Protein AF-A0A7X0KXI7-F1 (afdb_monomer_lite)

Sequence (1191 aa):
MKRGAGKGGGAFAGIFVALAFAATLVGACGVLLESALRAHAPVERFGAAAAVVTGPRSVTDRLGRFADEPEEQSRPLTEPAPVPVAAAARLRAVPGVRDVVADVSFPAVLSSGRPVAGHGWESAALRPYRLSAGRAPRAPDEVVLSRSSGAAPGAVVRVQVDGPARPYRVSGLVAEGPDAAFFTGATAAALDGRPGFADALAVLGDPDEDALRGAVPGLAVSSGAARGDAEDPAVAAARPDIVELSASLGGVAVLTALVVVGGLIVLSVRERAREFALLRAVGATPGQVRGRLLRETLRVGAPAALTGGALSLGAGAAMHAAMVREGVLPDGFGLALGPLPVLAAVAVTLVAATATAFLASLRQSRIRPVQALGEAAAENPRLPRWRVVTGAAFLVAGLNALGFSAGATGAAANASIGGLVISLVVATAFLGPLVARAGNRVLGRAARAASPVAGRMAQHAAGAAALRAGSLITPVALAVAFAGVQLFAQSTVAHAARTQAQDGNRADQIVVAAGPGLPSGVAEAARRVPGVTAATPVKRTTVVMAVKELGEKNLRSLNGSGVGADAAAALDPGVSSGRLGDLRGDAVALSRDVAGGLRVGATASLWLADGTRIRARVVAVYDRGLGFGDVLLPRDLVAAHSASPLDDRVLVRGRADLSAVTAAYAGATVLSPDAFQAGLSQEIRLQGFVSLLVVAAITGFILIGLVTTLALATAARRREFALLRLVGATRRQVLRMLRFEAAIVLGTGITAGALIAAVTLTAFAARVTGLPLPSVPPVTCAVILLGVAGSGAAAILLPARAVLRRRTPSLPHLKGASREQLHPLDPDLHPHRRERPVEPGPRGRLDPDRRQRRHRPRRRGRPDRPAAPRPPRALTPTGPPGPTAEPHGSPPGRPPPPLRSPLACSVPERREMDDVEVRHLPGDLPQLFDGGAGDGAPVRTLSVPLPDGDLVWPDPGYPQRQVLLRPAFWLSDEPAGGETWARFRAEHPRSGLWPLLMDESDQPWAAGQIAPEPVAEIGNYHPHAFMYEVWADWAEQAADDDHDDLAPYGRHCPGPAPAGVPLDDPGAMADRHARALAARGLSLGLVAVERGADALAAVGWQGALNHNEWTAPLSAVLRSWEDRFGARVVALGFNTLELSVAAPPVSTRHAVHVAAEHWAFCPDILFQGPGTLAGYAEEIRGKTNWSFWWD

pLDDT: mean 80.52, std 17.74, range [23.52, 97.25]

Organism: NCBI:txid46159

InterPro domains:
  IPR003838 ABC3 transporter permease, C-terminal [PF02687] (249-368)
  IPR003838 ABC3 transporter permease, C-terminal [PF02687] (694-805)
  IPR025349 Domain of unknown function DUF4253 [PF14062] (1084-1191)
  IPR050250 Macrolide Exporter MacB [PTHR30572] (12-373)

Structure (mmCIF, N/CA/C/O backbone):
data_AF-A0A7X0KXI7-F1
#
_entry.id   AF-A0A7X0KXI7-F1
#
loop_
_atom_site.group_PDB
_atom_site.id
_atom_site.type_symbol
_atom_site.label_atom_id
_atom_site.label_alt_id
_atom_site.label_comp_id
_atom_site.label_asym_id
_atom_site.label_entity_id
_atom_site.label_seq_id
_atom_site.pdbx_PDB_ins_code
_atom_site.Cartn_x
_atom_site.Cartn_y
_atom_site.Cartn_z
_atom_site.occupancy
_atom_site.B_iso_or_equiv
_atom_site.auth_seq_id
_atom_site.auth_comp_id
_atom_site.auth_asym_id
_atom_site.auth_atom_id
_atom_site.pdbx_PDB_model_num
ATOM 1 N N . MET A 1 1 ? 1.485 27.483 42.912 1.00 31.03 1 MET A N 1
ATOM 2 C CA . MET A 1 1 ? 0.734 26.299 42.409 1.00 31.03 1 MET A CA 1
ATOM 3 C C . MET A 1 1 ? 1.643 25.144 41.904 1.00 31.03 1 MET A C 1
ATOM 5 O O . MET A 1 1 ? 1.401 24.615 40.828 1.00 31.03 1 MET A O 1
ATOM 9 N N . LYS A 1 2 ? 2.676 24.682 42.641 1.00 25.17 2 LYS A N 1
ATOM 10 C CA . LYS A 1 2 ? 3.690 23.720 42.109 1.00 25.17 2 LYS A CA 1
ATOM 11 C C . LYS A 1 2 ? 3.532 22.226 42.501 1.00 25.17 2 LYS A C 1
ATOM 13 O O . LYS A 1 2 ? 4.418 21.439 42.193 1.00 25.17 2 LYS A O 1
ATOM 18 N N . ARG A 1 3 ? 2.440 21.792 43.157 1.00 25.50 3 ARG A N 1
ATOM 19 C CA . ARG A 1 3 ? 2.285 20.403 43.686 1.00 25.50 3 ARG A CA 1
ATOM 20 C C . ARG A 1 3 ? 1.185 19.523 43.045 1.00 25.50 3 ARG A C 1
ATOM 22 O O . ARG A 1 3 ? 0.927 18.432 43.540 1.00 25.50 3 ARG A O 1
ATOM 29 N N . GLY A 1 4 ? 0.562 19.938 41.935 1.00 30.33 4 GLY A N 1
ATOM 30 C CA . GLY A 1 4 ? -0.540 19.182 41.300 1.00 30.33 4 GLY A CA 1
ATOM 31 C C . GLY A 1 4 ? -0.141 18.043 40.338 1.00 30.33 4 GLY A C 1
ATOM 32 O O . GLY A 1 4 ? -0.895 17.090 40.168 1.00 30.33 4 GLY A O 1
ATOM 33 N N . ALA A 1 5 ? 1.043 18.102 39.718 1.00 30.77 5 ALA A N 1
ATOM 34 C CA . ALA A 1 5 ? 1.362 17.330 38.502 1.00 30.77 5 ALA A CA 1
ATOM 35 C C . ALA A 1 5 ? 1.426 15.787 38.647 1.00 30.77 5 ALA A C 1
ATOM 37 O O . ALA A 1 5 ? 1.426 15.068 37.651 1.00 30.77 5 ALA A O 1
ATOM 38 N N . GLY A 1 6 ? 1.469 15.241 39.868 1.00 34.88 6 GLY A N 1
ATOM 39 C CA . GLY A 1 6 ? 1.793 13.826 40.121 1.00 34.88 6 GLY A CA 1
ATOM 40 C C . GLY A 1 6 ? 0.715 12.774 39.799 1.00 34.88 6 GLY A C 1
ATOM 41 O O . GLY A 1 6 ? 0.959 11.586 40.053 1.00 34.88 6 GLY A O 1
ATOM 42 N N . LYS A 1 7 ? -0.466 13.180 39.298 1.00 48.66 7 LYS A N 1
ATOM 43 C CA . LYS A 1 7 ? -1.634 12.298 39.076 1.00 48.66 7 LYS A CA 1
ATOM 44 C C . LYS A 1 7 ? -1.976 11.991 37.608 1.00 48.66 7 LYS A C 1
ATOM 46 O O . LYS A 1 7 ? -2.453 10.891 37.367 1.00 48.66 7 LYS A O 1
ATOM 51 N N . GLY A 1 8 ? -1.727 12.898 36.655 1.00 51.81 8 GLY A N 1
ATOM 52 C CA . GLY A 1 8 ? -2.195 12.752 35.259 1.00 51.81 8 GLY A CA 1
ATOM 53 C C . GLY A 1 8 ? -1.168 12.253 34.231 1.00 51.81 8 GLY A C 1
ATOM 54 O O . GLY A 1 8 ? -1.532 11.952 33.100 1.00 51.81 8 GLY A O 1
ATOM 55 N N . GLY A 1 9 ? 0.119 12.160 34.589 1.00 59.94 9 GLY A N 1
ATOM 56 C CA . GLY A 1 9 ? 1.213 12.000 33.613 1.00 59.94 9 GLY A CA 1
ATOM 57 C C . GLY A 1 9 ? 1.205 10.731 32.743 1.00 59.94 9 GLY A C 1
ATOM 58 O O . GLY A 1 9 ? 1.935 10.686 31.761 1.00 59.94 9 GLY A O 1
ATOM 59 N N . GLY A 1 10 ? 0.395 9.714 33.064 1.00 65.44 10 GLY A N 1
ATOM 60 C CA . GLY A 1 10 ? 0.291 8.489 32.260 1.00 65.44 10 GLY A CA 1
ATOM 61 C C . GLY A 1 10 ? -0.373 8.719 30.900 1.00 65.44 10 GLY A C 1
ATOM 62 O O . GLY A 1 10 ? 0.193 8.347 29.875 1.00 65.44 10 GLY A O 1
ATOM 63 N N . ALA A 1 11 ? -1.532 9.385 30.880 1.00 69.25 11 ALA A N 1
ATOM 64 C CA . ALA A 1 11 ? -2.251 9.682 29.641 1.00 69.25 11 ALA A CA 1
ATOM 65 C C . ALA A 1 11 ? -1.448 10.628 28.733 1.00 69.25 11 ALA A C 1
ATOM 67 O O . ALA A 1 11 ? -1.318 10.376 27.539 1.00 69.25 11 ALA A O 1
ATOM 68 N N . PHE A 1 12 ? -0.825 11.664 29.307 1.00 77.25 12 PHE A N 1
ATOM 69 C CA . PHE A 1 12 ? -0.009 12.614 28.545 1.00 77.25 12 PHE A CA 1
ATOM 70 C C . PHE A 1 12 ? 1.279 12.010 27.983 1.00 77.25 12 PHE A C 1
ATOM 72 O O . PHE A 1 12 ? 1.677 12.397 26.891 1.00 77.25 12 PHE A O 1
ATOM 79 N N . ALA A 1 13 ? 1.898 11.034 28.657 1.00 80.38 13 ALA A N 1
ATOM 80 C CA . ALA A 1 13 ? 3.012 10.286 28.073 1.00 80.38 13 ALA A CA 1
ATOM 81 C C . ALA A 1 13 ? 2.563 9.455 26.855 1.00 80.38 13 ALA A C 1
ATOM 83 O O . ALA A 1 13 ? 3.261 9.430 25.846 1.00 80.38 13 ALA A O 1
ATOM 84 N N . GLY A 1 14 ? 1.378 8.833 26.917 1.00 78.62 14 GLY A N 1
ATOM 85 C CA . GLY A 1 14 ? 0.780 8.130 25.776 1.00 78.62 14 GLY A CA 1
ATOM 86 C C . GLY A 1 14 ? 0.466 9.062 24.602 1.00 78.62 14 GLY A C 1
ATOM 87 O O . GLY A 1 14 ? 0.856 8.779 23.474 1.00 78.62 14 GLY A O 1
ATOM 88 N N . ILE A 1 15 ? -0.166 10.210 24.875 1.00 83.38 15 ILE A N 1
ATOM 89 C CA . ILE A 1 15 ? -0.466 11.245 23.869 1.00 83.38 15 ILE A CA 1
ATOM 90 C C . ILE A 1 15 ? 0.828 11.794 23.249 1.00 83.38 15 ILE A C 1
ATOM 92 O O . ILE A 1 15 ? 0.906 11.915 22.030 1.00 83.38 15 ILE A O 1
ATOM 96 N N . PHE A 1 16 ? 1.859 12.071 24.056 1.00 88.62 16 PHE A N 1
ATOM 97 C CA . PHE A 1 16 ? 3.165 12.524 23.567 1.00 88.62 16 PHE A CA 1
ATOM 98 C C . PHE A 1 16 ? 3.805 11.498 22.625 1.00 88.62 16 PHE A C 1
ATOM 100 O O . PHE A 1 16 ? 4.223 11.862 21.533 1.00 88.62 16 PHE A O 1
ATOM 107 N N . VAL A 1 17 ? 3.855 10.217 23.010 1.00 87.62 17 VAL A N 1
ATOM 108 C CA . VAL A 1 17 ? 4.449 9.159 22.174 1.00 87.62 17 VAL A CA 1
ATOM 109 C C . VAL A 1 17 ? 3.653 8.949 20.883 1.00 87.62 17 VAL A C 1
ATOM 111 O O . VAL A 1 17 ? 4.259 8.828 19.823 1.00 87.62 17 VAL A O 1
ATOM 114 N N . ALA A 1 18 ? 2.318 8.961 20.943 1.00 85.62 18 ALA A N 1
ATOM 115 C CA . ALA A 1 18 ? 1.471 8.818 19.760 1.00 85.62 18 ALA A CA 1
ATOM 116 C C . ALA A 1 18 ? 1.634 9.993 18.777 1.00 85.62 18 ALA A C 1
ATOM 118 O O . ALA A 1 18 ? 1.797 9.763 17.582 1.00 85.62 18 ALA A O 1
ATOM 119 N N . LEU A 1 19 ? 1.653 11.238 19.271 1.00 89.44 19 LEU A N 1
ATOM 120 C CA . LEU A 1 19 ? 1.851 12.430 18.437 1.00 89.44 19 LEU A CA 1
ATOM 121 C C . LEU A 1 19 ? 3.286 12.545 17.907 1.00 89.44 19 LEU A C 1
ATOM 123 O O . LEU A 1 19 ? 3.473 12.928 16.757 1.00 89.44 19 LEU A O 1
ATOM 127 N N . ALA A 1 20 ? 4.298 12.176 18.697 1.00 93.06 20 ALA A N 1
ATOM 128 C CA . ALA A 1 20 ? 5.681 12.156 18.231 1.00 93.06 20 ALA A CA 1
ATOM 129 C C . ALA A 1 20 ? 5.888 11.089 17.147 1.00 93.06 20 ALA A C 1
ATOM 131 O O . ALA A 1 20 ? 6.500 11.381 16.128 1.00 93.06 20 ALA A O 1
ATOM 132 N N . PHE A 1 21 ? 5.332 9.882 17.309 1.00 91.19 21 PHE A N 1
ATOM 133 C CA . PHE A 1 21 ? 5.378 8.847 16.271 1.00 91.19 21 PHE A CA 1
ATOM 134 C C . PHE A 1 21 ? 4.630 9.273 14.998 1.00 91.19 21 PHE A C 1
ATOM 136 O O . PHE A 1 21 ? 5.156 9.095 13.901 1.00 91.19 21 PHE A O 1
ATOM 143 N N . ALA A 1 22 ? 3.454 9.898 15.140 1.00 89.62 22 ALA A N 1
ATOM 144 C CA . ALA A 1 22 ? 2.701 10.443 14.014 1.00 89.62 22 ALA A CA 1
ATOM 145 C C . ALA A 1 22 ? 3.502 11.504 13.245 1.00 89.62 22 ALA A C 1
ATOM 147 O O . ALA A 1 22 ? 3.660 11.371 12.036 1.00 89.62 22 ALA A O 1
ATOM 148 N N . ALA A 1 23 ? 4.079 12.496 13.931 1.00 93.94 23 ALA A N 1
ATOM 149 C CA . ALA A 1 23 ? 4.917 13.513 13.294 1.00 93.94 23 ALA A CA 1
ATOM 150 C C . ALA A 1 23 ? 6.186 12.918 12.653 1.00 93.94 23 ALA A C 1
ATOM 152 O O . ALA A 1 23 ? 6.553 13.334 11.555 1.00 93.94 23 ALA A O 1
ATOM 153 N N . THR A 1 24 ? 6.823 11.916 13.276 1.00 95.12 24 THR A N 1
ATOM 154 C CA . THR A 1 24 ? 7.963 11.199 12.673 1.00 95.12 24 THR A CA 1
ATOM 155 C C . THR A 1 24 ? 7.572 10.533 11.359 1.00 95.12 24 THR A C 1
ATOM 157 O O . THR A 1 24 ? 8.275 10.692 10.366 1.00 95.12 24 THR A O 1
ATOM 160 N N . LEU A 1 25 ? 6.457 9.797 11.329 1.00 92.69 25 LEU A N 1
ATOM 161 C CA . LEU A 1 25 ? 6.045 9.042 10.147 1.00 92.69 25 LEU A CA 1
ATOM 162 C C . LEU A 1 25 ? 5.477 9.946 9.045 1.00 92.69 25 LEU A C 1
ATOM 164 O O . LEU A 1 25 ? 5.866 9.798 7.891 1.00 92.69 25 LEU A O 1
ATOM 168 N N . VAL A 1 26 ? 4.604 10.900 9.387 1.00 93.12 26 VAL A N 1
ATOM 169 C CA . VAL A 1 26 ? 4.054 11.878 8.430 1.00 93.12 26 VAL A CA 1
ATOM 170 C C . VAL A 1 26 ? 5.177 12.717 7.822 1.00 93.12 26 VAL A C 1
ATOM 172 O O . VAL A 1 26 ? 5.183 12.930 6.614 1.00 93.12 26 VAL A O 1
ATOM 175 N N . GLY A 1 27 ? 6.170 13.129 8.617 1.00 94.44 27 GLY A N 1
ATOM 176 C CA . GLY A 1 27 ? 7.336 13.848 8.105 1.00 94.44 27 GLY A CA 1
ATOM 177 C C . GLY A 1 27 ? 8.283 12.972 7.284 1.00 94.44 27 GLY A C 1
ATOM 178 O O . GLY A 1 27 ? 8.826 13.455 6.301 1.00 94.44 27 GLY A O 1
ATOM 179 N N . ALA A 1 28 ? 8.434 11.680 7.602 1.00 94.25 28 ALA A N 1
ATOM 180 C CA . ALA A 1 28 ? 9.235 10.754 6.797 1.00 94.25 28 ALA A CA 1
ATOM 181 C C . ALA A 1 28 ? 8.587 10.489 5.427 1.00 94.25 28 ALA A C 1
ATOM 183 O O . ALA A 1 28 ? 9.269 10.524 4.405 1.00 94.25 28 ALA A O 1
ATOM 184 N N . CYS A 1 29 ? 7.260 10.320 5.391 1.00 93.06 29 CYS A N 1
ATOM 185 C CA . CYS A 1 29 ? 6.492 10.282 4.144 1.00 93.06 29 CYS A CA 1
ATOM 186 C C . CYS A 1 29 ? 6.580 11.626 3.405 1.00 93.06 29 CYS A C 1
ATOM 188 O O . CYS A 1 29 ? 6.740 11.647 2.193 1.00 93.06 29 CYS A O 1
ATOM 190 N N . GLY A 1 30 ? 6.563 12.750 4.129 1.00 93.31 30 GLY A N 1
ATOM 191 C CA . GLY A 1 30 ? 6.795 14.082 3.570 1.00 93.31 30 GLY A CA 1
ATOM 192 C C . GLY A 1 30 ? 8.190 14.256 2.956 1.00 93.31 30 GLY A C 1
ATOM 193 O O . GLY A 1 30 ? 8.305 14.893 1.918 1.00 93.31 30 GLY A O 1
ATOM 194 N N . VAL A 1 31 ? 9.238 13.671 3.548 1.00 94.38 31 VAL A N 1
ATOM 195 C CA . VAL A 1 31 ? 10.607 13.657 2.998 1.00 94.38 31 VAL A CA 1
ATOM 196 C C . VAL A 1 31 ? 10.667 12.823 1.722 1.00 94.38 31 VAL A C 1
ATOM 198 O O . VAL A 1 31 ? 11.270 13.264 0.749 1.00 94.38 31 VAL A O 1
ATOM 201 N N . LEU A 1 32 ? 10.016 11.656 1.681 1.00 92.06 32 LEU A N 1
ATOM 202 C CA . LEU A 1 32 ? 9.917 10.851 0.457 1.00 92.06 32 LEU A CA 1
ATOM 203 C C . LEU A 1 32 ? 9.098 11.560 -0.634 1.00 92.06 32 LEU A C 1
ATOM 205 O O . LEU A 1 32 ? 9.494 11.533 -1.795 1.00 92.06 32 LEU A O 1
ATOM 209 N N . LEU A 1 33 ? 8.024 12.260 -0.262 1.00 92.06 33 LEU A N 1
ATOM 210 C CA . LEU A 1 33 ? 7.201 13.062 -1.168 1.00 92.06 33 LEU A CA 1
ATOM 211 C C . LEU A 1 33 ? 7.962 14.281 -1.717 1.00 92.06 33 LEU A C 1
ATOM 213 O O . LEU A 1 33 ? 7.975 14.494 -2.924 1.00 92.06 33 LEU A O 1
ATOM 217 N N . GLU A 1 34 ? 8.641 15.058 -0.866 1.00 92.75 34 GLU A N 1
ATOM 218 C CA . GLU A 1 34 ? 9.497 16.168 -1.309 1.00 92.75 34 GLU A CA 1
ATOM 219 C C . GLU A 1 34 ? 10.666 15.661 -2.163 1.00 92.75 34 GLU A C 1
ATOM 221 O O . GLU A 1 34 ? 11.019 16.303 -3.151 1.00 92.75 34 GLU A O 1
ATOM 226 N N . SER A 1 35 ? 11.227 14.494 -1.828 1.00 91.38 35 SER A N 1
ATOM 227 C CA . SER A 1 35 ? 12.229 13.830 -2.663 1.00 91.38 35 SER A CA 1
ATOM 228 C C . SER A 1 35 ? 11.639 13.487 -4.025 1.00 91.38 35 SER A C 1
ATOM 230 O O . SER A 1 35 ? 12.184 13.938 -5.015 1.00 91.38 35 SER A O 1
ATOM 232 N N . ALA A 1 36 ? 10.493 12.810 -4.121 1.00 88.00 36 ALA A N 1
ATOM 233 C CA . ALA A 1 36 ? 9.887 12.454 -5.408 1.00 88.00 36 ALA A CA 1
ATOM 234 C C . ALA A 1 36 ? 9.462 13.663 -6.263 1.00 88.00 36 ALA A C 1
ATOM 236 O O . ALA A 1 36 ? 9.580 13.613 -7.484 1.00 88.00 36 ALA A O 1
ATOM 237 N N . LEU A 1 37 ? 9.020 14.761 -5.638 1.00 86.81 37 LEU A N 1
ATOM 238 C CA . LEU A 1 37 ? 8.660 16.006 -6.331 1.00 86.81 37 LEU A CA 1
ATOM 239 C C . LEU A 1 37 ? 9.878 16.821 -6.805 1.00 86.81 37 LEU A C 1
ATOM 241 O O . LEU A 1 37 ? 9.737 17.653 -7.699 1.00 86.81 37 LEU A O 1
ATOM 245 N N . ARG A 1 38 ? 11.065 16.619 -6.214 1.00 86.38 38 ARG A N 1
ATOM 246 C CA . ARG A 1 38 ? 12.316 17.311 -6.592 1.00 86.38 38 ARG A CA 1
ATOM 247 C C . ARG A 1 38 ? 13.315 16.424 -7.339 1.00 86.38 38 ARG A C 1
ATOM 249 O O . ARG A 1 38 ? 14.203 16.959 -8.004 1.00 86.38 38 ARG A O 1
ATOM 256 N N . ALA A 1 39 ? 13.216 15.105 -7.199 1.00 82.19 39 ALA A N 1
ATOM 257 C CA . ALA A 1 39 ? 14.157 14.131 -7.730 1.00 82.19 39 ALA A CA 1
ATOM 258 C C . ALA A 1 39 ? 14.145 14.202 -9.248 1.00 82.19 39 ALA A C 1
ATOM 260 O O . ALA A 1 39 ? 13.131 13.916 -9.868 1.00 82.19 39 ALA A O 1
ATOM 261 N N . HIS A 1 40 ? 15.288 14.533 -9.823 1.00 82.62 40 HIS A N 1
ATOM 262 C CA . HIS A 1 40 ? 15.617 14.361 -11.230 1.00 82.62 40 HIS A CA 1
ATOM 263 C C . HIS A 1 40 ? 16.864 13.487 -11.273 1.00 82.62 40 HIS A C 1
ATOM 265 O O . HIS A 1 40 ? 17.649 13.519 -10.318 1.00 82.62 40 HIS A O 1
ATOM 271 N N . ALA A 1 41 ? 17.048 12.703 -12.332 1.00 81.69 41 ALA A N 1
ATOM 272 C CA . ALA A 1 41 ? 18.305 11.975 -12.473 1.00 81.69 41 ALA A CA 1
ATOM 273 C C . ALA A 1 41 ? 19.474 12.977 -12.626 1.00 81.69 41 ALA A C 1
ATOM 275 O O . ALA A 1 41 ? 19.264 14.104 -13.097 1.00 81.69 41 ALA A O 1
ATOM 276 N N . PRO A 1 42 ? 20.703 12.625 -12.212 1.00 81.56 42 PRO A N 1
ATOM 277 C CA . PRO A 1 42 ? 21.861 13.485 -12.435 1.00 81.56 42 PRO A CA 1
ATOM 278 C C . PRO A 1 42 ? 22.081 13.696 -13.940 1.00 81.56 42 PRO A C 1
ATOM 280 O O . PRO A 1 42 ? 22.104 12.741 -14.706 1.00 81.56 42 PRO A O 1
ATOM 283 N N . VAL A 1 43 ? 22.259 14.951 -14.366 1.00 84.88 43 VAL A N 1
ATOM 284 C CA . VAL A 1 43 ? 22.568 15.282 -15.769 1.00 84.88 43 VAL A CA 1
ATOM 285 C C . VAL A 1 43 ? 24.058 15.028 -16.018 1.00 84.88 43 VAL A C 1
ATOM 287 O O . VAL A 1 43 ? 24.896 15.887 -15.733 1.00 84.88 43 VAL A O 1
ATOM 290 N N . GLU A 1 44 ? 24.403 13.840 -16.512 1.00 81.94 44 GLU A N 1
ATOM 291 C CA . GLU A 1 44 ? 25.780 13.373 -16.709 1.00 81.94 44 GLU A CA 1
ATOM 292 C C . GLU A 1 44 ? 26.204 13.394 -18.187 1.00 81.94 44 GLU A C 1
ATOM 294 O O . GLU A 1 44 ? 27.329 13.798 -18.506 1.00 81.94 44 GLU A O 1
ATOM 299 N N . ARG A 1 45 ? 25.333 12.961 -19.101 1.00 82.19 45 ARG A N 1
ATOM 300 C CA . ARG A 1 45 ? 25.583 12.843 -20.546 1.00 82.19 45 ARG A CA 1
ATOM 301 C C . ARG A 1 45 ? 25.190 14.106 -21.307 1.00 82.19 45 ARG A C 1
ATOM 303 O O . ARG A 1 45 ? 25.909 14.494 -22.223 1.00 82.19 45 ARG A O 1
ATOM 310 N N . PHE A 1 46 ? 24.113 14.783 -20.907 1.00 87.69 46 PHE A N 1
ATOM 311 C CA . PHE A 1 46 ? 23.561 15.962 -21.588 1.00 87.69 46 PHE A CA 1
ATOM 312 C C . PHE A 1 46 ? 23.945 17.302 -20.944 1.00 87.69 46 PHE A C 1
ATOM 314 O O . PHE A 1 46 ? 23.313 18.324 -21.219 1.00 87.69 46 PHE A O 1
ATOM 321 N N . GLY A 1 47 ? 24.981 17.333 -20.097 1.00 86.00 47 GLY A N 1
ATOM 322 C CA . GLY A 1 47 ? 25.347 18.503 -19.288 1.00 86.00 47 GLY A CA 1
ATOM 323 C C . GLY A 1 47 ? 25.472 19.825 -20.063 1.00 86.00 47 GLY A C 1
ATOM 324 O O . GLY A 1 47 ? 25.036 20.858 -19.551 1.00 86.00 47 GLY A O 1
ATOM 325 N N . ALA A 1 48 ? 25.992 19.795 -21.296 1.00 87.94 48 ALA A N 1
ATOM 326 C CA . ALA A 1 48 ? 26.162 20.958 -22.177 1.00 87.94 48 ALA A CA 1
ATOM 327 C C . ALA A 1 48 ? 24.998 21.221 -23.160 1.00 87.94 48 ALA A C 1
ATOM 329 O O . ALA A 1 48 ? 25.033 22.227 -23.870 1.00 87.94 48 ALA A O 1
ATOM 330 N N . ALA A 1 49 ? 23.973 20.363 -23.218 1.00 91.25 49 ALA A N 1
ATOM 331 C CA . ALA A 1 49 ? 22.763 20.599 -24.013 1.00 91.25 49 ALA A CA 1
ATOM 332 C C . ALA A 1 49 ? 21.757 21.450 -23.227 1.00 91.25 49 ALA A C 1
ATOM 334 O O . ALA A 1 49 ? 21.431 21.105 -22.095 1.00 91.25 49 ALA A O 1
ATOM 335 N N . ALA A 1 50 ? 21.241 22.535 -23.805 1.00 91.44 50 ALA A N 1
ATOM 336 C CA . ALA A 1 50 ? 20.251 23.398 -23.149 1.00 91.44 50 ALA A CA 1
ATOM 337 C C . ALA A 1 50 ? 18.905 22.676 -22.959 1.00 91.44 50 ALA A C 1
ATOM 339 O O . ALA A 1 50 ? 18.273 22.775 -21.905 1.00 91.44 50 ALA A O 1
ATOM 340 N N . ALA A 1 51 ? 18.519 21.882 -23.960 1.00 93.06 51 ALA A N 1
ATOM 341 C CA . ALA A 1 51 ? 17.348 21.019 -23.930 1.00 93.06 51 ALA A CA 1
ATOM 342 C C . ALA A 1 51 ? 17.649 19.663 -24.583 1.00 93.06 51 ALA A C 1
ATOM 344 O O . ALA A 1 51 ? 18.551 19.534 -25.412 1.00 93.06 51 ALA A O 1
ATOM 345 N N . VAL A 1 52 ? 16.868 18.652 -24.221 1.00 93.44 52 VAL A N 1
ATOM 346 C CA . VAL A 1 52 ? 16.918 17.301 -24.789 1.00 93.44 52 VAL A CA 1
ATOM 347 C C . VAL A 1 52 ? 15.516 16.928 -25.252 1.00 93.44 52 VAL A C 1
ATOM 349 O O . VAL A 1 52 ? 14.546 17.157 -24.533 1.00 93.44 52 VAL A O 1
ATOM 352 N N . VAL A 1 53 ? 15.407 16.371 -26.455 1.00 93.00 53 VAL A N 1
ATOM 353 C CA . VAL A 1 53 ? 14.142 15.940 -27.055 1.00 93.00 53 VAL A CA 1
ATOM 354 C C . VAL A 1 53 ? 14.116 14.416 -27.128 1.00 93.00 53 VAL A C 1
ATOM 356 O O . VAL A 1 53 ? 14.963 13.816 -27.788 1.00 93.00 53 VAL A O 1
ATOM 359 N N . THR A 1 54 ? 13.136 13.798 -26.470 1.00 90.81 54 THR A N 1
ATOM 360 C CA . THR A 1 54 ? 12.879 12.345 -26.494 1.00 90.81 54 THR A CA 1
ATOM 361 C C . THR A 1 54 ? 11.528 12.049 -27.145 1.00 90.81 54 THR A C 1
ATOM 363 O O . THR A 1 54 ? 10.721 12.957 -27.361 1.00 90.81 54 THR A O 1
ATOM 366 N N . GLY A 1 55 ? 11.217 10.775 -27.394 1.00 86.25 55 GLY A N 1
ATOM 367 C CA . GLY A 1 55 ? 9.832 10.370 -27.627 1.00 86.25 55 GLY A CA 1
ATOM 368 C C . GLY A 1 55 ? 8.950 10.525 -26.369 1.00 86.25 55 GLY A C 1
ATOM 369 O O . GLY A 1 55 ? 9.422 11.008 -25.327 1.00 86.25 55 GLY A O 1
ATOM 370 N N . PRO A 1 56 ? 7.663 10.139 -26.453 1.00 82.62 56 PRO A N 1
ATOM 371 C CA . PRO A 1 56 ? 6.748 10.124 -25.312 1.00 82.62 56 PRO A CA 1
ATOM 372 C C . PRO A 1 56 ? 7.295 9.302 -24.134 1.00 82.62 56 PRO A C 1
ATOM 374 O O . PRO A 1 56 ? 7.921 8.266 -24.337 1.00 82.62 56 PRO A O 1
ATOM 377 N N . ARG A 1 57 ? 7.033 9.745 -22.896 1.00 80.19 57 ARG A N 1
ATOM 378 C CA . ARG A 1 57 ? 7.465 9.051 -21.657 1.00 80.19 57 ARG A CA 1
ATOM 379 C C . ARG A 1 57 ? 6.322 8.413 -20.860 1.00 80.19 57 ARG A C 1
ATOM 381 O O . ARG A 1 57 ? 6.553 7.830 -19.806 1.00 80.19 57 ARG A O 1
ATOM 388 N N . SER A 1 58 ? 5.085 8.532 -21.338 1.00 82.81 58 SER A N 1
ATOM 389 C CA . SER A 1 58 ? 3.911 7.897 -20.734 1.00 82.81 58 SER A CA 1
ATOM 390 C C . SER A 1 58 ? 2.830 7.635 -21.779 1.00 82.81 58 SER A C 1
ATOM 392 O O . SER A 1 58 ? 2.782 8.307 -22.811 1.00 82.81 58 SER A O 1
ATOM 394 N N . VAL A 1 59 ? 1.970 6.659 -21.498 1.00 84.44 59 VAL A N 1
ATOM 395 C CA . VAL A 1 59 ? 0.748 6.364 -22.251 1.00 84.44 59 VAL A CA 1
ATOM 396 C C . VAL A 1 59 ? -0.441 6.866 -21.445 1.00 84.44 59 VAL A C 1
ATOM 398 O O . VAL A 1 59 ? -0.646 6.415 -20.318 1.00 84.44 59 VAL A O 1
ATOM 401 N N . THR A 1 60 ? -1.237 7.753 -22.041 1.00 84.00 60 THR A N 1
ATOM 402 C CA . THR A 1 60 ? -2.568 8.126 -21.551 1.00 84.00 60 THR A CA 1
ATOM 403 C C . THR A 1 60 ? -3.660 7.373 -22.311 1.00 84.00 60 THR A C 1
ATOM 405 O O . THR A 1 60 ? -3.569 7.171 -23.524 1.00 84.00 60 THR A O 1
ATOM 408 N N . ASP A 1 61 ? -4.714 6.963 -21.605 1.00 82.94 61 ASP A N 1
ATOM 409 C CA . ASP A 1 61 ? -5.989 6.541 -22.201 1.00 82.94 61 ASP A CA 1
ATOM 410 C C . ASP A 1 61 ? -7.153 6.986 -21.300 1.00 82.94 61 ASP A C 1
ATOM 412 O O . ASP A 1 61 ? -6.997 7.093 -20.080 1.00 82.94 61 ASP A O 1
ATOM 416 N N . ARG A 1 62 ? -8.328 7.248 -21.884 1.00 81.38 62 ARG A N 1
ATOM 417 C CA . ARG A 1 62 ? -9.532 7.628 -21.123 1.00 81.38 62 ARG A CA 1
ATOM 418 C C . ARG A 1 62 ? -10.405 6.407 -20.890 1.00 81.38 62 ARG A C 1
ATOM 420 O O . ARG A 1 62 ? -10.950 5.834 -21.834 1.00 81.38 62 ARG A O 1
ATOM 427 N N . LEU A 1 63 ? -10.542 6.009 -19.629 1.00 78.75 63 LEU A N 1
ATOM 428 C CA . LEU A 1 63 ? -11.230 4.784 -19.236 1.00 78.75 63 LEU A CA 1
ATOM 429 C C . LEU A 1 63 ? -12.446 5.109 -18.365 1.00 78.75 63 LEU A C 1
ATOM 431 O O . LEU A 1 63 ? -12.353 5.826 -17.374 1.00 78.75 63 LEU A O 1
ATOM 435 N N . GLY A 1 64 ? -13.604 4.574 -18.755 1.00 64.81 64 GLY A N 1
ATOM 436 C CA . GLY A 1 64 ? -14.847 4.728 -18.001 1.00 64.81 64 GLY A CA 1
ATOM 437 C C . GLY A 1 64 ? -14.804 3.974 -16.672 1.00 64.81 64 GLY A C 1
ATOM 438 O O . GLY A 1 64 ? -14.621 2.750 -16.669 1.00 64.81 64 GLY A O 1
ATOM 439 N N . ARG A 1 65 ? -15.028 4.703 -15.573 1.00 62.94 65 ARG A N 1
ATOM 440 C CA . ARG A 1 65 ? -15.426 4.132 -14.280 1.00 62.94 65 ARG A CA 1
ATOM 441 C C . ARG A 1 65 ? -16.858 3.601 -14.332 1.00 62.94 65 ARG A C 1
ATOM 443 O O . ARG A 1 65 ? -17.603 3.823 -15.288 1.00 62.94 65 ARG A O 1
ATOM 450 N N . PHE A 1 66 ? -17.256 2.883 -13.290 1.00 50.81 66 PHE A N 1
ATOM 451 C CA . PHE A 1 66 ? -18.646 2.506 -13.088 1.00 50.81 66 PHE A CA 1
ATOM 452 C C . PHE A 1 66 ? -19.445 3.722 -12.585 1.00 50.81 66 PHE A C 1
ATOM 454 O O . PHE A 1 66 ? -19.221 4.190 -11.477 1.00 50.81 66 PHE A O 1
ATOM 461 N N . ALA A 1 67 ? -20.392 4.198 -13.400 1.00 56.75 67 ALA A N 1
ATOM 462 C CA . ALA A 1 67 ? -21.299 5.333 -13.148 1.00 56.75 67 ALA A CA 1
ATOM 463 C C . ALA A 1 67 ? -20.716 6.771 -13.169 1.00 56.75 67 ALA A C 1
ATOM 465 O O . ALA A 1 67 ? -21.512 7.705 -13.134 1.00 56.75 67 ALA A O 1
ATOM 466 N N . ASP A 1 68 ? -19.401 6.958 -13.331 1.00 64.44 68 ASP A N 1
ATOM 467 C CA . ASP A 1 68 ? -18.750 8.278 -13.490 1.00 64.44 68 ASP A CA 1
ATOM 468 C C . ASP A 1 68 ? -18.282 8.557 -14.939 1.00 64.44 68 ASP A C 1
ATOM 470 O O . ASP A 1 68 ? -18.246 7.662 -15.791 1.00 64.44 68 ASP A O 1
ATOM 474 N N . GLU A 1 69 ? -17.879 9.804 -15.225 1.00 73.81 69 GLU A N 1
ATOM 475 C CA . GLU A 1 69 ? -17.223 10.172 -16.491 1.00 73.81 69 GLU A CA 1
ATOM 476 C C . GLU A 1 69 ? -15.868 9.446 -16.701 1.00 73.81 69 GLU A C 1
ATOM 478 O O . GLU A 1 69 ? -15.225 9.022 -15.735 1.00 73.81 69 GLU A O 1
ATOM 483 N N . PRO A 1 70 ? -15.384 9.295 -17.955 1.00 73.88 70 PRO A N 1
ATOM 484 C CA . PRO A 1 70 ? -14.102 8.647 -18.233 1.00 73.88 70 PRO A CA 1
ATOM 485 C C . PRO A 1 70 ? -12.897 9.424 -17.685 1.00 73.88 70 PRO A C 1
ATOM 487 O O . PRO A 1 70 ? -12.548 10.493 -18.189 1.00 73.88 70 PRO A O 1
ATOM 490 N N . GLU A 1 71 ? -12.209 8.842 -16.705 1.00 79.56 71 GLU A N 1
ATOM 491 C CA . GLU A 1 71 ? -10.983 9.398 -16.134 1.00 79.56 71 GLU A CA 1
ATOM 492 C C . GLU A 1 71 ? -9.796 9.174 -17.086 1.00 79.56 71 GLU A C 1
ATOM 494 O O . GLU A 1 71 ? -9.643 8.104 -17.687 1.00 79.56 71 GLU A O 1
ATOM 499 N N . GLU A 1 72 ? -8.938 10.186 -17.230 1.00 83.00 72 GLU A N 1
ATOM 500 C CA . GLU A 1 72 ? -7.712 10.087 -18.024 1.00 83.00 72 GLU A CA 1
ATOM 501 C C . GLU A 1 72 ? -6.596 9.455 -17.185 1.00 83.00 72 GLU A C 1
ATOM 503 O O . GLU A 1 72 ? -5.996 10.097 -16.324 1.00 83.00 72 GLU A O 1
ATOM 508 N N . GLN A 1 73 ? -6.332 8.170 -17.424 1.00 81.31 73 GLN A N 1
ATOM 509 C CA . GLN A 1 73 ? -5.309 7.416 -16.706 1.00 81.31 73 GLN A CA 1
ATOM 510 C C . GLN A 1 73 ? -3.993 7.457 -17.486 1.00 81.31 73 GLN A C 1
ATOM 512 O O . GLN A 1 73 ? -3.966 7.147 -18.676 1.00 81.31 73 GLN A O 1
ATOM 517 N N . SER A 1 74 ? -2.894 7.796 -16.806 1.00 83.88 74 SER A N 1
ATOM 518 C CA . SER A 1 74 ? -1.537 7.778 -17.369 1.00 83.88 74 SER A CA 1
ATOM 519 C C . SER A 1 74 ? -0.686 6.675 -16.741 1.00 83.88 74 SER A C 1
ATOM 521 O O . SER A 1 74 ? -0.780 6.423 -15.536 1.00 83.88 74 SER A O 1
ATOM 523 N N . ARG A 1 75 ? 0.175 6.031 -17.537 1.00 84.50 75 ARG A N 1
ATOM 524 C CA . ARG A 1 75 ? 1.231 5.127 -17.052 1.00 84.50 75 ARG A CA 1
ATOM 525 C C . ARG A 1 75 ? 2.578 5.464 -17.695 1.00 84.50 75 ARG A C 1
ATOM 527 O O . ARG A 1 75 ? 2.618 5.641 -18.913 1.00 84.50 75 ARG A O 1
ATOM 534 N N . PRO A 1 76 ? 3.673 5.557 -16.917 1.00 81.62 76 PRO A N 1
ATOM 535 C CA . PRO A 1 76 ? 4.998 5.814 -17.467 1.00 81.62 76 PRO A CA 1
ATOM 536 C C . PRO A 1 76 ? 5.486 4.636 -18.316 1.00 81.62 76 PRO A C 1
ATOM 538 O O . PRO A 1 76 ? 5.110 3.484 -18.086 1.00 81.62 76 PRO A O 1
ATOM 541 N N . LEU A 1 77 ? 6.334 4.945 -19.292 1.00 82.56 77 LEU A N 1
ATOM 542 C CA . LEU A 1 77 ? 7.011 3.968 -20.142 1.00 82.56 77 LEU A CA 1
ATOM 543 C C . LEU A 1 77 ? 8.362 3.572 -19.537 1.00 82.56 77 LEU A C 1
ATOM 545 O O . LEU A 1 77 ? 9.002 4.375 -18.859 1.00 82.56 77 LEU A O 1
ATOM 549 N N . THR A 1 78 ? 8.776 2.323 -19.762 1.00 76.00 78 THR A N 1
ATOM 550 C CA . THR A 1 78 ? 10.013 1.762 -19.185 1.00 76.00 78 THR A CA 1
ATOM 551 C C . THR A 1 78 ? 11.165 1.676 -20.183 1.00 76.00 78 THR A C 1
ATOM 553 O O . THR A 1 78 ? 12.301 1.499 -19.762 1.00 76.00 78 THR A O 1
ATOM 556 N N . GLU A 1 79 ? 10.889 1.790 -21.483 1.00 82.00 79 GLU A N 1
ATOM 557 C CA . GLU A 1 79 ? 11.894 1.890 -22.547 1.00 82.00 79 GLU A CA 1
ATOM 558 C C . GLU A 1 79 ? 11.771 3.274 -23.216 1.00 82.00 79 GLU A C 1
ATOM 560 O O . GLU A 1 79 ? 10.655 3.782 -23.369 1.00 82.00 79 GLU A O 1
ATOM 565 N N . PRO A 1 80 ? 12.880 3.920 -23.619 1.00 79.81 80 PRO A N 1
ATOM 566 C CA . PRO A 1 80 ? 12.828 5.203 -24.309 1.00 79.81 80 PRO A CA 1
ATOM 567 C C . PRO A 1 80 ? 12.245 5.049 -25.723 1.00 79.81 80 PRO A C 1
ATOM 569 O O . PRO A 1 80 ? 12.757 4.299 -26.555 1.00 79.81 80 PRO A O 1
ATOM 572 N N . ALA A 1 81 ? 11.185 5.804 -26.012 1.00 83.69 81 ALA A N 1
ATOM 573 C CA . ALA A 1 81 ? 10.560 5.843 -27.330 1.00 83.69 81 ALA A CA 1
ATOM 574 C C . ALA A 1 81 ? 11.505 6.490 -28.376 1.00 83.69 81 ALA A C 1
ATOM 576 O O . ALA A 1 81 ? 11.938 7.632 -28.168 1.00 83.69 81 ALA A O 1
ATOM 577 N N . PRO A 1 82 ? 11.821 5.809 -29.500 1.00 83.44 82 PRO A N 1
ATOM 578 C CA . PRO A 1 82 ? 12.869 6.232 -30.431 1.00 83.44 82 PRO A CA 1
ATOM 579 C C . PRO A 1 82 ? 12.508 7.505 -31.209 1.00 83.44 82 PRO A C 1
ATOM 581 O O . PRO A 1 82 ? 11.396 7.664 -31.718 1.00 83.44 82 PRO A O 1
ATOM 584 N N . VAL A 1 83 ? 13.479 8.407 -31.360 1.00 90.25 83 VAL A N 1
ATOM 585 C CA . VAL A 1 83 ? 13.303 9.718 -31.998 1.00 90.25 83 VAL A CA 1
ATOM 586 C C . VAL A 1 83 ? 13.790 9.699 -33.451 1.00 90.25 83 VAL A C 1
ATOM 588 O O . VAL A 1 83 ? 14.949 9.362 -33.694 1.00 90.25 83 VAL A O 1
ATOM 591 N N . PRO A 1 84 ? 12.978 10.114 -34.444 1.00 91.44 84 PRO A N 1
ATOM 592 C CA . PRO A 1 84 ? 13.438 10.229 -35.827 1.00 91.44 84 PRO A CA 1
ATOM 593 C C . PRO A 1 84 ? 14.526 11.303 -35.981 1.00 91.44 84 PRO A C 1
ATOM 595 O O . PRO A 1 84 ? 14.278 12.484 -35.727 1.00 91.44 84 PRO A O 1
ATOM 598 N N . VAL A 1 85 ? 15.703 10.933 -36.497 1.00 89.81 85 VAL A N 1
ATOM 599 C CA . VAL A 1 85 ? 16.847 11.851 -36.707 1.00 89.81 85 VAL A CA 1
ATOM 600 C C . VAL A 1 85 ? 16.478 13.028 -37.620 1.00 89.81 85 VAL A C 1
ATOM 602 O O . VAL A 1 85 ? 16.973 14.140 -37.445 1.00 89.81 85 VAL A O 1
ATOM 605 N N . ALA A 1 86 ? 15.524 12.833 -38.536 1.00 90.69 86 ALA A N 1
ATOM 606 C CA . ALA A 1 86 ? 14.979 13.890 -39.391 1.00 90.69 86 ALA A CA 1
ATOM 607 C C . ALA A 1 86 ? 14.374 15.082 -38.611 1.00 90.69 86 ALA A C 1
ATOM 609 O O . ALA A 1 86 ? 14.324 16.196 -39.135 1.00 90.69 86 ALA A O 1
ATOM 610 N N . ALA A 1 87 ? 13.947 14.897 -37.354 1.00 92.56 87 ALA A N 1
ATOM 611 C CA . ALA A 1 87 ? 13.464 15.994 -36.512 1.00 92.56 87 ALA A CA 1
ATOM 612 C C . ALA A 1 87 ? 14.579 16.992 -36.132 1.00 92.56 87 ALA A C 1
ATOM 614 O O . ALA A 1 87 ? 14.291 18.174 -35.938 1.00 92.56 87 ALA A O 1
ATOM 615 N N . ALA A 1 88 ? 15.852 16.573 -36.127 1.00 92.44 88 ALA A N 1
ATOM 616 C CA . ALA A 1 88 ? 16.990 17.452 -35.846 1.00 92.44 88 ALA A CA 1
ATOM 617 C C . ALA A 1 88 ? 17.124 18.599 -36.865 1.00 92.44 88 ALA A C 1
ATOM 619 O O . ALA A 1 88 ? 17.609 19.673 -36.519 1.00 92.44 88 ALA A O 1
ATOM 620 N N . ALA A 1 89 ? 16.659 18.410 -38.107 1.00 93.00 89 ALA A N 1
ATOM 621 C CA . ALA A 1 89 ? 16.634 19.470 -39.115 1.00 93.00 89 ALA A CA 1
ATOM 622 C C . ALA A 1 89 ? 15.635 20.590 -38.769 1.00 93.00 89 ALA A C 1
ATOM 624 O O . ALA A 1 89 ? 15.927 21.758 -39.009 1.00 93.00 89 ALA A O 1
ATOM 625 N N . ARG A 1 90 ? 14.487 20.254 -38.156 1.00 93.44 90 ARG A N 1
ATOM 626 C CA . ARG A 1 90 ? 13.514 21.252 -37.674 1.00 93.44 90 ARG A CA 1
ATOM 627 C C . ARG A 1 90 ? 14.021 21.965 -36.425 1.00 93.44 90 ARG A C 1
ATOM 629 O O . ARG A 1 90 ? 13.914 23.180 -36.340 1.00 93.44 90 ARG A O 1
ATOM 636 N N . LEU A 1 91 ? 14.632 21.225 -35.498 1.00 93.88 91 LEU A N 1
ATOM 637 C CA . LEU A 1 91 ? 15.227 21.794 -34.285 1.00 93.88 91 LEU A CA 1
ATOM 638 C C . LEU A 1 91 ? 16.360 22.787 -34.612 1.00 93.88 91 LEU A C 1
ATOM 640 O O . LEU A 1 91 ? 16.389 23.869 -34.042 1.00 93.88 91 LEU A O 1
ATOM 644 N N . ARG A 1 92 ? 17.232 22.496 -35.592 1.00 95.44 92 ARG A N 1
ATOM 645 C CA . ARG A 1 92 ? 18.268 23.444 -36.064 1.00 95.44 92 ARG A CA 1
ATOM 646 C C . ARG A 1 92 ? 17.726 24.721 -36.725 1.00 95.44 92 ARG A C 1
ATOM 648 O O . ARG A 1 92 ? 18.497 25.654 -36.915 1.00 95.44 92 ARG A O 1
ATOM 655 N N . ALA A 1 93 ? 16.443 24.775 -37.087 1.00 94.06 93 ALA A N 1
ATOM 656 C CA . ALA A 1 93 ? 15.809 25.978 -37.629 1.00 94.06 93 ALA A CA 1
ATOM 657 C C . ALA A 1 93 ? 15.217 26.899 -36.539 1.00 94.06 93 ALA A C 1
ATOM 659 O O . ALA A 1 93 ? 14.741 27.988 -36.857 1.00 94.06 93 ALA A O 1
ATOM 660 N N . VAL A 1 94 ? 15.235 26.481 -35.266 1.00 95.00 94 VAL A N 1
ATOM 661 C CA . VAL A 1 94 ? 14.728 27.276 -34.138 1.00 95.00 94 VAL A CA 1
ATOM 662 C C . VAL A 1 94 ? 15.769 28.331 -33.722 1.00 95.00 94 VAL A C 1
ATOM 664 O O . VAL A 1 94 ? 16.932 27.979 -33.502 1.00 95.00 94 VAL A O 1
ATOM 667 N N . PRO A 1 95 ? 15.396 29.619 -33.577 1.00 93.44 95 PRO A N 1
ATOM 668 C CA . PRO A 1 95 ? 16.303 30.655 -33.086 1.00 93.44 95 PRO A CA 1
ATOM 669 C C . PRO A 1 95 ? 16.944 30.298 -31.736 1.00 93.44 95 PRO A C 1
ATOM 671 O O . PRO A 1 95 ? 16.302 29.725 -30.859 1.00 93.44 95 PRO A O 1
ATOM 674 N N . GLY A 1 96 ? 18.225 30.634 -31.572 1.00 90.94 96 GLY A N 1
ATOM 675 C CA . GLY A 1 96 ? 19.013 30.297 -30.378 1.00 90.94 96 GLY A CA 1
ATOM 676 C C . GLY A 1 96 ? 19.636 28.894 -30.393 1.00 90.94 96 GLY A C 1
ATOM 677 O O . GLY A 1 96 ? 20.567 28.640 -29.626 1.00 90.94 96 GLY A O 1
ATOM 678 N N . VAL A 1 97 ? 19.219 27.996 -31.297 1.00 95.31 97 VAL A N 1
ATOM 679 C CA . VAL A 1 97 ? 19.903 26.710 -31.511 1.00 95.31 97 VAL A CA 1
ATOM 680 C C . VAL A 1 97 ? 21.209 26.927 -32.278 1.00 95.31 97 VAL A C 1
ATOM 682 O O . VAL A 1 97 ? 21.228 27.491 -33.369 1.00 95.31 97 VAL A O 1
ATOM 685 N N . ARG A 1 98 ? 22.316 26.445 -31.706 1.00 94.38 98 ARG A N 1
ATOM 686 C CA . ARG A 1 98 ? 23.648 26.412 -32.327 1.00 94.38 98 ARG A CA 1
ATOM 687 C C . ARG A 1 98 ? 23.862 25.123 -33.120 1.00 94.38 98 ARG A C 1
ATOM 689 O O . ARG A 1 98 ? 24.423 25.174 -34.208 1.00 94.38 98 ARG A O 1
ATOM 696 N N . ASP A 1 99 ? 23.467 23.980 -32.557 1.00 93.50 99 ASP A N 1
ATOM 697 C CA . ASP A 1 99 ? 23.505 22.662 -33.210 1.00 93.50 99 ASP A CA 1
ATOM 698 C C . ASP A 1 99 ? 22.597 21.657 -32.469 1.00 93.50 99 ASP A C 1
ATOM 700 O O . ASP A 1 99 ? 22.137 21.923 -31.358 1.00 93.50 99 ASP A O 1
ATOM 704 N N . VAL A 1 100 ? 22.343 20.495 -33.071 1.00 94.00 100 VAL A N 1
ATOM 705 C CA . VAL A 1 100 ? 21.546 19.397 -32.507 1.00 94.00 100 VAL A CA 1
ATOM 706 C C . VAL A 1 100 ? 22.257 18.072 -32.761 1.00 94.00 100 VAL A C 1
ATOM 708 O O . VAL A 1 100 ? 22.362 17.634 -33.906 1.00 94.00 100 VAL A O 1
ATOM 711 N N . VAL A 1 101 ? 22.701 17.401 -31.703 1.00 93.19 101 VAL A N 1
ATOM 712 C CA . VAL A 1 101 ? 23.323 16.074 -31.803 1.00 93.19 101 VAL A CA 1
ATOM 713 C C . VAL A 1 101 ? 22.237 15.003 -31.783 1.00 93.19 101 VAL A C 1
ATOM 715 O O . VAL A 1 101 ? 21.355 15.032 -30.922 1.00 93.19 101 VAL A O 1
ATOM 718 N N . ALA A 1 102 ? 22.311 14.049 -32.711 1.00 92.25 102 ALA A N 1
ATOM 719 C CA . ALA A 1 102 ? 21.518 12.827 -32.656 1.00 92.25 102 ALA A CA 1
ATOM 720 C C . ALA A 1 102 ? 22.268 11.792 -31.810 1.00 92.25 102 ALA A C 1
ATOM 722 O O . ALA A 1 102 ? 23.292 11.263 -32.237 1.00 92.25 102 ALA A O 1
ATOM 723 N N . ASP A 1 103 ? 21.790 11.556 -30.590 1.00 90.81 103 ASP A N 1
ATOM 724 C CA . ASP A 1 103 ? 22.478 10.726 -29.608 1.00 90.81 103 ASP A CA 1
ATOM 725 C C . ASP A 1 103 ? 21.967 9.280 -29.635 1.00 90.81 103 ASP A C 1
ATOM 727 O O . ASP A 1 103 ? 20.763 9.021 -29.575 1.00 90.81 103 ASP A O 1
ATOM 731 N N . VAL A 1 104 ? 22.906 8.341 -29.727 1.00 89.38 104 VAL A N 1
ATOM 732 C CA . VAL A 1 104 ? 22.668 6.899 -29.868 1.00 89.38 104 VAL A CA 1
ATOM 733 C C . VAL A 1 104 ? 23.466 6.186 -28.779 1.00 89.38 104 VAL A C 1
ATOM 735 O O . VAL A 1 104 ? 24.637 6.514 -28.562 1.00 89.38 104 VAL A O 1
ATOM 738 N N . SER A 1 105 ? 22.835 5.252 -28.067 1.00 88.38 105 SER A N 1
ATOM 739 C CA . SER A 1 105 ? 23.348 4.704 -26.808 1.00 88.38 105 SER A CA 1
ATOM 740 C C . SER A 1 105 ? 23.064 3.204 -26.660 1.00 88.38 105 SER A C 1
ATOM 742 O O . SER A 1 105 ? 22.084 2.813 -26.028 1.00 88.38 105 SER A O 1
ATOM 744 N N . PHE A 1 106 ? 23.963 2.353 -27.159 1.00 89.25 106 PHE A N 1
ATOM 745 C CA . PHE A 1 106 ? 23.820 0.890 -27.099 1.00 89.25 106 PHE A CA 1
ATOM 746 C C . PHE A 1 106 ? 24.743 0.237 -26.048 1.00 89.25 106 PHE A C 1
ATOM 748 O O . PHE A 1 106 ? 25.883 0.670 -25.864 1.00 89.25 106 PHE A O 1
ATOM 755 N N . PRO A 1 107 ? 24.312 -0.839 -25.361 1.00 89.81 107 PRO A N 1
ATOM 756 C CA . PRO A 1 107 ? 25.166 -1.563 -24.422 1.00 89.81 107 PRO A CA 1
ATOM 757 C C . PRO A 1 107 ? 26.264 -2.353 -25.147 1.00 89.81 107 PRO A C 1
ATOM 759 O O . PRO A 1 107 ? 25.998 -3.078 -26.106 1.00 89.81 107 PRO A O 1
ATOM 762 N N . ALA A 1 108 ? 27.498 -2.269 -24.648 1.00 89.62 108 ALA A N 1
ATOM 763 C CA . ALA A 1 108 ? 28.637 -3.012 -25.176 1.00 89.62 108 ALA A CA 1
ATOM 764 C C . ALA A 1 108 ? 29.500 -3.630 -24.059 1.00 89.62 108 ALA A C 1
ATOM 766 O O . ALA A 1 108 ? 29.433 -3.237 -22.894 1.00 89.62 108 ALA A O 1
ATOM 767 N N . VAL A 1 109 ? 30.323 -4.621 -24.408 1.00 89.12 109 VAL A N 1
ATOM 768 C CA . VAL A 1 109 ? 31.224 -5.330 -23.481 1.00 89.12 109 VAL A CA 1
ATOM 769 C C . VAL A 1 109 ? 32.610 -5.479 -24.110 1.00 89.12 109 VAL A C 1
ATOM 771 O O . VAL A 1 109 ? 32.750 -5.933 -25.245 1.00 89.12 109 VAL A O 1
ATOM 774 N N . LEU A 1 110 ? 33.658 -5.102 -23.378 1.00 88.25 110 LEU A N 1
ATOM 775 C CA . LEU A 1 110 ? 35.051 -5.315 -23.775 1.00 88.25 110 LEU A CA 1
ATOM 776 C C . LEU A 1 110 ? 35.473 -6.767 -23.513 1.00 88.25 110 LEU A C 1
ATOM 778 O O . LEU A 1 110 ? 34.978 -7.411 -22.590 1.00 88.25 110 LEU A O 1
ATOM 782 N N . SER A 1 111 ? 36.475 -7.275 -24.235 1.00 79.62 111 SER A N 1
ATOM 783 C CA . SER A 1 111 ? 37.026 -8.628 -24.020 1.00 79.62 111 SER A CA 1
ATOM 784 C C . SER A 1 111 ? 37.636 -8.891 -22.633 1.00 79.62 111 SER A C 1
ATOM 786 O O . SER A 1 111 ? 37.989 -10.025 -22.333 1.00 79.62 111 SER A O 1
ATOM 788 N N . SER A 1 112 ? 37.749 -7.872 -21.778 1.00 77.06 112 SER A N 1
ATOM 789 C CA . SER A 1 112 ? 38.045 -7.999 -20.343 1.00 77.06 112 SER A CA 1
ATOM 790 C C . SER A 1 112 ? 36.820 -8.369 -19.485 1.00 77.06 112 SER A C 1
ATOM 792 O O . SER A 1 112 ? 36.934 -8.433 -18.265 1.00 77.06 112 SER A O 1
ATOM 794 N N . GLY A 1 113 ? 35.644 -8.560 -20.094 1.00 78.12 113 GLY A N 1
ATOM 795 C CA . GLY A 1 113 ? 34.358 -8.740 -19.410 1.00 78.12 113 GLY A CA 1
ATOM 796 C C . GLY A 1 113 ? 33.732 -7.434 -18.905 1.00 78.12 113 GLY A C 1
ATOM 797 O O . GLY A 1 113 ? 32.657 -7.463 -18.312 1.00 78.12 113 GLY A O 1
ATOM 798 N N . ARG A 1 114 ? 34.382 -6.284 -19.130 1.00 84.31 114 ARG A N 1
ATOM 799 C CA . ARG A 1 114 ? 33.935 -4.979 -18.630 1.00 84.31 114 ARG A CA 1
ATOM 800 C C . ARG A 1 114 ? 32.834 -4.381 -19.520 1.00 84.31 114 ARG A C 1
ATOM 802 O O . ARG A 1 114 ? 33.082 -4.237 -20.721 1.00 84.31 114 ARG A O 1
ATOM 809 N N . PRO A 1 115 ? 31.667 -3.996 -18.975 1.00 87.69 115 PRO A N 1
ATOM 810 C CA . PRO A 1 115 ? 30.646 -3.280 -19.732 1.00 87.69 115 PRO A CA 1
ATOM 811 C C . PRO A 1 115 ? 31.080 -1.838 -20.034 1.00 87.69 115 PRO A C 1
ATOM 813 O O . PRO A 1 115 ? 31.797 -1.224 -19.245 1.00 87.69 115 PRO A O 1
ATOM 816 N N . VAL A 1 116 ? 30.641 -1.307 -21.175 1.00 89.25 116 VAL A N 1
ATOM 817 C CA . VAL A 1 116 ? 30.830 0.087 -21.609 1.00 89.25 116 VAL A CA 1
ATOM 818 C C . VAL A 1 116 ? 29.593 0.560 -22.384 1.00 89.25 116 VAL A C 1
ATOM 820 O O . VAL A 1 116 ? 28.958 -0.236 -23.077 1.00 89.25 116 VAL A O 1
ATOM 823 N N . ALA A 1 117 ? 29.255 1.846 -22.307 1.00 89.31 117 ALA A N 1
ATOM 824 C CA . ALA A 1 117 ? 28.210 2.447 -23.138 1.00 89.31 117 ALA A CA 1
ATOM 825 C C . ALA A 1 117 ? 28.763 2.806 -24.529 1.00 89.31 117 ALA A C 1
ATOM 827 O O . ALA A 1 117 ? 29.753 3.531 -24.644 1.00 89.31 117 ALA A O 1
ATOM 828 N N . GLY A 1 118 ? 28.161 2.267 -25.588 1.00 91.12 118 GLY A N 1
ATOM 829 C CA . GLY A 1 118 ? 28.533 2.524 -26.976 1.00 91.12 118 GLY A CA 1
ATOM 830 C C . GLY A 1 118 ? 27.814 3.747 -27.543 1.00 91.12 118 GLY A C 1
ATOM 831 O O . GLY A 1 118 ? 26.589 3.817 -27.493 1.00 91.12 118 GLY A O 1
ATOM 832 N N . HIS A 1 119 ? 28.576 4.692 -28.099 1.00 92.12 119 HIS A N 1
ATOM 833 C CA . HIS A 1 119 ? 28.068 5.980 -28.583 1.00 92.12 119 HIS A CA 1
ATOM 834 C C . HIS A 1 119 ? 28.667 6.396 -29.932 1.00 92.12 119 HIS A C 1
ATOM 836 O O . HIS A 1 119 ? 29.741 5.939 -30.336 1.00 92.12 119 HIS A O 1
ATOM 842 N N . GLY A 1 120 ? 28.008 7.337 -30.611 1.00 92.19 120 GLY A N 1
ATOM 843 C CA . GLY A 1 120 ? 28.626 8.111 -31.689 1.00 92.19 120 GLY A CA 1
ATOM 844 C C . GLY A 1 120 ? 29.594 9.164 -31.138 1.00 92.19 120 GLY A C 1
ATOM 845 O O . GLY A 1 120 ? 29.374 9.725 -30.068 1.00 92.19 120 GLY A O 1
ATOM 846 N N . TRP A 1 121 ? 30.668 9.475 -31.867 1.00 91.81 121 TRP A N 1
ATOM 847 C CA . TRP A 1 121 ? 31.629 10.513 -31.462 1.00 91.81 121 TRP A CA 1
ATOM 848 C C . TRP A 1 121 ? 30.997 11.911 -31.319 1.00 91.81 121 TRP A C 1
ATOM 850 O O . TRP A 1 121 ? 31.474 12.722 -30.533 1.00 91.81 121 TRP A O 1
ATOM 860 N N . GLU A 1 122 ? 29.899 12.194 -32.020 1.00 89.12 122 GLU A N 1
ATOM 861 C CA . GLU A 1 122 ? 29.153 13.456 -31.893 1.00 89.12 122 GLU A CA 1
ATOM 862 C C . GLU A 1 122 ? 28.572 13.645 -30.477 1.00 89.12 122 GLU A C 1
ATOM 864 O O . GLU A 1 122 ? 28.595 14.755 -29.940 1.00 89.12 122 GLU A O 1
ATOM 869 N N . SER A 1 123 ? 28.183 12.555 -29.802 1.00 89.25 123 SER A N 1
ATOM 870 C CA . SER A 1 123 ? 27.760 12.555 -28.394 1.00 89.25 123 SER A CA 1
ATOM 871 C C . SER A 1 123 ? 28.858 13.041 -27.438 1.00 89.25 123 SER A C 1
ATOM 873 O O . SER A 1 123 ? 28.557 13.533 -26.350 1.00 89.25 123 SER A O 1
ATOM 875 N N . ALA A 1 124 ? 30.136 12.993 -27.842 1.00 87.06 124 ALA A N 1
ATOM 876 C CA . ALA A 1 124 ? 31.254 13.507 -27.048 1.00 87.06 124 ALA A CA 1
ATOM 877 C C . ALA A 1 124 ? 31.295 15.052 -26.946 1.00 87.06 124 ALA A C 1
ATOM 879 O O . ALA A 1 124 ? 32.170 15.598 -26.272 1.00 87.06 124 ALA A O 1
ATOM 880 N N . ALA A 1 125 ? 30.354 15.761 -27.586 1.00 86.94 125 ALA A N 1
ATOM 881 C CA . ALA A 1 125 ? 30.108 17.189 -27.381 1.00 86.94 125 ALA A CA 1
ATOM 882 C C . ALA A 1 125 ? 29.085 17.493 -26.261 1.00 86.94 125 ALA A C 1
ATOM 884 O O . ALA A 1 125 ? 29.034 18.624 -25.777 1.00 86.94 125 ALA A O 1
ATOM 885 N N . LEU A 1 126 ? 28.268 16.512 -25.852 1.00 85.19 126 LEU A N 1
ATOM 886 C CA . LEU A 1 126 ? 27.123 16.702 -24.941 1.00 85.19 126 LEU A CA 1
ATOM 887 C C . LEU A 1 126 ? 27.528 16.757 -23.462 1.00 85.19 126 LEU A C 1
ATOM 889 O O . LEU A 1 126 ? 26.944 17.495 -22.667 1.00 85.19 126 LEU A O 1
ATOM 893 N N . ARG A 1 127 ? 28.621 16.071 -23.137 1.00 80.88 127 ARG A N 1
ATOM 894 C CA . ARG A 1 127 ? 29.503 16.321 -21.995 1.00 80.88 127 ARG A CA 1
ATOM 895 C C . ARG A 1 127 ? 30.875 16.626 -22.605 1.00 80.88 127 ARG A C 1
ATOM 897 O O . ARG A 1 127 ? 31.256 15.910 -23.525 1.00 80.88 127 ARG A O 1
ATOM 904 N N . PRO A 1 128 ? 31.633 17.649 -22.168 1.00 66.75 128 PRO A N 1
ATOM 905 C CA . PRO A 1 128 ? 32.876 18.055 -22.836 1.00 66.75 128 PRO A CA 1
ATOM 906 C C . PRO A 1 128 ? 34.046 17.091 -22.548 1.00 66.75 128 PRO A C 1
ATOM 908 O O . PRO A 1 128 ? 34.995 17.429 -21.836 1.00 66.75 128 PRO A O 1
ATOM 911 N N . TYR A 1 129 ? 33.980 15.876 -23.100 1.00 72.00 129 TYR A N 1
ATOM 912 C CA . TYR A 1 129 ? 34.970 14.816 -22.922 1.00 72.00 129 TYR A CA 1
ATOM 913 C C . TYR A 1 129 ? 36.328 15.221 -23.510 1.00 72.00 129 TYR A C 1
ATOM 915 O O . TYR A 1 129 ? 36.572 15.139 -24.715 1.00 72.00 129 TYR A O 1
ATOM 923 N N . ARG A 1 130 ? 37.267 15.623 -22.648 1.00 76.50 130 ARG A N 1
ATOM 924 C CA . ARG A 1 130 ? 38.646 15.893 -23.072 1.00 76.50 130 ARG A CA 1
ATOM 925 C C . ARG A 1 130 ? 39.353 14.584 -23.424 1.00 76.50 130 ARG A C 1
ATOM 927 O O . ARG A 1 130 ? 39.444 13.676 -22.595 1.00 76.50 130 ARG A O 1
ATOM 934 N N . LEU A 1 131 ? 39.907 14.512 -24.634 1.00 85.25 131 LEU A N 1
ATOM 935 C CA . LEU A 1 131 ? 40.862 13.470 -25.010 1.00 85.25 131 LEU A CA 1
ATOM 936 C C . LEU A 1 131 ? 42.120 13.611 -24.144 1.00 85.25 131 LEU A C 1
ATOM 938 O O . LEU A 1 131 ? 42.841 14.601 -24.232 1.00 85.25 131 LEU A O 1
ATOM 942 N N . SER A 1 132 ? 42.379 12.606 -23.310 1.00 85.94 132 SER A N 1
ATOM 943 C CA . SER A 1 132 ? 43.613 12.475 -22.528 1.00 85.94 132 SER A CA 1
ATOM 944 C C . SER A 1 132 ? 44.806 12.037 -23.381 1.00 85.94 132 SER A C 1
ATOM 946 O O . SER A 1 132 ? 45.945 12.362 -23.055 1.00 85.94 132 SER A O 1
ATOM 948 N N . ALA A 1 133 ? 44.548 11.303 -24.469 1.00 85.75 133 ALA A N 1
ATOM 949 C CA . ALA A 1 133 ? 45.544 10.857 -25.437 1.00 85.75 133 ALA A CA 1
ATOM 950 C C . ALA A 1 133 ? 44.884 10.496 -26.781 1.00 85.75 133 ALA A C 1
ATOM 952 O O . ALA A 1 133 ? 43.713 10.114 -26.819 1.00 85.75 133 ALA A O 1
ATOM 953 N N . GLY A 1 134 ? 45.653 10.543 -27.873 1.00 91.31 134 GLY A N 1
ATOM 954 C CA . GLY A 1 134 ? 45.199 10.140 -29.209 1.00 91.31 134 GLY A CA 1
ATOM 955 C C . GLY A 1 134 ? 44.236 11.130 -29.878 1.00 91.31 134 GLY A C 1
ATOM 956 O O . GLY A 1 134 ? 44.351 12.340 -29.693 1.00 91.31 134 GLY A O 1
ATOM 957 N N . ARG A 1 135 ? 43.323 10.615 -30.709 1.00 92.62 135 ARG A N 1
ATOM 958 C CA . ARG A 1 135 ? 42.411 11.385 -31.573 1.00 92.62 135 ARG A CA 1
ATOM 959 C C . ARG A 1 135 ? 40.984 10.825 -31.565 1.00 92.62 135 ARG A C 1
ATOM 961 O O . ARG A 1 135 ? 40.775 9.665 -31.229 1.00 92.62 135 ARG A O 1
ATOM 968 N N . ALA A 1 136 ? 40.037 11.634 -32.038 1.00 91.12 136 ALA A N 1
ATOM 969 C CA . ALA A 1 136 ? 38.707 11.186 -32.457 1.00 91.12 136 ALA A CA 1
ATOM 970 C C . ALA A 1 136 ? 38.786 10.054 -33.513 1.00 91.12 136 ALA A C 1
ATOM 972 O O . ALA A 1 136 ? 39.732 10.051 -34.314 1.00 91.12 136 ALA A O 1
ATOM 973 N N . PRO A 1 137 ? 37.816 9.120 -33.556 1.00 93.81 137 PRO A N 1
ATOM 974 C CA . PRO A 1 137 ? 37.771 8.066 -34.565 1.00 93.81 137 PRO A CA 1
ATOM 975 C C . PRO A 1 137 ? 37.398 8.650 -35.936 1.00 93.81 137 PRO A C 1
ATOM 977 O O . PRO A 1 137 ? 36.545 9.531 -36.041 1.00 93.81 137 PRO A O 1
ATOM 980 N N . ARG A 1 138 ? 38.050 8.164 -36.994 1.00 92.81 138 ARG A N 1
ATOM 981 C CA . ARG A 1 138 ? 37.822 8.567 -38.392 1.00 92.81 138 ARG A CA 1
ATOM 982 C C . ARG A 1 138 ? 37.502 7.385 -39.303 1.00 92.81 138 ARG A C 1
ATOM 984 O O . ARG A 1 138 ? 36.756 7.564 -40.259 1.00 92.81 138 ARG A O 1
ATOM 991 N N . ALA A 1 139 ? 38.061 6.208 -39.027 1.00 93.56 139 ALA A N 1
ATOM 992 C CA . ALA A 1 139 ? 37.782 4.984 -39.779 1.00 93.56 139 ALA A CA 1
ATOM 993 C C . ALA A 1 139 ? 36.734 4.099 -39.066 1.00 93.56 139 ALA A C 1
ATOM 995 O O . ALA A 1 139 ? 36.602 4.190 -37.843 1.00 93.56 139 ALA A O 1
ATOM 996 N N . PRO A 1 140 ? 35.988 3.229 -39.780 1.00 92.56 140 PRO A N 1
ATOM 997 C CA . PRO A 1 140 ? 34.930 2.417 -39.170 1.00 92.56 140 PRO A CA 1
ATOM 998 C C . PRO A 1 140 ? 35.407 1.408 -38.114 1.00 92.56 140 PRO A C 1
ATOM 1000 O O . PRO A 1 140 ? 34.599 0.971 -37.294 1.00 92.56 140 PRO A O 1
ATOM 1003 N N . ASP A 1 141 ? 36.694 1.049 -38.142 1.00 93.75 141 ASP A N 1
ATOM 1004 C CA . ASP A 1 141 ? 37.395 0.168 -37.202 1.00 93.75 141 ASP A CA 1
ATOM 1005 C C . ASP A 1 141 ? 38.068 0.918 -36.034 1.00 93.75 141 ASP A C 1
ATOM 1007 O O . ASP A 1 141 ? 38.646 0.279 -35.153 1.00 93.75 141 ASP A O 1
ATOM 1011 N N . GLU A 1 142 ? 37.993 2.252 -35.982 1.00 95.38 142 GLU A N 1
ATOM 1012 C CA . GLU A 1 142 ? 38.517 3.049 -34.868 1.00 95.38 142 GLU A CA 1
ATOM 1013 C C . GLU A 1 142 ? 37.482 3.258 -33.750 1.00 95.38 142 GLU A C 1
ATOM 1015 O O . GLU A 1 142 ? 36.304 3.523 -33.999 1.00 95.38 142 GLU A O 1
ATOM 1020 N N . VAL A 1 143 ? 37.951 3.210 -32.500 1.00 95.75 143 VAL A N 1
ATOM 1021 C CA . VAL A 1 143 ? 37.163 3.489 -31.289 1.00 95.75 143 VAL A CA 1
ATOM 1022 C C . VAL A 1 143 ? 37.949 4.377 -30.318 1.00 95.75 143 VAL A C 1
ATOM 1024 O O . VAL A 1 143 ? 39.159 4.213 -30.159 1.00 95.75 143 VAL A O 1
ATOM 1027 N N . VAL A 1 144 ? 37.277 5.294 -29.625 1.00 94.56 144 VAL A N 1
ATOM 1028 C CA . VAL A 1 144 ? 37.821 5.994 -28.448 1.00 94.56 144 VAL A CA 1
ATOM 1029 C C . VAL A 1 144 ? 37.194 5.400 -27.193 1.00 94.56 144 VAL A C 1
ATOM 1031 O O . VAL A 1 144 ? 35.975 5.298 -27.111 1.00 94.56 144 VAL A O 1
ATOM 1034 N N . LEU A 1 145 ? 38.010 5.026 -26.206 1.00 93.31 145 LEU A N 1
ATOM 1035 C CA . LEU A 1 145 ? 37.535 4.453 -24.938 1.00 93.31 145 LEU A CA 1
ATOM 1036 C C . LEU A 1 145 ? 37.721 5.421 -23.764 1.00 93.31 145 LEU A C 1
ATOM 1038 O O . LEU A 1 145 ? 38.602 6.281 -23.789 1.00 93.31 145 LEU A O 1
ATOM 1042 N N . SER A 1 146 ? 36.971 5.239 -22.680 1.00 90.31 146 SER A N 1
ATOM 1043 C CA . SER A 1 146 ? 37.331 5.845 -21.390 1.00 90.31 146 SER A CA 1
ATOM 1044 C C . SER A 1 146 ? 38.691 5.323 -20.907 1.00 90.31 146 SER A C 1
ATOM 1046 O O . SER A 1 146 ? 38.980 4.126 -21.001 1.00 90.31 146 SER A O 1
ATOM 1048 N N . ARG A 1 147 ? 39.555 6.207 -20.381 1.00 87.06 147 ARG A N 1
ATOM 1049 C CA . ARG A 1 147 ? 40.903 5.862 -19.868 1.00 87.06 147 ARG A CA 1
ATOM 1050 C C . ARG A 1 147 ? 40.874 4.754 -18.807 1.00 87.06 147 ARG A C 1
ATOM 1052 O O . ARG A 1 147 ? 41.807 3.959 -18.706 1.00 87.06 147 ARG A O 1
ATOM 1059 N N . SER A 1 148 ? 39.779 4.683 -18.059 1.00 83.88 148 SER A N 1
ATOM 1060 C CA . SER A 1 148 ? 39.422 3.628 -17.109 1.00 83.88 148 SER A CA 1
ATOM 1061 C C . SER A 1 148 ? 39.496 2.203 -17.680 1.00 83.88 148 SER A C 1
ATOM 1063 O O . SER A 1 148 ? 39.751 1.271 -16.918 1.00 83.88 148 SER A O 1
ATOM 1065 N N . SER A 1 149 ? 39.321 2.024 -18.996 1.00 84.81 149 SER A N 1
ATOM 1066 C CA . SER A 1 149 ? 39.415 0.733 -19.700 1.00 84.81 149 SER A CA 1
ATOM 1067 C C . SER A 1 149 ? 40.798 0.071 -19.633 1.00 84.81 149 SER A C 1
ATOM 1069 O O . SER A 1 149 ? 40.897 -1.137 -19.843 1.00 84.81 149 SER A O 1
ATOM 1071 N N . GLY A 1 150 ? 41.860 0.838 -19.355 1.00 83.94 150 GLY A N 1
ATOM 1072 C CA . GLY A 1 150 ? 43.242 0.348 -19.297 1.00 83.94 150 GLY A CA 1
ATOM 1073 C C . GLY A 1 150 ? 43.899 0.086 -20.660 1.00 83.94 150 GLY A C 1
ATOM 1074 O O . GLY A 1 150 ? 45.062 -0.310 -20.700 1.00 83.94 150 GLY A O 1
ATOM 1075 N N . ALA A 1 151 ? 43.197 0.313 -21.774 1.00 88.19 151 ALA A N 1
ATOM 1076 C CA . ALA A 1 151 ? 43.771 0.203 -23.112 1.00 88.19 151 ALA A CA 1
ATOM 1077 C C . ALA A 1 151 ? 44.666 1.412 -23.449 1.00 88.19 151 ALA A C 1
ATOM 1079 O O . ALA A 1 151 ? 44.447 2.513 -22.950 1.00 88.19 151 ALA A O 1
ATOM 1080 N N . ALA A 1 152 ? 45.649 1.224 -24.333 1.00 90.25 152 ALA A N 1
ATOM 1081 C CA . ALA A 1 152 ? 46.507 2.298 -24.845 1.00 90.25 152 ALA A CA 1
ATOM 1082 C C . ALA A 1 152 ? 46.095 2.715 -26.274 1.00 90.25 152 ALA A C 1
ATOM 1084 O O . ALA A 1 152 ? 45.663 1.854 -27.048 1.00 90.25 152 ALA A O 1
ATOM 1085 N N . PRO A 1 153 ? 46.270 3.990 -26.681 1.00 92.56 153 PRO A N 1
ATOM 1086 C CA . PRO A 1 153 ? 46.095 4.392 -28.075 1.00 92.56 153 PRO A CA 1
ATOM 1087 C C . PRO A 1 153 ? 46.995 3.568 -29.004 1.00 92.56 153 PRO A C 1
ATOM 1089 O O . PRO A 1 153 ? 48.164 3.329 -28.711 1.00 92.56 153 PRO A O 1
ATOM 1092 N N . GLY A 1 154 ? 46.445 3.123 -30.129 1.00 90.69 154 GLY A N 1
ATOM 1093 C CA . GLY A 1 154 ? 47.101 2.232 -31.082 1.00 90.69 154 GLY A CA 1
ATOM 1094 C C . GLY A 1 154 ? 46.943 0.735 -30.789 1.00 90.69 154 GLY A C 1
ATOM 1095 O O . GLY A 1 154 ? 47.206 -0.061 -31.693 1.00 90.69 154 GLY A O 1
ATOM 1096 N N . ALA A 1 155 ? 46.478 0.338 -29.598 1.00 93.75 155 ALA A N 1
ATOM 1097 C CA . ALA A 1 155 ? 46.148 -1.055 -29.295 1.00 93.75 155 ALA A CA 1
ATOM 1098 C C . ALA A 1 155 ? 44.895 -1.525 -30.059 1.00 93.75 155 ALA A C 1
ATOM 1100 O O . ALA A 1 155 ? 44.061 -0.713 -30.466 1.00 93.75 155 ALA A O 1
ATOM 1101 N N . VAL A 1 156 ? 44.745 -2.842 -30.220 1.00 94.00 156 VAL A N 1
ATOM 1102 C CA . VAL A 1 156 ? 43.512 -3.464 -30.725 1.00 94.00 156 VAL A CA 1
ATOM 1103 C C . VAL A 1 156 ? 42.764 -4.088 -29.552 1.00 94.00 156 VAL A C 1
ATOM 1105 O O . VAL A 1 156 ? 43.296 -4.951 -28.857 1.00 94.00 156 VAL A O 1
ATOM 1108 N N . VAL A 1 157 ? 41.528 -3.650 -29.342 1.00 92.81 157 VAL A N 1
ATOM 1109 C CA . VAL A 1 157 ? 40.587 -4.186 -28.348 1.00 92.81 157 VAL A CA 1
ATOM 1110 C C . VAL A 1 157 ? 39.498 -4.972 -29.068 1.00 92.81 157 VAL A C 1
ATOM 1112 O O . VAL A 1 157 ? 39.193 -4.672 -30.220 1.00 92.81 157 VAL A O 1
ATOM 1115 N N . ARG A 1 158 ? 38.879 -5.966 -28.421 1.00 92.06 158 ARG A N 1
ATOM 1116 C CA . ARG A 1 158 ? 37.661 -6.590 -28.961 1.00 92.06 158 ARG A CA 1
ATOM 1117 C C . ARG A 1 158 ? 36.446 -6.078 -28.198 1.00 92.06 158 ARG A C 1
ATOM 1119 O O . ARG A 1 158 ? 36.429 -6.135 -26.970 1.00 92.06 158 ARG A O 1
ATOM 1126 N N . VAL A 1 159 ? 35.459 -5.581 -28.939 1.00 90.94 159 VAL A N 1
ATOM 1127 C CA . VAL A 1 159 ? 34.204 -5.036 -28.413 1.00 90.94 159 VAL A CA 1
ATOM 1128 C C . VAL A 1 159 ? 33.045 -5.899 -28.897 1.00 90.94 159 VAL A C 1
ATOM 1130 O O . VAL A 1 159 ? 32.963 -6.261 -30.072 1.00 90.94 159 VAL A O 1
ATOM 1133 N N . GLN A 1 160 ? 32.165 -6.249 -27.972 1.00 89.81 160 GLN A N 1
ATOM 1134 C CA . GLN A 1 160 ? 30.944 -7.007 -28.186 1.00 89.81 160 GLN A CA 1
ATOM 1135 C C . GLN A 1 160 ? 29.750 -6.058 -28.073 1.00 89.81 160 GLN A C 1
ATOM 1137 O O . GLN A 1 160 ? 29.649 -5.340 -27.083 1.00 89.81 160 GLN A O 1
ATOM 1142 N N . VAL A 1 161 ? 28.874 -6.061 -29.075 1.00 88.75 161 VAL A N 1
ATOM 1143 C CA . VAL A 1 161 ? 27.544 -5.421 -29.037 1.00 88.75 161 VAL A CA 1
ATOM 1144 C C . VAL A 1 161 ? 26.542 -6.564 -29.236 1.00 88.75 161 VAL A C 1
ATOM 1146 O O . VAL A 1 161 ? 26.657 -7.558 -28.517 1.00 88.75 161 VAL A O 1
ATOM 1149 N N . ASP A 1 162 ? 25.671 -6.539 -30.249 1.00 85.44 162 ASP A N 1
ATOM 1150 C CA . ASP A 1 162 ? 24.912 -7.729 -30.637 1.00 85.44 162 ASP A CA 1
ATOM 1151 C C . ASP A 1 162 ? 25.702 -8.610 -31.624 1.00 85.44 162 ASP A C 1
ATOM 1153 O O . ASP A 1 162 ? 25.721 -8.404 -32.838 1.00 85.44 162 ASP A O 1
ATOM 1157 N N . GLY A 1 163 ? 26.439 -9.579 -31.081 1.00 84.94 163 GLY A N 1
ATOM 1158 C CA . GLY A 1 163 ? 27.166 -10.600 -31.835 1.00 84.94 163 GLY A CA 1
ATOM 1159 C C . GLY A 1 163 ? 28.442 -11.067 -31.125 1.00 84.94 163 GLY A C 1
ATOM 1160 O O . GLY A 1 163 ? 28.648 -10.744 -29.958 1.00 84.94 163 GLY A O 1
ATOM 1161 N N . PRO A 1 164 ? 29.321 -11.826 -31.802 1.00 81.62 164 PRO A N 1
ATOM 1162 C CA . PRO A 1 164 ? 30.652 -12.148 -31.288 1.00 81.62 164 PRO A CA 1
ATOM 1163 C C . PRO A 1 164 ? 31.574 -10.916 -31.317 1.00 81.62 164 PRO A C 1
ATOM 1165 O O . PRO A 1 164 ? 31.507 -10.096 -32.237 1.00 81.62 164 PRO A O 1
ATOM 1168 N N . ALA A 1 165 ? 32.477 -10.798 -30.339 1.00 87.69 165 ALA A N 1
ATOM 1169 C CA . ALA A 1 165 ? 33.304 -9.603 -30.149 1.00 87.69 165 ALA A CA 1
ATOM 1170 C C . ALA A 1 165 ? 34.220 -9.283 -31.355 1.00 87.69 165 ALA A C 1
ATOM 1172 O O . ALA A 1 165 ? 35.095 -10.080 -31.720 1.00 87.69 165 ALA A O 1
ATOM 1173 N N . ARG A 1 166 ? 34.075 -8.092 -31.949 1.00 90.69 166 ARG A N 1
ATOM 1174 C CA . ARG A 1 166 ? 34.828 -7.628 -33.132 1.00 90.69 166 ARG A CA 1
ATOM 1175 C C . ARG A 1 166 ? 36.060 -6.800 -32.728 1.00 90.69 166 ARG A C 1
ATOM 1177 O O . ARG A 1 166 ? 35.990 -6.101 -31.719 1.00 90.69 166 ARG A O 1
ATOM 1184 N N . PRO A 1 167 ? 37.188 -6.876 -33.458 1.00 93.75 167 PRO A N 1
ATOM 1185 C CA . PRO A 1 167 ? 38.368 -6.060 -33.178 1.00 93.75 167 PRO A CA 1
ATOM 1186 C C . PRO A 1 167 ? 38.174 -4.601 -33.623 1.00 93.75 167 PRO A C 1
ATOM 1188 O O . PRO A 1 167 ? 37.700 -4.355 -34.727 1.00 93.75 167 PRO A O 1
ATOM 1191 N N . TYR A 1 168 ? 38.609 -3.660 -32.786 1.00 94.88 168 TYR A N 1
ATOM 1192 C CA . TYR A 1 168 ? 38.674 -2.222 -33.062 1.00 94.88 168 TYR A CA 1
ATOM 1193 C C . TYR A 1 168 ? 40.032 -1.663 -32.621 1.00 94.88 168 TYR A C 1
ATOM 1195 O O . TYR A 1 168 ? 40.580 -2.074 -31.594 1.00 94.88 168 TYR A O 1
ATOM 1203 N N . ARG A 1 169 ? 40.579 -0.707 -33.374 1.00 96.19 169 ARG A N 1
ATOM 1204 C CA . ARG A 1 169 ? 41.796 0.032 -33.023 1.00 96.19 169 ARG A CA 1
ATOM 1205 C C . ARG A 1 169 ? 41.441 1.204 -32.109 1.00 96.19 169 ARG A C 1
ATOM 1207 O O . ARG A 1 169 ? 40.648 2.064 -32.479 1.00 96.19 169 ARG A O 1
ATOM 1214 N N . VAL A 1 170 ? 42.078 1.291 -30.944 1.00 96.12 170 VAL A N 1
ATOM 1215 C CA . VAL A 1 170 ? 41.909 2.432 -30.033 1.00 96.12 170 VAL A CA 1
ATOM 1216 C C . VAL A 1 170 ? 42.571 3.666 -30.652 1.00 96.12 170 VAL A C 1
ATOM 1218 O O . VAL A 1 170 ? 43.798 3.736 -30.723 1.00 96.12 170 VAL A O 1
ATOM 1221 N N . SER A 1 171 ? 41.794 4.638 -31.125 1.00 95.56 171 SER A N 1
ATOM 1222 C CA . SER A 1 171 ? 42.318 5.871 -31.732 1.00 95.56 171 SER A CA 1
ATOM 1223 C C . SER A 1 171 ? 42.668 6.942 -30.692 1.00 95.56 171 SER A C 1
ATOM 1225 O O . SER A 1 171 ? 43.544 7.776 -30.939 1.00 95.56 171 SER A O 1
ATOM 1227 N N . GLY A 1 172 ? 42.059 6.880 -29.504 1.00 93.38 172 GLY A N 1
ATOM 1228 C CA . GLY A 1 172 ? 42.310 7.778 -28.378 1.00 93.38 172 GLY A CA 1
ATOM 1229 C C . GLY A 1 172 ? 41.612 7.345 -27.088 1.00 93.38 172 GLY A C 1
ATOM 1230 O O . GLY A 1 172 ? 40.948 6.310 -27.047 1.00 93.38 172 GLY A O 1
ATOM 1231 N N . LEU A 1 173 ? 41.780 8.144 -26.030 1.00 91.75 173 LEU A N 1
ATOM 1232 C CA . LEU A 1 173 ? 41.212 7.902 -24.700 1.00 91.75 173 LEU A CA 1
ATOM 1233 C C . LEU A 1 173 ? 40.582 9.167 -24.107 1.00 91.75 173 LEU A C 1
ATOM 1235 O O . LEU A 1 173 ? 41.277 10.180 -23.995 1.00 91.75 173 LEU A O 1
ATOM 1239 N N . VAL A 1 174 ? 39.335 9.115 -23.628 1.00 89.69 174 VAL A N 1
ATOM 1240 C CA . VAL A 1 174 ? 38.735 10.229 -22.858 1.00 89.69 174 VAL A CA 1
ATOM 1241 C C . VAL A 1 174 ? 39.166 10.194 -21.388 1.00 89.69 174 VAL A C 1
ATOM 1243 O O . VAL A 1 174 ? 39.363 9.123 -20.810 1.00 89.69 174 VAL A O 1
ATOM 1246 N N . ALA A 1 175 ? 39.379 11.375 -20.803 1.00 75.88 175 ALA A N 1
ATOM 1247 C CA . ALA A 1 175 ? 40.016 11.538 -19.494 1.00 75.88 175 ALA A CA 1
ATOM 1248 C C . ALA A 1 175 ? 39.124 11.167 -18.296 1.00 75.88 175 ALA A C 1
ATOM 1250 O O . ALA A 1 175 ? 39.616 10.583 -17.332 1.00 75.88 175 ALA A O 1
ATOM 1251 N N . GLU A 1 176 ? 37.844 11.540 -18.359 1.00 74.25 176 GLU A N 1
ATOM 1252 C CA . GLU A 1 176 ? 36.894 11.580 -17.241 1.00 74.25 176 GLU A CA 1
ATOM 1253 C C . GLU A 1 176 ? 35.480 11.222 -17.728 1.00 74.25 176 GLU A C 1
ATOM 1255 O O . GLU A 1 176 ? 35.165 11.410 -18.904 1.00 74.25 176 GLU A O 1
ATOM 1260 N N . GLY A 1 177 ? 34.622 10.759 -16.813 1.00 72.69 177 GLY A N 1
ATOM 1261 C CA . GLY A 1 177 ? 33.242 10.344 -17.088 1.00 72.69 177 GLY A CA 1
ATOM 1262 C C . GLY A 1 177 ? 33.026 8.825 -16.981 1.00 72.69 177 GLY A C 1
ATOM 1263 O O . GLY A 1 177 ? 33.951 8.106 -16.597 1.00 72.69 177 GLY A O 1
ATOM 1264 N N . PRO A 1 178 ? 31.808 8.338 -17.286 1.00 76.88 178 PRO A N 1
ATOM 1265 C CA . PRO A 1 178 ? 31.471 6.914 -17.242 1.00 76.88 178 PRO A CA 1
ATOM 1266 C C . PRO A 1 178 ? 32.271 6.072 -18.251 1.00 76.88 178 PRO A C 1
ATOM 1268 O O . PRO A 1 178 ? 32.937 6.585 -19.155 1.00 76.88 178 PRO A O 1
ATOM 1271 N N . ASP A 1 179 ? 32.201 4.750 -18.095 1.00 85.56 179 ASP A N 1
ATOM 1272 C CA . ASP A 1 179 ? 32.842 3.781 -18.985 1.00 85.56 179 ASP A CA 1
ATOM 1273 C C . ASP A 1 179 ? 32.143 3.752 -20.355 1.00 85.56 179 ASP A C 1
ATOM 1275 O O . ASP A 1 179 ? 31.056 3.194 -20.497 1.00 85.56 179 ASP A O 1
ATOM 1279 N N . ALA A 1 180 ? 32.773 4.349 -21.369 1.00 88.94 180 ALA A N 1
ATOM 1280 C CA . ALA A 1 180 ? 32.179 4.563 -22.684 1.00 88.94 180 ALA A CA 1
ATOM 1281 C C . ALA A 1 180 ? 33.111 4.145 -23.836 1.00 88.94 180 ALA A C 1
ATOM 1283 O O . ALA A 1 180 ? 34.339 4.090 -23.687 1.00 88.94 180 ALA A O 1
ATOM 1284 N N . ALA A 1 181 ? 32.509 3.874 -24.994 1.00 92.69 181 ALA A N 1
ATOM 1285 C CA . ALA A 1 181 ? 33.159 3.536 -26.252 1.00 92.69 181 ALA A CA 1
ATOM 1286 C C . ALA A 1 181 ? 32.542 4.353 -27.400 1.00 92.69 181 ALA A C 1
ATOM 1288 O O . ALA A 1 181 ? 31.422 4.092 -27.834 1.00 92.69 181 ALA A O 1
ATOM 1289 N N . PHE A 1 182 ? 33.277 5.347 -27.895 1.00 93.06 182 PHE A N 1
ATOM 1290 C CA . PHE A 1 182 ? 32.832 6.233 -28.968 1.00 93.06 182 PHE A CA 1
ATOM 1291 C C . PHE A 1 182 ? 33.355 5.758 -30.325 1.00 93.06 182 PHE A C 1
ATOM 1293 O O . PHE A 1 182 ? 34.566 5.621 -30.522 1.00 93.06 182 PHE A O 1
ATOM 1300 N N . PHE A 1 183 ? 32.447 5.565 -31.275 1.00 95.19 183 PHE A N 1
ATOM 1301 C CA . PHE A 1 183 ? 32.729 5.162 -32.653 1.00 95.19 183 PHE A CA 1
ATOM 1302 C C . PHE A 1 183 ? 32.452 6.317 -33.631 1.00 95.19 183 PHE A C 1
ATOM 1304 O O . PHE A 1 183 ? 31.954 7.373 -33.240 1.00 95.19 183 PHE A O 1
ATOM 1311 N N . THR A 1 184 ? 32.728 6.139 -34.928 1.00 94.38 184 THR A N 1
ATOM 1312 C CA . THR A 1 184 ? 32.181 7.066 -35.942 1.00 94.38 184 THR A CA 1
ATOM 1313 C C . THR A 1 184 ? 30.645 7.033 -35.908 1.00 94.38 184 THR A C 1
ATOM 1315 O O . THR A 1 184 ? 30.074 5.988 -35.595 1.00 94.38 184 THR A O 1
ATOM 1318 N N . GLY A 1 185 ? 29.957 8.132 -36.245 1.00 89.62 185 GLY A N 1
ATOM 1319 C CA . GLY A 1 185 ? 28.483 8.176 -36.222 1.00 89.62 185 GLY A CA 1
ATOM 1320 C C . GLY A 1 185 ? 27.831 7.086 -37.087 1.00 89.62 185 GLY A C 1
ATOM 1321 O O . GLY A 1 185 ? 26.886 6.429 -36.656 1.00 89.62 185 GLY A O 1
ATOM 1322 N N . ALA A 1 186 ? 28.411 6.803 -38.260 1.00 89.12 186 ALA A N 1
ATOM 1323 C CA . ALA A 1 186 ? 27.973 5.714 -39.134 1.00 89.12 186 ALA A CA 1
ATOM 1324 C C . ALA A 1 186 ? 28.198 4.321 -38.514 1.00 89.12 186 ALA A C 1
ATOM 1326 O O . ALA A 1 186 ? 27.316 3.468 -38.592 1.00 89.12 186 ALA A O 1
ATOM 1327 N N . THR A 1 187 ? 29.344 4.088 -37.858 1.00 92.50 187 THR A N 1
ATOM 1328 C CA . THR A 1 187 ? 29.598 2.838 -37.119 1.00 92.50 187 THR A CA 1
ATOM 1329 C C . THR A 1 187 ? 28.628 2.684 -35.947 1.00 92.50 187 THR A C 1
ATOM 1331 O O . THR A 1 187 ? 28.113 1.592 -35.739 1.00 92.50 187 THR A O 1
ATOM 1334 N N . ALA A 1 188 ? 28.352 3.756 -35.199 1.00 90.94 188 ALA A N 1
ATOM 1335 C CA . ALA A 1 188 ? 27.444 3.732 -34.055 1.00 90.94 188 ALA A CA 1
ATOM 1336 C C . ALA A 1 188 ? 26.007 3.385 -34.478 1.00 90.94 188 ALA A C 1
ATOM 1338 O O . ALA A 1 188 ? 25.441 2.429 -33.958 1.00 90.94 188 ALA A O 1
ATOM 1339 N N . ALA A 1 189 ? 25.457 4.066 -35.490 1.00 88.00 189 ALA A N 1
ATOM 1340 C CA . ALA A 1 189 ? 24.126 3.760 -36.022 1.00 88.00 189 ALA A CA 1
ATOM 1341 C C . ALA A 1 189 ? 24.018 2.330 -36.600 1.00 88.00 189 ALA A C 1
ATOM 1343 O O . ALA A 1 189 ? 22.967 1.696 -36.511 1.00 88.00 189 ALA A O 1
ATOM 1344 N N . ALA A 1 190 ? 25.109 1.793 -37.161 1.00 88.50 190 ALA A N 1
ATOM 1345 C CA . ALA A 1 190 ? 25.169 0.418 -37.664 1.00 88.50 190 ALA A CA 1
ATOM 1346 C C . ALA A 1 190 ? 25.357 -0.654 -36.567 1.00 88.50 190 ALA A C 1
ATOM 1348 O O . ALA A 1 190 ? 25.082 -1.826 -36.824 1.00 88.50 190 ALA A O 1
ATOM 1349 N N . LEU A 1 191 ? 25.842 -0.283 -35.376 1.00 89.06 191 LEU A N 1
ATOM 1350 C CA . LEU A 1 191 ? 25.950 -1.164 -34.203 1.00 89.06 191 LEU A CA 1
ATOM 1351 C C . LEU A 1 191 ? 24.680 -1.156 -33.345 1.00 89.06 191 LEU A C 1
ATOM 1353 O O . LEU A 1 191 ? 24.360 -2.173 -32.737 1.00 89.06 191 LEU A O 1
ATOM 1357 N N . ASP A 1 192 ? 23.971 -0.030 -33.327 1.00 84.81 192 ASP A N 1
ATOM 1358 C CA . ASP A 1 192 ? 22.672 0.140 -32.680 1.00 84.81 192 ASP A CA 1
ATOM 1359 C C . ASP A 1 192 ? 21.546 -0.637 -33.385 1.00 84.81 192 ASP A C 1
ATOM 1361 O O . ASP A 1 192 ? 20.722 -1.285 -32.744 1.00 84.81 192 ASP A O 1
ATOM 1365 N N . GLY A 1 193 ? 21.536 -0.605 -34.721 1.00 81.19 193 GLY A N 1
ATOM 1366 C CA . GLY A 1 193 ? 20.589 -1.360 -35.542 1.00 81.19 193 GLY A CA 1
ATOM 1367 C C . GLY A 1 193 ? 19.268 -0.649 -35.862 1.00 81.19 193 GLY A C 1
ATOM 1368 O O . GLY A 1 193 ? 18.481 -1.213 -36.623 1.00 81.19 193 GLY A O 1
ATOM 1369 N N . ARG A 1 194 ? 19.025 0.579 -35.372 1.00 83.19 194 ARG A N 1
ATOM 1370 C CA . ARG A 1 194 ? 17.819 1.386 -35.670 1.00 83.19 194 ARG A CA 1
ATOM 1371 C C . ARG A 1 194 ? 18.126 2.540 -36.656 1.00 83.19 194 ARG A C 1
ATOM 1373 O O . ARG A 1 194 ? 18.161 3.707 -36.260 1.00 83.19 194 ARG A O 1
ATOM 1380 N N . PRO A 1 195 ? 18.370 2.273 -37.958 1.00 81.44 195 PRO A N 1
ATOM 1381 C CA . PRO A 1 195 ? 18.802 3.298 -38.910 1.00 81.44 195 PRO A CA 1
ATOM 1382 C C . PRO A 1 195 ? 17.768 4.424 -39.066 1.00 81.44 195 PRO A C 1
ATOM 1384 O O . PRO A 1 195 ? 16.596 4.179 -39.342 1.00 81.44 195 PRO A O 1
ATOM 1387 N N . GLY A 1 196 ? 18.222 5.673 -38.932 1.00 85.75 196 GLY A N 1
ATOM 1388 C CA . GLY A 1 196 ? 17.373 6.868 -39.025 1.00 85.75 196 GLY A CA 1
ATOM 1389 C C . GLY A 1 196 ? 16.700 7.288 -37.712 1.00 85.75 196 GLY A C 1
ATOM 1390 O O . GLY A 1 196 ? 16.022 8.319 -37.695 1.00 85.75 196 GLY A O 1
ATOM 1391 N N . PHE A 1 197 ? 16.924 6.551 -36.620 1.00 88.44 197 PHE A N 1
ATOM 1392 C CA . PHE A 1 197 ? 16.462 6.883 -35.273 1.00 88.44 197 PHE A CA 1
ATOM 1393 C C . PHE A 1 197 ? 17.637 7.166 -34.322 1.00 88.44 197 PHE A C 1
ATOM 1395 O O . PHE A 1 197 ? 18.790 6.857 -34.618 1.00 88.44 197 PHE A O 1
ATOM 1402 N N . ALA A 1 198 ? 17.321 7.805 -33.201 1.00 89.75 198 ALA A N 1
ATOM 1403 C CA . ALA A 1 198 ? 18.211 8.120 -32.090 1.00 89.75 198 ALA A CA 1
ATOM 1404 C C . ALA A 1 198 ? 17.437 7.973 -30.769 1.00 89.75 198 ALA A C 1
ATOM 1406 O O . ALA A 1 198 ? 16.209 8.075 -30.762 1.00 89.75 198 ALA A O 1
ATOM 1407 N N . ASP A 1 199 ? 18.131 7.763 -29.652 1.00 87.38 199 ASP A N 1
ATOM 1408 C CA . ASP A 1 199 ? 17.491 7.680 -28.330 1.00 87.38 199 ASP A CA 1
ATOM 1409 C C . ASP A 1 199 ? 17.049 9.067 -27.841 1.00 87.38 199 ASP A C 1
ATOM 1411 O O . ASP A 1 199 ? 16.002 9.221 -27.211 1.00 87.38 199 ASP A O 1
ATOM 1415 N N . ALA A 1 200 ? 17.824 10.098 -28.190 1.00 91.50 200 ALA A N 1
ATOM 1416 C CA . ALA A 1 200 ? 17.489 11.492 -27.937 1.00 91.50 200 ALA A CA 1
ATOM 1417 C C . ALA A 1 200 ? 18.094 12.428 -28.995 1.00 91.50 200 ALA A C 1
ATOM 1419 O O . ALA A 1 200 ? 19.121 12.133 -29.608 1.00 91.50 200 ALA A O 1
ATOM 1420 N N . LEU A 1 201 ? 17.489 13.605 -29.166 1.00 93.75 201 LEU A N 1
ATOM 1421 C CA . LEU A 1 201 ? 18.094 14.730 -29.883 1.00 93.75 201 LEU A CA 1
ATOM 1422 C C . LEU A 1 201 ? 18.478 15.810 -28.869 1.00 93.75 201 LEU A C 1
ATOM 1424 O O . LEU A 1 201 ? 17.613 16.445 -28.263 1.00 93.75 201 LEU A O 1
ATOM 1428 N N . ALA A 1 202 ? 19.776 16.007 -28.664 1.00 93.94 202 ALA A N 1
ATOM 1429 C CA . ALA A 1 202 ? 20.305 16.934 -27.671 1.00 93.94 202 ALA A CA 1
ATOM 1430 C C . ALA A 1 202 ? 20.643 18.284 -28.320 1.00 93.94 202 ALA A C 1
ATOM 1432 O O . ALA A 1 202 ? 21.438 18.363 -29.259 1.00 93.94 202 ALA A O 1
ATOM 1433 N N . VAL A 1 203 ? 20.017 19.352 -27.827 1.00 94.94 203 VAL A N 1
ATOM 1434 C CA . VAL A 1 203 ? 20.037 20.692 -28.424 1.00 94.94 203 VAL A CA 1
ATOM 1435 C C . VAL A 1 203 ? 21.096 21.557 -27.741 1.00 94.94 203 VAL A C 1
ATOM 1437 O O . VAL A 1 203 ? 21.034 21.817 -26.540 1.00 94.94 203 VAL A O 1
ATOM 1440 N N . LEU A 1 204 ? 22.070 22.026 -28.516 1.00 93.44 204 LEU A N 1
ATOM 1441 C CA . LEU A 1 204 ? 23.149 22.908 -28.079 1.00 93.44 204 LEU A CA 1
ATOM 1442 C C . LEU A 1 204 ? 22.813 24.353 -28.468 1.00 93.44 204 LEU A C 1
ATOM 1444 O O . LEU A 1 204 ? 22.520 24.612 -29.632 1.00 93.44 204 LEU A O 1
ATOM 1448 N N . GLY A 1 205 ? 22.918 25.306 -27.541 1.00 91.50 205 GLY A N 1
ATOM 1449 C CA . GLY A 1 205 ? 22.612 26.720 -27.788 1.00 91.50 205 GLY A CA 1
ATOM 1450 C C . GLY A 1 205 ? 22.009 27.393 -26.558 1.00 91.50 205 GLY A C 1
ATOM 1451 O O . GLY A 1 205 ? 22.265 26.945 -25.444 1.00 91.50 205 GLY A O 1
ATOM 1452 N N . ASP A 1 206 ? 21.194 28.420 -26.789 1.00 91.56 206 ASP A N 1
ATOM 1453 C CA . ASP A 1 206 ? 20.290 29.028 -25.800 1.00 91.56 206 ASP A CA 1
ATOM 1454 C C . ASP A 1 206 ? 18.925 29.335 -26.469 1.00 91.56 206 ASP A C 1
ATOM 1456 O O . ASP A 1 206 ? 18.626 30.487 -26.790 1.00 91.56 206 ASP A O 1
ATOM 1460 N N . PRO A 1 207 ? 18.151 28.296 -26.852 1.00 90.50 207 PRO A N 1
ATOM 1461 C CA . PRO A 1 207 ? 16.872 28.444 -27.547 1.00 90.50 207 PRO A CA 1
ATOM 1462 C C . PRO A 1 207 ? 15.685 28.603 -26.589 1.00 90.50 207 PRO A C 1
ATOM 1464 O O . PRO A 1 207 ? 15.686 28.069 -25.481 1.00 90.50 207 PRO A O 1
ATOM 1467 N N . ASP A 1 208 ? 14.619 29.239 -27.072 1.00 91.75 208 ASP A N 1
ATOM 1468 C CA . ASP A 1 208 ? 13.329 29.250 -26.377 1.00 91.75 208 ASP A CA 1
ATOM 1469 C C . ASP A 1 208 ? 12.670 27.854 -26.367 1.00 91.75 208 ASP A C 1
ATOM 1471 O O . ASP A 1 208 ? 12.622 27.161 -27.389 1.00 91.75 208 ASP A O 1
ATOM 1475 N N . GLU A 1 209 ? 12.144 27.429 -25.214 1.00 90.56 209 GLU A N 1
ATOM 1476 C CA . GLU A 1 209 ? 11.618 26.068 -25.053 1.00 90.56 209 GLU A CA 1
ATOM 1477 C C . GLU A 1 209 ? 10.257 25.874 -25.741 1.00 90.56 209 GLU A C 1
ATOM 1479 O O . GLU A 1 209 ? 9.991 24.791 -26.266 1.00 90.56 209 GLU A O 1
ATOM 1484 N N . ASP A 1 210 ? 9.412 26.906 -25.811 1.00 91.88 210 ASP A N 1
ATOM 1485 C CA . ASP A 1 210 ? 8.131 26.817 -26.521 1.00 91.88 210 ASP A CA 1
ATOM 1486 C C . ASP A 1 210 ? 8.324 26.810 -28.045 1.00 91.88 210 ASP A C 1
ATOM 1488 O O . ASP A 1 210 ? 7.671 26.033 -28.748 1.00 91.88 210 ASP A O 1
ATOM 1492 N N . ALA A 1 211 ? 9.309 27.548 -28.561 1.00 91.81 211 ALA A N 1
ATOM 1493 C CA . ALA A 1 211 ? 9.750 27.447 -29.948 1.00 91.81 211 ALA A CA 1
ATOM 1494 C C . ALA A 1 211 ? 10.313 26.050 -30.288 1.00 91.81 211 ALA A C 1
ATOM 1496 O O . ALA A 1 211 ? 10.016 25.517 -31.363 1.00 91.81 211 ALA A O 1
ATOM 1497 N N . LEU A 1 212 ? 11.057 25.406 -29.372 1.00 91.94 212 LEU A N 1
ATOM 1498 C CA . LEU A 1 212 ? 11.458 24.001 -29.536 1.00 91.94 212 LEU A CA 1
ATOM 1499 C C . LEU A 1 212 ? 10.237 23.071 -29.581 1.00 91.94 212 LEU A C 1
ATOM 1501 O O . LEU A 1 212 ? 10.125 22.275 -30.513 1.00 91.94 212 LEU A O 1
ATOM 1505 N N . ARG A 1 213 ? 9.303 23.181 -28.624 1.00 92.69 213 ARG A N 1
ATOM 1506 C CA . ARG A 1 213 ? 8.071 22.363 -28.578 1.00 92.69 213 ARG A CA 1
ATOM 1507 C C . ARG A 1 213 ? 7.252 22.508 -29.868 1.00 92.69 213 ARG A C 1
ATOM 1509 O O . ARG A 1 213 ? 6.805 21.504 -30.421 1.00 92.69 213 ARG A O 1
ATOM 1516 N N . GLY A 1 214 ? 7.131 23.728 -30.398 1.00 91.06 214 GLY A N 1
ATOM 1517 C CA . GLY A 1 214 ? 6.456 24.012 -31.669 1.00 91.06 214 GLY A CA 1
ATOM 1518 C C . GLY A 1 214 ? 7.121 23.379 -32.901 1.00 91.06 214 GLY A C 1
ATOM 1519 O O . GLY A 1 214 ? 6.427 22.999 -33.843 1.00 91.06 214 GLY A O 1
ATOM 1520 N N . ALA A 1 215 ? 8.447 23.201 -32.901 1.00 91.25 215 ALA A N 1
ATOM 1521 C CA . ALA A 1 215 ? 9.181 22.573 -34.006 1.00 91.25 215 ALA A CA 1
ATOM 1522 C C . ALA A 1 215 ? 9.081 21.030 -34.031 1.00 91.25 215 ALA A C 1
ATOM 1524 O O . ALA A 1 215 ? 9.354 20.397 -35.063 1.00 91.25 215 ALA A O 1
ATOM 1525 N N . VAL A 1 216 ? 8.695 20.402 -32.914 1.00 91.00 216 VAL A N 1
ATOM 1526 C CA . VAL A 1 216 ? 8.586 18.939 -32.768 1.00 91.00 216 VAL A CA 1
ATOM 1527 C C . VAL A 1 216 ? 7.292 18.486 -32.062 1.00 91.00 216 VAL A C 1
ATOM 1529 O O . VAL A 1 216 ? 7.352 17.809 -31.033 1.00 91.00 216 VAL A O 1
ATOM 1532 N N . PRO A 1 217 ? 6.104 18.779 -32.627 1.00 87.31 217 PRO A N 1
ATOM 1533 C CA . PRO A 1 217 ? 4.840 18.299 -32.071 1.00 87.31 217 PRO A CA 1
ATOM 1534 C C . PRO A 1 217 ? 4.834 16.766 -31.953 1.00 87.31 217 PRO A C 1
ATOM 1536 O O . PRO A 1 217 ? 5.177 16.057 -32.901 1.00 87.31 217 PRO A O 1
ATOM 1539 N N . GLY A 1 218 ? 4.447 16.263 -30.778 1.00 83.25 218 GLY A N 1
ATOM 1540 C CA . GLY A 1 218 ? 4.432 14.831 -30.449 1.00 83.25 218 GLY A CA 1
ATOM 1541 C C . GLY A 1 218 ? 5.729 14.274 -29.841 1.00 83.25 218 GLY A C 1
ATOM 1542 O O . GLY A 1 218 ? 5.734 13.116 -29.430 1.00 83.25 218 GLY A O 1
ATOM 1543 N N . LEU A 1 219 ? 6.801 15.069 -29.735 1.00 88.44 219 LEU A N 1
ATOM 1544 C CA . LEU A 1 219 ? 8.006 14.717 -28.971 1.00 88.44 219 LEU A CA 1
ATOM 1545 C C . LEU A 1 219 ? 8.052 15.468 -27.631 1.00 88.44 219 LEU A C 1
ATOM 1547 O O . LEU A 1 219 ? 7.503 16.561 -27.493 1.00 88.44 219 LEU A O 1
ATOM 1551 N N . ALA A 1 220 ? 8.724 14.885 -26.639 1.00 89.06 220 ALA A N 1
ATOM 1552 C CA . ALA A 1 220 ? 8.877 15.468 -25.312 1.00 89.06 220 ALA A CA 1
ATOM 1553 C C . ALA A 1 220 ? 10.184 16.271 -25.226 1.00 89.06 220 ALA A C 1
ATOM 1555 O O . ALA A 1 220 ? 11.275 15.701 -25.260 1.00 89.06 220 ALA A O 1
ATOM 1556 N N . VAL A 1 221 ? 10.071 17.595 -25.097 1.00 91.38 221 VAL A N 1
ATOM 1557 C CA . VAL A 1 221 ? 11.201 18.498 -24.820 1.00 91.38 221 VAL A CA 1
ATOM 1558 C C . VAL A 1 221 ? 11.471 18.524 -23.312 1.00 91.38 221 VAL A C 1
ATOM 1560 O O . VAL A 1 221 ? 10.546 18.435 -22.504 1.00 91.38 221 VAL A O 1
ATOM 1563 N N . SER A 1 222 ? 12.736 18.604 -22.904 1.00 90.31 222 SER A N 1
ATOM 1564 C CA . SER A 1 222 ? 13.130 18.708 -21.497 1.00 90.31 222 SER A CA 1
ATOM 1565 C C . SER A 1 222 ? 14.350 19.605 -21.316 1.00 90.31 222 SER A C 1
ATOM 1567 O O . SER A 1 222 ? 15.425 19.312 -21.837 1.00 90.31 222 SER A O 1
ATOM 1569 N N . SER A 1 223 ? 14.189 20.681 -20.549 1.00 90.19 223 SER A N 1
ATOM 1570 C CA . SER A 1 223 ? 15.235 21.645 -20.190 1.00 90.19 223 SER A CA 1
ATOM 1571 C C . SER A 1 223 ? 15.737 21.446 -18.748 1.00 90.19 223 SER A C 1
ATOM 1573 O O . SER A 1 223 ? 15.283 20.560 -18.017 1.00 90.19 223 SER A O 1
ATOM 1575 N N . GLY A 1 224 ? 16.711 22.257 -18.318 1.00 88.38 224 GLY A N 1
ATOM 1576 C CA . GLY A 1 224 ? 17.086 22.383 -16.903 1.00 88.38 224 GLY A CA 1
ATOM 1577 C C . GLY A 1 224 ? 17.523 21.065 -16.250 1.00 88.38 224 GLY A C 1
ATOM 1578 O O . GLY A 1 224 ? 18.529 20.477 -16.654 1.00 88.38 224 GLY A O 1
ATOM 1579 N N . ALA A 1 225 ? 16.788 20.616 -15.227 1.00 84.38 225 ALA A N 1
ATOM 1580 C CA . ALA A 1 225 ? 17.014 19.335 -14.546 1.00 84.38 225 ALA A CA 1
ATOM 1581 C C . ALA A 1 225 ? 16.318 18.144 -15.237 1.00 84.38 225 ALA A C 1
ATOM 1583 O O . ALA A 1 225 ? 16.826 17.028 -15.179 1.00 84.38 225 ALA A O 1
ATOM 1584 N N . ALA A 1 226 ? 15.219 18.373 -15.966 1.00 84.69 226 ALA A N 1
ATOM 1585 C CA . ALA A 1 226 ? 14.459 17.333 -16.671 1.00 84.69 226 ALA A CA 1
ATOM 1586 C C . ALA A 1 226 ? 15.224 16.686 -17.845 1.00 84.69 226 ALA A C 1
ATOM 1588 O O . ALA A 1 226 ? 14.775 15.687 -18.406 1.00 84.69 226 ALA A O 1
ATOM 1589 N N . ARG A 1 227 ? 16.402 17.219 -18.200 1.00 89.12 227 ARG A N 1
ATOM 1590 C CA . ARG A 1 227 ? 17.380 16.547 -19.073 1.00 89.12 227 ARG A CA 1
ATOM 1591 C C . ARG A 1 227 ? 17.882 15.229 -18.477 1.00 89.12 227 ARG A C 1
ATOM 1593 O O . ARG A 1 227 ? 18.086 14.288 -19.230 1.00 89.12 227 ARG A O 1
ATOM 1600 N N . GLY A 1 228 ? 18.034 15.134 -17.153 1.00 84.25 228 GLY A N 1
ATOM 1601 C CA . GLY A 1 228 ? 18.450 13.890 -16.496 1.00 84.25 228 GLY A CA 1
ATOM 1602 C C . GLY A 1 228 ? 17.414 12.785 -16.689 1.00 84.25 228 GLY A C 1
ATOM 1603 O O . GLY A 1 228 ? 17.757 11.651 -16.992 1.00 84.25 228 GLY A O 1
ATOM 1604 N N . ASP A 1 229 ? 16.133 13.142 -16.655 1.00 81.75 229 ASP A N 1
ATOM 1605 C CA . ASP A 1 229 ? 15.002 12.242 -16.920 1.00 81.75 229 ASP A CA 1
ATOM 1606 C C . ASP A 1 229 ? 14.925 11.743 -18.380 1.00 81.75 229 ASP A C 1
ATOM 1608 O O . ASP A 1 229 ? 14.017 10.986 -18.728 1.00 81.75 229 ASP A O 1
ATOM 1612 N N . ALA A 1 230 ? 15.808 12.237 -19.256 1.00 81.06 230 ALA A N 1
ATOM 1613 C CA . ALA A 1 230 ? 16.043 11.719 -20.602 1.00 81.06 230 ALA A CA 1
ATOM 1614 C C . ALA A 1 230 ? 17.291 10.814 -20.677 1.00 81.06 230 ALA A C 1
ATOM 1616 O O . ALA A 1 230 ? 17.451 10.085 -21.652 1.00 81.06 230 ALA A O 1
ATOM 1617 N N . GLU A 1 231 ? 18.174 10.865 -19.675 1.00 79.81 231 GLU A N 1
ATOM 1618 C CA . GLU A 1 231 ? 19.311 9.949 -19.503 1.00 79.81 231 GLU A CA 1
ATOM 1619 C C . GLU A 1 231 ? 18.876 8.674 -18.771 1.00 79.81 231 GLU A C 1
ATOM 1621 O O . GLU A 1 231 ? 19.226 7.579 -19.206 1.00 79.81 231 GLU A O 1
ATOM 1626 N N . ASP A 1 232 ? 18.075 8.823 -17.709 1.00 78.31 232 ASP A N 1
ATOM 1627 C CA . ASP A 1 232 ? 17.455 7.730 -16.957 1.00 78.31 232 ASP A CA 1
ATOM 1628 C C . ASP A 1 232 ? 15.925 7.939 -16.847 1.00 78.31 232 ASP A C 1
ATOM 1630 O O . ASP A 1 232 ? 15.452 8.729 -16.015 1.00 78.31 232 ASP A O 1
ATOM 1634 N N . PRO A 1 233 ? 15.117 7.230 -17.662 1.00 75.50 233 PRO A N 1
ATOM 1635 C CA . PRO A 1 233 ? 13.663 7.297 -17.578 1.00 75.50 233 PRO A CA 1
ATOM 1636 C C . PRO A 1 233 ? 13.090 6.571 -16.348 1.00 75.50 233 PRO A C 1
ATOM 1638 O O . PRO A 1 233 ? 11.958 6.865 -15.963 1.00 75.50 233 PRO A O 1
ATOM 1641 N N . ALA A 1 234 ? 13.829 5.668 -15.690 1.00 74.62 234 ALA A N 1
ATOM 1642 C CA . ALA A 1 234 ? 13.343 4.946 -14.514 1.00 74.62 234 ALA A CA 1
ATOM 1643 C C . ALA A 1 234 ? 13.179 5.878 -13.303 1.00 74.62 234 ALA A C 1
ATOM 1645 O O . ALA A 1 234 ? 12.206 5.742 -12.557 1.00 74.62 234 ALA A O 1
ATOM 1646 N N . VAL A 1 235 ? 14.056 6.878 -13.134 1.00 77.88 235 VAL A N 1
ATOM 1647 C CA . VAL A 1 235 ? 13.900 7.914 -12.089 1.00 77.88 235 VAL A CA 1
ATOM 1648 C C . VAL A 1 235 ? 12.591 8.691 -12.268 1.00 77.88 235 VAL A C 1
ATOM 1650 O O . VAL A 1 235 ? 11.897 8.958 -11.285 1.00 77.88 235 VAL A O 1
ATOM 1653 N N . ALA A 1 236 ? 12.214 9.011 -13.511 1.00 76.19 236 ALA A N 1
ATOM 1654 C CA . ALA A 1 236 ? 10.946 9.671 -13.814 1.00 76.19 236 ALA A CA 1
ATOM 1655 C C . ALA A 1 236 ? 9.743 8.726 -13.648 1.00 76.19 236 ALA A C 1
ATOM 1657 O O . ALA A 1 236 ? 8.740 9.117 -13.047 1.00 76.19 236 ALA A O 1
ATOM 1658 N N . ALA A 1 237 ? 9.857 7.479 -14.118 1.00 76.19 237 ALA A N 1
ATOM 1659 C CA . ALA A 1 237 ? 8.819 6.456 -13.998 1.00 76.19 237 ALA A CA 1
ATOM 1660 C C . ALA A 1 237 ? 8.498 6.094 -12.538 1.00 76.19 237 ALA A C 1
ATOM 1662 O O . ALA A 1 237 ? 7.349 5.799 -12.226 1.00 76.19 237 ALA A O 1
ATOM 1663 N N . ALA A 1 238 ? 9.477 6.174 -11.631 1.00 77.44 238 ALA A N 1
ATOM 1664 C CA . ALA A 1 238 ? 9.283 5.909 -10.207 1.00 77.44 238 ALA A CA 1
ATOM 1665 C C . ALA A 1 238 ? 8.529 7.027 -9.454 1.00 77.44 238 ALA A C 1
ATOM 1667 O O . ALA A 1 238 ? 7.988 6.771 -8.377 1.00 77.44 238 ALA A O 1
ATOM 1668 N N . ARG A 1 239 ? 8.473 8.270 -9.967 1.00 82.88 239 ARG A N 1
ATOM 1669 C CA . ARG A 1 239 ? 7.869 9.392 -9.215 1.00 82.88 239 ARG A CA 1
ATOM 1670 C C . ARG A 1 239 ? 6.398 9.183 -8.844 1.00 82.88 239 ARG A C 1
ATOM 1672 O O . ARG A 1 239 ? 6.097 9.398 -7.671 1.00 82.88 239 ARG A O 1
ATOM 1679 N N . PRO A 1 240 ? 5.481 8.806 -9.762 1.00 80.69 240 PRO A N 1
ATOM 1680 C CA . PRO A 1 240 ? 4.055 8.733 -9.446 1.00 80.69 240 PRO A CA 1
ATOM 1681 C C . PRO A 1 240 ? 3.779 7.712 -8.341 1.00 80.69 240 PRO A C 1
ATOM 1683 O O . PRO A 1 240 ? 3.114 8.039 -7.364 1.00 80.69 240 PRO A O 1
ATOM 1686 N N . ASP A 1 241 ? 4.389 6.531 -8.438 1.00 77.81 241 ASP A N 1
ATOM 1687 C CA . ASP A 1 241 ? 4.248 5.445 -7.469 1.00 77.81 241 ASP A CA 1
ATOM 1688 C C . ASP A 1 241 ? 4.765 5.852 -6.077 1.00 77.81 241 ASP A C 1
ATOM 1690 O O . ASP A 1 241 ? 4.126 5.562 -5.065 1.00 77.81 241 ASP A O 1
ATOM 1694 N N . ILE A 1 242 ? 5.889 6.580 -5.996 1.00 83.06 242 ILE A N 1
ATOM 1695 C CA . ILE A 1 242 ? 6.428 7.085 -4.721 1.00 83.06 242 ILE A CA 1
ATOM 1696 C C . ILE A 1 242 ? 5.575 8.233 -4.158 1.00 83.06 242 ILE A C 1
ATOM 1698 O O . ILE A 1 242 ? 5.411 8.319 -2.936 1.00 83.06 242 ILE A O 1
ATOM 1702 N N . VAL A 1 243 ? 5.000 9.089 -5.009 1.00 87.06 243 VAL A N 1
ATOM 1703 C CA . VAL A 1 243 ? 4.043 10.136 -4.608 1.00 87.06 243 VAL A CA 1
ATOM 1704 C C . VAL A 1 243 ? 2.767 9.504 -4.043 1.00 87.06 243 VAL A C 1
ATOM 1706 O O . VAL A 1 243 ? 2.373 9.850 -2.929 1.00 87.06 243 VAL A O 1
ATOM 1709 N N . GLU A 1 244 ? 2.164 8.543 -4.750 1.00 82.06 244 GLU A N 1
ATOM 1710 C CA . GLU A 1 244 ? 0.954 7.826 -4.325 1.00 82.06 244 GLU A CA 1
ATOM 1711 C C . GLU A 1 244 ? 1.197 7.062 -3.014 1.00 82.06 244 GLU A C 1
ATOM 1713 O O . GLU A 1 244 ? 0.454 7.234 -2.045 1.00 82.06 244 GLU A O 1
ATOM 1718 N N . LEU A 1 245 ? 2.294 6.299 -2.933 1.00 83.62 245 LEU A N 1
ATOM 1719 C CA . LEU A 1 245 ? 2.726 5.589 -1.727 1.00 83.62 245 LEU A CA 1
ATOM 1720 C C . LEU A 1 245 ? 2.896 6.537 -0.533 1.00 83.62 245 LEU A C 1
ATOM 1722 O O . LEU A 1 245 ? 2.399 6.252 0.557 1.00 83.62 245 LEU A O 1
ATOM 1726 N N . SER A 1 246 ? 3.588 7.663 -0.725 1.00 87.44 246 SER A N 1
ATOM 1727 C CA . SER A 1 246 ? 3.878 8.622 0.349 1.00 87.44 246 SER A CA 1
ATOM 1728 C C . SER A 1 246 ? 2.626 9.376 0.802 1.00 87.44 246 SER A C 1
ATOM 1730 O O . SER A 1 246 ? 2.446 9.597 2.001 1.00 87.44 246 SER A O 1
ATOM 1732 N N . ALA A 1 247 ? 1.732 9.729 -0.127 1.00 86.62 247 ALA A N 1
ATOM 1733 C CA . ALA A 1 247 ? 0.452 10.364 0.173 1.00 86.62 247 ALA A CA 1
ATOM 1734 C C . ALA A 1 247 ? -0.494 9.401 0.906 1.00 86.62 247 ALA A C 1
ATOM 1736 O O . ALA A 1 247 ? -1.059 9.758 1.941 1.00 86.62 247 ALA A O 1
ATOM 1737 N N . SER A 1 248 ? -0.600 8.159 0.428 1.00 84.06 248 SER A N 1
ATOM 1738 C CA . SER A 1 248 ? -1.387 7.088 1.047 1.00 84.06 248 SER A CA 1
ATOM 1739 C C . SER A 1 248 ? -0.895 6.767 2.466 1.00 84.06 248 SER A C 1
ATOM 1741 O O . SER A 1 248 ? -1.677 6.792 3.422 1.00 84.06 248 SER A O 1
ATOM 1743 N N . LEU A 1 249 ? 0.418 6.583 2.655 1.00 84.31 249 LEU A N 1
ATOM 1744 C CA . LEU A 1 249 ? 1.024 6.382 3.976 1.00 84.31 249 LEU A CA 1
ATOM 1745 C C . LEU A 1 249 ? 0.844 7.579 4.912 1.00 84.31 249 LEU A C 1
ATOM 1747 O O . LEU A 1 249 ? 0.498 7.387 6.079 1.00 84.31 249 LEU A O 1
ATOM 1751 N N . GLY A 1 250 ? 1.035 8.804 4.415 1.00 85.38 250 GLY A N 1
ATOM 1752 C CA . GLY A 1 250 ? 0.785 10.027 5.174 1.00 85.38 250 GLY A CA 1
ATOM 1753 C C . GLY A 1 250 ? -0.673 10.131 5.627 1.00 85.38 250 GLY A C 1
ATOM 1754 O O . GLY A 1 250 ? -0.934 10.357 6.809 1.00 85.38 250 GLY A O 1
ATOM 1755 N N . GLY A 1 251 ? -1.627 9.887 4.725 1.00 84.56 251 GLY A N 1
ATOM 1756 C CA . GLY A 1 251 ? -3.062 9.906 5.014 1.00 84.56 251 GLY A CA 1
ATOM 1757 C C . GLY A 1 251 ? -3.473 8.863 6.054 1.00 84.56 251 GLY A C 1
ATOM 1758 O O . GLY A 1 251 ? -4.114 9.202 7.052 1.00 84.56 251 GLY A O 1
ATOM 1759 N N . VAL A 1 252 ? -3.034 7.610 5.892 1.00 81.25 252 VAL A N 1
ATOM 1760 C CA . VAL A 1 252 ? -3.273 6.534 6.871 1.00 81.25 252 VAL A CA 1
ATOM 1761 C C . VAL A 1 252 ? -2.623 6.855 8.220 1.00 81.25 252 VAL A C 1
ATOM 1763 O O . VAL A 1 252 ? -3.226 6.596 9.267 1.00 81.25 252 VAL A O 1
ATOM 1766 N N . ALA A 1 253 ? -1.434 7.465 8.233 1.00 82.25 253 ALA A N 1
ATOM 1767 C CA . ALA A 1 253 ? -0.772 7.881 9.463 1.00 82.25 253 ALA A CA 1
ATOM 1768 C C . ALA A 1 253 ? -1.542 8.988 10.201 1.00 82.25 253 ALA A C 1
ATOM 1770 O O . ALA A 1 253 ? -1.736 8.886 11.414 1.00 82.25 253 ALA A O 1
ATOM 1771 N N . VAL A 1 254 ? -2.038 10.003 9.486 1.00 84.44 254 VAL A N 1
ATOM 1772 C CA . VAL A 1 254 ? -2.874 11.072 10.058 1.00 84.44 254 VAL A CA 1
ATOM 1773 C C . VAL A 1 254 ? -4.195 10.512 10.584 1.00 84.44 254 VAL A C 1
ATOM 1775 O O . VAL A 1 254 ? -4.542 10.765 11.738 1.00 84.44 254 VAL A O 1
ATOM 1778 N N . LEU A 1 255 ? -4.900 9.694 9.796 1.00 83.50 255 LEU A N 1
ATOM 1779 C CA . LEU A 1 255 ? -6.163 9.068 10.200 1.00 83.50 255 LEU A CA 1
ATOM 1780 C C . LEU A 1 255 ? -5.993 8.197 11.454 1.00 83.50 255 LEU A C 1
ATOM 1782 O O . LEU A 1 255 ? -6.773 8.294 12.404 1.00 83.50 255 LEU A O 1
ATOM 1786 N N . THR A 1 256 ? -4.937 7.384 11.498 1.00 77.12 256 THR A N 1
ATOM 1787 C CA . THR A 1 256 ? -4.671 6.516 12.651 1.00 77.12 256 THR A CA 1
ATOM 1788 C C . THR A 1 256 ? -4.253 7.328 13.880 1.00 77.12 256 THR A C 1
ATOM 1790 O O . THR A 1 256 ? -4.678 7.016 14.996 1.00 77.12 256 THR A O 1
ATOM 1793 N N . ALA A 1 257 ? -3.492 8.413 13.698 1.00 77.88 257 ALA A N 1
ATOM 1794 C CA . ALA A 1 257 ? -3.159 9.344 14.771 1.00 77.88 257 ALA A CA 1
ATOM 1795 C C . ALA A 1 257 ? -4.410 10.025 15.353 1.00 77.88 257 ALA A C 1
ATOM 1797 O O . ALA A 1 257 ? -4.561 10.034 16.574 1.00 77.88 257 ALA A O 1
ATOM 1798 N N . LEU A 1 258 ? -5.332 10.519 14.513 1.00 79.00 258 LEU A N 1
ATOM 1799 C CA . LEU A 1 258 ? -6.619 11.094 14.935 1.00 79.00 258 LEU A CA 1
ATOM 1800 C C . LEU A 1 258 ? -7.411 10.111 15.815 1.00 79.00 258 LEU A C 1
ATOM 1802 O O . LEU A 1 258 ? -7.818 10.456 16.926 1.00 79.00 258 LEU A O 1
ATOM 1806 N N . VAL A 1 259 ? -7.577 8.862 15.362 1.00 76.06 259 VAL A N 1
ATOM 1807 C CA . VAL A 1 259 ? -8.335 7.828 16.092 1.00 76.06 259 VAL A CA 1
ATOM 1808 C C . VAL A 1 259 ? -7.669 7.464 17.425 1.00 76.06 259 VAL A C 1
ATOM 1810 O O . VAL A 1 259 ? -8.336 7.450 18.465 1.00 76.06 259 VAL A O 1
ATOM 1813 N N . VAL A 1 260 ? -6.355 7.204 17.430 1.00 75.75 260 VAL A N 1
ATOM 1814 C CA . VAL A 1 260 ? -5.621 6.838 18.654 1.00 75.75 260 VAL A CA 1
ATOM 1815 C C . VAL A 1 260 ? -5.628 7.997 19.653 1.00 75.75 260 VAL A C 1
ATOM 1817 O O . VAL A 1 260 ? -6.014 7.810 20.808 1.00 75.75 260 VAL A O 1
ATOM 1820 N N . VAL A 1 261 ? -5.265 9.208 19.225 1.00 76.69 261 VAL A N 1
ATOM 1821 C CA . VAL A 1 261 ? -5.234 10.399 20.090 1.00 76.69 261 VAL A CA 1
ATOM 1822 C C . VAL A 1 261 ? -6.640 10.757 20.582 1.00 76.69 261 VAL A C 1
ATOM 1824 O O . VAL A 1 261 ? -6.784 11.154 21.737 1.00 76.69 261 VAL A O 1
ATOM 1827 N N . GLY A 1 262 ? -7.685 10.526 19.783 1.00 74.75 262 GLY A N 1
ATOM 1828 C CA . GLY A 1 262 ? -9.083 10.709 20.183 1.00 74.75 262 GLY A CA 1
ATOM 1829 C C . GLY A 1 262 ? -9.483 9.801 21.336 1.00 74.75 262 GLY A C 1
ATOM 1830 O O . GLY A 1 262 ? -9.972 10.284 22.360 1.00 74.75 262 GLY A O 1
ATOM 1831 N N . GLY A 1 263 ? -9.179 8.504 21.230 1.00 73.69 263 GLY A N 1
ATOM 1832 C CA . GLY A 1 263 ? -9.372 7.557 22.329 1.00 73.69 263 GLY A CA 1
ATOM 1833 C C . GLY A 1 263 ? -8.621 7.967 23.602 1.00 73.69 263 GLY A C 1
ATOM 1834 O O . GLY A 1 263 ? -9.177 7.897 24.701 1.00 73.69 263 GLY A O 1
ATOM 1835 N N . LEU A 1 264 ? -7.383 8.458 23.468 1.00 74.81 264 LEU A N 1
ATOM 1836 C CA . LEU A 1 264 ? -6.572 8.907 24.605 1.00 74.81 264 LEU A CA 1
ATOM 1837 C C . LEU A 1 264 ? -7.079 10.206 25.245 1.00 74.81 264 LEU A C 1
ATOM 1839 O O . LEU A 1 264 ? -7.066 10.310 26.472 1.00 74.81 264 LEU A O 1
ATOM 1843 N N . ILE A 1 265 ? -7.554 11.177 24.460 1.00 74.94 265 ILE A N 1
ATOM 1844 C CA . ILE A 1 265 ? -8.110 12.427 24.991 1.00 74.94 265 ILE A CA 1
ATOM 1845 C C . ILE A 1 265 ? -9.453 12.164 25.673 1.00 74.94 265 ILE A C 1
ATOM 1847 O O . ILE A 1 265 ? -9.627 12.592 26.812 1.00 74.94 265 ILE A O 1
ATOM 1851 N N . VAL A 1 266 ? -10.366 11.398 25.061 1.00 74.06 266 VAL A N 1
ATOM 1852 C CA . VAL A 1 266 ? -11.637 11.005 25.703 1.00 74.06 266 VAL A CA 1
ATOM 1853 C C . VAL A 1 266 ? -11.375 10.301 27.040 1.00 74.06 266 VAL A C 1
ATOM 1855 O O . VAL A 1 266 ? -12.013 10.619 28.045 1.00 74.06 266 VAL A O 1
ATOM 1858 N N . LEU A 1 267 ? -10.393 9.396 27.095 1.00 69.19 267 LEU A N 1
ATOM 1859 C CA . LEU A 1 267 ? -10.028 8.692 28.325 1.00 69.19 267 LEU A CA 1
ATOM 1860 C C . LEU A 1 267 ? -9.351 9.609 29.364 1.00 69.19 267 LEU A C 1
ATOM 1862 O O . LEU A 1 267 ? -9.676 9.528 30.548 1.00 69.19 267 LEU A O 1
ATOM 1866 N N . SER A 1 268 ? -8.479 10.531 28.943 1.00 73.19 268 SER A N 1
ATOM 1867 C CA . SER A 1 268 ? -7.857 11.528 29.829 1.00 73.19 268 SER A CA 1
ATOM 1868 C C . SER A 1 268 ? -8.879 12.511 30.416 1.00 73.19 268 SER A C 1
ATOM 1870 O O . SER A 1 268 ? -8.794 12.872 31.592 1.00 73.19 268 SER A O 1
ATOM 1872 N N . VAL A 1 269 ? -9.885 12.905 29.628 1.00 71.50 269 VAL A N 1
ATOM 1873 C CA . VAL A 1 269 ? -10.999 13.735 30.098 1.00 71.50 269 VAL A CA 1
ATOM 1874 C C . VAL A 1 269 ? -11.881 12.952 31.074 1.00 71.50 269 VAL A C 1
ATOM 1876 O O . VAL A 1 269 ? -12.237 13.506 32.111 1.00 71.50 269 VAL A O 1
ATOM 1879 N N . ARG A 1 270 ? -12.159 11.660 30.831 1.00 69.50 270 ARG A N 1
ATOM 1880 C CA . ARG A 1 270 ? -12.863 10.787 31.796 1.00 69.50 270 ARG A CA 1
ATOM 1881 C C . ARG A 1 270 ? -12.123 10.674 33.134 1.00 69.50 270 ARG A C 1
ATOM 1883 O O . ARG A 1 270 ? -12.745 10.869 34.173 1.00 69.50 270 ARG A O 1
ATOM 1890 N N . GLU A 1 271 ? -10.800 10.469 33.142 1.00 71.12 271 GLU A N 1
ATOM 1891 C CA . GLU A 1 271 ? -10.003 10.459 34.390 1.00 71.12 271 GLU A CA 1
ATOM 1892 C C . GLU A 1 271 ? -10.107 11.770 35.200 1.00 71.12 271 GLU A C 1
ATOM 1894 O O . GLU A 1 271 ? -9.842 11.778 36.406 1.00 71.12 271 GLU A O 1
ATOM 1899 N N . ARG A 1 272 ? -10.493 12.868 34.540 1.00 74.44 272 ARG A N 1
ATOM 1900 C CA . ARG A 1 272 ? -10.600 14.228 35.080 1.00 74.44 272 ARG A CA 1
ATOM 1901 C C . ARG A 1 272 ? -12.030 14.766 35.121 1.00 74.44 272 ARG A C 1
ATOM 1903 O O . ARG A 1 272 ? -12.210 15.939 35.438 1.00 74.44 272 ARG A O 1
ATOM 1910 N N . ALA A 1 273 ? -13.047 13.939 34.867 1.00 72.62 273 ALA A N 1
ATOM 1911 C CA . ALA A 1 273 ? -14.440 14.385 34.802 1.00 72.62 273 ALA A CA 1
ATOM 1912 C C . ALA A 1 273 ? -14.859 15.136 36.079 1.00 72.62 273 ALA A C 1
ATOM 1914 O O . ALA A 1 273 ? -15.461 16.201 35.995 1.00 72.62 273 ALA A O 1
ATOM 1915 N N . ARG A 1 274 ? -14.417 14.666 37.257 1.00 71.50 274 ARG A N 1
ATOM 1916 C CA . ARG A 1 274 ? -14.614 15.359 38.543 1.00 71.50 274 ARG A CA 1
ATOM 1917 C C . ARG A 1 274 ? -13.883 16.700 38.661 1.00 71.50 274 ARG A C 1
ATOM 1919 O O . ARG A 1 274 ? -14.417 17.605 39.287 1.00 71.50 274 ARG A O 1
ATOM 1926 N N . GLU A 1 275 ? -12.697 16.866 38.072 1.00 79.44 275 GLU A N 1
ATOM 1927 C CA . GLU A 1 275 ? -11.991 18.161 38.075 1.00 79.44 275 GLU A CA 1
ATOM 1928 C C . GLU A 1 275 ? -12.738 19.187 37.207 1.00 79.44 275 GLU A C 1
ATOM 1930 O O . GLU A 1 275 ? -12.888 20.340 37.606 1.00 79.44 275 GLU A O 1
ATOM 1935 N N . PHE A 1 276 ? -13.273 18.765 36.056 1.00 76.56 276 PHE A N 1
ATOM 1936 C CA . PHE A 1 276 ? -14.088 19.626 35.193 1.00 76.56 276 PHE A CA 1
ATOM 1937 C C . PHE A 1 276 ? -15.490 19.892 35.762 1.00 76.56 276 PHE A C 1
ATOM 1939 O O . PHE A 1 276 ? -15.964 21.022 35.679 1.00 76.56 276 PHE A O 1
ATOM 1946 N N . ALA A 1 277 ? -16.128 18.903 36.394 1.00 73.25 277 ALA A N 1
ATOM 1947 C CA . ALA A 1 277 ? -17.415 19.069 37.068 1.00 73.25 277 ALA A CA 1
ATOM 1948 C C . ALA A 1 277 ? -17.318 20.030 38.262 1.00 73.25 277 ALA A C 1
ATOM 1950 O O . ALA A 1 277 ? -18.155 20.918 38.382 1.00 73.25 277 ALA A O 1
ATOM 1951 N N . LEU A 1 278 ? -16.263 19.931 39.083 1.00 81.69 278 LEU A N 1
ATOM 1952 C CA . LEU A 1 278 ? -16.002 20.888 40.164 1.00 81.69 278 LEU A CA 1
ATOM 1953 C C . LEU A 1 278 ? -15.744 22.305 39.631 1.00 81.69 278 LEU A C 1
ATOM 1955 O O . LEU A 1 278 ? -16.245 23.263 40.205 1.00 81.69 278 LEU A O 1
ATOM 1959 N N . LEU A 1 279 ? -15.019 22.458 38.515 1.00 81.31 279 LEU A N 1
ATOM 1960 C CA . LEU A 1 279 ? -14.855 23.770 37.875 1.00 81.31 279 LEU A CA 1
ATOM 1961 C C . LEU A 1 279 ? -16.201 24.339 37.391 1.00 81.31 279 LEU A C 1
ATOM 1963 O O . LEU A 1 279 ? -16.474 25.512 37.631 1.00 81.31 279 LEU A O 1
ATOM 1967 N N . ARG A 1 280 ? -17.060 23.524 36.760 1.00 81.00 280 ARG A N 1
ATOM 1968 C CA . ARG A 1 280 ? -18.410 23.944 36.334 1.00 81.00 280 ARG A CA 1
ATOM 1969 C C . ARG A 1 280 ? -19.330 24.276 37.513 1.00 81.00 280 ARG A C 1
ATOM 1971 O O . ARG A 1 280 ? -20.096 25.224 37.412 1.00 81.00 280 ARG A O 1
ATOM 1978 N N . ALA A 1 281 ? -19.235 23.542 38.622 1.00 81.06 281 ALA A N 1
ATOM 1979 C CA . ALA A 1 281 ? -20.003 23.807 39.842 1.00 81.06 281 ALA A CA 1
ATOM 1980 C C . ALA A 1 281 ? -19.634 25.148 40.509 1.00 81.06 281 ALA A C 1
ATOM 1982 O O . ALA A 1 281 ? -20.449 25.716 41.225 1.00 81.06 281 ALA A O 1
ATOM 1983 N N . VAL A 1 282 ? -18.436 25.681 40.234 1.00 85.38 282 VAL A N 1
ATOM 1984 C CA . VAL A 1 282 ? -17.993 27.033 40.633 1.00 85.38 282 VAL A CA 1
ATOM 1985 C C . VAL A 1 282 ? -18.073 28.008 39.435 1.00 85.38 282 VAL A C 1
ATOM 1987 O O . VAL A 1 282 ? -17.292 28.946 39.312 1.00 85.38 282 VAL A O 1
ATOM 1990 N N . GLY A 1 283 ? -19.008 27.775 38.506 1.00 83.88 283 GLY A N 1
ATOM 1991 C CA . GLY A 1 283 ? -19.372 28.714 37.436 1.00 83.88 283 GLY A CA 1
ATOM 1992 C C . GLY A 1 283 ? -18.501 28.708 36.171 1.00 83.88 283 GLY A C 1
ATOM 1993 O O . GLY A 1 283 ? -18.711 29.550 35.300 1.00 83.88 283 GLY A O 1
ATOM 1994 N N . ALA A 1 284 ? -17.538 27.790 36.010 1.00 84.44 284 ALA A N 1
ATOM 1995 C CA . ALA A 1 284 ? -16.714 27.765 34.796 1.00 84.44 284 ALA A CA 1
ATOM 1996 C C . ALA A 1 284 ? -17.533 27.390 33.545 1.00 84.44 284 ALA A C 1
ATOM 1998 O O . ALA A 1 284 ? -18.164 26.329 33.491 1.00 84.44 284 ALA A O 1
ATOM 1999 N N . THR A 1 285 ? -17.479 28.226 32.505 1.00 85.19 285 THR A N 1
ATOM 2000 C CA . THR A 1 285 ? -18.301 28.042 31.297 1.00 85.19 285 THR A CA 1
ATOM 2001 C C . THR A 1 285 ? -17.796 26.889 30.413 1.00 85.19 285 THR A C 1
ATOM 2003 O O . THR A 1 285 ? -16.601 26.561 30.437 1.00 85.19 285 THR A O 1
ATOM 2006 N N . PRO A 1 286 ? -18.649 26.284 29.558 1.00 77.75 286 PRO A N 1
ATOM 2007 C CA . PRO A 1 286 ? -18.214 25.258 28.608 1.00 77.75 286 PRO A CA 1
ATOM 2008 C C . PRO A 1 286 ? -17.041 25.718 27.730 1.00 77.75 286 PRO A C 1
ATOM 2010 O O . PRO A 1 286 ? -16.079 24.972 27.557 1.00 77.75 286 PRO A O 1
ATOM 2013 N N . GLY A 1 287 ? -17.058 26.969 27.254 1.00 81.31 287 GLY A N 1
ATOM 2014 C CA . GLY A 1 287 ? -15.957 27.562 26.486 1.00 81.31 287 GLY A CA 1
ATOM 2015 C C . GLY A 1 287 ? -14.638 27.631 27.267 1.00 81.31 287 GLY A C 1
ATOM 2016 O O . GLY A 1 287 ? -13.587 27.275 26.733 1.00 81.31 287 GLY A O 1
ATOM 2017 N N . GLN A 1 288 ? -14.679 27.991 28.555 1.00 85.69 288 GLN A N 1
ATOM 2018 C CA . GLN A 1 288 ? -13.493 27.996 29.421 1.00 85.69 288 GLN A CA 1
ATOM 2019 C C . GLN A 1 288 ? -12.927 26.583 29.640 1.00 85.69 288 GLN A C 1
ATOM 2021 O O . GLN A 1 288 ? -11.705 26.412 29.650 1.00 85.69 288 GLN A O 1
ATOM 2026 N N . VAL A 1 289 ? -13.784 25.562 29.765 1.00 81.50 289 VAL A N 1
ATOM 2027 C CA . VAL A 1 289 ? -13.364 24.153 29.878 1.00 81.50 289 VAL A CA 1
ATOM 2028 C C . VAL A 1 289 ? -12.739 23.659 28.567 1.00 81.50 289 VAL A C 1
ATOM 2030 O O . VAL A 1 289 ? -11.607 23.166 28.589 1.00 81.50 289 VAL A O 1
ATOM 2033 N N . ARG A 1 290 ? -13.406 23.865 27.419 1.00 82.38 290 ARG A N 1
ATOM 2034 C CA . ARG A 1 290 ? -12.890 23.520 26.077 1.00 82.38 290 ARG A CA 1
ATOM 2035 C C . ARG A 1 290 ? -11.536 24.201 25.816 1.00 82.38 290 ARG A C 1
ATOM 2037 O O . ARG A 1 290 ? -10.544 23.534 25.525 1.00 82.38 290 ARG A O 1
ATOM 2044 N N . GLY A 1 291 ? -11.447 25.514 26.040 1.00 84.69 291 GLY A N 1
ATOM 2045 C CA . GLY A 1 291 ? -10.221 26.307 25.882 1.00 84.69 291 GLY A CA 1
ATOM 2046 C C . GLY A 1 291 ? -9.116 26.000 26.904 1.00 84.69 291 GLY A C 1
ATOM 2047 O O . GLY A 1 291 ? -7.952 26.338 26.679 1.00 84.69 291 GLY A O 1
ATOM 2048 N N . ARG A 1 292 ? -9.428 25.359 28.038 1.00 86.00 292 ARG A N 1
ATOM 2049 C CA . ARG A 1 292 ? -8.423 24.830 28.976 1.00 86.00 292 ARG A CA 1
ATOM 2050 C C . ARG A 1 292 ? -7.865 23.493 28.493 1.00 86.00 292 ARG A C 1
ATOM 2052 O O . ARG A 1 292 ? -6.647 23.330 28.519 1.00 86.00 292 ARG A O 1
ATOM 2059 N N . LEU A 1 293 ? -8.723 22.592 28.008 1.00 82.94 293 LEU A N 1
ATOM 2060 C CA . LEU A 1 293 ? -8.305 21.312 27.432 1.00 82.94 293 LEU A CA 1
ATOM 2061 C C . LEU A 1 293 ? -7.432 21.520 26.186 1.00 82.94 293 LEU A C 1
ATOM 2063 O O . LEU A 1 293 ? -6.337 20.972 26.127 1.00 82.94 293 LEU A O 1
ATOM 2067 N N . LEU A 1 294 ? -7.851 22.384 25.251 1.00 86.19 294 LEU A N 1
ATOM 2068 C CA . LEU A 1 294 ? -7.077 22.713 24.045 1.00 86.19 294 LEU A CA 1
ATOM 2069 C C . LEU A 1 294 ? -5.664 23.215 24.376 1.00 86.19 294 LEU A C 1
ATOM 2071 O O . LEU A 1 294 ? -4.688 22.720 23.817 1.00 86.19 294 LEU A O 1
ATOM 2075 N N . ARG A 1 295 ? -5.528 24.143 25.335 1.00 88.25 295 ARG A N 1
ATOM 2076 C CA . ARG A 1 295 ? -4.215 24.655 25.777 1.00 88.25 295 ARG A CA 1
ATOM 2077 C C . ARG A 1 295 ? -3.356 23.601 26.481 1.00 88.25 295 ARG A C 1
ATOM 2079 O O . ARG A 1 295 ? -2.134 23.722 26.463 1.00 88.25 295 ARG A O 1
ATOM 2086 N N . GLU A 1 296 ? -3.949 22.586 27.106 1.00 86.31 296 GLU A N 1
ATOM 2087 C CA . GLU A 1 296 ? -3.193 21.487 27.714 1.00 86.31 296 GLU A CA 1
ATOM 2088 C C . GLU A 1 296 ? -2.760 20.445 26.676 1.00 86.31 296 GLU A C 1
ATOM 2090 O O . GLU A 1 296 ? -1.595 20.049 26.684 1.00 86.31 296 GLU A O 1
ATOM 2095 N N . THR A 1 297 ? -3.630 20.096 25.720 1.00 86.19 297 THR A N 1
ATOM 2096 C CA . THR A 1 297 ? -3.252 19.296 24.547 1.00 86.19 297 THR A CA 1
ATOM 2097 C C . THR A 1 297 ? -2.125 19.974 23.775 1.00 86.19 297 THR A C 1
ATOM 2099 O O . THR A 1 297 ? -1.127 19.323 23.490 1.00 86.19 297 THR A O 1
ATOM 2102 N N . LEU A 1 298 ? -2.207 21.284 23.516 1.00 89.25 298 LEU A N 1
ATOM 2103 C CA . LEU A 1 298 ? -1.168 22.025 22.791 1.00 89.25 298 LEU A CA 1
ATOM 2104 C C . LEU A 1 298 ? 0.191 22.005 23.518 1.00 89.25 298 LEU A C 1
ATOM 2106 O O . LEU A 1 298 ? 1.226 21.841 22.881 1.00 89.25 298 LEU A O 1
ATOM 2110 N N . ARG A 1 299 ? 0.203 22.091 24.857 1.00 89.94 299 ARG A N 1
ATOM 2111 C CA . ARG A 1 299 ? 1.434 22.027 25.678 1.00 89.94 299 ARG A CA 1
ATOM 2112 C C . ARG A 1 299 ? 2.162 20.683 25.622 1.00 89.94 299 ARG A C 1
ATOM 2114 O O . ARG A 1 299 ? 3.348 20.644 25.931 1.00 89.94 299 ARG A O 1
ATOM 2121 N N . VAL A 1 300 ? 1.471 19.600 25.268 1.00 88.62 300 VAL A N 1
ATOM 2122 C CA . VAL A 1 300 ? 2.061 18.257 25.121 1.00 88.62 300 VAL A CA 1
ATOM 2123 C C . VAL A 1 300 ? 2.264 17.907 23.646 1.00 88.62 300 VAL A C 1
ATOM 2125 O O . VAL A 1 300 ? 3.284 17.325 23.290 1.00 88.62 300 VAL A O 1
ATOM 2128 N N . GLY A 1 301 ? 1.341 18.329 22.783 1.00 90.25 301 GLY A N 1
ATOM 2129 C CA . GLY A 1 301 ? 1.393 18.146 21.340 1.00 90.25 301 GLY A CA 1
ATOM 2130 C C . GLY A 1 301 ? 2.496 18.952 20.664 1.00 90.25 301 GLY A C 1
ATOM 2131 O O . GLY A 1 301 ? 3.164 18.403 19.803 1.00 90.25 301 GLY A O 1
ATOM 2132 N N . ALA A 1 302 ? 2.758 20.201 21.067 1.00 93.88 302 ALA A N 1
ATOM 2133 C CA . ALA A 1 302 ? 3.825 21.008 20.468 1.00 93.88 302 ALA A CA 1
ATOM 2134 C C . ALA A 1 302 ? 5.226 20.382 20.636 1.00 93.88 302 ALA A C 1
ATOM 2136 O O . ALA A 1 302 ? 5.886 20.163 19.620 1.00 93.88 302 ALA A O 1
ATOM 2137 N N . PRO A 1 303 ? 5.698 20.012 21.848 1.00 95.06 303 PRO A N 1
ATOM 2138 C CA . PRO A 1 303 ? 6.990 19.341 21.974 1.00 95.06 303 PRO A CA 1
ATOM 2139 C C . PRO A 1 303 ? 6.985 17.930 21.361 1.00 95.06 303 PRO A C 1
ATOM 2141 O O . PRO A 1 303 ? 8.021 17.506 20.855 1.00 95.06 303 PRO A O 1
ATOM 2144 N N . ALA A 1 304 ? 5.849 17.216 21.346 1.00 93.31 304 ALA A N 1
ATOM 2145 C CA . ALA A 1 304 ? 5.741 15.922 20.664 1.00 93.31 304 ALA A CA 1
ATOM 2146 C C . ALA A 1 304 ? 5.924 16.063 19.145 1.00 93.31 304 ALA A C 1
ATOM 2148 O O . ALA A 1 304 ? 6.750 15.368 18.560 1.00 93.31 304 ALA A O 1
ATOM 2149 N N . ALA A 1 305 ? 5.207 17.004 18.529 1.00 94.75 305 ALA A N 1
ATOM 2150 C CA . ALA A 1 305 ? 5.260 17.296 17.104 1.00 94.75 305 ALA A CA 1
ATOM 2151 C C . ALA A 1 305 ? 6.645 17.806 16.683 1.00 94.75 305 ALA A C 1
ATOM 2153 O O . ALA A 1 305 ? 7.185 17.318 15.699 1.00 94.75 305 ALA A O 1
ATOM 2154 N N . LEU A 1 306 ? 7.264 18.711 17.454 1.00 95.94 306 LEU A N 1
ATOM 2155 C CA . LEU A 1 306 ? 8.636 19.173 17.202 1.00 95.94 306 LEU A CA 1
ATOM 2156 C C . LEU A 1 306 ? 9.664 18.035 17.318 1.00 95.94 306 LEU A C 1
ATOM 2158 O O . LEU A 1 306 ? 10.532 17.910 16.457 1.00 95.94 306 LEU A O 1
ATOM 2162 N N . THR A 1 307 ? 9.552 17.174 18.338 1.00 96.38 307 THR A N 1
ATOM 2163 C CA . THR A 1 307 ? 10.450 16.012 18.491 1.00 96.38 307 THR A CA 1
ATOM 2164 C C . THR A 1 307 ? 10.272 15.025 17.337 1.00 96.38 307 THR A C 1
ATOM 2166 O O . THR A 1 307 ? 11.258 14.570 16.766 1.00 96.38 307 THR A O 1
ATOM 2169 N N . GLY A 1 308 ? 9.027 14.715 16.963 1.00 95.00 308 GLY A N 1
ATOM 2170 C CA . GLY A 1 308 ? 8.738 13.811 15.851 1.00 95.00 308 GLY A CA 1
ATOM 2171 C C . GLY A 1 308 ? 9.162 14.382 14.499 1.00 95.00 308 GLY A C 1
ATOM 2172 O O . GLY A 1 308 ? 9.818 13.696 13.729 1.00 95.00 308 GLY A O 1
ATOM 2173 N N . GLY A 1 309 ? 8.904 15.665 14.240 1.00 94.94 309 GLY A N 1
ATOM 2174 C CA . GLY A 1 309 ? 9.370 16.360 13.040 1.00 94.94 309 GLY A CA 1
ATOM 2175 C C . GLY A 1 309 ? 10.898 16.358 12.912 1.00 94.94 309 GLY A C 1
ATOM 2176 O O . GLY A 1 309 ? 11.414 16.068 11.836 1.00 94.94 309 GLY A O 1
ATOM 2177 N N . ALA A 1 310 ? 11.636 16.577 14.005 1.00 94.75 310 ALA A N 1
ATOM 2178 C CA . ALA A 1 310 ? 13.097 16.465 14.003 1.00 94.75 310 ALA A CA 1
ATOM 2179 C C . ALA A 1 310 ? 13.578 15.025 13.722 1.00 94.75 310 ALA A C 1
ATOM 2181 O O . ALA A 1 310 ? 14.514 14.823 12.950 1.00 94.75 310 ALA A O 1
ATOM 2182 N N . LEU A 1 311 ? 12.911 14.016 14.295 1.00 96.31 311 LEU A N 1
ATOM 2183 C CA . LEU A 1 311 ? 13.180 12.601 14.004 1.00 96.31 311 LEU A CA 1
ATOM 2184 C C . LEU A 1 311 ? 12.782 12.200 12.571 1.00 96.31 311 LEU A C 1
ATOM 2186 O O . LEU A 1 311 ? 13.359 11.261 12.022 1.00 96.31 311 LEU A O 1
ATOM 2190 N N . SER A 1 312 ? 11.831 12.907 11.956 1.00 95.25 312 SER A N 1
ATOM 2191 C CA . SER A 1 312 ? 11.288 12.582 10.634 1.00 95.25 312 SER A CA 1
ATOM 2192 C C . SER A 1 312 ? 12.311 12.706 9.503 1.00 95.25 312 SER A C 1
ATOM 2194 O O . SER A 1 312 ? 12.277 11.903 8.577 1.00 95.25 312 SER A O 1
ATOM 2196 N N . LEU A 1 313 ? 13.280 13.625 9.619 1.00 94.56 313 LEU A N 1
ATOM 2197 C CA . LEU A 1 313 ? 14.396 13.744 8.673 1.00 94.56 313 LEU A CA 1
ATOM 2198 C C . LEU A 1 313 ? 15.272 12.485 8.690 1.00 94.56 313 LEU A C 1
ATOM 2200 O O . LEU A 1 313 ? 15.575 11.922 7.641 1.00 94.56 313 LEU A O 1
ATOM 2204 N N . GLY A 1 314 ? 15.633 12.006 9.885 1.00 94.75 314 GLY A N 1
ATOM 2205 C CA . GLY A 1 314 ? 16.414 10.778 10.048 1.00 94.75 314 GLY A CA 1
ATOM 2206 C C . GLY A 1 314 ? 15.642 9.527 9.622 1.00 94.75 314 GLY A C 1
ATOM 2207 O O . GLY A 1 314 ? 16.214 8.637 8.998 1.00 94.75 314 GLY A O 1
ATOM 2208 N N . ALA A 1 315 ? 14.337 9.472 9.906 1.00 92.38 315 ALA A N 1
ATOM 2209 C CA . ALA A 1 315 ? 13.469 8.380 9.473 1.00 92.38 315 ALA A CA 1
ATOM 2210 C C . ALA A 1 315 ? 13.272 8.361 7.945 1.00 92.38 315 ALA A C 1
ATOM 2212 O O . ALA A 1 315 ? 13.419 7.306 7.336 1.00 92.38 315 ALA A O 1
ATOM 2213 N N . GLY A 1 316 ? 13.016 9.514 7.317 1.00 92.00 316 GLY A N 1
ATOM 2214 C CA . GLY A 1 316 ? 12.880 9.650 5.865 1.00 92.00 316 GLY A CA 1
ATOM 2215 C C . GLY A 1 316 ? 14.173 9.314 5.123 1.00 92.00 316 GLY A C 1
ATOM 2216 O O . GLY A 1 316 ? 14.146 8.524 4.182 1.00 92.00 316 GLY A O 1
ATOM 2217 N N . ALA A 1 317 ? 15.320 9.807 5.605 1.00 92.50 317 ALA A N 1
ATOM 2218 C CA . ALA A 1 317 ? 16.633 9.434 5.077 1.00 92.50 317 ALA A CA 1
ATOM 2219 C C . ALA A 1 317 ? 16.914 7.927 5.217 1.00 92.50 317 ALA A C 1
ATOM 2221 O O . ALA A 1 317 ? 17.419 7.306 4.286 1.00 92.50 317 ALA A O 1
ATOM 2222 N N . ALA A 1 318 ? 16.555 7.312 6.351 1.00 91.12 318 ALA A N 1
ATOM 2223 C CA . ALA A 1 318 ? 16.716 5.872 6.558 1.00 91.12 318 ALA A CA 1
ATOM 2224 C C . ALA A 1 318 ? 15.769 5.027 5.684 1.00 91.12 318 ALA A C 1
ATOM 2226 O O . ALA A 1 318 ? 16.164 3.949 5.240 1.00 91.12 318 ALA A O 1
ATOM 2227 N N . MET A 1 319 ? 14.547 5.505 5.417 1.00 88.94 319 MET A N 1
ATOM 2228 C CA . MET A 1 319 ? 13.613 4.869 4.482 1.00 88.94 319 MET A CA 1
ATOM 2229 C C . MET A 1 319 ? 14.133 4.964 3.045 1.00 88.94 319 MET A C 1
ATOM 2231 O O . MET A 1 319 ? 14.266 3.928 2.402 1.00 88.94 319 MET A O 1
ATOM 2235 N N . HIS A 1 320 ? 14.520 6.155 2.574 1.00 89.44 320 HIS A N 1
ATOM 2236 C CA . HIS A 1 320 ? 15.119 6.361 1.246 1.00 89.44 320 HIS A CA 1
ATOM 2237 C C . HIS A 1 320 ? 16.376 5.501 1.046 1.00 89.44 320 HIS A C 1
ATOM 2239 O O . HIS A 1 320 ? 16.419 4.681 0.133 1.00 89.44 320 HIS A O 1
ATOM 2245 N N . ALA A 1 321 ? 17.345 5.579 1.963 1.00 88.00 321 ALA A N 1
ATOM 2246 C CA . ALA A 1 321 ? 18.587 4.810 1.883 1.00 88.00 321 ALA A CA 1
ATOM 2247 C C . ALA A 1 321 ? 18.385 3.290 2.038 1.00 88.00 321 ALA A C 1
ATOM 2249 O O . ALA A 1 321 ? 19.293 2.513 1.737 1.00 88.00 321 ALA A O 1
ATOM 2250 N N . ALA A 1 322 ? 17.226 2.840 2.530 1.00 84.25 322 ALA A N 1
ATOM 2251 C CA . ALA A 1 322 ? 16.828 1.441 2.454 1.00 84.25 322 ALA A CA 1
ATOM 2252 C C . ALA A 1 322 ? 16.157 1.116 1.114 1.00 84.25 322 ALA A C 1
ATOM 2254 O O . ALA A 1 322 ? 16.534 0.133 0.497 1.00 84.25 322 ALA A O 1
ATOM 2255 N N . MET A 1 323 ? 15.256 1.958 0.607 1.00 84.62 323 MET A N 1
ATOM 2256 C CA . MET A 1 323 ? 14.616 1.758 -0.698 1.00 84.62 323 MET A CA 1
ATOM 2257 C C . MET A 1 323 ? 15.633 1.734 -1.854 1.00 84.62 323 MET A C 1
ATOM 2259 O O . MET A 1 323 ? 15.505 0.887 -2.728 1.00 84.62 323 MET A O 1
ATOM 2263 N N . VAL A 1 324 ? 16.688 2.557 -1.823 1.00 83.56 324 VAL A N 1
ATOM 2264 C CA . VAL A 1 324 ? 17.813 2.457 -2.778 1.00 83.56 324 VAL A CA 1
ATOM 2265 C C . VAL A 1 324 ? 18.553 1.118 -2.629 1.00 83.56 324 VAL A C 1
ATOM 2267 O O . VAL A 1 324 ? 18.750 0.402 -3.603 1.00 83.56 324 VAL A O 1
ATOM 2270 N N . ARG A 1 325 ? 18.913 0.712 -1.400 1.00 80.94 325 ARG A N 1
ATOM 2271 C CA . ARG A 1 325 ? 19.660 -0.542 -1.150 1.00 80.94 325 ARG A CA 1
ATOM 2272 C C . ARG A 1 325 ? 18.892 -1.807 -1.548 1.00 80.94 325 ARG A C 1
ATOM 2274 O O . ARG A 1 325 ? 19.503 -2.787 -1.957 1.00 80.94 325 ARG A O 1
ATOM 2281 N N . GLU A 1 326 ? 17.571 -1.792 -1.395 1.00 74.19 326 GLU A N 1
ATOM 2282 C CA . GLU A 1 326 ? 16.680 -2.887 -1.792 1.00 74.19 326 GLU A CA 1
ATOM 2283 C C . GLU A 1 326 ? 16.207 -2.744 -3.265 1.00 74.19 326 GLU A C 1
ATOM 2285 O O . GLU A 1 326 ? 15.273 -3.428 -3.673 1.00 74.19 326 GLU A O 1
ATOM 2290 N N . GLY A 1 327 ? 16.815 -1.860 -4.073 1.00 69.06 327 GLY A N 1
ATOM 2291 C CA . GLY A 1 327 ? 16.529 -1.719 -5.511 1.00 69.06 327 GLY A CA 1
ATOM 2292 C C . GLY A 1 327 ? 15.127 -1.200 -5.858 1.00 69.06 327 GLY A C 1
ATOM 2293 O O . GLY A 1 327 ? 14.647 -1.413 -6.967 1.00 69.06 327 GLY A O 1
ATOM 2294 N N . VAL A 1 328 ? 14.447 -0.553 -4.908 1.00 73.19 328 VAL A N 1
ATOM 2295 C CA . VAL A 1 328 ? 13.095 0.015 -5.062 1.00 73.19 328 VAL A CA 1
ATOM 2296 C C . VAL A 1 328 ? 13.138 1.416 -5.678 1.00 73.19 328 VAL A C 1
ATOM 2298 O O . VAL A 1 328 ? 12.223 1.800 -6.401 1.00 73.19 328 VAL A O 1
ATOM 2301 N N . LEU A 1 329 ? 14.181 2.189 -5.371 1.00 76.75 329 LEU A N 1
ATOM 2302 C CA . LEU A 1 329 ? 14.467 3.472 -6.012 1.00 76.75 329 LEU A CA 1
ATOM 2303 C C . LEU A 1 329 ? 15.667 3.290 -6.952 1.00 76.75 329 LEU A C 1
ATOM 2305 O O . LEU A 1 329 ? 16.652 2.697 -6.505 1.00 76.75 329 LEU A O 1
ATOM 2309 N N . PRO A 1 330 ? 15.622 3.804 -8.197 1.00 73.06 330 PRO A N 1
ATOM 2310 C CA . PRO A 1 330 ? 16.776 3.787 -9.092 1.00 73.06 330 PRO A CA 1
ATOM 2311 C C . PRO A 1 330 ? 17.981 4.532 -8.508 1.00 73.06 330 PRO A C 1
ATOM 2313 O O . PRO A 1 330 ? 17.831 5.476 -7.718 1.00 73.06 330 PRO A O 1
ATOM 2316 N N . ASP A 1 331 ? 19.179 4.140 -8.938 1.00 66.25 331 ASP A N 1
ATOM 2317 C CA . ASP A 1 331 ? 20.397 4.887 -8.638 1.00 66.25 331 ASP A CA 1
ATOM 2318 C C . ASP A 1 331 ? 20.273 6.331 -9.155 1.00 66.25 331 ASP A C 1
ATOM 2320 O O . ASP A 1 331 ? 19.728 6.598 -10.220 1.00 66.25 331 ASP A O 1
ATOM 2324 N N . GLY A 1 332 ? 20.733 7.301 -8.362 1.00 67.62 332 GLY A N 1
ATOM 2325 C CA . GLY A 1 332 ? 20.573 8.724 -8.682 1.00 67.62 332 GLY A CA 1
ATOM 2326 C C . GLY A 1 332 ? 19.233 9.358 -8.276 1.00 67.62 332 GLY A C 1
ATOM 2327 O O . GLY A 1 332 ? 19.117 10.580 -8.365 1.00 67.62 332 GLY A O 1
ATOM 2328 N N . PHE A 1 333 ? 18.251 8.610 -7.748 1.00 80.00 333 PHE A N 1
ATOM 2329 C CA . PHE A 1 333 ? 17.020 9.198 -7.190 1.00 80.00 333 PHE A CA 1
ATOM 2330 C C . PHE A 1 333 ? 17.331 10.058 -5.946 1.00 80.00 333 PHE A C 1
ATOM 2332 O O . PHE A 1 333 ? 17.495 9.551 -4.832 1.00 80.00 333 PHE A O 1
ATOM 2339 N N . GLY A 1 334 ? 17.437 11.377 -6.130 1.00 81.12 334 GLY A N 1
ATOM 2340 C CA . GLY A 1 334 ? 17.920 12.309 -5.106 1.00 81.12 334 GLY A CA 1
ATOM 2341 C C . GLY A 1 334 ? 17.062 12.386 -3.833 1.00 81.12 334 GLY A C 1
ATOM 2342 O O . GLY A 1 334 ? 15.841 12.517 -3.892 1.00 81.12 334 GLY A O 1
ATOM 2343 N N . LEU A 1 335 ? 17.720 12.369 -2.669 1.00 87.50 335 LEU A N 1
ATOM 2344 C CA . LEU A 1 335 ? 17.103 12.613 -1.360 1.00 87.50 335 LEU A CA 1
ATOM 2345 C C . LEU A 1 335 ? 17.021 14.120 -1.071 1.00 87.50 335 LEU A C 1
ATOM 2347 O O . LEU A 1 335 ? 18.048 14.790 -0.955 1.00 87.50 335 LEU A O 1
ATOM 2351 N N . ALA A 1 336 ? 15.811 14.642 -0.873 1.00 88.56 336 ALA A N 1
ATOM 2352 C CA . ALA A 1 336 ? 15.580 16.019 -0.449 1.00 88.56 336 ALA A CA 1
ATOM 2353 C C . ALA A 1 336 ? 15.288 16.095 1.059 1.00 88.56 336 ALA A C 1
ATOM 2355 O O . ALA A 1 336 ? 14.253 15.630 1.532 1.00 88.56 336 ALA A O 1
ATOM 2356 N N . LEU A 1 337 ? 16.192 16.720 1.820 1.00 90.50 337 LEU A N 1
ATOM 2357 C CA . LEU A 1 337 ? 16.012 17.008 3.250 1.00 90.50 337 LEU A CA 1
ATOM 2358 C C . LEU A 1 337 ? 15.674 18.490 3.463 1.00 90.50 337 LEU A C 1
ATOM 2360 O O . LEU A 1 337 ? 16.484 19.255 3.988 1.00 90.50 337 LEU A O 1
ATOM 2364 N N . GLY A 1 338 ? 14.489 18.914 3.020 1.00 90.88 338 GLY A N 1
ATOM 2365 C CA . GLY A 1 338 ? 14.003 20.271 3.247 1.00 90.88 338 GLY A CA 1
ATOM 2366 C C . GLY A 1 338 ? 13.383 20.476 4.639 1.00 90.88 338 GLY A C 1
ATOM 2367 O O . GLY A 1 338 ? 13.055 19.523 5.351 1.00 90.88 338 GLY A O 1
ATOM 2368 N N . PRO A 1 339 ? 13.157 21.739 5.046 1.00 93.12 339 PRO A N 1
ATOM 2369 C CA . PRO A 1 339 ? 12.375 22.057 6.240 1.00 93.12 339 PRO A CA 1
ATOM 2370 C C . PRO A 1 339 ? 10.863 21.866 6.023 1.00 93.12 339 PRO A C 1
ATOM 2372 O O . PRO A 1 339 ? 10.115 21.790 6.997 1.00 93.12 339 PRO A O 1
ATOM 2375 N N . LEU A 1 340 ? 10.394 21.793 4.769 1.00 93.25 340 LEU A N 1
ATOM 2376 C CA . LEU A 1 340 ? 8.967 21.737 4.434 1.00 93.25 340 LEU A CA 1
ATOM 2377 C C . LEU A 1 340 ? 8.271 20.472 4.979 1.00 93.25 340 LEU A C 1
ATOM 2379 O O . LEU A 1 340 ? 7.253 20.642 5.651 1.00 93.25 340 LEU A O 1
ATOM 2383 N N . PRO A 1 341 ? 8.807 19.240 4.830 1.00 92.94 341 PRO A N 1
ATOM 2384 C CA . PRO A 1 341 ? 8.247 18.041 5.459 1.00 92.94 341 PRO A CA 1
ATOM 2385 C C . PRO A 1 341 ? 8.132 18.140 6.981 1.00 92.94 341 PRO A C 1
ATOM 2387 O O . PRO A 1 341 ? 7.136 17.706 7.557 1.00 92.94 341 PRO A O 1
ATOM 2390 N N . VAL A 1 342 ? 9.125 18.750 7.636 1.00 94.62 342 VAL A N 1
ATOM 2391 C CA . VAL A 1 342 ? 9.153 18.926 9.095 1.00 94.62 342 VAL A CA 1
ATOM 2392 C C . VAL A 1 342 ? 8.063 19.898 9.538 1.00 94.62 342 VAL A C 1
ATOM 2394 O O . VAL A 1 342 ? 7.294 19.592 10.448 1.00 94.62 342 VAL A O 1
ATOM 2397 N N . LEU A 1 343 ? 7.963 21.054 8.877 1.00 95.25 343 LEU A N 1
ATOM 2398 C CA . LEU A 1 343 ? 6.946 22.066 9.160 1.00 95.25 343 LEU A CA 1
ATOM 2399 C C . LEU A 1 343 ? 5.533 21.542 8.868 1.00 95.25 343 LEU A C 1
ATOM 2401 O O . LEU A 1 343 ? 4.638 21.725 9.693 1.00 95.25 343 LEU A O 1
ATOM 2405 N N . ALA A 1 344 ? 5.347 20.830 7.754 1.00 92.06 344 ALA A N 1
ATOM 2406 C CA . ALA A 1 344 ? 4.087 20.187 7.396 1.00 92.06 344 ALA A CA 1
ATOM 2407 C C . ALA A 1 344 ? 3.687 19.118 8.424 1.00 92.06 344 ALA A C 1
ATOM 2409 O O . ALA A 1 344 ? 2.568 19.149 8.929 1.00 92.06 344 ALA A O 1
ATOM 2410 N N . ALA A 1 345 ? 4.600 18.224 8.814 1.00 92.94 345 ALA A N 1
ATOM 2411 C CA . ALA A 1 345 ? 4.328 17.201 9.822 1.00 92.94 345 ALA A CA 1
ATOM 2412 C C . ALA A 1 345 ? 4.004 17.800 11.197 1.00 92.94 345 ALA A C 1
ATOM 2414 O O . ALA A 1 345 ? 3.091 17.318 11.871 1.00 92.94 345 ALA A O 1
ATOM 2415 N N . VAL A 1 346 ? 4.694 18.874 11.600 1.00 94.75 346 VAL A N 1
ATOM 2416 C CA . VAL A 1 346 ? 4.387 19.623 12.828 1.00 94.75 346 VAL A CA 1
ATOM 2417 C C . VAL A 1 346 ? 2.993 20.249 12.749 1.00 94.75 346 VAL A C 1
ATOM 2419 O O . VAL A 1 346 ? 2.194 20.061 13.668 1.00 94.75 346 VAL A O 1
ATOM 2422 N N . ALA A 1 347 ? 2.674 20.947 11.656 1.00 94.19 347 ALA A N 1
ATOM 2423 C CA . ALA A 1 347 ? 1.386 21.606 11.457 1.00 94.19 347 ALA A CA 1
ATOM 2424 C C . ALA A 1 347 ? 0.227 20.599 11.419 1.00 94.19 347 ALA A C 1
ATOM 2426 O O . ALA A 1 347 ? -0.711 20.720 12.205 1.00 94.19 347 ALA A O 1
ATOM 2427 N N . VAL A 1 348 ? 0.321 19.562 10.582 1.00 90.94 348 VAL A N 1
ATOM 2428 C CA . VAL A 1 348 ? -0.692 18.504 10.446 1.00 90.94 348 VAL A CA 1
ATOM 2429 C C . VAL A 1 348 ? -0.894 17.763 11.769 1.00 90.94 348 VAL A C 1
ATOM 2431 O O . VAL A 1 348 ? -2.033 17.566 12.183 1.00 90.94 348 VAL A O 1
ATOM 2434 N N . THR A 1 349 ? 0.178 17.423 12.493 1.00 90.19 349 THR A N 1
ATOM 2435 C CA . THR A 1 349 ? 0.068 16.757 13.805 1.00 90.19 349 THR A CA 1
ATOM 2436 C C . THR A 1 349 ? -0.584 17.661 14.854 1.00 90.19 349 THR A C 1
ATOM 2438 O O . THR A 1 349 ? -1.372 17.183 15.672 1.00 90.19 349 THR A O 1
ATOM 2441 N N . LEU A 1 350 ? -0.303 18.970 14.837 1.00 91.06 350 LEU A N 1
ATOM 2442 C CA . LEU A 1 350 ? -0.931 19.927 15.752 1.00 91.06 350 LEU A CA 1
ATOM 2443 C C . LEU A 1 350 ? -2.406 20.166 15.422 1.00 91.06 350 LEU A C 1
ATOM 2445 O O . LEU A 1 350 ? -3.219 20.134 16.343 1.00 91.06 350 LEU A O 1
ATOM 2449 N N . VAL A 1 351 ? -2.757 20.345 14.146 1.00 90.25 351 VAL A N 1
ATOM 2450 C CA . VAL A 1 351 ? -4.148 20.471 13.677 1.00 90.25 351 VAL A CA 1
ATOM 2451 C C . VAL A 1 351 ? -4.936 19.202 13.999 1.00 90.25 351 VAL A C 1
ATOM 2453 O O . VAL A 1 351 ? -6.021 19.284 14.570 1.00 90.25 351 VAL A O 1
ATOM 2456 N N . ALA A 1 352 ? -4.365 18.022 13.743 1.00 84.69 352 ALA A N 1
ATOM 2457 C CA . ALA A 1 352 ? -4.968 16.748 14.115 1.00 84.69 352 ALA A CA 1
ATOM 2458 C C . ALA A 1 352 ? -5.212 16.660 15.631 1.00 84.69 352 ALA A C 1
ATOM 2460 O O . ALA A 1 352 ? -6.318 16.330 16.064 1.00 84.69 352 ALA A O 1
ATOM 2461 N N . ALA A 1 353 ? -4.221 17.011 16.457 1.00 85.12 353 ALA A N 1
ATOM 2462 C CA . ALA A 1 353 ? -4.346 16.989 17.913 1.00 85.12 353 ALA A CA 1
ATOM 2463 C C . ALA A 1 353 ? -5.390 17.987 18.450 1.00 85.12 353 ALA A C 1
ATOM 2465 O O . ALA A 1 353 ? -6.134 17.649 19.374 1.00 85.12 353 ALA A O 1
ATOM 2466 N N . THR A 1 354 ? -5.469 19.204 17.900 1.00 87.12 354 THR A N 1
ATOM 2467 C CA . THR A 1 354 ? -6.422 20.231 18.354 1.00 87.12 354 THR A CA 1
ATOM 2468 C C . THR A 1 354 ? -7.837 19.969 17.854 1.00 87.12 354 THR A C 1
ATOM 2470 O O . THR A 1 354 ? -8.759 20.065 18.661 1.00 87.12 354 THR A O 1
ATOM 2473 N N . ALA A 1 355 ? -8.027 19.551 16.598 1.00 85.38 355 ALA A N 1
ATOM 2474 C CA . ALA A 1 355 ? -9.328 19.128 16.074 1.00 85.38 355 ALA A CA 1
ATOM 2475 C C . ALA A 1 355 ? -9.879 17.930 16.865 1.00 85.38 355 ALA A C 1
ATOM 2477 O O . ALA A 1 355 ? -11.018 17.950 17.329 1.00 85.38 355 ALA A O 1
ATOM 2478 N N . THR A 1 356 ? -9.033 16.933 17.138 1.00 82.12 356 THR A N 1
ATOM 2479 C CA . THR A 1 356 ? -9.381 15.779 17.981 1.00 82.12 356 THR A CA 1
ATOM 2480 C C . THR A 1 356 ? -9.760 16.199 19.403 1.00 82.12 356 THR A C 1
ATOM 2482 O O . THR A 1 356 ? -10.766 15.736 19.946 1.00 82.12 356 THR A O 1
ATOM 2485 N N . ALA A 1 357 ? -8.991 17.107 20.016 1.00 82.25 357 ALA A N 1
ATOM 2486 C CA . ALA A 1 357 ? -9.306 17.646 21.337 1.00 82.25 357 ALA A CA 1
ATOM 2487 C C . ALA A 1 357 ? -10.621 18.438 21.349 1.00 82.25 357 ALA A C 1
ATOM 2489 O O . ALA A 1 357 ? -11.388 18.329 22.306 1.00 82.25 357 ALA A O 1
ATOM 2490 N N . PHE A 1 358 ? -10.893 19.205 20.292 1.00 83.19 358 PHE A N 1
ATOM 2491 C CA . PHE A 1 358 ? -12.122 19.968 20.121 1.00 83.19 358 PHE A CA 1
ATOM 2492 C C . PHE A 1 358 ? -13.333 19.034 20.009 1.00 83.19 358 PHE A C 1
ATOM 2494 O O . PHE A 1 358 ? -14.222 19.114 20.857 1.00 83.19 358 PHE A O 1
ATOM 2501 N N . LEU A 1 359 ? -13.320 18.082 19.071 1.00 79.69 359 LEU A N 1
ATOM 2502 C CA . LEU A 1 359 ? -14.392 17.098 18.867 1.00 79.69 359 LEU A CA 1
ATOM 2503 C C . LEU A 1 359 ? -14.685 16.279 20.138 1.00 79.69 359 LEU A C 1
ATOM 2505 O O . LEU A 1 359 ? -15.842 16.145 20.541 1.00 79.69 359 LEU A O 1
ATOM 2509 N N . ALA A 1 360 ? -13.645 15.804 20.834 1.00 71.38 360 ALA A N 1
ATOM 2510 C CA . ALA A 1 360 ? -13.797 15.122 22.121 1.00 71.38 360 ALA A CA 1
ATOM 2511 C C . ALA A 1 360 ? -14.394 16.036 23.213 1.00 71.38 360 ALA A C 1
ATOM 2513 O O . ALA A 1 360 ? -15.171 15.580 24.056 1.00 71.38 360 ALA A O 1
ATOM 2514 N N . SER A 1 361 ? -14.065 17.333 23.195 1.00 72.62 361 SER A N 1
ATOM 2515 C CA . SER A 1 361 ? -14.594 18.314 24.149 1.00 72.62 361 SER A CA 1
ATOM 2516 C C . SER A 1 361 ? -16.055 18.693 23.902 1.00 72.62 361 SER A C 1
ATOM 2518 O O . SER A 1 361 ? -16.747 19.010 24.869 1.00 72.62 361 SER A O 1
ATOM 2520 N N . LEU A 1 362 ? -16.549 18.627 22.656 1.00 71.62 362 LEU A N 1
ATOM 2521 C CA . LEU A 1 362 ? -17.949 18.920 22.329 1.00 71.62 362 LEU A CA 1
ATOM 2522 C C . LEU A 1 362 ? -18.880 17.969 23.089 1.00 71.62 362 LEU A C 1
ATOM 2524 O O . LEU A 1 362 ? -19.614 18.422 23.971 1.00 71.62 362 LEU A O 1
ATOM 2528 N N . ARG A 1 363 ? -18.760 16.655 22.841 1.00 63.66 363 ARG A N 1
ATOM 2529 C CA . ARG A 1 363 ? -19.564 15.617 23.512 1.00 63.66 363 ARG A CA 1
ATOM 2530 C C . ARG A 1 363 ? -19.463 15.711 25.036 1.00 63.66 363 ARG A C 1
ATOM 2532 O O . ARG A 1 363 ? -20.483 15.806 25.712 1.00 63.66 363 ARG A O 1
ATOM 2539 N N . GLN A 1 364 ? -18.251 15.774 25.592 1.00 59.66 364 GLN A N 1
ATOM 2540 C CA . GLN A 1 364 ? -18.098 15.766 27.051 1.00 59.66 364 GLN A CA 1
ATOM 2541 C C . GLN A 1 364 ? -18.549 17.075 27.730 1.00 59.66 364 GLN A C 1
ATOM 2543 O O . GLN A 1 364 ? -18.853 17.066 28.921 1.00 59.66 364 GLN A O 1
ATOM 2548 N N . SER A 1 365 ? -18.639 18.194 26.999 1.00 61.66 365 SER A N 1
ATOM 2549 C CA . SER A 1 365 ? -19.161 19.459 27.540 1.00 61.66 365 SER A CA 1
ATOM 2550 C C . SER A 1 365 ? -20.681 19.475 27.762 1.00 61.66 365 SER A C 1
ATOM 2552 O O . SER A 1 365 ? -21.164 20.362 28.470 1.00 61.66 365 SER A O 1
ATOM 2554 N N . ARG A 1 366 ? -21.426 18.485 27.244 1.00 59.94 366 ARG A N 1
ATOM 2555 C CA . ARG A 1 366 ? -22.857 18.294 27.547 1.00 59.94 366 ARG A CA 1
ATOM 2556 C C . ARG A 1 366 ? -23.118 17.578 28.888 1.00 59.94 366 ARG A C 1
ATOM 2558 O O . ARG A 1 366 ? -24.189 17.759 29.446 1.00 59.94 366 ARG A O 1
ATOM 2565 N N . ILE A 1 367 ? -22.147 16.856 29.467 1.00 59.41 367 ILE A N 1
ATOM 2566 C CA . ILE A 1 367 ? -22.346 16.135 30.746 1.00 59.41 367 ILE A CA 1
ATOM 2567 C C . ILE A 1 367 ? -22.629 17.113 31.898 1.00 59.41 367 ILE A C 1
ATOM 2569 O O . ILE A 1 367 ? -21.850 18.049 32.142 1.00 59.41 367 ILE A O 1
ATOM 2573 N N . ARG A 1 368 ? -23.732 16.874 32.623 1.00 56.50 368 ARG A N 1
ATOM 2574 C CA . ARG A 1 368 ? -24.196 17.706 33.744 1.00 56.50 368 ARG A CA 1
ATOM 2575 C C . ARG A 1 368 ? -23.287 17.478 34.971 1.00 56.50 368 ARG A C 1
ATOM 2577 O O . ARG A 1 368 ? -22.937 16.331 35.255 1.00 56.50 368 ARG A O 1
ATOM 2584 N N . PRO A 1 369 ? -22.883 18.517 35.739 1.00 54.50 369 PRO A N 1
ATOM 2585 C CA . PRO A 1 369 ? -21.914 18.360 36.838 1.00 54.50 369 PRO A CA 1
ATOM 2586 C C . PRO A 1 369 ? -22.307 17.333 37.913 1.00 54.50 369 PRO A C 1
ATOM 2588 O O . PRO A 1 369 ? -21.430 16.683 38.481 1.00 54.50 369 PRO A O 1
ATOM 2591 N N . VAL A 1 370 ? -23.612 17.162 38.153 1.00 59.66 370 VAL A N 1
ATOM 2592 C CA . VAL A 1 370 ? -24.183 16.206 39.117 1.00 59.66 370 VAL A CA 1
ATOM 2593 C C . VAL A 1 370 ? -23.849 14.755 38.741 1.00 59.66 370 VAL A C 1
ATOM 2595 O O . VAL A 1 370 ? -23.377 13.997 39.588 1.00 59.66 370 VAL A O 1
ATOM 2598 N N . GLN A 1 371 ? -23.977 14.389 37.458 1.00 55.38 371 GLN A N 1
ATOM 2599 C CA . GLN A 1 371 ? -23.715 13.031 36.954 1.00 55.38 371 GLN A CA 1
ATOM 2600 C C . GLN A 1 371 ? -22.278 12.577 37.284 1.00 55.38 371 GLN A C 1
ATOM 2602 O O . GLN A 1 371 ? -22.061 11.497 37.829 1.00 55.38 371 GLN A O 1
ATOM 2607 N N . ALA A 1 372 ? -21.284 13.445 37.058 1.00 51.31 372 ALA A N 1
ATOM 2608 C CA . ALA A 1 372 ? -19.869 13.148 37.314 1.00 51.31 372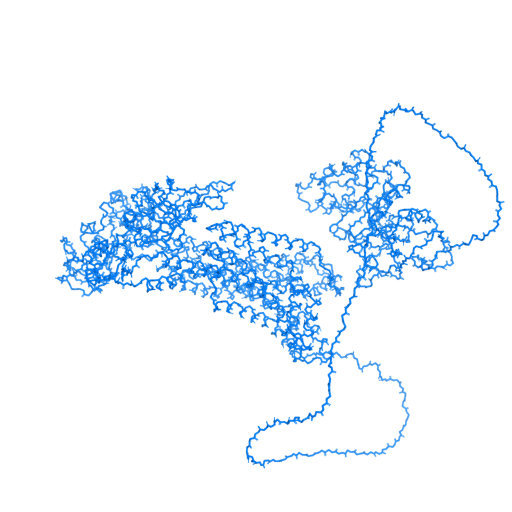 ALA A CA 1
ATOM 2609 C C . ALA A 1 372 ? -19.485 13.075 38.813 1.00 51.31 372 ALA A C 1
ATOM 2611 O O . ALA A 1 372 ? -18.403 12.581 39.163 1.00 51.31 372 ALA A O 1
ATOM 2612 N N . LEU A 1 373 ? -20.344 13.571 39.710 1.00 50.75 373 LEU A N 1
ATOM 2613 C CA . LEU A 1 373 ? -20.198 13.418 41.160 1.00 50.75 373 LEU A CA 1
ATOM 2614 C C . LEU A 1 373 ? -20.834 12.109 41.653 1.00 50.75 373 LEU A C 1
ATOM 2616 O O . LEU A 1 373 ? -20.212 11.428 42.475 1.00 50.75 373 LEU A O 1
ATOM 2620 N N . GLY A 1 374 ? -21.993 11.738 41.100 1.00 50.06 374 GLY A N 1
ATOM 2621 C CA . GLY A 1 374 ? -22.785 10.565 41.489 1.00 50.06 374 GLY A CA 1
ATOM 2622 C C . GLY A 1 374 ? -22.243 9.195 41.062 1.00 50.06 374 GLY A C 1
ATOM 2623 O O . GLY A 1 374 ? -22.738 8.190 41.555 1.00 50.06 374 GLY A O 1
ATOM 2624 N N . GLU A 1 375 ? -21.227 9.109 40.189 1.00 44.84 375 GLU A N 1
ATOM 2625 C CA . GLU A 1 375 ? -20.742 7.822 39.651 1.00 44.84 375 GLU A CA 1
ATOM 2626 C C . GLU A 1 375 ? -20.279 6.795 40.716 1.00 44.84 375 GLU A C 1
ATOM 2628 O O . GLU A 1 375 ? -19.100 6.713 41.085 1.00 44.84 375 GLU A O 1
ATOM 2633 N N . ALA A 1 376 ? -21.212 5.919 41.090 1.00 37.97 376 ALA A N 1
ATOM 2634 C CA . ALA A 1 376 ? -21.000 4.515 41.430 1.00 37.97 376 ALA A CA 1
ATOM 2635 C C . ALA A 1 376 ? -21.616 3.605 40.341 1.00 37.97 376 ALA A C 1
ATOM 2637 O O . ALA A 1 376 ? -22.171 2.555 40.643 1.00 37.97 376 ALA A O 1
ATOM 2638 N N . ALA A 1 377 ? -21.524 4.023 39.070 1.00 41.25 377 ALA A N 1
ATOM 2639 C CA . ALA A 1 377 ? -22.151 3.356 37.931 1.00 41.25 377 ALA A CA 1
ATOM 2640 C C . ALA A 1 377 ? -21.759 1.869 37.836 1.00 41.25 377 ALA A C 1
ATOM 2642 O O . ALA A 1 377 ? -20.624 1.524 37.486 1.00 41.25 377 ALA A O 1
ATOM 2643 N N . ALA A 1 378 ? -22.714 0.988 38.135 1.00 43.59 378 ALA A N 1
ATOM 2644 C CA . ALA A 1 378 ? -22.585 -0.439 37.898 1.00 43.59 378 ALA A CA 1
ATOM 2645 C C . ALA A 1 378 ? -22.649 -0.705 36.385 1.00 43.59 378 ALA A C 1
ATOM 2647 O O . ALA A 1 378 ? -23.611 -0.333 35.717 1.00 43.59 378 ALA A O 1
ATOM 2648 N N . GLU A 1 379 ? -21.621 -1.346 35.822 1.00 47.53 379 GLU A N 1
ATOM 2649 C CA . GLU A 1 379 ? -21.657 -1.768 34.418 1.00 47.53 379 GLU A CA 1
ATOM 2650 C C . GLU A 1 379 ? -22.760 -2.817 34.228 1.00 47.53 379 GLU A C 1
ATOM 2652 O O . GLU A 1 379 ? -22.659 -3.930 34.750 1.00 47.53 379 GLU A O 1
ATOM 2657 N N . ASN A 1 380 ? -23.797 -2.457 33.471 1.00 48.16 380 ASN A N 1
ATOM 2658 C CA . ASN A 1 380 ? -24.978 -3.287 33.254 1.00 48.16 380 ASN A CA 1
ATOM 2659 C C . ASN A 1 380 ? -24.563 -4.673 32.678 1.00 48.16 380 ASN A C 1
ATOM 2661 O O . ASN A 1 380 ? -23.871 -4.721 31.655 1.00 48.16 380 ASN A O 1
ATOM 2665 N N . PRO A 1 381 ? -24.889 -5.817 33.324 1.00 53.06 381 PRO A N 1
ATOM 2666 C CA . PRO A 1 381 ? -24.205 -7.095 33.062 1.00 53.06 381 PRO A CA 1
ATOM 2667 C C . PRO A 1 381 ? -24.648 -7.825 31.779 1.00 53.06 381 PRO A C 1
ATOM 2669 O O . PRO A 1 381 ? -23.994 -8.788 31.345 1.00 53.06 381 PRO A O 1
ATOM 2672 N N . ARG A 1 382 ? -25.763 -7.399 31.173 1.00 61.22 382 ARG A N 1
ATOM 2673 C CA . ARG A 1 382 ? -26.297 -7.943 29.915 1.00 61.22 382 ARG A CA 1
ATOM 2674 C C . ARG A 1 382 ? -25.597 -7.297 28.706 1.00 61.22 382 ARG A C 1
ATOM 2676 O O . ARG A 1 382 ? -25.067 -6.195 28.781 1.00 61.22 382 ARG A O 1
ATOM 2683 N N . LEU A 1 383 ? -25.551 -8.012 27.579 1.00 66.44 383 LEU A N 1
ATOM 2684 C CA . LEU A 1 383 ? -25.075 -7.453 26.307 1.00 66.44 383 LEU A CA 1
ATOM 2685 C C . LEU A 1 383 ? -26.276 -6.840 25.575 1.00 66.44 383 LEU A C 1
ATOM 2687 O O . LEU A 1 383 ? -27.250 -7.570 25.391 1.00 66.44 383 LEU A O 1
ATOM 2691 N N . PRO A 1 384 ? -26.233 -5.566 25.140 1.00 77.62 384 PRO A N 1
ATOM 2692 C CA . PRO A 1 384 ? -27.342 -4.975 24.395 1.00 77.62 384 PRO A CA 1
ATOM 2693 C C . PRO A 1 384 ? -27.514 -5.696 23.053 1.00 77.62 384 PRO A C 1
ATOM 2695 O O . PRO A 1 384 ? -26.518 -5.969 22.370 1.00 77.62 384 PRO A O 1
ATOM 2698 N N . ARG A 1 385 ? -28.768 -6.004 22.679 1.00 84.19 385 ARG A N 1
ATOM 2699 C CA . ARG A 1 385 ? -29.098 -6.821 21.493 1.00 84.19 385 ARG A CA 1
ATOM 2700 C C . ARG A 1 385 ? -28.432 -6.270 20.227 1.00 84.19 385 ARG A C 1
ATOM 2702 O O . ARG A 1 385 ? -27.783 -7.035 19.515 1.00 84.19 385 ARG A O 1
ATOM 2709 N N . TRP A 1 386 ? -28.474 -4.949 20.017 1.00 82.44 386 TRP A N 1
ATOM 2710 C CA . TRP A 1 386 ? -27.897 -4.292 18.836 1.00 82.44 386 TRP A CA 1
ATOM 2711 C C . TRP A 1 386 ? -26.418 -4.634 18.612 1.00 82.44 386 TRP A C 1
ATOM 2713 O O . TRP A 1 386 ? -26.040 -4.971 17.497 1.00 82.44 386 TRP A O 1
ATOM 2723 N N . ARG A 1 387 ? -25.575 -4.684 19.658 1.00 85.06 387 ARG A N 1
ATOM 2724 C CA . ARG A 1 387 ? -24.149 -5.042 19.498 1.00 85.06 387 ARG A CA 1
ATOM 2725 C C . ARG A 1 387 ? -23.949 -6.473 19.011 1.00 85.06 387 ARG A C 1
ATOM 2727 O O . ARG A 1 387 ? -22.954 -6.751 18.345 1.00 85.06 387 ARG A O 1
ATOM 2734 N N . VAL A 1 388 ? -24.856 -7.383 19.360 1.00 87.12 388 VAL A N 1
ATOM 2735 C CA . VAL A 1 388 ? -24.824 -8.765 18.870 1.00 87.12 388 VAL A CA 1
ATOM 2736 C C . VAL A 1 388 ? -25.291 -8.808 17.416 1.00 87.12 388 VAL A C 1
ATOM 2738 O O . VAL A 1 388 ? -24.638 -9.465 16.612 1.00 87.12 388 VAL A O 1
ATOM 2741 N N . VAL A 1 389 ? -26.334 -8.048 17.058 1.00 90.31 389 VAL A N 1
ATOM 2742 C CA . VAL A 1 389 ? -26.827 -7.911 15.675 1.00 90.31 389 VAL A CA 1
ATOM 2743 C C . VAL A 1 389 ? -25.762 -7.298 14.760 1.00 90.31 389 VAL A C 1
ATOM 2745 O O . VAL A 1 389 ? -25.387 -7.929 13.779 1.00 90.31 389 VAL A O 1
ATOM 2748 N N . THR A 1 390 ? -25.183 -6.141 15.101 1.00 89.75 390 THR A N 1
ATOM 2749 C CA . THR A 1 390 ? -24.098 -5.506 14.328 1.00 89.75 390 THR A CA 1
ATOM 2750 C C . THR A 1 390 ? -22.874 -6.418 14.220 1.00 89.75 390 THR A C 1
ATOM 2752 O O . THR A 1 390 ? -22.297 -6.567 13.145 1.00 89.75 390 THR A O 1
ATOM 2755 N N . GLY A 1 391 ? -22.488 -7.086 15.313 1.00 90.12 391 GLY A N 1
ATOM 2756 C CA . GLY A 1 391 ? -21.382 -8.044 15.304 1.00 90.12 391 GLY A CA 1
ATOM 2757 C C . GLY A 1 391 ? -21.638 -9.269 14.421 1.00 90.12 391 GLY A C 1
ATOM 2758 O O . GLY A 1 391 ? -20.720 -9.736 13.749 1.00 90.12 391 GLY A O 1
ATOM 2759 N N . ALA A 1 392 ? -22.878 -9.763 14.380 1.00 91.50 392 ALA A N 1
ATOM 2760 C CA . ALA A 1 392 ? -23.299 -10.834 13.482 1.00 91.50 392 ALA A CA 1
ATOM 2761 C C . ALA A 1 392 ? -23.383 -10.361 12.021 1.00 91.50 392 ALA A C 1
ATOM 2763 O O . ALA A 1 392 ? -22.933 -11.081 11.137 1.00 91.50 392 ALA A O 1
ATOM 2764 N N . ALA A 1 393 ? -23.865 -9.143 11.761 1.00 93.81 393 ALA A N 1
ATOM 2765 C CA . ALA A 1 393 ? -23.912 -8.552 10.425 1.00 93.81 393 ALA A CA 1
ATOM 2766 C C . ALA A 1 393 ? -22.506 -8.401 9.823 1.00 93.81 393 ALA A C 1
ATOM 2768 O O . ALA A 1 393 ? -22.275 -8.848 8.703 1.00 93.81 393 ALA A O 1
ATOM 2769 N N . PHE A 1 394 ? -21.528 -7.891 10.583 1.00 94.12 394 PHE A N 1
ATOM 2770 C CA . PHE A 1 394 ? -20.129 -7.846 10.134 1.00 94.12 394 PHE A CA 1
ATOM 2771 C C . PHE A 1 394 ? -19.487 -9.236 10.002 1.00 94.12 394 PHE A C 1
ATOM 2773 O O . PHE A 1 394 ? -18.632 -9.431 9.139 1.00 94.12 394 PHE A O 1
ATOM 2780 N N . LEU A 1 395 ? -19.907 -10.228 10.797 1.00 92.25 395 LEU A N 1
ATOM 2781 C CA . LEU A 1 395 ? -19.470 -11.615 10.615 1.00 92.25 395 LEU A CA 1
ATOM 2782 C C . LEU A 1 395 ? -20.035 -12.216 9.316 1.00 92.25 395 LEU A C 1
ATOM 2784 O O . LEU A 1 395 ? -19.298 -12.868 8.583 1.00 92.25 395 LEU A O 1
ATOM 2788 N N . VAL A 1 396 ? -21.306 -11.959 8.997 1.00 92.50 396 VAL A N 1
ATOM 2789 C CA . VAL A 1 396 ? -21.949 -12.372 7.739 1.00 92.50 396 VAL A CA 1
ATOM 2790 C C . VAL A 1 396 ? -21.344 -11.634 6.544 1.00 92.50 396 VAL A C 1
ATOM 2792 O O . VAL A 1 396 ? -21.062 -12.273 5.534 1.00 92.50 396 VAL A O 1
ATOM 2795 N N . ALA A 1 397 ? -21.058 -10.335 6.654 1.00 89.19 397 ALA A N 1
ATOM 2796 C CA . ALA A 1 397 ? -20.330 -9.579 5.634 1.00 89.19 397 ALA A CA 1
ATOM 2797 C C . ALA A 1 397 ? -18.923 -10.159 5.407 1.00 89.19 397 ALA A C 1
ATOM 2799 O O . ALA A 1 397 ? -18.528 -10.381 4.266 1.00 89.19 397 ALA A O 1
ATOM 2800 N N . GLY A 1 398 ? -18.209 -10.516 6.483 1.00 87.19 398 GLY A N 1
ATOM 2801 C CA . GLY A 1 398 ? -16.943 -11.245 6.410 1.00 87.19 398 GLY A CA 1
ATOM 2802 C C . GLY A 1 398 ? -17.076 -12.606 5.720 1.00 87.19 398 GLY A C 1
ATOM 2803 O O . GLY A 1 398 ? -16.285 -12.920 4.842 1.00 87.19 398 GLY A O 1
ATOM 2804 N N . LEU A 1 399 ? -18.096 -13.405 6.040 1.00 86.88 399 LEU A N 1
ATOM 2805 C CA . LEU A 1 399 ? -18.329 -14.702 5.386 1.00 86.88 399 LEU A CA 1
ATOM 2806 C C . LEU A 1 399 ? -18.716 -14.563 3.902 1.00 86.88 399 LEU A C 1
ATOM 2808 O O . LEU A 1 399 ? -18.307 -15.390 3.090 1.00 86.88 399 LEU A O 1
ATOM 2812 N N . ASN A 1 400 ? -19.426 -13.498 3.521 1.00 85.38 400 ASN A N 1
ATOM 2813 C CA . ASN A 1 400 ? -19.702 -13.187 2.117 1.00 85.38 400 ASN A CA 1
ATOM 2814 C C . ASN A 1 400 ? -18.445 -12.691 1.384 1.00 85.38 400 ASN A C 1
ATOM 2816 O O . ASN A 1 400 ? -18.176 -13.149 0.278 1.00 85.38 400 ASN A O 1
ATOM 2820 N N . ALA A 1 401 ? -17.618 -11.845 2.008 1.00 83.19 401 ALA A N 1
ATOM 2821 C CA . ALA A 1 401 ? -16.319 -11.441 1.465 1.00 83.19 401 ALA A CA 1
ATOM 2822 C C . ALA A 1 401 ? -15.356 -12.636 1.321 1.00 83.19 401 ALA A C 1
ATOM 2824 O O . ALA A 1 401 ? -14.622 -12.720 0.340 1.00 83.19 401 ALA A O 1
ATOM 2825 N N . LEU A 1 402 ? -15.410 -13.603 2.245 1.00 83.81 402 LEU A N 1
ATOM 2826 C CA . LEU A 1 402 ? -14.693 -14.877 2.160 1.00 83.81 402 LEU A CA 1
ATOM 2827 C C . LEU A 1 402 ? -15.190 -15.724 0.978 1.00 83.81 402 LEU A C 1
ATOM 2829 O O . LEU A 1 402 ? -14.374 -16.301 0.266 1.00 83.81 402 LEU A O 1
ATOM 2833 N N . GLY A 1 403 ? -16.504 -15.764 0.732 1.00 80.50 403 GLY A N 1
ATOM 2834 C CA . GLY A 1 403 ? -17.098 -16.415 -0.441 1.00 80.50 403 GLY A CA 1
ATOM 2835 C C . GLY A 1 403 ? -16.739 -15.726 -1.762 1.00 80.50 403 GLY A C 1
ATOM 2836 O O . GLY A 1 403 ? -16.401 -16.400 -2.732 1.00 80.50 403 GLY A O 1
ATOM 2837 N N . PHE A 1 404 ? -16.725 -14.390 -1.789 1.00 78.00 404 PHE A N 1
ATOM 2838 C CA . PHE A 1 404 ? -16.324 -13.593 -2.951 1.00 78.00 404 PHE A CA 1
ATOM 2839 C C . PHE A 1 404 ? -14.827 -13.742 -3.257 1.00 78.00 404 PHE A C 1
ATOM 2841 O O . PHE A 1 404 ? -14.468 -14.041 -4.393 1.00 78.00 404 PHE A O 1
ATOM 2848 N N . SER A 1 405 ? -13.953 -13.654 -2.247 1.00 73.25 405 SER A N 1
ATOM 2849 C CA . SER A 1 405 ? -12.532 -14.019 -2.367 1.00 73.25 405 SER A CA 1
ATOM 2850 C C . SER A 1 405 ? -12.374 -15.477 -2.816 1.00 73.25 405 SER A C 1
ATOM 2852 O O . SER A 1 405 ? -11.521 -15.776 -3.645 1.00 73.25 405 SER A O 1
ATOM 2854 N N . ALA A 1 406 ? -13.225 -16.366 -2.294 1.00 72.44 406 ALA A N 1
ATOM 2855 C CA . ALA A 1 406 ? -13.432 -17.755 -2.705 1.00 72.44 406 ALA A CA 1
ATOM 2856 C C . ALA A 1 406 ? -13.800 -17.949 -4.195 1.00 72.44 406 ALA A C 1
ATOM 2858 O O . ALA A 1 406 ? -13.642 -19.052 -4.728 1.00 72.44 406 ALA A O 1
ATOM 2859 N N . GLY A 1 407 ? -14.297 -16.900 -4.864 1.00 69.75 407 GLY A N 1
ATOM 2860 C CA . GLY A 1 407 ? -14.740 -16.868 -6.263 1.00 69.75 407 GLY A CA 1
ATOM 2861 C C . GLY A 1 407 ? -13.797 -16.115 -7.217 1.00 69.75 407 GLY A C 1
ATOM 2862 O O . GLY A 1 407 ? -13.595 -16.560 -8.350 1.00 69.75 407 GLY A O 1
ATOM 2863 N N . ALA A 1 408 ? -13.205 -15.012 -6.755 1.00 68.94 408 ALA A N 1
ATOM 2864 C CA . ALA A 1 408 ? -12.433 -14.053 -7.546 1.00 68.94 408 ALA A CA 1
ATOM 2865 C C . ALA A 1 408 ? -10.989 -14.493 -7.878 1.00 68.94 408 ALA A C 1
ATOM 2867 O O . ALA A 1 408 ? -10.455 -15.467 -7.342 1.00 68.94 408 ALA A O 1
ATOM 2868 N N . THR A 1 409 ? -10.352 -13.741 -8.776 1.00 64.88 409 THR A N 1
ATOM 2869 C CA . THR A 1 409 ? -8.944 -13.871 -9.197 1.00 64.88 409 THR A CA 1
ATOM 2870 C C . THR A 1 409 ? -8.294 -12.478 -9.284 1.00 64.88 409 THR A C 1
ATOM 2872 O O . THR A 1 409 ? -8.971 -11.464 -9.076 1.00 64.88 409 THR A O 1
ATOM 2875 N N . GLY A 1 410 ? -6.987 -12.410 -9.551 1.00 64.69 410 GLY A N 1
ATOM 2876 C CA . GLY A 1 410 ? -6.238 -11.166 -9.742 1.00 64.69 410 GLY A CA 1
ATOM 2877 C C . GLY A 1 410 ? -6.392 -10.130 -8.619 1.00 64.69 410 GLY A C 1
ATOM 2878 O O . GLY A 1 410 ? -6.540 -10.452 -7.436 1.00 64.69 410 GLY A O 1
ATOM 2879 N N . ALA A 1 411 ? -6.383 -8.848 -8.993 1.00 63.19 411 ALA A N 1
ATOM 2880 C CA . ALA A 1 411 ? -6.497 -7.741 -8.043 1.00 63.19 411 ALA A CA 1
ATOM 2881 C C . ALA A 1 411 ? -7.838 -7.704 -7.287 1.00 63.19 411 ALA A C 1
ATOM 2883 O O . ALA A 1 411 ? -7.876 -7.245 -6.147 1.00 63.19 411 ALA A O 1
ATOM 2884 N N . ALA A 1 412 ? -8.924 -8.231 -7.867 1.00 64.25 412 ALA A N 1
ATOM 2885 C CA . ALA A 1 412 ? -10.223 -8.309 -7.195 1.00 64.25 412 ALA A CA 1
ATOM 2886 C C . ALA A 1 412 ? -10.179 -9.243 -5.971 1.00 64.25 412 ALA A C 1
ATOM 2888 O O . ALA A 1 412 ? -10.745 -8.920 -4.924 1.00 64.25 412 ALA A O 1
ATOM 2889 N N . ALA A 1 413 ? -9.444 -10.360 -6.065 1.00 66.06 413 ALA A N 1
ATOM 2890 C CA . ALA A 1 413 ? -9.166 -11.208 -4.910 1.00 66.06 413 ALA A CA 1
ATOM 2891 C C . ALA A 1 413 ? -8.347 -10.439 -3.857 1.00 66.06 413 ALA A C 1
ATOM 2893 O O . ALA A 1 413 ? -8.768 -10.375 -2.702 1.00 66.06 413 ALA A O 1
ATOM 2894 N N . ASN A 1 414 ? -7.259 -9.763 -4.255 1.00 66.00 414 ASN A N 1
ATOM 2895 C CA . ASN A 1 414 ? -6.439 -8.949 -3.342 1.00 66.00 414 ASN A CA 1
ATOM 2896 C C . ASN A 1 414 ? -7.249 -7.866 -2.603 1.00 66.00 414 ASN A C 1
ATOM 2898 O O . ASN A 1 414 ? -7.113 -7.724 -1.389 1.00 66.00 414 ASN A O 1
ATOM 2902 N N . ALA A 1 415 ? -8.121 -7.132 -3.299 1.00 66.50 415 ALA A N 1
ATOM 2903 C CA . ALA A 1 415 ? -8.965 -6.099 -2.695 1.00 66.50 415 ALA A CA 1
ATOM 2904 C C . ALA A 1 415 ? -9.946 -6.682 -1.659 1.00 66.50 415 ALA A C 1
ATOM 2906 O O . ALA A 1 415 ? -10.118 -6.127 -0.569 1.00 66.50 415 ALA A O 1
ATOM 2907 N N . SER A 1 416 ? -10.544 -7.843 -1.956 1.00 73.19 416 SER A N 1
ATOM 2908 C CA . SER A 1 416 ? -11.511 -8.495 -1.062 1.00 73.19 416 SER A CA 1
ATOM 2909 C C . SER A 1 416 ? -10.917 -8.928 0.289 1.00 73.19 416 SER A C 1
ATOM 2911 O O . SER A 1 416 ? -11.629 -8.927 1.294 1.00 73.19 416 SER A O 1
ATOM 2913 N N . ILE A 1 417 ? -9.604 -9.195 0.353 1.00 74.62 417 ILE A N 1
ATOM 2914 C CA . ILE A 1 417 ? -8.871 -9.506 1.595 1.00 74.62 417 ILE A CA 1
ATOM 2915 C C . ILE A 1 417 ? -8.965 -8.349 2.595 1.00 74.62 417 ILE A C 1
ATOM 2917 O O . ILE A 1 417 ? -9.194 -8.583 3.782 1.00 74.62 417 ILE A O 1
ATOM 2921 N N . GLY A 1 418 ? -8.819 -7.103 2.133 1.00 74.38 418 GLY A N 1
ATOM 2922 C CA . GLY A 1 418 ? -8.896 -5.921 2.996 1.00 74.38 418 GLY A CA 1
ATOM 2923 C C . GLY A 1 418 ? -10.269 -5.801 3.655 1.00 74.38 418 GLY A C 1
ATOM 2924 O O . GLY A 1 418 ? -10.367 -5.723 4.882 1.00 74.38 418 GLY A O 1
ATOM 2925 N N . GLY A 1 419 ? -11.333 -5.890 2.850 1.00 79.69 419 GLY A N 1
ATOM 2926 C CA . GLY A 1 419 ? -12.712 -5.900 3.342 1.00 79.69 419 GLY A CA 1
ATOM 2927 C C . GLY A 1 419 ? -13.000 -7.070 4.289 1.00 79.69 419 GLY A C 1
ATOM 2928 O O . GLY A 1 419 ? -13.635 -6.873 5.326 1.00 79.69 419 GLY A O 1
ATOM 2929 N N . LEU A 1 420 ? -12.478 -8.264 3.994 1.00 86.50 420 LEU A N 1
ATOM 2930 C CA . LEU A 1 420 ? -12.601 -9.459 4.833 1.00 86.50 420 LEU A CA 1
ATOM 2931 C C . LEU A 1 420 ? -11.942 -9.274 6.212 1.00 86.50 420 LEU A C 1
ATOM 2933 O O . LEU A 1 420 ? -12.592 -9.508 7.234 1.00 86.50 420 LEU A O 1
ATOM 2937 N N . VAL A 1 421 ? -10.688 -8.808 6.269 1.00 86.19 421 VAL A N 1
ATOM 2938 C CA . VAL A 1 421 ? -9.975 -8.566 7.539 1.00 86.19 421 VAL A CA 1
ATOM 2939 C C . VAL A 1 421 ? -10.674 -7.491 8.360 1.00 86.19 421 VAL A C 1
ATOM 2941 O O . VAL A 1 421 ? -10.914 -7.699 9.550 1.00 86.19 421 VAL A O 1
ATOM 2944 N N . ILE A 1 422 ? -11.036 -6.365 7.736 1.00 86.06 422 ILE A N 1
ATOM 2945 C CA . ILE A 1 422 ? -11.755 -5.275 8.405 1.00 86.06 422 ILE A CA 1
ATOM 2946 C C . ILE A 1 422 ? -13.090 -5.789 8.963 1.00 86.06 422 ILE A C 1
ATOM 2948 O O . ILE A 1 422 ? -13.341 -5.621 10.156 1.00 86.06 422 ILE A O 1
ATOM 2952 N N . SER A 1 423 ? -13.900 -6.494 8.165 1.00 89.81 423 SER A N 1
ATOM 2953 C CA . SER A 1 423 ? -15.184 -7.052 8.618 1.00 89.81 423 SER A CA 1
ATOM 2954 C C . SER A 1 423 ? -15.017 -7.993 9.811 1.00 89.81 423 SER A C 1
ATOM 2956 O O . SER A 1 423 ? -15.713 -7.850 10.816 1.00 89.81 423 SER A O 1
ATOM 2958 N N . LEU A 1 424 ? -14.054 -8.920 9.758 1.00 90.69 424 LEU A N 1
ATOM 2959 C CA . LEU A 1 424 ? -13.834 -9.882 10.841 1.00 90.69 424 LEU A CA 1
ATOM 2960 C C . LEU A 1 424 ? -13.257 -9.236 12.114 1.00 90.69 424 LEU A C 1
ATOM 2962 O O . LEU A 1 424 ? -13.596 -9.655 13.227 1.00 90.69 424 LEU A O 1
ATOM 2966 N N . VAL A 1 425 ? -12.425 -8.196 11.991 1.00 88.81 425 VAL A N 1
ATOM 2967 C CA . VAL A 1 425 ? -11.938 -7.422 13.146 1.00 88.81 425 VAL A CA 1
ATOM 2968 C C . VAL A 1 425 ? -13.062 -6.581 13.760 1.00 88.81 425 VAL A C 1
ATOM 2970 O O . VAL A 1 425 ? -13.189 -6.556 14.984 1.00 88.81 425 VAL A O 1
ATOM 2973 N N . VAL A 1 426 ? -13.924 -5.956 12.952 1.00 89.25 426 VAL A N 1
ATOM 2974 C CA . VAL A 1 426 ? -15.093 -5.202 13.439 1.00 89.25 426 VAL A CA 1
ATOM 2975 C C . VAL A 1 426 ? -16.105 -6.138 14.111 1.00 89.25 426 VAL A C 1
ATOM 2977 O O . VAL A 1 426 ? -16.545 -5.860 15.228 1.00 89.25 426 VAL A O 1
ATOM 2980 N N . ALA A 1 427 ? -16.388 -7.306 13.526 1.00 91.06 427 ALA A N 1
ATOM 2981 C CA . ALA A 1 427 ? -17.171 -8.358 14.176 1.00 91.06 427 ALA A CA 1
ATOM 2982 C C . ALA A 1 427 ? -16.556 -8.764 15.531 1.00 91.06 427 ALA A C 1
ATOM 2984 O O . ALA A 1 427 ? -17.261 -8.859 16.535 1.00 91.06 427 ALA A O 1
ATOM 2985 N N . THR A 1 428 ? -15.228 -8.911 15.599 1.00 88.19 428 THR A N 1
ATOM 2986 C CA . THR A 1 428 ? -14.494 -9.202 16.846 1.00 88.19 428 THR A CA 1
ATOM 2987 C C . THR A 1 428 ? -14.571 -8.056 17.865 1.00 88.19 428 THR A C 1
ATOM 2989 O O . THR A 1 428 ? -14.609 -8.323 19.065 1.00 88.19 428 THR A O 1
ATOM 2992 N N . ALA A 1 429 ? -14.668 -6.795 17.432 1.00 86.81 429 ALA A N 1
ATOM 2993 C CA . ALA A 1 429 ? -14.867 -5.641 18.313 1.00 86.81 429 ALA A CA 1
ATOM 2994 C C . ALA A 1 429 ? -16.263 -5.638 18.962 1.00 86.81 429 ALA A C 1
ATOM 2996 O O . ALA A 1 429 ? -16.414 -5.440 20.176 1.00 86.81 429 ALA A O 1
ATOM 2997 N N . PHE A 1 430 ? -17.301 -5.910 18.168 1.00 88.19 430 PHE A N 1
ATOM 2998 C CA . PHE A 1 430 ? -18.679 -5.967 18.649 1.00 88.19 430 PHE A CA 1
ATOM 2999 C C . PHE A 1 430 ? -18.940 -7.209 19.511 1.00 88.19 430 PHE A C 1
ATOM 3001 O O . PHE A 1 430 ? -19.405 -7.067 20.646 1.00 88.19 430 PHE A O 1
ATOM 3008 N N . LEU A 1 431 ? -18.537 -8.394 19.039 1.00 88.94 431 LEU A N 1
ATOM 3009 C CA . LEU A 1 431 ? -18.673 -9.685 19.730 1.00 88.94 431 LEU A CA 1
ATOM 3010 C C . LEU A 1 431 ? -17.584 -9.935 20.796 1.00 88.94 431 LEU A C 1
ATOM 3012 O O . LEU A 1 431 ? -17.615 -10.957 21.486 1.00 88.94 431 LEU A O 1
ATOM 3016 N N . GLY A 1 432 ? -16.640 -9.008 20.981 1.00 86.50 432 GLY A N 1
ATOM 3017 C CA . GLY A 1 432 ? -15.486 -9.121 21.882 1.00 86.50 432 GLY A CA 1
ATOM 3018 C C . GLY A 1 432 ? -15.783 -9.626 23.303 1.00 86.50 432 GLY A C 1
ATOM 3019 O O . GLY A 1 432 ? -14.999 -10.421 23.822 1.00 86.50 432 GLY A O 1
ATOM 3020 N N . PRO A 1 433 ? -16.907 -9.265 23.955 1.00 86.19 433 PRO A N 1
ATOM 3021 C CA . PRO A 1 433 ? -17.274 -9.828 25.258 1.00 86.19 433 PRO A CA 1
ATOM 3022 C C . PRO A 1 433 ? -17.643 -11.324 25.228 1.00 86.19 433 PRO A C 1
ATOM 3024 O O . PRO A 1 433 ? -17.429 -12.028 26.216 1.00 86.19 433 PRO A O 1
ATOM 3027 N N . LEU A 1 434 ? -18.166 -11.843 24.110 1.00 88.00 434 LEU A N 1
ATOM 3028 C CA . LEU A 1 434 ? -18.385 -13.282 23.906 1.00 88.00 434 LEU A CA 1
ATOM 3029 C C . LEU A 1 434 ? -17.048 -13.999 23.691 1.00 88.00 434 LEU A C 1
ATOM 3031 O O . LEU A 1 434 ? -16.796 -15.026 24.323 1.00 88.00 434 LEU A O 1
ATOM 3035 N N . VAL A 1 435 ? -16.156 -13.403 22.892 1.00 89.12 435 VAL A N 1
ATOM 3036 C CA . VAL A 1 435 ? -14.776 -13.876 22.691 1.00 89.12 435 VAL A CA 1
ATOM 3037 C C . VAL A 1 435 ? -14.018 -13.919 24.028 1.00 89.12 435 VAL A C 1
ATOM 3039 O O . VAL A 1 435 ? -13.396 -14.930 24.351 1.00 89.12 435 VAL A O 1
ATOM 3042 N N . ALA A 1 436 ? -14.161 -12.895 24.876 1.00 87.25 436 ALA A N 1
ATOM 3043 C CA . ALA A 1 436 ? -13.606 -12.855 26.231 1.00 87.25 436 ALA A CA 1
ATOM 3044 C C . ALA A 1 436 ? -14.158 -13.972 27.137 1.00 87.25 436 ALA A C 1
ATOM 3046 O O . ALA A 1 436 ? -13.395 -14.656 27.825 1.00 87.25 436 ALA A O 1
ATOM 3047 N N . ARG A 1 437 ? -15.481 -14.201 27.118 1.00 88.69 437 ARG A N 1
ATOM 3048 C CA . ARG A 1 437 ? -16.137 -15.295 27.861 1.00 88.69 437 ARG A CA 1
ATOM 3049 C C . ARG A 1 437 ? -15.636 -16.669 27.395 1.00 88.69 437 ARG A C 1
ATOM 3051 O O . ARG A 1 437 ? -15.376 -17.530 28.237 1.00 88.69 437 ARG A O 1
ATOM 3058 N N . ALA A 1 438 ? -15.454 -16.877 26.090 1.00 89.00 438 ALA A N 1
ATOM 3059 C CA . ALA A 1 438 ? -14.905 -18.111 25.524 1.00 89.00 438 ALA A CA 1
ATOM 3060 C C . ALA A 1 438 ? -13.427 -18.314 25.906 1.00 89.00 438 ALA A C 1
ATOM 3062 O O . ALA A 1 438 ? -13.072 -19.348 26.477 1.00 89.00 438 ALA A O 1
ATOM 3063 N N . GLY A 1 439 ? -12.582 -17.302 25.697 1.00 88.00 439 GLY A N 1
ATOM 3064 C CA . GLY A 1 439 ? -11.165 -17.328 26.063 1.00 88.00 439 GLY A CA 1
ATOM 3065 C C . GLY A 1 439 ? -10.941 -17.611 27.550 1.00 88.00 439 GLY A C 1
ATOM 3066 O O . GLY A 1 439 ? -10.161 -18.493 27.908 1.00 88.00 439 GLY A O 1
ATOM 3067 N N . ASN A 1 440 ? -11.707 -16.974 28.440 1.00 90.25 440 ASN A N 1
ATOM 3068 C CA . ASN A 1 440 ? -11.623 -17.219 29.883 1.00 90.25 440 ASN A CA 1
ATOM 3069 C C . ASN A 1 440 ? -12.148 -18.614 30.311 1.00 90.25 440 ASN A C 1
ATOM 3071 O O . ASN A 1 440 ? -11.673 -19.188 31.297 1.00 90.25 440 ASN A O 1
ATOM 3075 N N . ARG A 1 441 ? -13.072 -19.230 29.555 1.00 89.19 441 ARG A N 1
ATOM 3076 C CA . ARG A 1 441 ? -13.477 -20.639 29.766 1.00 89.19 441 ARG A CA 1
ATOM 3077 C C . ARG A 1 441 ? -12.361 -21.637 29.425 1.00 89.19 441 ARG A C 1
ATOM 3079 O O . ARG A 1 441 ? -12.366 -22.734 29.988 1.00 89.19 441 ARG A O 1
ATOM 3086 N N . VAL A 1 442 ? -11.423 -21.280 28.544 1.00 91.81 442 VAL A N 1
ATOM 3087 C CA . VAL A 1 442 ? -10.289 -22.130 28.132 1.00 91.81 442 VAL A CA 1
ATOM 3088 C C . VAL A 1 442 ? -9.017 -21.744 28.895 1.00 91.81 442 VAL A C 1
ATOM 3090 O O . VAL A 1 442 ? -8.583 -22.467 29.795 1.00 91.81 442 VAL A O 1
ATOM 3093 N N . LEU A 1 443 ? -8.461 -20.563 28.617 1.00 91.12 443 LEU A N 1
ATOM 3094 C CA . LEU A 1 443 ? -7.219 -20.065 29.212 1.00 91.12 443 LEU A CA 1
ATOM 3095 C C . LEU A 1 443 ? -7.351 -19.826 30.721 1.00 91.12 443 LEU A C 1
ATOM 3097 O O . LEU A 1 443 ? -6.403 -20.071 31.463 1.00 91.12 443 LEU A O 1
ATOM 3101 N N . GLY A 1 444 ? -8.531 -19.434 31.213 1.00 87.75 444 GLY A N 1
ATOM 3102 C CA . GLY A 1 444 ? -8.785 -19.296 32.652 1.00 87.75 444 GLY A CA 1
ATOM 3103 C C . GLY A 1 444 ? -8.787 -20.637 33.397 1.00 87.75 444 GLY A C 1
ATOM 3104 O O . GLY A 1 444 ? -8.309 -20.710 34.531 1.00 87.75 444 GLY A O 1
ATOM 3105 N N . ARG A 1 445 ? -9.235 -21.731 32.757 1.00 89.88 445 ARG A N 1
ATOM 3106 C CA . ARG A 1 445 ? -9.100 -23.091 33.315 1.00 89.88 445 ARG A CA 1
ATOM 3107 C C . ARG A 1 445 ? -7.635 -23.536 33.332 1.00 89.88 445 ARG A C 1
ATOM 3109 O O . ARG A 1 445 ? -7.180 -24.039 34.358 1.00 89.88 445 ARG A O 1
ATOM 3116 N N . ALA A 1 446 ? -6.884 -23.281 32.258 1.00 89.81 446 ALA A N 1
ATOM 3117 C CA . ALA A 1 446 ? -5.445 -23.554 32.205 1.00 89.81 446 ALA A CA 1
ATOM 3118 C C . ALA A 1 446 ? -4.664 -22.752 33.268 1.00 89.81 446 ALA A C 1
ATOM 3120 O O . ALA A 1 446 ? -3.844 -23.312 33.996 1.00 89.81 446 ALA A O 1
ATOM 3121 N N . ALA A 1 447 ? -4.983 -21.467 33.451 1.00 89.31 447 ALA A N 1
ATOM 3122 C CA . ALA A 1 447 ? -4.414 -20.628 34.504 1.00 89.31 447 ALA A CA 1
ATOM 3123 C C . ALA A 1 447 ? -4.748 -21.157 35.910 1.00 89.31 447 ALA A C 1
ATOM 3125 O O . ALA A 1 447 ? -3.862 -21.225 36.766 1.00 89.31 447 ALA A O 1
ATOM 3126 N N . ARG A 1 448 ? -5.999 -21.580 36.159 1.00 89.25 448 ARG A N 1
ATOM 3127 C CA . ARG A 1 448 ? -6.411 -22.221 37.422 1.00 89.25 448 ARG A CA 1
ATOM 3128 C C . ARG A 1 448 ? -5.620 -23.510 37.689 1.00 89.25 448 ARG A C 1
ATOM 3130 O O . ARG A 1 448 ? -5.246 -23.735 38.837 1.00 89.25 448 ARG A O 1
ATOM 3137 N N . ALA A 1 449 ? -5.325 -24.318 36.668 1.00 88.81 449 ALA A N 1
ATOM 3138 C CA . ALA A 1 449 ? -4.478 -25.506 36.806 1.00 88.81 449 ALA A CA 1
ATOM 3139 C C . ALA A 1 449 ? -3.011 -25.143 37.118 1.00 88.81 449 ALA A C 1
ATOM 3141 O O . ALA A 1 449 ? -2.431 -25.672 38.064 1.00 88.81 449 ALA A O 1
ATOM 3142 N N . ALA A 1 450 ? -2.433 -24.175 36.397 1.00 89.31 450 ALA A N 1
ATOM 3143 C CA . ALA A 1 450 ? -1.059 -23.703 36.606 1.00 89.31 450 ALA A CA 1
ATOM 3144 C C . ALA A 1 450 ? -0.852 -22.938 37.935 1.00 89.31 450 ALA A C 1
ATOM 3146 O O . ALA A 1 450 ? 0.273 -22.816 38.434 1.00 89.31 450 ALA A O 1
ATOM 3147 N N . SER A 1 451 ? -1.916 -22.387 38.531 1.00 88.81 451 SER A N 1
ATOM 3148 C CA . SER A 1 451 ? -1.891 -21.841 39.889 1.00 88.81 451 SER A CA 1
ATOM 3149 C C . SER A 1 451 ? -3.293 -21.819 40.528 1.00 88.81 451 SER A C 1
ATOM 3151 O O . SER A 1 451 ? -4.057 -20.880 40.282 1.00 88.81 451 SER A O 1
ATOM 3153 N N . PRO A 1 452 ? -3.617 -22.772 41.430 1.00 86.06 452 PRO A N 1
ATOM 3154 C CA . PRO A 1 452 ? -4.961 -22.930 42.013 1.00 86.06 452 PRO A CA 1
ATOM 3155 C C . PRO A 1 452 ? -5.548 -21.714 42.745 1.00 86.06 452 PRO A C 1
ATOM 3157 O O . PRO A 1 452 ? -6.768 -21.647 42.923 1.00 86.06 452 PRO A O 1
ATOM 3160 N N . VAL A 1 453 ? -4.693 -20.770 43.162 1.00 85.00 453 VAL A N 1
ATOM 3161 C CA . VAL A 1 453 ? -5.066 -19.509 43.826 1.00 85.00 453 VAL A CA 1
ATOM 3162 C C . VAL A 1 453 ? -4.957 -18.328 42.855 1.00 85.00 453 VAL A C 1
ATOM 3164 O O . VAL A 1 453 ? -5.962 -17.695 42.547 1.00 85.00 453 VAL A O 1
ATOM 3167 N N . ALA A 1 454 ? -3.765 -18.041 42.315 1.00 85.19 454 ALA A N 1
ATOM 3168 C CA . ALA A 1 454 ? -3.554 -16.856 41.473 1.00 85.19 454 ALA A CA 1
ATOM 3169 C C . ALA A 1 454 ? -4.290 -16.932 40.123 1.00 85.19 454 ALA A C 1
ATOM 3171 O O . ALA A 1 454 ? -4.828 -15.925 39.670 1.00 85.19 454 ALA A O 1
ATOM 3172 N N . GLY A 1 455 ? -4.358 -18.119 39.514 1.00 86.00 455 GLY A N 1
ATOM 3173 C CA . GLY A 1 455 ? -5.123 -18.353 38.292 1.00 86.00 455 GLY A CA 1
ATOM 3174 C C . GLY A 1 455 ? -6.632 -18.379 38.532 1.00 86.00 455 GLY A C 1
ATOM 3175 O O . GLY A 1 455 ? -7.386 -17.912 37.688 1.00 86.00 455 GLY A O 1
ATOM 3176 N N . ARG A 1 456 ? -7.084 -18.832 39.713 1.00 86.75 456 ARG A N 1
ATOM 3177 C CA . ARG A 1 456 ? -8.497 -18.745 40.123 1.00 86.75 456 ARG A CA 1
ATOM 3178 C C . ARG A 1 456 ? -8.948 -17.288 40.265 1.00 86.75 456 ARG A C 1
ATOM 3180 O O . ARG A 1 456 ? -9.996 -16.939 39.736 1.00 86.75 456 ARG A O 1
ATOM 3187 N N . MET A 1 457 ? -8.154 -16.444 40.930 1.00 84.50 457 MET A N 1
ATOM 3188 C CA . MET A 1 457 ? -8.446 -15.007 41.043 1.00 84.50 457 MET A CA 1
ATOM 3189 C C . MET A 1 457 ? -8.449 -14.320 39.669 1.00 84.50 457 MET A C 1
ATOM 3191 O O . MET A 1 457 ? -9.389 -13.594 39.364 1.00 84.50 457 MET A O 1
ATOM 3195 N N . ALA A 1 458 ? -7.462 -14.609 38.811 1.00 84.81 458 ALA A N 1
ATOM 3196 C CA . ALA A 1 458 ? -7.415 -14.073 37.448 1.00 84.81 458 ALA A CA 1
ATOM 3197 C C . ALA A 1 458 ? -8.624 -14.506 36.593 1.00 84.81 458 ALA A C 1
ATOM 3199 O O . ALA A 1 458 ? -9.206 -13.678 35.900 1.00 84.81 458 ALA A O 1
ATOM 3200 N N . GLN A 1 459 ? -9.041 -15.775 36.682 1.00 86.00 459 GLN A N 1
ATOM 3201 C CA . GLN A 1 459 ? -10.214 -16.299 35.976 1.00 86.00 459 GLN A CA 1
ATOM 3202 C C . GLN A 1 459 ? -11.514 -15.604 36.412 1.00 86.00 459 GLN A C 1
ATOM 3204 O O . GLN A 1 459 ? -12.353 -15.293 35.569 1.00 86.00 459 GLN A O 1
ATOM 3209 N N . HIS A 1 460 ? -11.693 -15.345 37.711 1.00 84.06 460 HIS A N 1
ATOM 3210 C CA . HIS A 1 460 ? -12.875 -14.629 38.203 1.00 84.06 460 HIS A CA 1
ATOM 3211 C C . HIS A 1 460 ? -12.848 -13.145 37.820 1.00 84.06 460 HIS A C 1
ATOM 3213 O O . HIS A 1 460 ? -13.856 -12.640 37.337 1.00 84.06 460 HIS A O 1
ATOM 3219 N N . ALA A 1 461 ? -11.695 -12.472 37.914 1.00 80.12 461 ALA A N 1
ATOM 3220 C CA . ALA A 1 461 ? -11.543 -11.077 37.483 1.00 80.12 461 ALA A CA 1
ATOM 3221 C C . ALA A 1 461 ? -11.843 -10.891 35.981 1.00 80.12 461 ALA A C 1
ATOM 3223 O O . ALA A 1 461 ? -12.663 -10.051 35.610 1.00 80.12 461 ALA A O 1
ATOM 3224 N N . ALA A 1 462 ? -11.253 -11.729 35.120 1.00 78.19 462 ALA A N 1
ATOM 3225 C CA . ALA A 1 462 ? -11.502 -11.713 33.676 1.00 78.19 462 ALA A CA 1
ATOM 3226 C C . ALA A 1 462 ? -12.938 -12.137 33.299 1.00 78.19 462 ALA A C 1
ATOM 3228 O O . ALA A 1 462 ? -13.417 -11.802 32.218 1.00 78.19 462 ALA A O 1
ATOM 3229 N N . GLY A 1 463 ? -13.627 -12.881 34.173 1.00 75.38 463 GLY A N 1
ATOM 3230 C CA . GLY A 1 463 ? -15.023 -13.285 33.985 1.00 75.38 463 GLY A CA 1
ATOM 3231 C C . GLY A 1 463 ? -16.011 -12.179 34.346 1.00 75.38 463 GLY A C 1
ATOM 3232 O O . GLY A 1 463 ? -16.899 -11.880 33.552 1.00 75.38 463 GLY A O 1
ATOM 3233 N N . ALA A 1 464 ? -15.826 -11.550 35.509 1.00 69.56 464 ALA A N 1
ATOM 3234 C CA . ALA A 1 464 ? -16.675 -10.463 35.992 1.00 69.56 464 ALA A CA 1
ATOM 3235 C C . ALA A 1 464 ? -16.601 -9.222 35.086 1.00 69.56 464 ALA A C 1
ATOM 3237 O O . ALA A 1 464 ? -17.617 -8.595 34.812 1.00 69.56 464 ALA A O 1
ATOM 3238 N N . ALA A 1 465 ? -15.416 -8.901 34.557 1.00 68.50 465 ALA A N 1
ATOM 3239 C CA . ALA A 1 465 ? -15.195 -7.739 33.696 1.00 68.50 465 ALA A CA 1
ATOM 3240 C C . ALA A 1 465 ? -15.234 -8.070 32.186 1.00 68.50 465 ALA A C 1
ATOM 3242 O O . ALA A 1 465 ? -14.523 -7.441 31.403 1.00 68.50 465 ALA A O 1
ATOM 3243 N N . ALA A 1 466 ? -16.033 -9.054 31.746 1.00 68.12 466 ALA A N 1
ATOM 3244 C CA . ALA A 1 466 ? -16.028 -9.543 30.356 1.00 68.12 466 ALA A CA 1
ATOM 3245 C C . ALA A 1 466 ? -16.267 -8.452 29.284 1.00 68.12 466 ALA A C 1
ATOM 3247 O O . ALA A 1 466 ? -15.692 -8.528 28.198 1.00 68.12 466 ALA A O 1
ATOM 3248 N N . LEU A 1 467 ? -17.067 -7.422 29.595 1.00 70.50 467 LEU A N 1
ATOM 3249 C CA . LEU A 1 467 ? -17.274 -6.247 28.735 1.00 70.50 467 LEU A CA 1
ATOM 3250 C C . LEU A 1 467 ? -15.963 -5.484 28.491 1.00 70.50 467 LEU A C 1
ATOM 3252 O O . LEU A 1 467 ? -15.560 -5.297 27.342 1.00 70.50 467 LEU A O 1
ATOM 3256 N N . ARG A 1 468 ? -15.264 -5.118 29.574 1.00 72.88 468 ARG A N 1
ATOM 3257 C CA . ARG A 1 468 ? -13.940 -4.477 29.534 1.00 72.88 468 ARG A CA 1
ATOM 3258 C C . ARG A 1 468 ? -12.871 -5.395 28.940 1.00 72.88 468 ARG A C 1
ATOM 3260 O O . ARG A 1 468 ? -12.020 -4.925 28.200 1.00 72.88 468 ARG A O 1
ATOM 3267 N N . ALA A 1 469 ? -12.915 -6.702 29.191 1.00 73.75 469 ALA A N 1
ATOM 3268 C CA . ALA A 1 469 ? -11.974 -7.645 28.585 1.00 73.75 469 ALA A CA 1
ATOM 3269 C C . ALA A 1 469 ? -12.085 -7.666 27.046 1.00 73.75 469 ALA A C 1
ATOM 3271 O O . ALA A 1 469 ? -11.059 -7.718 26.369 1.00 73.75 469 ALA A O 1
ATOM 3272 N N . GLY A 1 470 ? -13.296 -7.545 26.487 1.00 73.62 470 GLY A N 1
ATOM 3273 C CA . GLY A 1 470 ? -13.516 -7.467 25.037 1.00 73.62 470 GLY A CA 1
ATOM 3274 C C . GLY A 1 470 ? -12.821 -6.273 24.364 1.00 73.62 470 GLY A C 1
ATOM 3275 O O . GLY A 1 470 ? -12.191 -6.438 23.316 1.00 73.62 470 GLY A O 1
ATOM 3276 N N . SER A 1 471 ? -12.851 -5.086 24.981 1.00 77.50 471 SER A N 1
ATOM 3277 C CA . SER A 1 471 ? -12.163 -3.901 24.439 1.00 77.50 471 SER A CA 1
ATOM 3278 C C . SER A 1 471 ? -10.637 -3.947 24.591 1.00 77.50 471 SER A C 1
ATOM 3280 O O . SER A 1 471 ? -9.941 -3.255 23.856 1.00 77.50 471 SER A O 1
ATOM 3282 N N . LEU A 1 472 ? -10.099 -4.798 25.475 1.00 83.31 472 LEU A N 1
ATOM 3283 C CA . LEU A 1 472 ? -8.656 -5.069 25.576 1.00 83.31 472 LEU A CA 1
ATOM 3284 C C . LEU A 1 472 ? -8.191 -6.186 24.624 1.00 83.31 472 LEU A C 1
ATOM 3286 O O . LEU A 1 472 ? -7.043 -6.181 24.192 1.00 83.31 472 LEU A O 1
ATOM 3290 N N . ILE A 1 473 ? -9.077 -7.125 24.280 1.00 86.88 473 ILE A N 1
ATOM 3291 C CA . ILE A 1 473 ? -8.837 -8.199 23.301 1.00 86.88 473 ILE A CA 1
ATOM 3292 C C . ILE A 1 473 ? -8.791 -7.654 21.867 1.00 86.88 473 ILE A C 1
ATOM 3294 O O . ILE A 1 473 ? -7.971 -8.103 21.068 1.00 86.88 473 ILE A O 1
ATOM 3298 N N . THR A 1 474 ? -9.634 -6.672 21.545 1.00 86.81 474 THR A N 1
ATOM 3299 C CA . THR A 1 474 ? -9.812 -6.184 20.165 1.00 86.81 474 THR A CA 1
ATOM 3300 C C . THR A 1 474 ? -8.526 -5.607 19.541 1.00 86.81 474 THR A C 1
ATOM 3302 O O . THR A 1 474 ? -8.174 -6.052 18.449 1.00 86.81 474 THR A O 1
ATOM 3305 N N . PRO A 1 475 ? -7.748 -4.714 20.195 1.00 87.06 475 PRO A N 1
ATOM 3306 C CA . PRO A 1 475 ? -6.514 -4.187 19.601 1.00 87.06 475 PRO A CA 1
ATOM 3307 C C . PRO A 1 475 ? -5.404 -5.245 19.478 1.00 87.06 475 PRO A C 1
ATOM 3309 O O . PRO A 1 475 ? -4.568 -5.153 18.586 1.00 87.06 475 PRO A O 1
ATOM 3312 N N . VAL A 1 476 ? -5.412 -6.277 20.334 1.00 91.25 476 VAL A N 1
ATOM 3313 C CA . VAL A 1 476 ? -4.500 -7.433 20.227 1.00 91.25 476 VAL A CA 1
ATOM 3314 C C . VAL A 1 476 ? -4.849 -8.266 18.991 1.00 91.25 476 VAL A C 1
ATOM 3316 O O . VAL A 1 476 ? -3.959 -8.634 18.226 1.00 91.25 476 VAL A O 1
ATOM 3319 N N . ALA A 1 477 ? -6.141 -8.543 18.788 1.00 91.94 477 ALA A N 1
ATOM 3320 C CA . ALA A 1 477 ? -6.629 -9.291 17.636 1.00 91.94 477 ALA A CA 1
ATOM 3321 C C . ALA A 1 477 ? -6.359 -8.541 16.326 1.00 91.94 477 ALA A C 1
ATOM 3323 O O . ALA A 1 477 ? -5.830 -9.142 15.397 1.00 91.94 477 ALA A O 1
ATOM 3324 N N . LEU A 1 478 ? -6.620 -7.228 16.283 1.00 90.19 478 LEU A N 1
ATOM 3325 C CA . LEU A 1 478 ? -6.266 -6.355 15.160 1.00 90.19 478 LEU A CA 1
ATOM 3326 C C . LEU A 1 478 ? -4.758 -6.391 14.861 1.00 90.19 478 LEU A C 1
ATOM 3328 O O . LEU A 1 478 ? -4.387 -6.578 13.707 1.00 90.19 478 LEU A O 1
ATOM 3332 N N . ALA A 1 479 ? -3.890 -6.275 15.875 1.00 89.44 479 ALA A N 1
ATOM 3333 C CA . ALA A 1 479 ? -2.436 -6.291 15.678 1.00 89.44 479 ALA A CA 1
ATOM 3334 C C . ALA A 1 479 ? -1.942 -7.587 15.014 1.00 89.44 479 ALA A C 1
ATOM 3336 O O . ALA A 1 479 ? -1.152 -7.537 14.075 1.00 89.44 479 ALA A O 1
ATOM 3337 N N . VAL A 1 480 ? -2.417 -8.746 15.487 1.00 93.31 480 VAL A N 1
ATOM 3338 C CA . VAL A 1 480 ? -2.014 -10.054 14.941 1.00 93.31 480 VAL A CA 1
ATOM 3339 C C . VAL A 1 480 ? -2.680 -10.332 13.592 1.00 93.31 480 VAL A C 1
ATOM 3341 O O . VAL A 1 480 ? -2.011 -10.833 12.692 1.00 93.31 480 VAL A O 1
ATOM 3344 N N . ALA A 1 481 ? -3.962 -9.989 13.426 1.00 92.12 481 ALA A N 1
ATOM 3345 C CA . ALA A 1 481 ? -4.685 -10.189 12.171 1.00 92.12 481 ALA A CA 1
ATOM 3346 C C . ALA A 1 481 ? -4.096 -9.340 11.039 1.00 92.12 481 ALA A C 1
ATOM 3348 O O . ALA A 1 481 ? -3.759 -9.879 9.990 1.00 92.12 481 ALA A O 1
ATOM 3349 N N . PHE A 1 482 ? -3.924 -8.033 11.259 1.00 87.62 482 PHE A N 1
ATOM 3350 C CA . PHE A 1 482 ? -3.447 -7.111 10.230 1.00 87.62 482 PHE A CA 1
ATOM 3351 C C . PHE A 1 482 ? -2.003 -7.415 9.814 1.00 87.62 482 PHE A C 1
ATOM 3353 O O . PHE A 1 482 ? -1.736 -7.646 8.635 1.00 87.62 482 PHE A O 1
ATOM 3360 N N . ALA A 1 483 ? -1.077 -7.489 10.780 1.00 88.12 483 ALA A N 1
ATOM 3361 C CA . ALA A 1 483 ? 0.326 -7.779 10.488 1.00 88.12 483 ALA A CA 1
ATOM 3362 C C . ALA A 1 483 ? 0.507 -9.186 9.895 1.00 88.12 483 ALA A C 1
ATOM 3364 O O . ALA A 1 483 ? 1.300 -9.367 8.974 1.00 88.12 483 ALA A O 1
ATOM 3365 N N . GLY A 1 484 ? -0.247 -10.172 10.397 1.00 89.94 484 GLY A N 1
ATOM 3366 C CA . GLY A 1 484 ? -0.227 -11.542 9.894 1.00 89.94 484 GLY A CA 1
ATOM 3367 C C . GLY A 1 484 ? -0.718 -11.641 8.452 1.00 89.94 484 GLY A C 1
ATOM 3368 O O . GLY A 1 484 ? 0.009 -12.151 7.606 1.00 89.94 484 GLY A O 1
ATOM 3369 N N . VAL A 1 485 ? -1.914 -11.128 8.141 1.00 88.75 485 VAL A N 1
ATOM 3370 C CA . VAL A 1 485 ? -2.454 -11.202 6.774 1.00 88.75 485 VAL A CA 1
ATOM 3371 C C . VAL A 1 485 ? -1.568 -10.448 5.793 1.00 88.75 485 VAL A C 1
ATOM 3373 O O . VAL A 1 485 ? -1.163 -11.029 4.791 1.00 88.75 485 VAL A O 1
ATOM 3376 N N . GLN A 1 486 ? -1.214 -9.193 6.076 1.00 84.50 486 GLN A N 1
ATOM 3377 C CA . GLN A 1 486 ? -0.537 -8.372 5.075 1.00 84.50 486 GLN A CA 1
ATOM 3378 C C . GLN A 1 486 ? 0.904 -8.841 4.793 1.00 84.50 486 GLN A C 1
ATOM 3380 O O . GLN A 1 486 ? 1.333 -8.803 3.642 1.00 84.50 486 GLN A O 1
ATOM 3385 N N . LEU A 1 487 ? 1.638 -9.356 5.792 1.00 84.00 487 LEU A N 1
ATOM 3386 C CA . LEU A 1 487 ? 2.973 -9.933 5.561 1.00 84.00 487 LEU A CA 1
ATOM 3387 C C . LEU A 1 487 ? 2.903 -11.335 4.944 1.00 84.00 487 LEU A C 1
ATOM 3389 O O . LEU A 1 487 ? 3.672 -11.634 4.030 1.00 84.00 487 LEU A O 1
ATOM 3393 N N . PHE A 1 488 ? 1.997 -12.201 5.413 1.00 87.56 488 PHE A N 1
ATOM 3394 C CA . PHE A 1 488 ? 1.944 -13.583 4.926 1.00 87.56 488 PHE A CA 1
ATOM 3395 C C . PHE A 1 488 ? 1.238 -13.728 3.578 1.00 87.56 488 PHE A C 1
ATOM 3397 O O . PHE A 1 488 ? 1.503 -14.697 2.868 1.00 87.56 488 PHE A O 1
ATOM 3404 N N . ALA A 1 489 ? 0.414 -12.760 3.165 1.00 83.31 489 ALA A N 1
ATOM 3405 C CA . ALA A 1 489 ? -0.062 -12.671 1.790 1.00 83.31 489 ALA A CA 1
ATOM 3406 C C . ALA A 1 489 ? 1.126 -12.490 0.831 1.00 83.31 489 ALA A C 1
ATOM 3408 O O . ALA A 1 489 ? 1.294 -13.279 -0.098 1.00 83.31 489 ALA A O 1
ATOM 3409 N N . GLN A 1 490 ? 2.022 -11.540 1.122 1.00 79.44 490 GLN A N 1
ATOM 3410 C CA . GLN A 1 490 ? 3.213 -11.287 0.303 1.00 79.44 490 GLN A CA 1
ATOM 3411 C C . GLN A 1 490 ? 4.168 -12.490 0.272 1.00 79.44 490 GLN A C 1
ATOM 3413 O O . GLN A 1 490 ? 4.603 -12.892 -0.806 1.00 79.44 490 GLN A O 1
ATOM 3418 N N . SER A 1 491 ? 4.441 -13.151 1.408 1.00 83.12 491 SER A N 1
ATOM 3419 C CA . SER A 1 491 ? 5.255 -14.379 1.384 1.00 83.12 491 SER A CA 1
ATOM 3420 C C . SER A 1 491 ? 4.555 -15.572 0.723 1.00 83.12 491 SER A C 1
ATOM 3422 O O . SER A 1 491 ? 5.244 -16.450 0.208 1.00 83.12 491 SER A O 1
ATOM 3424 N N . THR A 1 492 ? 3.218 -15.602 0.675 1.00 86.31 492 THR A N 1
ATOM 3425 C CA . THR A 1 492 ? 2.450 -16.607 -0.084 1.00 86.31 492 THR A CA 1
ATOM 3426 C C . THR A 1 492 ? 2.548 -16.364 -1.588 1.00 86.31 492 THR A C 1
ATOM 3428 O O . THR A 1 492 ? 2.863 -17.306 -2.309 1.00 86.31 492 THR A O 1
ATOM 3431 N N . VAL A 1 493 ? 2.399 -15.122 -2.066 1.00 83.06 493 VAL A N 1
ATOM 3432 C CA . VAL A 1 493 ? 2.615 -14.770 -3.485 1.00 83.06 493 VAL A CA 1
ATOM 3433 C C . VAL A 1 493 ? 4.064 -15.043 -3.899 1.00 83.06 493 VAL A C 1
ATOM 3435 O O . VAL A 1 493 ? 4.298 -15.726 -4.892 1.00 83.06 493 VAL A O 1
ATOM 3438 N N . ALA A 1 494 ? 5.049 -14.615 -3.103 1.00 81.94 494 ALA A N 1
ATOM 3439 C CA . ALA A 1 494 ? 6.466 -14.860 -3.384 1.00 81.94 494 ALA A CA 1
ATOM 3440 C C . ALA A 1 494 ? 6.865 -16.350 -3.311 1.00 81.94 494 ALA A C 1
ATOM 3442 O O . ALA A 1 494 ? 7.872 -16.746 -3.897 1.00 81.94 494 ALA A O 1
ATOM 3443 N N . HIS A 1 495 ? 6.103 -17.186 -2.597 1.00 84.88 495 HIS A N 1
ATOM 3444 C CA . HIS A 1 495 ? 6.261 -18.641 -2.635 1.00 84.88 495 HIS A CA 1
ATOM 3445 C C . HIS A 1 495 ? 5.616 -19.235 -3.892 1.00 84.88 495 HIS A C 1
ATOM 3447 O O . HIS A 1 495 ? 6.281 -19.989 -4.597 1.00 84.88 495 HIS A O 1
ATOM 3453 N N . ALA A 1 496 ? 4.380 -18.835 -4.206 1.00 85.38 496 ALA A N 1
ATOM 3454 C CA . ALA A 1 496 ? 3.646 -19.268 -5.392 1.00 85.38 496 ALA A CA 1
ATOM 3455 C C . ALA A 1 496 ? 4.406 -18.955 -6.686 1.00 85.38 496 ALA A C 1
ATOM 3457 O O . ALA A 1 496 ? 4.557 -19.839 -7.520 1.00 85.38 496 ALA A O 1
ATOM 3458 N N . ALA A 1 497 ? 4.958 -17.745 -6.810 1.00 84.81 497 ALA A N 1
ATOM 3459 C CA . ALA A 1 497 ? 5.809 -17.332 -7.925 1.00 84.81 497 ALA A CA 1
ATOM 3460 C C . ALA A 1 497 ? 6.997 -18.285 -8.136 1.00 84.81 497 ALA A C 1
ATOM 3462 O O . ALA A 1 497 ? 7.233 -18.751 -9.249 1.00 84.81 497 ALA A O 1
ATOM 3463 N N . ARG A 1 498 ? 7.711 -18.639 -7.057 1.00 84.31 498 ARG A N 1
ATOM 3464 C CA . ARG A 1 498 ? 8.855 -19.566 -7.114 1.00 84.31 498 ARG A CA 1
ATOM 3465 C C . ARG A 1 498 ? 8.423 -20.976 -7.501 1.00 84.31 498 ARG A C 1
ATOM 3467 O O . ARG A 1 498 ? 9.027 -21.547 -8.398 1.00 84.31 498 ARG A O 1
ATOM 3474 N N . THR A 1 499 ? 7.366 -21.509 -6.889 1.00 87.38 499 THR A N 1
ATOM 3475 C CA . THR A 1 499 ? 6.837 -22.840 -7.228 1.00 87.38 499 THR A CA 1
ATOM 3476 C C . THR A 1 499 ? 6.352 -22.891 -8.679 1.00 87.38 499 THR A C 1
ATOM 3478 O O . THR A 1 499 ? 6.747 -23.785 -9.414 1.00 87.38 499 THR A O 1
ATOM 3481 N N . GLN A 1 500 ? 5.605 -21.887 -9.148 1.00 88.25 500 GLN A N 1
ATOM 3482 C CA . GLN A 1 500 ? 5.183 -21.783 -10.549 1.00 88.25 500 GLN A CA 1
ATOM 3483 C C . GLN A 1 500 ? 6.373 -21.692 -11.519 1.00 88.25 500 GLN A C 1
ATOM 3485 O O . GLN A 1 500 ? 6.355 -22.345 -12.562 1.00 88.25 500 GLN A O 1
ATOM 3490 N N . ALA A 1 501 ? 7.413 -20.923 -11.177 1.00 86.88 501 ALA A N 1
ATOM 3491 C CA . ALA A 1 501 ? 8.622 -20.795 -11.990 1.00 86.88 501 ALA A CA 1
ATOM 3492 C C . ALA A 1 501 ? 9.496 -22.066 -11.979 1.00 86.88 501 ALA A C 1
ATOM 3494 O O . ALA A 1 501 ? 10.153 -22.358 -12.975 1.00 86.88 501 ALA A O 1
ATOM 3495 N N . GLN A 1 502 ? 9.496 -22.834 -10.884 1.00 87.75 502 GLN A N 1
ATOM 3496 C CA . GLN A 1 502 ? 10.166 -24.134 -10.782 1.00 87.75 502 GLN A CA 1
ATOM 3497 C C . GLN A 1 502 ? 9.405 -25.208 -11.572 1.00 87.75 502 GLN A C 1
ATOM 3499 O O . GLN A 1 502 ? 9.964 -25.781 -12.504 1.00 87.75 502 GLN A O 1
ATOM 3504 N N . ASP A 1 503 ? 8.115 -25.410 -11.285 1.00 89.38 503 ASP A N 1
ATOM 3505 C CA . ASP A 1 503 ? 7.263 -26.418 -11.935 1.00 89.38 503 ASP A CA 1
ATOM 3506 C C . ASP A 1 503 ? 7.058 -26.162 -13.443 1.00 89.38 503 ASP A C 1
ATOM 3508 O O . ASP A 1 503 ? 6.600 -27.044 -14.179 1.00 89.38 503 ASP A O 1
ATOM 3512 N N . GLY A 1 504 ? 7.322 -24.933 -13.899 1.00 90.56 504 GLY A N 1
ATOM 3513 C CA . GLY A 1 504 ? 7.251 -24.524 -15.299 1.00 90.56 504 GLY A CA 1
ATOM 3514 C C . GLY A 1 504 ? 8.591 -24.391 -16.021 1.00 90.56 504 GLY A C 1
ATOM 3515 O O . GLY A 1 504 ? 8.597 -24.165 -17.230 1.00 90.56 504 GLY A O 1
ATOM 3516 N N . ASN A 1 505 ? 9.728 -24.534 -15.340 1.00 91.50 505 ASN A N 1
ATOM 3517 C CA . ASN A 1 505 ? 11.027 -24.520 -16.005 1.00 91.50 505 ASN A CA 1
ATOM 3518 C C . ASN A 1 505 ? 11.343 -25.910 -16.584 1.00 91.50 505 ASN A C 1
ATOM 3520 O O . ASN A 1 505 ? 11.604 -26.853 -15.839 1.00 91.50 505 ASN A O 1
ATOM 3524 N N . ARG A 1 506 ? 11.385 -26.027 -17.918 1.00 93.81 506 ARG A N 1
ATOM 3525 C CA . ARG A 1 506 ? 11.815 -27.247 -18.633 1.00 93.81 506 ARG A CA 1
ATOM 3526 C C . ARG A 1 506 ? 13.270 -27.180 -19.124 1.00 93.81 506 ARG A C 1
ATOM 3528 O O . ARG A 1 506 ? 13.707 -28.083 -19.835 1.00 93.81 506 ARG A O 1
ATOM 3535 N N . ALA A 1 507 ? 14.006 -26.119 -18.789 1.00 93.38 507 ALA A N 1
ATOM 3536 C CA . ALA A 1 507 ? 15.418 -25.965 -19.124 1.00 93.38 507 ALA A CA 1
ATOM 3537 C C . ALA A 1 507 ? 16.322 -26.691 -18.114 1.00 93.38 507 ALA A C 1
ATOM 3539 O O . ALA A 1 507 ? 16.130 -26.577 -16.904 1.00 93.38 507 ALA A O 1
ATOM 3540 N N . ASP A 1 508 ? 17.329 -27.402 -18.613 1.00 94.19 508 ASP A N 1
ATOM 3541 C CA . ASP A 1 508 ? 18.350 -28.090 -17.815 1.00 94.19 508 ASP A CA 1
ATOM 3542 C C . ASP A 1 508 ? 19.485 -27.152 -17.380 1.00 94.19 508 ASP A C 1
ATOM 3544 O O . ASP A 1 508 ? 20.102 -27.350 -16.332 1.00 94.19 508 ASP A O 1
ATOM 3548 N N . GLN A 1 509 ? 19.775 -26.151 -18.211 1.00 94.62 509 GLN A N 1
ATOM 3549 C CA . GLN A 1 509 ? 20.837 -25.164 -18.042 1.00 94.62 509 GLN A CA 1
ATOM 3550 C C . GLN A 1 509 ? 20.288 -23.786 -18.427 1.00 94.62 509 GLN A C 1
ATOM 3552 O O . GLN A 1 509 ? 19.474 -23.662 -19.343 1.00 94.62 509 GLN A O 1
ATOM 3557 N N . ILE A 1 510 ? 20.733 -22.736 -17.742 1.00 94.56 510 ILE A N 1
ATOM 3558 C CA . ILE A 1 510 ? 20.346 -21.355 -18.044 1.00 94.56 510 ILE A CA 1
ATOM 3559 C C . ILE A 1 510 ? 21.619 -20.555 -18.294 1.00 94.56 510 ILE A C 1
ATOM 3561 O O . ILE A 1 510 ? 22.477 -20.468 -17.417 1.00 94.56 510 ILE A O 1
ATOM 3565 N N . VAL A 1 511 ? 21.744 -19.969 -19.484 1.00 94.38 511 VAL A N 1
ATOM 3566 C CA . VAL A 1 511 ? 22.803 -18.997 -19.774 1.00 94.38 511 VAL A CA 1
ATOM 3567 C C . VAL A 1 511 ? 22.326 -17.625 -19.309 1.00 94.38 511 VAL A C 1
ATOM 3569 O O . VAL A 1 511 ? 21.221 -17.211 -19.663 1.00 94.38 511 VAL A O 1
ATOM 3572 N N . VAL A 1 512 ? 23.154 -16.918 -18.543 1.00 92.44 512 VAL A N 1
ATOM 3573 C CA . VAL A 1 512 ? 22.924 -15.534 -18.095 1.00 92.44 512 VAL A CA 1
ATOM 3574 C C . VAL A 1 512 ? 24.164 -14.681 -18.350 1.00 92.44 512 VAL A C 1
ATOM 3576 O O . VAL A 1 512 ? 25.288 -15.193 -18.378 1.00 92.44 512 VAL A O 1
ATOM 3579 N N . ALA A 1 513 ? 23.975 -13.375 -18.521 1.00 87.38 513 ALA A N 1
ATOM 3580 C CA . ALA A 1 513 ? 25.082 -12.431 -18.606 1.00 87.38 513 ALA A CA 1
ATOM 3581 C C . ALA A 1 513 ? 25.563 -11.996 -17.211 1.00 87.38 513 ALA A C 1
ATOM 3583 O O . ALA A 1 513 ? 24.763 -11.754 -16.312 1.00 87.38 513 ALA A O 1
ATOM 3584 N N . ALA A 1 514 ? 26.874 -11.810 -17.065 1.00 78.44 514 ALA A N 1
ATOM 3585 C CA . ALA A 1 514 ? 27.506 -11.053 -15.980 1.00 78.44 514 ALA A CA 1
ATOM 3586 C C . ALA A 1 514 ? 27.622 -9.541 -16.308 1.00 78.44 514 ALA A C 1
ATOM 3588 O O . ALA A 1 514 ? 28.405 -8.822 -15.693 1.00 78.44 514 ALA A O 1
ATOM 3589 N N . GLY A 1 515 ? 26.874 -9.077 -17.313 1.00 76.06 515 GLY A N 1
ATOM 3590 C CA . GLY A 1 515 ? 26.860 -7.714 -17.847 1.00 76.06 515 GLY A CA 1
ATOM 3591 C C . GLY A 1 515 ? 25.465 -7.353 -18.388 1.00 76.06 515 GLY A C 1
ATOM 3592 O O . GLY A 1 515 ? 24.499 -8.013 -18.012 1.00 76.06 515 GLY A O 1
ATOM 3593 N N . PRO A 1 516 ? 25.327 -6.353 -19.281 1.00 77.81 516 PRO A N 1
ATOM 3594 C CA . PRO A 1 516 ? 24.037 -5.745 -19.649 1.00 77.81 516 PRO A CA 1
ATOM 3595 C C . PRO A 1 516 ? 23.077 -6.634 -20.464 1.00 77.81 516 PRO A C 1
ATOM 3597 O O . PRO A 1 516 ? 21.976 -6.199 -20.789 1.00 77.81 516 PRO A O 1
ATOM 3600 N N . GLY A 1 517 ? 23.480 -7.853 -20.825 1.00 87.69 517 GLY A N 1
ATOM 3601 C CA . GLY A 1 517 ? 22.651 -8.825 -21.535 1.00 87.69 517 GLY A CA 1
ATOM 3602 C C . GLY A 1 517 ? 23.481 -9.813 -22.354 1.00 87.69 517 GLY A C 1
ATOM 3603 O O . GLY A 1 517 ? 24.703 -9.686 -22.468 1.00 87.69 517 GLY A O 1
ATOM 3604 N N . LEU A 1 518 ? 22.812 -10.816 -22.914 1.00 90.88 518 LEU A N 1
ATOM 3605 C CA . LEU A 1 518 ? 23.376 -11.781 -23.854 1.00 90.88 518 LEU A CA 1
ATOM 3606 C C . LEU A 1 518 ? 23.079 -11.347 -25.296 1.00 90.88 518 LEU A C 1
ATOM 3608 O O . LEU A 1 518 ? 21.930 -11.022 -25.596 1.00 90.88 518 LEU A O 1
ATOM 3612 N N . PRO A 1 519 ? 24.060 -11.395 -26.212 1.00 90.94 519 PRO A N 1
ATOM 3613 C CA . PRO A 1 519 ? 23.791 -11.225 -27.635 1.00 90.94 519 PRO A CA 1
ATOM 3614 C C . PRO A 1 519 ? 22.785 -12.246 -28.183 1.00 90.94 519 PRO A C 1
ATOM 3616 O O . PRO A 1 519 ? 22.816 -13.420 -27.810 1.00 90.94 519 PRO A O 1
ATOM 3619 N N . SER A 1 520 ? 21.962 -11.827 -29.141 1.00 87.38 520 SER A N 1
ATOM 3620 C CA . SER A 1 520 ? 20.938 -12.632 -29.825 1.00 87.38 520 SER A CA 1
ATOM 3621 C C . SER A 1 520 ? 21.500 -13.941 -30.408 1.00 87.38 520 SER A C 1
ATOM 3623 O O . SER A 1 520 ? 20.870 -15.003 -30.364 1.00 87.38 520 SER A O 1
ATOM 3625 N N . GLY A 1 521 ? 22.751 -13.898 -30.877 1.00 89.44 521 GLY A N 1
ATOM 3626 C CA . GLY A 1 521 ? 23.500 -15.049 -31.382 1.00 89.44 521 GLY A CA 1
ATOM 3627 C C . GLY A 1 521 ? 23.844 -16.127 -30.341 1.00 89.44 521 GLY A C 1
ATOM 3628 O O . GLY A 1 521 ? 24.222 -17.232 -30.738 1.00 89.44 521 GLY A O 1
ATOM 3629 N N . VAL A 1 522 ? 23.713 -15.867 -29.033 1.00 92.94 522 VAL A N 1
ATOM 3630 C CA . VAL A 1 522 ? 24.010 -16.848 -27.966 1.00 92.94 522 VAL A CA 1
ATOM 3631 C C . VAL A 1 522 ? 23.052 -18.036 -28.029 1.00 92.94 522 VAL A C 1
ATOM 3633 O O . VAL A 1 522 ? 23.494 -19.181 -27.930 1.00 92.94 522 VAL A O 1
ATOM 3636 N N . ALA A 1 523 ? 21.757 -17.793 -28.255 1.00 93.06 523 ALA A N 1
ATOM 3637 C CA . ALA A 1 523 ? 20.764 -18.862 -28.369 1.00 93.06 523 ALA A CA 1
ATOM 3638 C C . ALA A 1 523 ? 21.023 -19.762 -29.586 1.00 93.06 523 ALA A C 1
ATOM 3640 O O . ALA A 1 523 ? 20.946 -20.986 -29.497 1.00 93.06 523 ALA A O 1
ATOM 3641 N N . GLU A 1 524 ? 21.398 -19.162 -30.715 1.00 92.62 524 GLU A N 1
ATOM 3642 C CA . GLU A 1 524 ? 21.729 -19.896 -31.935 1.00 92.62 524 GLU A CA 1
ATOM 3643 C C . GLU A 1 524 ? 23.059 -20.657 -31.824 1.00 92.62 524 GLU A C 1
ATOM 3645 O O . GLU A 1 524 ? 23.171 -21.776 -32.320 1.00 92.62 524 GLU A O 1
ATOM 3650 N N . ALA A 1 525 ? 24.052 -20.108 -31.119 1.00 92.50 525 ALA A N 1
ATOM 3651 C CA . ALA A 1 525 ? 25.279 -20.831 -30.802 1.00 92.50 525 ALA A CA 1
ATOM 3652 C C . ALA A 1 525 ? 25.012 -22.028 -29.873 1.00 92.50 525 ALA A C 1
ATOM 3654 O O . ALA A 1 525 ? 25.527 -23.114 -30.128 1.00 92.50 525 ALA A O 1
ATOM 3655 N N . ALA A 1 526 ? 24.163 -21.863 -28.852 1.00 93.75 526 ALA A N 1
ATOM 3656 C CA . ALA A 1 526 ? 23.773 -22.944 -27.948 1.00 93.75 526 ALA A CA 1
ATOM 3657 C C . ALA A 1 526 ? 23.029 -24.078 -28.678 1.00 93.75 526 ALA A C 1
ATOM 3659 O O . ALA A 1 526 ? 23.357 -25.242 -28.462 1.00 93.75 526 ALA A O 1
ATOM 3660 N N . ARG A 1 527 ? 22.104 -23.772 -29.605 1.00 93.88 527 ARG A N 1
ATOM 3661 C CA . ARG A 1 527 ? 21.403 -24.789 -30.425 1.00 93.88 527 ARG A CA 1
ATOM 3662 C C . ARG A 1 527 ? 22.331 -25.674 -31.267 1.00 93.88 527 ARG A C 1
ATOM 3664 O O . ARG A 1 527 ? 21.929 -26.767 -31.649 1.00 93.88 527 ARG A O 1
ATOM 3671 N N . ARG A 1 528 ? 23.551 -25.219 -31.566 1.00 94.38 528 ARG A N 1
ATOM 3672 C CA . ARG A 1 528 ? 24.545 -25.962 -32.363 1.00 94.38 528 ARG A CA 1
ATOM 3673 C C . ARG A 1 528 ? 25.438 -26.879 -31.522 1.00 94.38 528 ARG A C 1
ATOM 3675 O O . ARG A 1 528 ? 26.218 -27.637 -32.093 1.00 94.38 528 ARG A O 1
ATOM 3682 N N . VAL A 1 529 ? 25.351 -26.820 -30.191 1.00 95.38 529 VAL A N 1
ATOM 3683 C CA . VAL A 1 529 ? 26.140 -27.675 -29.296 1.00 95.38 529 VAL A CA 1
ATOM 3684 C C . VAL A 1 529 ? 25.502 -29.072 -29.211 1.00 95.38 529 VAL A C 1
ATOM 3686 O O . VAL A 1 529 ? 24.322 -29.178 -28.866 1.00 95.38 529 VAL A O 1
ATOM 3689 N N . PRO A 1 530 ? 26.248 -30.164 -29.477 1.00 93.00 530 PRO A N 1
ATOM 3690 C CA . PRO A 1 530 ? 25.729 -31.523 -29.337 1.00 93.00 530 PRO A CA 1
ATOM 3691 C C . PRO A 1 530 ? 25.160 -31.789 -27.936 1.00 93.00 530 PRO A C 1
ATOM 3693 O O . PRO A 1 530 ? 25.814 -31.532 -26.928 1.00 93.00 530 PRO A O 1
ATOM 3696 N N . GLY A 1 531 ? 23.935 -32.318 -27.880 1.00 90.12 531 GLY A N 1
ATOM 3697 C CA . GLY A 1 531 ? 23.196 -32.559 -26.634 1.00 90.12 531 GLY A CA 1
ATOM 3698 C C . GLY A 1 531 ? 22.169 -31.476 -26.280 1.00 90.12 531 GLY A C 1
ATOM 3699 O O . GLY A 1 531 ? 21.287 -31.740 -25.463 1.00 90.12 531 GLY A O 1
ATOM 3700 N N . VAL A 1 532 ? 22.211 -30.302 -26.921 1.00 95.00 532 VAL A N 1
ATOM 3701 C CA . VAL A 1 532 ? 21.140 -29.298 -26.826 1.00 95.00 532 VAL A CA 1
ATOM 3702 C C . VAL A 1 532 ? 19.980 -29.676 -27.751 1.00 95.00 532 VAL A C 1
ATOM 3704 O O . VAL A 1 532 ? 20.177 -30.062 -28.899 1.00 95.00 532 VAL A O 1
ATOM 3707 N N . THR A 1 533 ? 18.753 -29.564 -27.240 1.00 92.88 533 THR A N 1
ATOM 3708 C CA . THR A 1 533 ? 17.504 -29.889 -27.963 1.00 92.88 533 THR A CA 1
ATOM 3709 C C . THR A 1 533 ? 16.632 -28.666 -28.250 1.00 92.88 533 THR A C 1
ATOM 3711 O O . THR A 1 533 ? 15.862 -28.670 -29.206 1.00 92.88 533 THR A O 1
ATOM 3714 N N . ALA A 1 534 ? 16.764 -27.616 -27.438 1.00 93.88 534 ALA A N 1
ATOM 3715 C CA . ALA A 1 534 ? 16.170 -26.297 -27.631 1.00 93.88 534 ALA A CA 1
ATOM 3716 C C . ALA A 1 534 ? 17.006 -25.260 -26.867 1.00 93.88 534 ALA A C 1
ATOM 3718 O O . ALA A 1 534 ? 17.626 -25.599 -25.853 1.00 93.88 534 ALA A O 1
ATOM 3719 N N . ALA A 1 535 ? 17.008 -24.010 -27.329 1.00 95.31 535 ALA A N 1
ATOM 3720 C CA . ALA A 1 535 ? 17.629 -22.906 -26.603 1.00 95.31 535 ALA A CA 1
ATOM 3721 C C . ALA A 1 535 ? 16.815 -21.632 -26.845 1.00 95.31 535 ALA A C 1
ATOM 3723 O O . ALA A 1 535 ? 16.985 -20.946 -27.858 1.00 95.31 535 ALA A O 1
ATOM 3724 N N . THR A 1 536 ? 15.917 -21.344 -25.907 1.00 95.81 536 THR A N 1
ATOM 3725 C CA . THR A 1 536 ? 14.950 -20.252 -26.002 1.00 95.81 536 THR A CA 1
ATOM 3726 C C . THR A 1 536 ? 15.561 -18.965 -25.446 1.00 95.81 536 THR A C 1
ATOM 3728 O O . THR A 1 536 ? 15.811 -18.906 -24.238 1.00 95.81 536 THR A O 1
ATOM 3731 N N . PRO A 1 537 ? 15.790 -17.920 -26.264 1.00 95.31 537 PRO A N 1
ATOM 3732 C CA . PRO A 1 537 ? 16.085 -16.590 -25.745 1.00 95.31 537 PRO A CA 1
ATOM 3733 C C . PRO A 1 537 ? 14.854 -16.034 -25.022 1.00 95.31 537 PRO A C 1
ATOM 3735 O O . PRO A 1 537 ? 13.719 -16.219 -25.479 1.00 95.31 537 PRO A O 1
ATOM 3738 N N . VAL A 1 538 ? 15.082 -15.367 -23.891 1.00 94.19 538 VAL A N 1
ATOM 3739 C CA . VAL A 1 538 ? 14.042 -14.683 -23.118 1.00 94.19 538 VAL A CA 1
ATOM 3740 C C . VAL A 1 538 ? 14.508 -13.273 -22.776 1.00 94.19 538 VAL A C 1
ATOM 3742 O O . VAL A 1 538 ? 15.557 -13.097 -22.153 1.00 94.19 538 VAL A O 1
ATOM 3745 N N . LYS A 1 539 ? 13.684 -12.292 -23.144 1.00 92.50 539 LYS A N 1
ATOM 3746 C CA . LYS A 1 539 ? 13.893 -10.861 -22.917 1.00 92.50 539 LYS A CA 1
ATOM 3747 C C . LYS A 1 539 ? 12.755 -10.296 -22.062 1.00 92.50 539 LYS A C 1
ATOM 3749 O O . LYS A 1 539 ? 11.590 -10.413 -22.447 1.00 92.50 539 LYS A O 1
ATOM 3754 N N . ARG A 1 540 ? 13.066 -9.718 -20.897 1.00 91.00 540 ARG A N 1
ATOM 3755 C CA . ARG A 1 540 ? 12.105 -9.017 -20.026 1.00 91.00 540 ARG A CA 1
ATOM 3756 C C . ARG A 1 540 ? 11.544 -7.795 -20.769 1.00 91.00 540 ARG A C 1
ATOM 3758 O O . ARG A 1 540 ? 12.228 -7.190 -21.589 1.00 91.00 540 ARG A O 1
ATOM 3765 N N . THR A 1 541 ? 10.291 -7.436 -20.498 1.00 90.81 541 THR A N 1
ATOM 3766 C CA . THR A 1 541 ? 9.662 -6.212 -21.023 1.00 90.81 541 THR A CA 1
ATOM 3767 C C . THR A 1 541 ? 8.477 -5.793 -20.150 1.00 90.81 541 THR A C 1
ATOM 3769 O O . THR A 1 541 ? 8.035 -6.561 -19.295 1.00 90.81 541 THR A O 1
ATOM 3772 N N . THR A 1 542 ? 7.932 -4.603 -20.388 1.00 89.75 542 THR A N 1
ATOM 3773 C CA . THR A 1 542 ? 6.707 -4.109 -19.746 1.00 89.75 542 THR A CA 1
ATOM 3774 C C . THR A 1 542 ? 5.647 -3.878 -20.814 1.00 89.75 542 THR A C 1
ATOM 3776 O O . THR A 1 542 ? 5.937 -3.351 -21.884 1.00 89.75 542 THR A O 1
ATOM 3779 N N . VAL A 1 543 ? 4.405 -4.254 -20.527 1.00 91.56 543 VAL A N 1
ATOM 3780 C CA . VAL A 1 543 ? 3.261 -4.022 -21.415 1.00 91.56 543 VAL A CA 1
ATOM 3781 C C . VAL A 1 543 ? 2.230 -3.184 -20.680 1.00 91.56 543 VAL A C 1
ATOM 3783 O O . VAL A 1 543 ? 1.778 -3.578 -19.609 1.00 91.56 543 VAL A O 1
ATOM 3786 N N . VAL A 1 544 ? 1.812 -2.057 -21.252 1.00 91.38 544 VAL A N 1
ATOM 3787 C CA . VAL A 1 544 ? 0.661 -1.309 -20.729 1.00 91.38 544 VAL A CA 1
ATOM 3788 C C . VAL A 1 544 ? -0.612 -1.858 -21.378 1.00 91.38 544 VAL A C 1
ATOM 3790 O O . VAL A 1 544 ? -0.676 -2.033 -22.596 1.00 91.38 544 VAL A O 1
ATOM 3793 N N . MET A 1 545 ? -1.636 -2.166 -20.581 1.00 90.75 545 MET A N 1
ATOM 3794 C CA . MET A 1 545 ? -2.917 -2.699 -21.060 1.00 90.75 545 MET A CA 1
ATOM 3795 C C . MET A 1 545 ? -4.076 -2.232 -20.170 1.00 90.75 545 MET A C 1
ATOM 3797 O O . MET A 1 545 ? -3.922 -2.087 -18.958 1.00 90.75 545 MET A O 1
ATOM 3801 N N . ALA A 1 546 ? -5.256 -2.031 -20.761 1.00 89.06 546 ALA A N 1
ATOM 3802 C CA . ALA A 1 546 ? -6.493 -1.808 -20.014 1.00 89.06 546 ALA A CA 1
ATOM 3803 C C . ALA A 1 546 ? -7.084 -3.155 -19.549 1.00 89.06 546 ALA A C 1
ATOM 3805 O O . ALA A 1 546 ? -7.708 -3.870 -20.337 1.00 89.06 546 ALA A O 1
ATOM 3806 N N . VAL A 1 547 ? -6.880 -3.506 -18.278 1.00 85.81 547 VAL A N 1
ATOM 3807 C CA . VAL A 1 547 ? -7.321 -4.774 -17.664 1.00 85.81 547 VAL A CA 1
ATOM 3808 C C . VAL A 1 547 ? -8.684 -4.588 -16.994 1.00 85.81 547 VAL A C 1
ATOM 3810 O O . VAL A 1 547 ? -8.960 -3.524 -16.439 1.00 85.81 547 VAL A O 1
ATOM 3813 N N . LYS A 1 548 ? -9.552 -5.611 -17.040 1.00 80.94 548 LYS A N 1
ATOM 3814 C CA . LYS A 1 548 ? -10.872 -5.555 -16.395 1.00 80.94 548 LYS A CA 1
ATOM 3815 C C . LYS A 1 548 ? -10.798 -5.996 -14.929 1.00 80.94 548 LYS A C 1
ATOM 3817 O O . LYS A 1 548 ? -10.624 -7.179 -14.652 1.00 80.94 548 LYS A O 1
ATOM 3822 N N . GLU A 1 549 ? -10.998 -5.066 -13.999 1.00 70.44 549 GLU A N 1
ATOM 3823 C CA . GLU A 1 549 ? -10.916 -5.294 -12.550 1.00 70.44 549 GLU A CA 1
ATOM 3824 C C . GLU A 1 549 ? -12.238 -4.884 -11.883 1.00 70.44 549 GLU A C 1
ATOM 3826 O O . GLU A 1 549 ? -12.741 -3.796 -12.137 1.00 70.44 549 GLU A O 1
ATOM 3831 N N . LEU A 1 550 ? -12.838 -5.767 -11.070 1.00 67.31 550 LEU A N 1
ATOM 3832 C CA . LEU A 1 550 ? -14.123 -5.578 -10.352 1.00 67.31 550 LEU A CA 1
ATOM 3833 C C . LEU A 1 550 ? -15.369 -5.199 -11.196 1.00 67.31 550 LEU A C 1
ATOM 3835 O O . LEU A 1 550 ? -16.481 -5.238 -10.682 1.00 67.31 550 LEU A O 1
ATOM 3839 N N . GLY A 1 551 ? -15.215 -4.922 -12.491 1.00 70.50 551 GLY A N 1
ATOM 3840 C CA . GLY A 1 551 ? -16.267 -4.453 -13.395 1.00 70.50 551 GLY A CA 1
ATOM 3841 C C . GLY A 1 551 ? -15.763 -3.359 -14.341 1.00 70.50 551 GLY A C 1
ATOM 3842 O O . GLY A 1 551 ? -16.182 -3.318 -15.499 1.00 70.50 551 GLY A O 1
ATOM 3843 N N . GLU A 1 552 ? -14.814 -2.558 -13.862 1.00 76.69 552 GLU A N 1
ATOM 3844 C CA . GLU A 1 552 ? -14.196 -1.407 -14.526 1.00 76.69 552 GLU A CA 1
ATOM 3845 C C . GLU A 1 552 ? -13.016 -1.813 -15.420 1.00 76.69 552 GLU A C 1
ATOM 3847 O O . GLU A 1 552 ? -12.581 -2.968 -15.406 1.00 76.69 552 GLU A O 1
ATOM 3852 N N . LYS A 1 553 ? -12.480 -0.864 -16.196 1.00 82.75 553 LYS A N 1
ATOM 3853 C CA . LYS A 1 553 ? -11.206 -1.015 -16.915 1.00 82.75 553 LYS A CA 1
ATOM 3854 C C . LYS A 1 553 ? -10.164 -0.077 -16.315 1.00 82.75 553 LYS A C 1
ATOM 3856 O O . LYS A 1 553 ? -10.371 1.129 -16.338 1.00 82.75 553 LYS A O 1
ATOM 3861 N N . ASN A 1 554 ? -9.028 -0.620 -15.887 1.00 83.38 554 ASN A N 1
ATOM 3862 C CA . ASN A 1 554 ? -7.897 0.160 -15.383 1.00 83.38 554 ASN A CA 1
ATOM 3863 C C . ASN A 1 554 ? -6.678 -0.003 -16.290 1.00 83.38 554 ASN A C 1
ATOM 3865 O O . ASN A 1 554 ? -6.365 -1.115 -16.723 1.00 83.38 554 ASN A O 1
ATOM 3869 N N . LEU A 1 555 ? -5.962 1.091 -16.546 1.00 86.06 555 LEU A N 1
ATOM 3870 C CA . LEU A 1 555 ? -4.706 1.082 -17.283 1.00 86.06 555 LEU A CA 1
ATOM 3871 C C . LEU A 1 555 ? -3.595 0.586 -16.351 1.00 86.06 555 LEU A C 1
ATOM 3873 O O . LEU A 1 555 ? -3.287 1.219 -15.336 1.00 86.06 555 LEU A O 1
ATOM 3877 N N . ARG A 1 556 ? -3.005 -0.566 -16.672 1.00 84.62 556 ARG A N 1
ATOM 3878 C CA . ARG A 1 556 ? -1.995 -1.246 -15.852 1.00 84.62 556 ARG A CA 1
ATOM 3879 C C . ARG A 1 556 ? -0.726 -1.475 -16.658 1.00 84.62 556 ARG A C 1
ATOM 3881 O O . ARG A 1 556 ? -0.798 -1.968 -17.780 1.00 84.62 556 ARG A O 1
ATOM 3888 N N . SER A 1 557 ? 0.419 -1.171 -16.055 1.00 85.75 557 SER A N 1
ATOM 3889 C CA . SER A 1 557 ? 1.714 -1.697 -16.490 1.00 85.75 557 SER A CA 1
ATOM 3890 C C . SER A 1 557 ? 1.837 -3.139 -15.990 1.00 85.75 557 SER A C 1
ATOM 3892 O O . SER A 1 557 ? 1.625 -3.407 -14.807 1.00 85.75 557 SER A O 1
ATOM 3894 N N . LEU A 1 558 ? 2.123 -4.065 -16.901 1.00 87.50 558 LEU A N 1
ATOM 3895 C CA . LEU A 1 558 ? 2.148 -5.509 -16.686 1.00 87.50 558 LEU A CA 1
ATOM 3896 C C . LEU A 1 558 ? 3.537 -6.064 -16.995 1.00 87.50 558 LEU A C 1
ATOM 3898 O O . LEU A 1 558 ? 4.186 -5.629 -17.949 1.00 87.50 558 LEU A O 1
ATOM 3902 N N . ASN A 1 559 ? 3.973 -7.059 -16.223 1.00 88.06 559 ASN A N 1
ATOM 3903 C CA . ASN A 1 559 ? 5.268 -7.699 -16.440 1.00 88.06 559 ASN A CA 1
ATOM 3904 C C . ASN A 1 559 ? 5.182 -8.646 -17.639 1.00 88.06 559 ASN A C 1
ATOM 3906 O O . ASN A 1 559 ? 4.414 -9.610 -17.617 1.00 88.06 559 ASN A O 1
ATOM 3910 N N . GLY A 1 560 ? 5.970 -8.378 -18.676 1.00 90.44 560 GLY A N 1
ATOM 3911 C CA . GLY A 1 560 ? 6.001 -9.159 -19.905 1.00 90.44 560 GLY A CA 1
ATOM 3912 C C . GLY A 1 560 ? 7.310 -9.920 -20.111 1.00 90.44 560 GLY A C 1
ATOM 3913 O O . GLY A 1 560 ? 8.336 -9.656 -19.478 1.00 90.44 560 GLY A O 1
ATOM 3914 N N . SER A 1 561 ? 7.303 -10.867 -21.046 1.00 93.25 561 SER A N 1
ATOM 3915 C CA . SER A 1 561 ? 8.532 -11.445 -21.595 1.00 93.25 561 SER A CA 1
ATOM 3916 C C . SER A 1 561 ? 8.390 -11.795 -23.074 1.00 93.25 561 SER A C 1
ATOM 3918 O O . SER A 1 561 ? 7.455 -12.482 -23.487 1.00 93.25 561 SER A O 1
ATOM 3920 N N . GLY A 1 562 ? 9.355 -11.333 -23.865 1.00 94.31 562 GLY A N 1
ATOM 3921 C CA . GLY A 1 562 ? 9.593 -11.791 -25.225 1.00 94.31 562 GLY A CA 1
ATOM 3922 C C . GLY A 1 562 ? 10.288 -13.146 -25.189 1.00 94.31 562 GLY A C 1
ATOM 3923 O O . GLY A 1 562 ? 11.365 -13.259 -24.606 1.00 94.31 562 GLY A O 1
ATOM 3924 N N . VAL A 1 563 ? 9.689 -14.173 -25.790 1.00 95.31 563 VAL A N 1
ATOM 3925 C CA . VAL A 1 563 ? 10.220 -15.545 -25.800 1.00 95.31 563 VAL A CA 1
ATOM 3926 C C . VAL A 1 563 ? 10.430 -16.060 -27.224 1.00 95.31 563 VAL A C 1
ATOM 3928 O O . VAL A 1 563 ? 9.679 -15.724 -28.142 1.00 95.31 563 VAL A O 1
ATOM 3931 N N . GLY A 1 564 ? 11.478 -16.860 -27.426 1.00 92.50 564 GLY A N 1
ATOM 3932 C CA . GLY A 1 564 ? 11.761 -17.495 -28.717 1.00 92.50 564 GLY A CA 1
ATOM 3933 C C . GLY A 1 564 ? 10.664 -18.464 -29.179 1.00 92.50 564 GLY A C 1
ATOM 3934 O O . GLY A 1 564 ? 9.908 -19.012 -28.379 1.00 92.50 564 GLY A O 1
ATOM 3935 N N . ALA A 1 565 ? 10.598 -18.730 -30.487 1.00 87.81 565 ALA A N 1
ATOM 3936 C CA . ALA A 1 565 ? 9.569 -19.593 -31.082 1.00 87.81 565 ALA A CA 1
ATOM 3937 C C . ALA A 1 565 ? 9.618 -21.072 -30.623 1.00 87.81 565 ALA A C 1
ATOM 3939 O O . ALA A 1 565 ? 8.666 -21.817 -30.865 1.00 87.81 565 ALA A O 1
ATOM 3940 N N . ASP A 1 566 ? 10.700 -21.497 -29.962 1.00 89.06 566 ASP A N 1
ATOM 3941 C CA . ASP A 1 566 ? 10.865 -22.811 -29.329 1.00 89.06 566 ASP A CA 1
ATOM 3942 C C . ASP A 1 566 ? 10.437 -22.837 -27.844 1.00 89.06 566 ASP A C 1
ATOM 3944 O O . ASP A 1 566 ? 10.575 -23.872 -27.195 1.00 89.06 566 ASP A O 1
ATOM 3948 N N . ALA A 1 567 ? 9.855 -21.754 -27.306 1.00 89.81 567 ALA A N 1
ATOM 3949 C CA . ALA A 1 567 ? 9.535 -21.599 -25.881 1.00 89.81 567 ALA A CA 1
ATOM 3950 C C . ALA A 1 567 ? 8.776 -22.774 -25.249 1.00 89.81 567 ALA A C 1
ATOM 3952 O O . ALA A 1 567 ? 9.059 -23.134 -24.112 1.00 89.81 567 ALA A O 1
ATOM 3953 N N . ALA A 1 568 ? 7.864 -23.433 -25.969 1.00 91.50 568 ALA A N 1
ATOM 3954 C CA . ALA A 1 568 ? 7.146 -24.607 -25.456 1.00 91.50 568 ALA A CA 1
ATOM 3955 C C . ALA A 1 568 ? 8.062 -25.810 -25.120 1.00 91.50 568 ALA A C 1
ATOM 3957 O O . ALA A 1 568 ? 7.648 -26.721 -24.397 1.00 91.50 568 ALA A O 1
ATOM 3958 N N . ALA A 1 569 ? 9.299 -25.835 -25.624 1.00 91.31 569 ALA A N 1
ATOM 3959 C CA . ALA A 1 569 ? 10.306 -26.822 -25.256 1.00 91.31 569 ALA A CA 1
ATOM 3960 C C . ALA A 1 569 ? 10.972 -26.490 -23.910 1.00 91.31 569 ALA A C 1
ATOM 3962 O O . ALA A 1 569 ? 11.096 -27.395 -23.085 1.00 91.31 569 ALA A O 1
ATOM 3963 N N . ALA A 1 570 ? 11.369 -25.233 -23.679 1.00 90.81 570 ALA A N 1
ATOM 3964 C CA . ALA A 1 570 ? 12.109 -24.794 -22.487 1.00 90.81 570 ALA A CA 1
ATOM 3965 C C . ALA A 1 570 ? 11.222 -24.285 -21.327 1.00 90.81 570 ALA A C 1
ATOM 3967 O O . ALA A 1 570 ? 11.675 -24.230 -20.183 1.00 90.81 570 ALA A O 1
ATOM 3968 N N . LEU A 1 571 ? 9.957 -23.959 -21.600 1.00 92.75 571 LEU A N 1
ATOM 3969 C CA . LEU A 1 571 ? 8.994 -23.388 -20.658 1.00 92.75 571 LEU A CA 1
ATOM 3970 C C . LEU A 1 571 ? 7.665 -24.155 -20.652 1.00 92.75 571 LEU A C 1
ATOM 3972 O O . LEU A 1 571 ? 7.228 -24.724 -21.655 1.00 92.75 571 LEU A O 1
ATOM 3976 N N . ASP A 1 572 ? 6.997 -24.113 -19.504 1.00 94.44 572 ASP A N 1
ATOM 3977 C CA . ASP A 1 572 ? 5.625 -24.561 -19.297 1.00 94.44 572 ASP A CA 1
ATOM 3978 C C . ASP A 1 572 ? 4.867 -23.582 -18.392 1.00 94.44 572 ASP A C 1
ATOM 3980 O O . ASP A 1 572 ? 4.807 -23.772 -17.172 1.00 94.44 572 ASP A O 1
ATOM 3984 N N . PRO A 1 573 ? 4.249 -22.537 -18.966 1.00 92.38 573 PRO A N 1
ATOM 3985 C CA . PRO A 1 573 ? 3.439 -21.598 -18.205 1.00 92.38 573 PRO A CA 1
ATOM 3986 C C . PRO A 1 573 ? 2.066 -22.174 -17.799 1.00 92.38 573 PRO A C 1
ATOM 3988 O O . PRO A 1 573 ? 1.226 -21.435 -17.289 1.00 92.38 573 PRO A O 1
ATOM 3991 N N . GLY A 1 574 ? 1.800 -23.473 -18.003 1.00 93.44 574 GLY A N 1
ATOM 3992 C CA . GLY A 1 574 ? 0.502 -24.080 -17.707 1.00 93.44 574 GLY A CA 1
ATOM 3993 C C . GLY A 1 574 ? -0.586 -23.539 -18.633 1.00 93.44 574 GLY A C 1
ATOM 3994 O O . GLY A 1 574 ? -1.525 -22.890 -18.177 1.00 93.44 574 GLY A O 1
ATOM 3995 N N . VAL A 1 575 ? -0.428 -23.746 -19.945 1.00 94.81 575 VAL A N 1
ATOM 3996 C CA . VAL A 1 575 ? -1.395 -23.282 -20.956 1.00 94.81 575 VAL A CA 1
ATOM 3997 C C . VAL A 1 575 ? -2.730 -24.003 -20.765 1.00 94.81 575 VAL A C 1
ATOM 3999 O O . VAL A 1 575 ? -2.823 -25.209 -20.980 1.00 94.81 575 VAL A O 1
ATOM 4002 N N . SER A 1 576 ? -3.766 -23.254 -20.390 1.00 92.56 576 SER A N 1
ATOM 4003 C CA . SER A 1 576 ? -5.108 -23.775 -20.121 1.00 92.56 576 SER A CA 1
ATOM 4004 C C . SER A 1 576 ? -6.049 -23.671 -21.324 1.00 92.56 576 SER A C 1
ATOM 4006 O O . SER A 1 576 ? -7.040 -24.395 -21.400 1.00 92.56 576 SER A O 1
ATOM 4008 N N . SER A 1 577 ? -5.732 -22.815 -22.300 1.00 92.81 577 SER A N 1
ATOM 4009 C CA . SER A 1 577 ? -6.367 -22.823 -23.623 1.00 92.81 577 SER A CA 1
ATOM 4010 C C . SER A 1 577 ? -5.438 -22.254 -24.698 1.00 92.81 577 SER A C 1
ATOM 4012 O O . SER A 1 577 ? -4.610 -21.389 -24.415 1.00 92.81 577 SER A O 1
ATOM 4014 N N . GLY A 1 578 ? -5.587 -22.721 -25.942 1.00 94.12 578 GLY A N 1
ATOM 4015 C CA . GLY A 1 578 ? -4.730 -22.316 -27.063 1.00 94.12 578 GLY A CA 1
ATOM 4016 C C . GLY A 1 578 ? -3.382 -23.038 -27.082 1.00 94.12 578 GLY A C 1
ATOM 4017 O O . GLY A 1 578 ? -3.257 -24.139 -26.543 1.00 94.12 578 GLY A O 1
ATOM 4018 N N . ARG A 1 579 ? -2.377 -22.454 -27.748 1.00 93.75 579 ARG A N 1
ATOM 4019 C CA . ARG A 1 579 ? -1.040 -23.056 -27.904 1.00 93.75 579 ARG A CA 1
ATOM 4020 C C . ARG A 1 579 ? 0.056 -21.994 -27.890 1.00 93.75 579 ARG A C 1
ATOM 4022 O O . ARG A 1 579 ? 0.051 -21.078 -28.704 1.00 93.75 579 ARG A O 1
ATOM 4029 N N . LEU A 1 580 ? 1.064 -22.177 -27.034 1.00 92.06 580 LEU A N 1
ATOM 4030 C CA . LEU A 1 580 ? 2.248 -21.303 -27.007 1.00 92.06 580 LEU A CA 1
ATOM 4031 C C . LEU A 1 580 ? 3.058 -21.376 -28.319 1.00 92.06 580 LEU A C 1
ATOM 4033 O O . LEU A 1 580 ? 3.681 -20.401 -28.717 1.00 92.06 580 LEU A O 1
ATOM 4037 N N . GLY A 1 581 ? 2.990 -22.505 -29.034 1.00 89.38 581 GLY A N 1
ATOM 4038 C CA . GLY A 1 581 ? 3.621 -22.682 -30.347 1.00 89.38 581 GLY A CA 1
ATOM 4039 C C . GLY A 1 581 ? 3.020 -21.845 -31.486 1.00 89.38 581 GLY A C 1
ATOM 4040 O O . GLY A 1 581 ? 3.590 -21.857 -32.576 1.00 89.38 581 GLY A O 1
ATOM 4041 N N . ASP A 1 582 ? 1.922 -21.117 -31.246 1.00 91.44 582 ASP A N 1
ATOM 4042 C CA . ASP A 1 582 ? 1.295 -20.187 -32.199 1.00 91.44 582 ASP A CA 1
ATOM 4043 C C . ASP A 1 582 ? 1.692 -18.714 -31.933 1.00 91.44 582 ASP A C 1
ATOM 4045 O O . ASP A 1 582 ? 1.204 -17.803 -32.603 1.00 91.44 582 ASP A O 1
ATOM 4049 N N . LEU A 1 583 ? 2.592 -18.467 -30.971 1.00 93.19 583 LEU A N 1
ATOM 4050 C CA . LEU A 1 583 ? 3.097 -17.143 -30.594 1.00 93.19 583 LEU A CA 1
ATOM 4051 C C . LEU A 1 583 ? 4.137 -16.634 -31.616 1.00 93.19 583 LEU A C 1
ATOM 4053 O O . LEU A 1 583 ? 5.341 -16.807 -31.436 1.00 93.19 583 LEU A O 1
ATOM 4057 N N . ARG A 1 584 ? 3.668 -16.034 -32.721 1.00 91.31 584 ARG A N 1
ATOM 4058 C CA . ARG A 1 584 ? 4.486 -15.397 -33.778 1.00 91.31 584 ARG A CA 1
ATOM 4059 C C . ARG A 1 584 ? 3.822 -14.122 -34.310 1.00 91.31 584 ARG A C 1
ATOM 4061 O O . ARG A 1 584 ? 2.598 -14.079 -34.401 1.00 91.31 584 ARG A O 1
ATOM 4068 N N . GLY A 1 585 ? 4.620 -13.133 -34.724 1.00 90.19 585 GLY A N 1
ATOM 4069 C CA . GLY A 1 585 ? 4.118 -11.837 -35.211 1.00 90.19 585 GLY A CA 1
ATOM 4070 C C . GLY A 1 585 ? 3.330 -11.088 -34.131 1.00 90.19 585 GLY A C 1
ATOM 4071 O O . GLY A 1 585 ? 3.692 -11.147 -32.960 1.00 90.19 585 GLY A O 1
ATOM 4072 N N . ASP A 1 586 ? 2.212 -10.461 -34.497 1.00 89.31 586 ASP A N 1
ATOM 4073 C CA . ASP A 1 586 ? 1.320 -9.748 -33.564 1.00 89.31 586 ASP A CA 1
ATOM 4074 C C . ASP A 1 586 ? 0.439 -10.708 -32.733 1.00 89.31 586 ASP A C 1
ATOM 4076 O O . ASP A 1 586 ? -0.780 -10.556 -32.618 1.00 89.31 586 ASP A O 1
ATOM 4080 N N . ALA A 1 587 ? 1.043 -11.753 -32.173 1.00 94.69 587 ALA A N 1
ATOM 4081 C CA . ALA A 1 587 ? 0.403 -12.714 -31.287 1.00 94.69 587 ALA A CA 1
ATOM 4082 C C . ALA A 1 587 ? 0.777 -12.433 -29.828 1.00 94.69 587 ALA A C 1
ATOM 4084 O O . ALA A 1 587 ? 1.898 -12.034 -29.525 1.00 94.69 587 ALA A O 1
ATOM 4085 N N . VAL A 1 588 ? -0.150 -12.704 -28.912 1.00 96.31 588 VAL A N 1
ATOM 4086 C CA . VAL A 1 588 ? 0.073 -12.584 -27.468 1.00 96.31 588 VAL A CA 1
ATOM 4087 C C . VAL A 1 588 ? -0.488 -13.797 -26.733 1.00 96.31 588 VAL A C 1
ATOM 4089 O O . VAL A 1 588 ? -1.533 -14.336 -27.105 1.00 96.31 588 VAL A O 1
ATOM 4092 N N . ALA A 1 589 ? 0.187 -14.232 -25.676 1.00 96.38 589 ALA A N 1
ATOM 4093 C CA . ALA A 1 589 ? -0.381 -15.132 -24.682 1.00 96.38 589 ALA A CA 1
ATOM 4094 C C . ALA A 1 589 ? -0.508 -14.396 -23.343 1.00 96.38 589 ALA A C 1
ATOM 4096 O O . ALA A 1 589 ? 0.370 -13.611 -22.989 1.00 96.38 589 ALA A O 1
ATOM 4097 N N . LEU A 1 590 ? -1.601 -14.630 -22.615 1.00 95.31 590 LEU A N 1
ATOM 4098 C CA . LEU A 1 590 ? -1.950 -13.873 -21.404 1.00 95.31 590 LEU A CA 1
ATOM 4099 C C . LEU A 1 590 ? -2.090 -14.784 -20.183 1.00 95.31 590 LEU A C 1
ATOM 4101 O O . LEU A 1 590 ? -2.610 -15.899 -20.297 1.00 95.31 590 LEU A O 1
ATOM 4105 N N . SER A 1 591 ? -1.702 -14.286 -19.008 1.00 92.69 591 SER A N 1
ATOM 4106 C CA . SER A 1 591 ? -2.055 -14.919 -17.738 1.00 92.69 591 SER A CA 1
ATOM 4107 C C . SER A 1 591 ? -3.578 -14.931 -17.554 1.00 92.69 591 SER A C 1
ATOM 4109 O O . SER A 1 591 ? -4.292 -14.037 -18.022 1.00 92.69 591 SER A O 1
ATOM 4111 N N . ARG A 1 592 ? -4.107 -15.944 -16.860 1.00 88.50 592 ARG A N 1
ATOM 4112 C CA . ARG A 1 592 ? -5.540 -16.041 -16.539 1.00 88.50 592 ARG A CA 1
ATOM 4113 C C . ARG A 1 592 ? -6.057 -14.806 -15.794 1.00 88.50 592 ARG A C 1
ATOM 4115 O O . ARG A 1 592 ? -7.193 -14.399 -16.031 1.00 88.50 592 ARG A O 1
ATOM 4122 N N . ASP A 1 593 ? -5.235 -14.224 -14.922 1.00 81.19 593 ASP A N 1
ATOM 4123 C CA . ASP A 1 593 ? -5.577 -13.036 -14.137 1.00 81.19 593 ASP A CA 1
ATOM 4124 C C . ASP A 1 593 ? -5.728 -11.778 -15.008 1.00 81.19 593 ASP A C 1
ATOM 4126 O O . ASP A 1 593 ? -6.672 -11.015 -14.806 1.00 81.19 593 ASP A O 1
ATOM 4130 N N . VAL A 1 594 ? -4.864 -11.589 -16.013 1.00 86.75 594 VAL A N 1
ATOM 4131 C CA . VAL A 1 594 ? -4.920 -10.439 -16.937 1.00 86.75 594 VAL A CA 1
ATOM 4132 C C . VAL A 1 594 ? -5.907 -10.636 -18.085 1.00 86.75 594 VAL A C 1
ATOM 4134 O O . VAL A 1 594 ? -6.491 -9.662 -18.558 1.00 86.75 594 VAL A O 1
ATOM 4137 N N . ALA A 1 595 ? -6.150 -11.877 -18.521 1.00 86.62 595 ALA A N 1
ATOM 4138 C CA . ALA A 1 595 ? -7.024 -12.161 -19.659 1.00 86.62 595 ALA A CA 1
ATOM 4139 C C . ALA A 1 595 ? -8.440 -11.567 -19.510 1.00 86.62 595 ALA A C 1
ATOM 4141 O O . ALA A 1 595 ? -9.074 -11.264 -20.517 1.00 86.62 595 ALA A O 1
ATOM 4142 N N . GLY A 1 596 ? -8.959 -11.380 -18.287 1.00 76.50 596 GLY A N 1
ATOM 4143 C CA . GLY A 1 596 ? -10.145 -10.543 -18.030 1.00 76.50 596 GLY A CA 1
ATOM 4144 C C . GLY A 1 596 ? -11.449 -10.985 -18.720 1.00 76.50 596 GLY A C 1
ATOM 4145 O O . GLY A 1 596 ? -12.382 -10.192 -18.847 1.00 76.50 596 GLY A O 1
ATOM 4146 N N . GLY A 1 597 ? -11.515 -12.235 -19.194 1.00 76.81 597 GLY A N 1
ATOM 4147 C CA . GLY A 1 597 ? -12.615 -12.780 -20.002 1.00 76.81 597 GLY A CA 1
ATOM 4148 C C . GLY A 1 597 ? -12.335 -12.871 -21.511 1.00 76.81 597 GLY A C 1
ATOM 4149 O O . GLY A 1 597 ? -13.124 -13.493 -22.226 1.00 76.81 597 GLY A O 1
ATOM 4150 N N . LEU A 1 598 ? -11.214 -12.325 -21.998 1.00 87.25 598 LEU A N 1
ATOM 4151 C CA . LEU A 1 598 ? -10.705 -12.585 -23.347 1.00 87.25 598 LEU A CA 1
ATOM 4152 C C . LEU A 1 598 ? -10.443 -14.085 -23.530 1.00 87.25 598 LEU A C 1
ATOM 4154 O O . LEU A 1 598 ? -9.973 -14.779 -22.627 1.00 87.25 598 LEU A O 1
ATOM 4158 N N . ARG A 1 599 ? -10.746 -14.584 -24.729 1.00 90.50 599 ARG A N 1
ATOM 4159 C CA . ARG A 1 599 ? -10.537 -15.979 -25.133 1.00 90.50 599 ARG A CA 1
ATOM 4160 C C . ARG A 1 599 ? -9.532 -16.041 -26.275 1.00 90.50 599 ARG A C 1
ATOM 4162 O O . ARG A 1 599 ? -9.326 -15.057 -26.982 1.00 90.50 599 ARG A O 1
ATOM 4169 N N . VAL A 1 600 ? -8.952 -17.217 -26.490 1.00 94.75 600 VAL A N 1
ATOM 4170 C CA . VAL A 1 600 ? -8.114 -17.492 -27.665 1.00 94.75 600 VAL A CA 1
ATOM 4171 C C . VAL A 1 600 ? -8.883 -17.151 -28.947 1.00 94.75 600 VAL A C 1
ATOM 4173 O O . VAL A 1 600 ? -10.047 -17.516 -29.094 1.00 94.75 600 VAL A O 1
ATOM 4176 N N . GLY A 1 601 ? -8.233 -16.416 -29.849 1.00 92.69 601 GLY A N 1
ATOM 4177 C CA . GLY A 1 601 ? -8.825 -15.835 -31.055 1.00 92.69 601 GLY A CA 1
ATOM 4178 C C . GLY A 1 601 ? -9.279 -14.376 -30.911 1.00 92.69 601 GLY A C 1
ATOM 4179 O O . GLY A 1 601 ? -9.405 -13.702 -31.930 1.00 92.69 601 GLY A O 1
ATOM 4180 N N . ALA A 1 602 ? -9.473 -13.859 -29.691 1.00 94.69 602 ALA A N 1
ATOM 4181 C CA . ALA A 1 602 ? -9.800 -12.449 -29.468 1.00 94.69 602 ALA A CA 1
ATOM 4182 C C . ALA A 1 602 ? -8.596 -11.523 -29.731 1.00 94.69 602 ALA A C 1
ATOM 4184 O O . ALA A 1 602 ? -7.442 -11.952 -29.691 1.00 94.69 602 ALA A O 1
ATOM 4185 N N . THR A 1 603 ? -8.861 -10.235 -29.953 1.00 93.50 603 THR A N 1
ATOM 4186 C CA . THR A 1 603 ? -7.828 -9.200 -30.117 1.00 93.50 603 THR A CA 1
ATOM 4187 C C . THR A 1 603 ? -7.707 -8.366 -28.844 1.00 93.50 603 THR A C 1
ATOM 4189 O O . THR A 1 603 ? -8.684 -7.761 -28.405 1.00 93.50 603 THR A O 1
ATOM 4192 N N . ALA A 1 604 ? -6.506 -8.301 -28.272 1.00 92.38 604 ALA A N 1
ATOM 4193 C CA . ALA A 1 604 ? -6.159 -7.390 -27.187 1.00 92.38 604 ALA A CA 1
ATOM 4194 C C . ALA A 1 604 ? -5.509 -6.123 -27.766 1.00 92.38 604 ALA A C 1
ATOM 4196 O O . ALA A 1 604 ? -4.690 -6.205 -28.679 1.00 92.38 604 ALA A O 1
ATOM 4197 N N . SER A 1 605 ? -5.859 -4.949 -27.238 1.00 92.88 605 SER A N 1
ATOM 4198 C CA . SER A 1 605 ? -5.125 -3.707 -27.521 1.00 92.88 605 SER A CA 1
ATOM 4199 C C . SER A 1 605 ? -4.181 -3.425 -26.362 1.00 92.88 605 SER A C 1
ATOM 4201 O O . SER A 1 605 ? -4.626 -3.375 -25.216 1.00 92.88 605 SER A O 1
ATOM 4203 N N . LEU A 1 606 ? -2.897 -3.269 -26.663 1.00 93.94 606 LEU A N 1
ATOM 4204 C CA . LEU A 1 606 ? -1.839 -3.055 -25.679 1.00 93.94 606 LEU A CA 1
ATOM 4205 C C . LEU A 1 606 ? -0.785 -2.101 -26.238 1.00 93.94 606 LEU A C 1
ATOM 4207 O O . LEU A 1 606 ? -0.689 -1.927 -27.452 1.00 93.94 606 LEU A O 1
ATOM 4211 N N . TRP A 1 607 ? 0.003 -1.507 -25.355 1.00 93.88 607 TRP A N 1
ATOM 4212 C CA . TRP A 1 607 ? 1.164 -0.704 -25.709 1.00 93.88 607 TRP A CA 1
ATOM 4213 C C . TRP A 1 607 ? 2.415 -1.437 -25.230 1.00 93.88 607 TRP A C 1
ATOM 4215 O O . TRP A 1 607 ? 2.445 -1.961 -24.112 1.00 93.88 607 TRP A O 1
ATOM 4225 N N . LEU A 1 608 ? 3.419 -1.504 -26.097 1.00 92.94 608 LEU A N 1
ATOM 4226 C CA . LEU A 1 608 ? 4.737 -2.041 -25.777 1.00 92.94 608 LEU A CA 1
ATOM 4227 C C . LEU A 1 608 ? 5.514 -1.052 -24.888 1.00 92.94 608 LEU A C 1
ATOM 4229 O O . LEU A 1 608 ? 5.053 0.061 -24.622 1.00 92.94 608 LEU A O 1
ATOM 4233 N N . ALA A 1 609 ? 6.678 -1.471 -24.392 1.00 87.94 609 ALA A N 1
ATOM 4234 C CA . ALA A 1 609 ? 7.458 -0.722 -23.405 1.00 87.94 609 ALA A CA 1
ATOM 4235 C C . ALA A 1 609 ? 7.951 0.659 -23.890 1.00 87.94 609 ALA A C 1
ATOM 4237 O O . ALA A 1 609 ? 8.236 1.515 -23.053 1.00 87.94 609 ALA A O 1
ATOM 4238 N N . ASP A 1 610 ? 8.010 0.861 -25.211 1.00 86.94 610 ASP A N 1
ATOM 4239 C CA . ASP A 1 610 ? 8.336 2.101 -25.933 1.00 86.94 610 ASP A CA 1
ATOM 4240 C C . ASP A 1 610 ? 7.102 2.981 -26.242 1.00 86.94 610 ASP A C 1
ATOM 4242 O O . ASP A 1 610 ? 7.215 4.026 -26.878 1.00 86.94 610 ASP A O 1
ATOM 4246 N N . GLY A 1 611 ? 5.901 2.546 -25.848 1.00 88.06 611 GLY A N 1
ATOM 4247 C CA . GLY A 1 611 ? 4.636 3.215 -26.154 1.00 88.06 611 GLY A CA 1
ATOM 4248 C C . GLY A 1 611 ? 3.999 2.833 -27.493 1.00 88.06 611 GLY A C 1
ATOM 4249 O O . GLY A 1 611 ? 2.913 3.335 -27.797 1.00 88.06 611 GLY A O 1
ATOM 4250 N N . THR A 1 612 ? 4.586 1.929 -28.284 1.00 90.31 612 THR A N 1
ATOM 4251 C CA . THR A 1 612 ? 3.983 1.482 -29.549 1.00 90.31 612 THR A CA 1
ATOM 4252 C C . THR A 1 612 ? 2.696 0.692 -29.284 1.00 90.31 612 THR A C 1
ATOM 4254 O O . THR A 1 612 ? 2.715 -0.386 -28.686 1.00 90.31 612 THR A O 1
ATOM 4257 N N . ARG A 1 613 ? 1.550 1.218 -29.743 1.00 92.88 613 ARG A N 1
ATOM 4258 C CA . ARG A 1 613 ? 0.227 0.588 -29.582 1.00 92.88 613 ARG A CA 1
ATOM 4259 C C . ARG A 1 613 ? -0.007 -0.486 -30.646 1.00 92.88 613 ARG A C 1
ATOM 4261 O O . ARG A 1 613 ? -0.144 -0.163 -31.824 1.00 92.88 613 ARG A O 1
ATOM 4268 N N . ILE A 1 614 ? -0.156 -1.743 -30.229 1.00 94.56 614 ILE A N 1
ATOM 4269 C CA . ILE A 1 614 ? -0.462 -2.880 -31.110 1.00 94.56 614 ILE A CA 1
ATOM 4270 C C . ILE A 1 614 ? -1.836 -3.498 -30.803 1.00 94.56 614 ILE A C 1
ATOM 4272 O O . ILE A 1 614 ? -2.411 -3.320 -29.725 1.00 94.56 614 ILE A O 1
ATOM 4276 N N . ARG A 1 615 ? -2.371 -4.254 -31.769 1.00 95.12 615 ARG A N 1
ATOM 4277 C CA . ARG A 1 615 ? -3.628 -5.014 -31.650 1.00 95.12 615 ARG A CA 1
ATOM 4278 C C . ARG A 1 615 ? -3.350 -6.512 -31.775 1.00 95.12 615 ARG A C 1
ATOM 4280 O O . ARG A 1 615 ? -3.635 -7.117 -32.805 1.00 95.12 615 ARG A O 1
ATOM 4287 N N . ALA A 1 616 ? -2.762 -7.089 -30.733 1.00 94.75 616 ALA A N 1
ATOM 4288 C CA . ALA A 1 616 ? -2.292 -8.469 -30.746 1.00 94.75 616 ALA A CA 1
ATOM 4289 C C . ALA A 1 616 ? -3.439 -9.495 -30.643 1.00 94.75 616 ALA A C 1
ATOM 4291 O O . ALA A 1 616 ? -4.404 -9.304 -29.897 1.00 94.75 616 ALA A O 1
ATOM 4292 N N . ARG A 1 617 ? -3.330 -10.625 -31.352 1.00 96.44 617 ARG A N 1
ATOM 4293 C CA . ARG A 1 617 ? -4.282 -11.744 -31.235 1.00 96.44 617 ARG A CA 1
ATOM 4294 C C . ARG A 1 617 ? -3.900 -12.655 -30.069 1.00 96.44 617 ARG A C 1
ATOM 4296 O O . ARG A 1 617 ? -2.788 -13.176 -30.030 1.00 96.44 617 ARG A O 1
ATOM 4303 N N . VAL A 1 618 ? -4.843 -12.917 -29.167 1.00 97.25 618 VAL A N 1
ATOM 4304 C CA . VAL A 1 618 ? -4.675 -13.869 -28.061 1.00 97.25 618 VAL A CA 1
ATOM 4305 C C . VAL A 1 618 ? -4.583 -15.289 -28.632 1.00 97.25 618 VAL A C 1
ATOM 4307 O O . VAL A 1 618 ? -5.567 -15.808 -29.159 1.00 97.25 618 VAL A O 1
ATOM 4310 N N . VAL A 1 619 ? -3.412 -15.925 -28.550 1.00 96.50 619 VAL A N 1
ATOM 4311 C CA . VAL A 1 619 ? -3.168 -17.297 -29.053 1.00 96.50 619 VAL A CA 1
ATOM 4312 C C . VAL A 1 619 ? -3.123 -18.357 -27.953 1.00 96.50 619 VAL A C 1
ATOM 4314 O O . VAL A 1 619 ? -3.331 -19.539 -28.230 1.00 96.50 619 VAL A O 1
ATOM 4317 N N . ALA A 1 620 ? -2.909 -17.946 -26.703 1.00 95.88 620 ALA A N 1
ATOM 4318 C CA . ALA A 1 620 ? -2.995 -18.812 -25.535 1.00 95.88 620 ALA A CA 1
ATOM 4319 C C . ALA A 1 620 ? -3.409 -18.033 -24.277 1.00 95.88 620 ALA A C 1
ATOM 4321 O O . ALA A 1 620 ? -3.118 -16.843 -24.148 1.00 95.88 620 ALA A O 1
ATOM 4322 N N . VAL A 1 621 ? -4.051 -18.726 -23.338 1.00 95.56 621 VAL A N 1
ATOM 4323 C CA . VAL A 1 621 ? -4.239 -18.269 -21.952 1.00 95.56 621 VAL A CA 1
ATOM 4324 C C . VAL A 1 621 ? -3.608 -19.306 -21.028 1.00 95.56 621 VAL A C 1
ATOM 4326 O O . VAL A 1 621 ? -3.746 -20.509 -21.275 1.00 95.56 621 VAL A O 1
ATOM 4329 N N . TYR A 1 622 ? -2.875 -18.856 -20.012 1.00 94.00 622 TYR A N 1
ATOM 4330 C CA . TYR A 1 622 ? -2.056 -19.716 -19.158 1.00 94.00 622 TYR A CA 1
ATOM 4331 C C . TYR A 1 622 ? -2.159 -19.364 -17.670 1.00 94.00 622 TYR A C 1
ATOM 4333 O O . TYR A 1 622 ? -2.499 -18.243 -17.294 1.00 94.00 622 TYR A O 1
ATOM 4341 N N . ASP A 1 623 ? -1.866 -20.341 -16.815 1.00 90.00 623 ASP A N 1
ATOM 4342 C CA . ASP A 1 623 ? -2.234 -20.286 -15.397 1.00 90.00 623 ASP A CA 1
ATOM 4343 C C . ASP A 1 623 ? -1.052 -19.941 -14.467 1.00 90.00 623 ASP A C 1
ATOM 4345 O O . ASP A 1 623 ? -1.268 -19.500 -13.341 1.00 90.00 623 ASP A O 1
ATOM 4349 N N . ARG A 1 624 ? 0.203 -20.072 -14.923 1.00 90.56 624 ARG A N 1
ATOM 4350 C CA . ARG A 1 624 ? 1.416 -19.790 -14.123 1.00 90.56 624 ARG A CA 1
ATOM 4351 C C . ARG A 1 624 ? 1.926 -18.344 -14.256 1.00 90.56 624 ARG A C 1
ATOM 4353 O O . ARG A 1 624 ? 3.121 -18.112 -14.445 1.00 90.56 624 ARG A O 1
ATOM 4360 N N . GLY A 1 625 ? 1.017 -17.369 -14.168 1.00 85.69 625 GLY A N 1
ATOM 4361 C CA . GLY A 1 625 ? 1.326 -15.935 -14.315 1.00 85.69 625 GLY A CA 1
ATOM 4362 C C . GLY A 1 625 ? 2.416 -15.427 -13.365 1.00 85.69 625 GLY A C 1
ATOM 4363 O O . GLY A 1 625 ? 3.339 -14.734 -13.784 1.00 85.69 625 GLY A O 1
ATOM 4364 N N . LEU A 1 626 ? 2.386 -15.854 -12.100 1.00 83.44 626 LEU A N 1
ATOM 4365 C CA . LEU A 1 626 ? 3.346 -15.409 -11.082 1.00 83.44 626 LEU A CA 1
ATOM 4366 C C . LEU A 1 626 ? 4.771 -15.935 -11.329 1.00 83.44 626 LEU A C 1
ATOM 4368 O O . LEU A 1 626 ? 5.720 -15.385 -10.776 1.00 83.44 626 LEU A O 1
ATOM 4372 N N . GLY A 1 627 ? 4.928 -17.001 -12.124 1.00 83.81 627 GLY A N 1
ATOM 4373 C CA . GLY A 1 627 ? 6.230 -17.578 -12.470 1.00 83.81 627 GLY A CA 1
ATOM 4374 C C . GLY A 1 627 ? 6.852 -17.044 -13.766 1.00 83.81 627 GLY A C 1
ATOM 4375 O O . GLY A 1 627 ? 8.076 -17.029 -13.880 1.00 83.81 627 GLY A O 1
ATOM 4376 N N . PHE A 1 628 ? 6.032 -16.608 -14.733 1.00 87.69 628 PHE A N 1
ATOM 4377 C CA . PHE A 1 628 ? 6.479 -16.267 -16.098 1.00 87.69 628 PHE A CA 1
ATOM 4378 C C . PHE A 1 628 ? 6.071 -14.870 -16.584 1.00 87.69 628 PHE A C 1
ATOM 4380 O O . PHE A 1 628 ? 6.363 -14.515 -17.724 1.00 87.69 628 PHE A O 1
ATOM 4387 N N . GLY A 1 629 ? 5.431 -14.074 -15.727 1.00 87.81 629 GLY A N 1
ATOM 4388 C CA . GLY A 1 629 ? 4.860 -12.781 -16.085 1.00 87.81 629 GLY A CA 1
ATOM 4389 C C . GLY A 1 629 ? 3.416 -12.893 -16.573 1.00 87.81 629 GLY A C 1
ATOM 4390 O O . GLY A 1 629 ? 2.873 -13.978 -16.800 1.00 87.81 629 GLY A O 1
ATOM 4391 N N . ASP A 1 630 ? 2.792 -11.736 -16.740 1.00 90.88 630 ASP A N 1
ATOM 4392 C CA . ASP A 1 630 ? 1.392 -11.578 -17.128 1.00 90.88 630 ASP A CA 1
ATOM 4393 C C . ASP A 1 630 ? 1.156 -11.689 -18.636 1.00 90.88 630 ASP A C 1
ATOM 4395 O O . ASP A 1 630 ? 0.049 -12.012 -19.076 1.00 90.88 630 ASP A O 1
ATOM 4399 N N . VAL A 1 631 ? 2.192 -11.400 -19.428 1.00 94.81 631 VAL A N 1
ATOM 4400 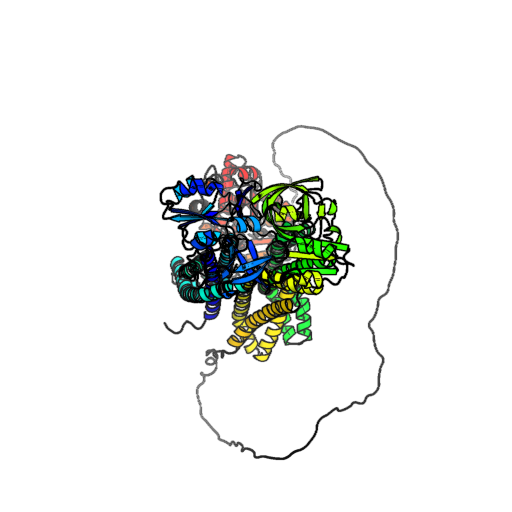C CA . VAL A 1 631 ? 2.119 -11.321 -20.887 1.00 94.81 631 VAL A CA 1
ATOM 4401 C C . VAL A 1 631 ? 3.337 -12.000 -21.515 1.00 94.81 631 VAL A C 1
ATOM 4403 O O . VAL A 1 631 ? 4.475 -11.610 -21.256 1.00 94.81 631 VAL A O 1
ATOM 4406 N N . LEU A 1 632 ? 3.115 -12.969 -22.403 1.00 96.06 632 LEU A N 1
ATOM 4407 C CA . LEU A 1 632 ? 4.161 -13.524 -23.264 1.00 96.06 632 LEU A CA 1
ATOM 4408 C C . LEU A 1 632 ? 3.961 -13.047 -24.706 1.00 96.06 632 LEU A C 1
ATOM 4410 O O . LEU A 1 632 ? 2.864 -13.143 -25.263 1.00 96.06 632 LEU A O 1
ATOM 4414 N N . LEU A 1 633 ? 5.044 -12.556 -25.304 1.00 96.44 633 LEU A N 1
ATOM 4415 C CA . LEU A 1 633 ? 5.132 -12.046 -26.676 1.00 96.44 633 LEU A CA 1
ATOM 4416 C C . LEU A 1 633 ? 6.258 -12.780 -27.429 1.00 96.44 633 LEU A C 1
ATOM 4418 O O . LEU A 1 633 ? 7.129 -13.374 -26.788 1.00 96.44 633 LEU A O 1
ATOM 4422 N N . PRO A 1 634 ? 6.310 -12.742 -28.770 1.00 96.31 634 PRO A N 1
ATOM 4423 C CA . PRO A 1 634 ? 7.489 -13.191 -29.506 1.00 96.31 634 PRO A CA 1
ATOM 4424 C C . PRO A 1 634 ? 8.711 -12.327 -29.172 1.00 96.31 634 PRO A C 1
ATOM 4426 O O . PRO A 1 634 ? 8.615 -11.098 -29.131 1.00 96.31 634 PRO A O 1
ATOM 4429 N N . ARG A 1 635 ? 9.876 -12.958 -28.980 1.00 94.12 635 ARG A N 1
ATOM 4430 C CA . ARG A 1 635 ? 11.149 -12.271 -28.683 1.00 94.12 635 ARG A CA 1
ATOM 4431 C C . ARG A 1 635 ? 11.469 -11.165 -29.683 1.00 94.12 635 ARG A C 1
ATOM 4433 O O . ARG A 1 635 ? 11.903 -10.098 -29.270 1.00 94.12 635 ARG A O 1
ATOM 4440 N N . ASP A 1 636 ? 11.223 -11.393 -30.969 1.00 91.94 636 ASP A N 1
ATOM 4441 C CA . ASP A 1 636 ? 11.608 -10.457 -32.032 1.00 91.94 636 ASP A CA 1
ATOM 4442 C C . ASP A 1 636 ? 10.758 -9.176 -32.028 1.00 91.94 636 ASP A C 1
ATOM 4444 O O . ASP A 1 636 ? 11.286 -8.090 -32.248 1.00 91.94 636 ASP A O 1
ATOM 4448 N N . LEU A 1 637 ? 9.470 -9.283 -31.672 1.00 93.25 637 LEU A N 1
ATOM 4449 C CA . LEU A 1 637 ? 8.588 -8.131 -31.455 1.00 93.25 637 LEU A CA 1
ATOM 4450 C C . LEU A 1 637 ? 9.051 -7.303 -30.246 1.00 93.25 637 LEU A C 1
ATOM 4452 O O . LEU A 1 637 ? 9.072 -6.080 -30.302 1.00 93.25 637 LEU A O 1
ATOM 4456 N N . VAL A 1 638 ? 9.468 -7.962 -29.163 1.00 93.25 638 VAL A N 1
ATOM 4457 C CA . VAL A 1 638 ? 9.982 -7.279 -27.963 1.00 93.25 638 VAL A CA 1
ATOM 4458 C C . VAL A 1 638 ? 11.360 -6.654 -28.204 1.00 93.25 638 VAL A C 1
ATOM 4460 O O . VAL A 1 638 ? 11.633 -5.566 -27.708 1.00 93.25 638 VAL A O 1
ATOM 4463 N N . ALA A 1 639 ? 12.225 -7.302 -28.985 1.00 90.00 639 ALA A N 1
ATOM 4464 C CA . ALA A 1 639 ? 13.543 -6.778 -29.334 1.00 90.00 639 ALA A CA 1
ATOM 4465 C C . ALA A 1 639 ? 13.478 -5.576 -30.294 1.00 90.00 639 ALA A C 1
ATOM 4467 O O . ALA A 1 639 ? 14.342 -4.710 -30.223 1.00 90.00 639 ALA A O 1
ATOM 4468 N N . ALA A 1 640 ? 12.451 -5.488 -31.148 1.00 88.69 640 ALA A N 1
ATOM 4469 C CA . ALA A 1 640 ? 12.210 -4.323 -32.004 1.00 88.69 640 ALA A CA 1
ATOM 4470 C C . ALA A 1 640 ? 11.712 -3.077 -31.236 1.00 88.69 640 ALA A C 1
ATOM 4472 O O . ALA A 1 640 ? 11.812 -1.966 -31.752 1.00 88.69 640 ALA A O 1
ATOM 4473 N N . HIS A 1 641 ? 11.196 -3.260 -30.015 1.00 89.00 641 HIS A N 1
ATOM 4474 C CA . HIS A 1 641 ? 10.568 -2.228 -29.178 1.00 89.00 641 HIS A CA 1
ATOM 4475 C C . HIS A 1 641 ? 11.231 -2.132 -27.786 1.00 89.00 641 HIS A C 1
ATOM 4477 O O . HIS A 1 641 ? 10.564 -2.027 -26.755 1.00 89.00 641 HIS A O 1
ATOM 4483 N N . SER A 1 642 ? 12.566 -2.202 -27.768 1.00 85.94 642 SER A N 1
ATOM 4484 C CA . SER A 1 642 ? 13.443 -2.087 -26.593 1.00 85.94 642 SER A CA 1
ATOM 4485 C C . SER A 1 642 ? 14.726 -1.349 -26.991 1.00 85.94 642 SER A C 1
ATOM 4487 O O . SER A 1 642 ? 15.195 -1.507 -28.117 1.00 85.94 642 SER A O 1
ATOM 4489 N N . ALA A 1 643 ? 15.328 -0.574 -26.086 1.00 79.44 643 ALA A N 1
ATOM 4490 C CA . ALA A 1 643 ? 16.580 0.146 -26.342 1.00 79.44 643 ALA A CA 1
ATOM 4491 C C . ALA A 1 643 ? 17.827 -0.760 -26.375 1.00 79.44 643 ALA A C 1
ATOM 4493 O O . ALA A 1 643 ? 18.932 -0.298 -26.651 1.00 79.44 643 ALA A O 1
ATOM 4494 N N . SER A 1 644 ? 17.673 -2.057 -26.090 1.00 82.69 644 SER A N 1
ATOM 4495 C CA . SER A 1 644 ? 18.757 -3.038 -26.139 1.00 82.69 644 SER A CA 1
ATOM 4496 C C . SER A 1 644 ? 18.354 -4.255 -26.979 1.00 82.69 644 SER A C 1
ATOM 4498 O O . SER A 1 644 ? 17.369 -4.914 -26.638 1.00 82.69 644 SER A O 1
ATOM 4500 N N . PRO A 1 645 ? 19.128 -4.643 -28.012 1.00 82.00 645 PRO A N 1
ATOM 4501 C CA . PRO A 1 645 ? 18.878 -5.867 -28.782 1.00 82.00 645 PRO A CA 1
ATOM 4502 C C . PRO A 1 645 ? 19.218 -7.155 -28.006 1.00 82.00 645 PRO A C 1
ATOM 4504 O O . PRO A 1 645 ? 18.935 -8.253 -28.493 1.00 82.00 645 PRO A O 1
ATOM 4507 N N . LEU A 1 646 ? 19.827 -7.033 -26.819 1.00 89.38 646 LEU A N 1
ATOM 4508 C CA . LEU A 1 646 ? 20.276 -8.150 -25.986 1.00 89.38 646 LEU A CA 1
ATOM 4509 C C . LEU A 1 646 ? 19.107 -8.837 -25.253 1.00 89.38 646 LEU A C 1
ATOM 4511 O O . LEU A 1 646 ? 18.119 -8.195 -24.878 1.00 89.38 646 LEU A O 1
ATOM 4515 N N . ASP A 1 647 ? 19.263 -10.138 -25.006 1.00 92.50 647 ASP A N 1
ATOM 4516 C CA . ASP A 1 647 ? 18.373 -10.976 -24.192 1.00 92.50 647 ASP A CA 1
ATOM 4517 C C . ASP A 1 647 ? 18.864 -11.064 -22.735 1.00 92.50 647 ASP A C 1
ATOM 4519 O O . ASP A 1 647 ? 20.066 -11.147 -22.480 1.00 92.50 647 ASP A O 1
ATOM 4523 N N . ASP A 1 648 ? 17.957 -11.133 -21.758 1.00 90.75 648 ASP A N 1
ATOM 4524 C CA . ASP A 1 648 ? 18.312 -11.323 -20.341 1.00 90.75 648 ASP A CA 1
ATOM 4525 C C . ASP A 1 648 ? 18.980 -12.679 -20.073 1.00 90.75 648 ASP A C 1
ATOM 4527 O O . ASP A 1 648 ? 19.820 -12.816 -19.180 1.00 90.75 648 ASP A O 1
ATOM 4531 N N . ARG A 1 649 ? 18.515 -13.718 -20.777 1.00 93.19 649 ARG A N 1
ATOM 4532 C CA . ARG A 1 649 ? 18.900 -15.118 -20.558 1.00 93.19 649 ARG A CA 1
ATOM 4533 C C . ARG A 1 649 ? 18.573 -15.992 -21.763 1.00 93.19 649 ARG A C 1
ATOM 4535 O O . ARG A 1 649 ? 17.657 -15.697 -22.530 1.00 93.19 649 ARG A O 1
ATOM 4542 N N . VAL A 1 650 ? 19.253 -17.131 -21.859 1.00 95.31 650 VAL A N 1
ATOM 4543 C CA . VAL A 1 650 ? 18.877 -18.227 -22.763 1.00 95.31 650 VAL A CA 1
ATOM 4544 C C . VAL A 1 650 ? 18.583 -19.476 -21.940 1.00 95.31 650 VAL A C 1
ATOM 4546 O O . VAL A 1 650 ? 19.413 -19.929 -21.153 1.00 95.31 650 VAL A O 1
ATOM 4549 N N . LEU A 1 651 ? 17.392 -20.038 -22.129 1.00 95.06 651 LEU A N 1
ATOM 4550 C CA . LEU A 1 651 ? 16.922 -21.252 -21.470 1.00 95.06 651 LEU A CA 1
ATOM 4551 C C . LEU A 1 651 ? 17.264 -22.469 -22.339 1.00 95.06 651 LEU A C 1
ATOM 4553 O O . LEU A 1 651 ? 16.690 -22.634 -23.414 1.00 95.06 651 LEU A O 1
ATOM 4557 N N . VAL A 1 652 ? 18.199 -23.308 -21.892 1.00 96.19 652 VAL A N 1
ATOM 4558 C CA . VAL A 1 652 ? 18.751 -24.433 -22.664 1.00 96.19 652 VAL A CA 1
ATOM 4559 C C . VAL A 1 652 ? 18.182 -25.759 -22.161 1.00 96.19 652 VAL A C 1
ATOM 4561 O O . VAL A 1 652 ? 18.214 -26.052 -20.964 1.00 96.19 652 VAL A O 1
ATOM 4564 N N . ARG A 1 653 ? 17.663 -26.584 -23.076 1.00 94.94 653 ARG A N 1
ATOM 4565 C CA . ARG A 1 653 ? 17.123 -27.918 -22.770 1.00 94.94 653 ARG A CA 1
ATOM 4566 C C . ARG A 1 653 ? 18.033 -29.022 -23.299 1.00 94.94 653 ARG A C 1
ATOM 4568 O O . ARG A 1 653 ? 18.385 -29.019 -24.480 1.00 94.94 653 ARG A O 1
ATOM 4575 N N . GLY A 1 654 ? 18.320 -30.010 -22.454 1.00 91.94 654 GLY A N 1
ATOM 4576 C CA . GLY A 1 654 ? 19.435 -30.935 -22.633 1.00 91.94 654 GLY A CA 1
ATOM 4577 C C . GLY A 1 654 ? 20.688 -30.412 -21.928 1.00 91.94 654 GLY A C 1
ATOM 4578 O O . GLY A 1 654 ? 20.925 -29.206 -21.883 1.00 91.94 654 GLY A O 1
ATOM 4579 N N . ARG A 1 655 ? 21.473 -31.323 -21.341 1.00 90.62 655 ARG A N 1
ATOM 4580 C CA . ARG A 1 655 ? 22.715 -31.002 -20.621 1.00 90.62 655 ARG A CA 1
ATOM 4581 C C . ARG A 1 655 ? 23.901 -31.182 -21.553 1.00 90.62 655 ARG A C 1
ATOM 4583 O O . ARG A 1 655 ? 24.212 -32.311 -21.924 1.00 90.62 655 ARG A O 1
ATOM 4590 N N . ALA A 1 656 ? 24.558 -30.083 -21.896 1.00 91.50 656 ALA A N 1
ATOM 4591 C CA . ALA A 1 656 ? 25.709 -30.059 -22.789 1.00 91.50 656 ALA A CA 1
ATOM 4592 C C . ALA A 1 656 ? 26.868 -29.246 -22.192 1.00 91.50 656 ALA A C 1
ATOM 4594 O O . ALA A 1 656 ? 26.681 -28.464 -21.253 1.00 91.50 656 ALA A O 1
ATOM 4595 N N . ASP A 1 657 ? 28.069 -29.411 -22.752 1.00 92.06 657 ASP A N 1
ATOM 4596 C CA . ASP A 1 657 ? 29.169 -28.492 -22.467 1.00 92.06 657 ASP A CA 1
ATOM 4597 C C . ASP A 1 657 ? 29.028 -27.220 -23.314 1.00 92.06 657 ASP A C 1
ATOM 4599 O O . ASP A 1 657 ? 29.258 -27.214 -24.522 1.00 92.06 657 ASP A O 1
ATOM 4603 N N . LEU A 1 658 ? 28.645 -26.129 -22.655 1.00 91.69 658 LEU A N 1
ATOM 4604 C CA . LEU A 1 658 ? 28.499 -24.807 -23.258 1.00 91.69 658 LEU A CA 1
ATOM 4605 C C . LEU A 1 658 ? 29.782 -23.958 -23.128 1.00 91.69 658 LEU A C 1
ATOM 4607 O O . LEU A 1 658 ? 29.741 -22.766 -23.435 1.00 91.69 658 LEU A O 1
ATOM 4611 N N . SER A 1 659 ? 30.917 -24.540 -22.711 1.00 90.31 659 SER A N 1
ATOM 4612 C CA . SER A 1 659 ? 32.209 -23.847 -22.555 1.00 90.31 659 SER A CA 1
ATOM 4613 C C . SER A 1 659 ? 32.620 -23.056 -23.803 1.00 90.31 659 SER A C 1
ATOM 4615 O O . SER A 1 659 ? 33.051 -21.906 -23.701 1.00 90.31 659 SER A O 1
ATOM 4617 N N . ALA A 1 660 ? 32.399 -23.624 -24.993 1.00 89.12 660 ALA A N 1
ATOM 4618 C CA . ALA A 1 660 ? 32.641 -22.973 -26.278 1.00 89.12 660 ALA A CA 1
ATOM 4619 C C . ALA A 1 660 ? 31.758 -21.728 -26.502 1.00 89.12 660 ALA A C 1
ATOM 4621 O O . ALA A 1 660 ? 32.204 -20.759 -27.113 1.00 89.12 660 ALA A O 1
ATOM 4622 N N . VAL A 1 661 ? 30.527 -21.718 -25.977 1.00 88.69 661 VAL A N 1
ATOM 4623 C CA . VAL A 1 661 ? 29.609 -20.570 -26.059 1.00 88.69 661 VAL A CA 1
ATOM 4624 C C . VAL A 1 661 ? 30.038 -19.480 -25.075 1.00 88.69 661 VAL A C 1
ATOM 4626 O O . VAL A 1 661 ? 30.135 -18.318 -25.463 1.00 88.69 661 VAL A O 1
ATOM 4629 N N . THR A 1 662 ? 30.385 -19.837 -23.834 1.00 88.56 662 THR A N 1
ATOM 4630 C CA . THR A 1 662 ? 30.882 -18.870 -22.835 1.00 88.56 662 THR A CA 1
ATOM 4631 C C . THR A 1 662 ? 32.264 -18.302 -23.177 1.00 88.56 662 THR A C 1
ATOM 4633 O O . THR A 1 662 ? 32.581 -17.184 -22.787 1.00 88.56 662 THR A O 1
ATOM 4636 N N . ALA A 1 663 ? 33.082 -19.034 -23.939 1.00 86.88 663 ALA A N 1
ATOM 4637 C CA . ALA A 1 663 ? 34.347 -18.534 -24.478 1.00 86.88 663 ALA A CA 1
ATOM 4638 C C . ALA A 1 663 ? 34.160 -17.629 -25.714 1.00 86.88 663 ALA A C 1
ATOM 4640 O O . ALA A 1 663 ? 34.966 -16.727 -25.939 1.00 86.88 663 ALA A O 1
ATOM 4641 N N . ALA A 1 664 ? 33.111 -17.853 -26.516 1.00 85.94 664 ALA A N 1
ATOM 4642 C CA . ALA A 1 664 ? 32.808 -17.045 -27.699 1.00 85.94 664 ALA A CA 1
ATOM 4643 C C . ALA A 1 664 ? 32.114 -15.709 -27.372 1.00 85.94 664 ALA A C 1
ATOM 4645 O O . ALA A 1 664 ? 32.303 -14.735 -28.107 1.00 85.94 664 ALA A O 1
ATOM 4646 N N . TYR A 1 665 ? 31.335 -15.660 -26.286 1.00 88.00 665 TYR A N 1
ATOM 4647 C CA . TYR A 1 665 ? 30.577 -14.484 -25.858 1.00 88.00 665 TYR A CA 1
ATOM 4648 C C . TYR A 1 665 ? 31.036 -13.996 -24.480 1.00 88.00 665 TYR A C 1
ATOM 4650 O O . TYR A 1 665 ? 30.759 -14.613 -23.451 1.00 88.00 665 TYR A O 1
ATOM 4658 N N . ALA A 1 666 ? 31.719 -12.851 -24.458 1.00 84.00 666 ALA A N 1
ATOM 4659 C CA . ALA A 1 666 ? 32.239 -12.236 -23.245 1.00 84.00 666 ALA A CA 1
ATOM 4660 C C . ALA A 1 666 ? 31.108 -11.955 -22.243 1.00 84.00 666 ALA A C 1
ATOM 4662 O O . ALA A 1 666 ? 30.081 -11.373 -22.597 1.00 84.00 666 ALA A O 1
ATOM 4663 N N . GLY A 1 667 ? 31.312 -12.373 -20.992 1.00 81.06 667 GLY A N 1
ATOM 4664 C CA . GLY A 1 667 ? 30.346 -12.215 -19.904 1.00 81.06 667 GLY A CA 1
ATOM 4665 C C . GLY A 1 667 ? 29.224 -13.260 -19.860 1.00 81.06 667 GLY A C 1
ATOM 4666 O O . GLY A 1 667 ? 28.451 -13.236 -18.907 1.00 81.06 667 GLY A O 1
ATOM 4667 N N . ALA A 1 668 ? 29.118 -14.185 -20.821 1.00 89.44 668 ALA A N 1
ATOM 4668 C CA . ALA A 1 668 ? 28.142 -15.271 -20.744 1.00 89.44 668 ALA A CA 1
ATOM 4669 C C . ALA A 1 668 ? 28.572 -16.330 -19.710 1.00 89.44 668 ALA A C 1
ATOM 4671 O O . ALA A 1 668 ? 29.713 -16.792 -19.708 1.00 89.44 668 ALA A O 1
ATOM 4672 N N . THR A 1 669 ? 27.648 -16.741 -18.841 1.00 91.44 669 THR A N 1
ATOM 4673 C CA . THR A 1 669 ? 27.869 -17.743 -17.784 1.00 91.44 669 THR A CA 1
ATOM 4674 C C . THR A 1 669 ? 26.708 -18.732 -17.733 1.00 91.44 669 THR A C 1
ATOM 4676 O O . THR A 1 669 ? 25.593 -18.395 -18.124 1.00 91.44 669 THR A O 1
ATOM 4679 N N . VAL A 1 670 ? 26.955 -19.961 -17.268 1.00 93.44 670 VAL A N 1
ATOM 4680 C CA . VAL A 1 670 ? 25.930 -21.016 -17.178 1.00 93.44 670 VAL A CA 1
ATOM 4681 C C . VAL A 1 670 ? 25.597 -21.295 -15.719 1.00 93.44 670 VAL A C 1
ATOM 4683 O O . VAL A 1 670 ? 26.483 -21.593 -14.920 1.00 93.44 670 VAL A O 1
ATOM 4686 N N . LEU A 1 671 ? 24.309 -21.248 -15.390 1.00 93.00 671 LEU A N 1
ATOM 4687 C CA . LEU A 1 671 ? 23.757 -21.604 -14.088 1.00 93.00 671 LEU A CA 1
ATOM 4688 C C . LEU A 1 671 ? 22.842 -22.828 -14.209 1.00 93.00 671 LEU A C 1
ATOM 4690 O O . LEU A 1 671 ? 22.225 -23.071 -15.249 1.00 93.00 671 LEU A O 1
ATOM 4694 N N . SER A 1 672 ? 22.714 -23.583 -13.117 1.00 91.25 672 SER A N 1
ATOM 4695 C CA . SER A 1 672 ? 21.598 -24.518 -12.962 1.00 91.25 672 SER A CA 1
ATOM 4696 C C . SER A 1 672 ? 20.301 -23.751 -12.661 1.00 91.25 672 SER A C 1
ATOM 4698 O O . SER A 1 672 ? 20.363 -22.653 -12.091 1.00 91.25 672 SER A O 1
ATOM 4700 N N . PRO A 1 673 ? 19.121 -24.323 -12.964 1.00 87.56 673 PRO A N 1
ATOM 4701 C CA . PRO A 1 673 ? 17.840 -23.742 -12.572 1.00 87.56 673 PRO A CA 1
ATOM 4702 C C . PRO A 1 673 ? 17.759 -23.411 -11.077 1.00 87.56 673 PRO A C 1
ATOM 4704 O O . PRO A 1 673 ? 17.289 -22.334 -10.729 1.00 87.56 673 PRO A O 1
ATOM 4707 N N . ASP A 1 674 ? 18.287 -24.264 -10.193 1.00 86.06 674 ASP A N 1
ATOM 4708 C CA . ASP A 1 674 ? 18.280 -24.021 -8.743 1.00 86.06 674 ASP A CA 1
ATOM 4709 C C . ASP A 1 674 ? 19.164 -22.838 -8.326 1.00 86.06 674 ASP A C 1
ATOM 4711 O O . ASP A 1 674 ? 18.751 -22.018 -7.505 1.00 86.06 674 ASP A O 1
ATOM 4715 N N . ALA A 1 675 ? 20.363 -22.705 -8.907 1.00 86.75 675 ALA A N 1
ATOM 4716 C CA . ALA A 1 675 ? 21.249 -21.571 -8.637 1.00 86.75 675 ALA A CA 1
ATOM 4717 C C . ALA A 1 675 ? 20.642 -20.256 -9.152 1.00 86.75 675 ALA A C 1
ATOM 4719 O O . ALA A 1 675 ? 20.694 -19.227 -8.476 1.00 86.75 675 ALA A O 1
ATOM 4720 N N . PHE A 1 676 ? 20.001 -20.305 -10.321 1.00 84.50 676 PHE A N 1
ATOM 4721 C CA . PHE A 1 676 ? 19.295 -19.167 -10.893 1.00 84.50 676 PHE A CA 1
ATOM 4722 C C . PHE A 1 676 ? 18.059 -18.766 -10.064 1.00 84.50 676 PHE A C 1
ATOM 4724 O O . PHE A 1 676 ? 17.884 -17.592 -9.732 1.00 84.50 676 PHE A O 1
ATOM 4731 N N . GLN A 1 677 ? 17.246 -19.738 -9.636 1.00 79.00 677 GLN A N 1
ATOM 4732 C CA . GLN A 1 677 ? 16.105 -19.516 -8.742 1.00 79.00 677 GLN A CA 1
ATOM 4733 C C . GLN A 1 677 ? 16.540 -19.022 -7.357 1.00 79.00 677 GLN A C 1
ATOM 4735 O O . GLN A 1 677 ? 15.841 -18.204 -6.761 1.00 79.00 677 GLN A O 1
ATOM 4740 N N . ALA A 1 678 ? 17.704 -19.432 -6.844 1.00 76.50 678 ALA A N 1
ATOM 4741 C CA . ALA A 1 678 ? 18.266 -18.860 -5.621 1.00 76.50 678 ALA A CA 1
ATOM 4742 C C . ALA A 1 678 ? 18.548 -17.353 -5.782 1.00 76.50 678 ALA A C 1
ATOM 4744 O O . ALA A 1 678 ? 18.178 -16.578 -4.894 1.00 76.50 678 ALA A O 1
ATOM 4745 N N . GLY A 1 679 ? 19.095 -16.933 -6.930 1.00 70.69 679 GLY A N 1
ATOM 4746 C CA . GLY A 1 679 ? 19.275 -15.525 -7.305 1.00 70.69 679 GLY A CA 1
ATOM 4747 C C . GLY A 1 679 ? 17.954 -14.751 -7.390 1.00 70.69 679 GLY A C 1
ATOM 4748 O O . GLY A 1 679 ? 17.760 -13.792 -6.642 1.00 70.69 679 GLY A O 1
ATOM 4749 N N . LEU A 1 680 ? 16.995 -15.218 -8.201 1.00 69.44 680 LEU A N 1
ATOM 4750 C CA . LEU A 1 680 ? 15.652 -14.615 -8.287 1.00 69.44 680 LEU A CA 1
ATOM 4751 C C . LEU A 1 680 ? 14.949 -14.563 -6.923 1.00 69.44 680 LEU A C 1
ATOM 4753 O O . LEU A 1 680 ? 14.260 -13.598 -6.597 1.00 69.44 680 LEU A O 1
ATOM 4757 N N . SER A 1 681 ? 15.140 -15.579 -6.074 1.00 62.06 681 SER A N 1
ATOM 4758 C CA . SER A 1 681 ? 14.556 -15.591 -4.732 1.00 62.06 681 SER A CA 1
ATOM 4759 C C . SER A 1 681 ? 15.040 -14.419 -3.880 1.00 62.06 681 SER A C 1
ATOM 4761 O O . SER A 1 681 ? 14.314 -14.027 -2.964 1.00 62.06 681 SER A O 1
ATOM 4763 N N . GLN A 1 682 ? 16.245 -13.899 -4.143 1.00 59.38 682 GLN A N 1
ATOM 4764 C CA . GLN A 1 682 ? 16.806 -12.719 -3.497 1.00 59.38 682 GLN A CA 1
ATOM 4765 C C . GLN A 1 682 ? 16.214 -11.441 -4.084 1.00 59.38 682 GLN A C 1
ATOM 4767 O O . GLN A 1 682 ? 15.658 -10.678 -3.306 1.00 59.38 682 GLN A O 1
ATOM 4772 N N . GLU A 1 683 ? 16.225 -11.273 -5.410 1.00 58.69 683 GLU A N 1
ATOM 4773 C CA . GLU A 1 683 ? 15.583 -10.156 -6.139 1.00 58.69 683 GLU A CA 1
ATOM 4774 C C . GLU A 1 683 ? 14.138 -9.927 -5.624 1.00 58.69 683 GLU A C 1
ATOM 4776 O O . GLU A 1 683 ? 13.800 -8.859 -5.112 1.00 58.69 683 GLU A O 1
ATOM 4781 N N . ILE A 1 684 ? 13.334 -10.997 -5.570 1.00 62.44 684 ILE A N 1
ATOM 4782 C CA . ILE A 1 684 ? 11.939 -10.988 -5.083 1.00 62.44 684 ILE A CA 1
ATOM 4783 C C . ILE A 1 684 ? 11.820 -10.674 -3.572 1.00 62.44 684 ILE A C 1
ATOM 4785 O O . ILE A 1 684 ? 10.777 -10.198 -3.121 1.00 62.44 684 ILE A O 1
ATOM 4789 N N . ARG A 1 685 ? 12.851 -10.931 -2.747 1.00 60.12 685 ARG A N 1
ATOM 4790 C CA . ARG A 1 685 ? 12.838 -10.530 -1.321 1.00 60.12 685 ARG A CA 1
ATOM 4791 C C . ARG A 1 685 ? 13.004 -9.020 -1.158 1.00 60.12 685 ARG A C 1
ATOM 4793 O O . ARG A 1 685 ? 12.356 -8.468 -0.273 1.00 60.12 685 ARG A O 1
ATOM 4800 N N . LEU A 1 686 ? 13.833 -8.388 -1.991 1.00 55.31 686 LEU A N 1
ATOM 4801 C CA . LEU A 1 686 ? 14.101 -6.949 -1.934 1.00 55.31 686 LEU A CA 1
ATOM 4802 C C . LEU A 1 686 ? 12.843 -6.151 -2.330 1.00 55.31 686 LEU A C 1
ATOM 4804 O O . LEU A 1 686 ? 12.389 -5.282 -1.590 1.00 55.31 686 LEU A O 1
ATOM 4808 N N . GLN A 1 687 ? 12.179 -6.542 -3.424 1.00 56.78 687 GLN A N 1
ATOM 4809 C CA . GLN A 1 687 ? 10.971 -5.867 -3.926 1.00 56.78 687 GLN A CA 1
ATOM 4810 C C . GLN A 1 687 ? 9.788 -5.875 -2.929 1.00 56.78 687 GLN A C 1
ATOM 4812 O O . GLN A 1 687 ? 8.954 -4.969 -2.933 1.00 56.78 687 GLN A O 1
ATOM 4817 N N . GLY A 1 688 ? 9.730 -6.846 -2.008 1.00 64.75 688 GLY A N 1
ATOM 4818 C CA . GLY A 1 688 ? 8.730 -6.883 -0.930 1.00 64.75 688 GLY A CA 1
ATOM 4819 C C . GLY A 1 688 ? 8.869 -5.770 0.125 1.00 64.75 688 GLY A C 1
ATOM 4820 O O . GLY A 1 688 ? 7.970 -5.595 0.955 1.00 64.75 688 GLY A O 1
ATOM 4821 N N . PHE A 1 689 ? 9.969 -5.007 0.111 1.00 71.38 689 PHE A N 1
ATOM 4822 C CA . PHE A 1 689 ? 10.306 -4.015 1.134 1.00 71.38 689 PHE A CA 1
ATOM 4823 C C . PHE A 1 689 ? 9.280 -2.876 1.264 1.00 71.38 689 PHE A C 1
ATOM 4825 O O . PHE A 1 689 ? 8.965 -2.467 2.382 1.00 71.38 689 PHE A O 1
ATOM 4832 N N . VAL A 1 690 ? 8.684 -2.412 0.157 1.00 67.88 690 VAL A N 1
ATOM 4833 C CA . VAL A 1 690 ? 7.666 -1.339 0.179 1.00 67.88 690 VAL A CA 1
ATOM 4834 C C . VAL A 1 690 ? 6.456 -1.734 1.023 1.00 67.88 690 VAL A C 1
ATOM 4836 O O . VAL A 1 690 ? 6.064 -1.006 1.935 1.00 67.88 690 VAL A O 1
ATOM 4839 N N . SER A 1 691 ? 5.890 -2.921 0.782 1.00 69.44 691 SER A N 1
ATOM 4840 C CA . SER A 1 691 ? 4.745 -3.405 1.563 1.00 69.44 691 SER A CA 1
ATOM 4841 C C . SER A 1 691 ? 5.127 -3.647 3.030 1.00 69.44 691 SER A C 1
ATOM 4843 O O . SER A 1 691 ? 4.325 -3.406 3.931 1.00 69.44 691 SER A O 1
ATOM 4845 N N . LEU A 1 692 ? 6.378 -4.041 3.299 1.00 76.94 692 LEU A N 1
ATOM 4846 C CA . LEU A 1 692 ? 6.890 -4.192 4.660 1.00 76.94 692 LEU A CA 1
ATOM 4847 C C . LEU A 1 692 ? 6.978 -2.849 5.406 1.00 76.94 692 LEU A C 1
ATOM 4849 O O . LEU A 1 692 ? 6.601 -2.809 6.578 1.00 76.94 692 LEU A O 1
ATOM 4853 N N . LEU A 1 693 ? 7.390 -1.753 4.755 1.00 76.94 693 LEU A N 1
ATOM 4854 C CA . LEU A 1 693 ? 7.333 -0.403 5.339 1.00 76.94 693 LEU A CA 1
ATOM 4855 C C . LEU A 1 693 ? 5.891 -0.011 5.703 1.00 76.94 693 LEU A C 1
ATOM 4857 O O . LEU A 1 693 ? 5.646 0.448 6.822 1.00 76.94 693 LEU A O 1
ATOM 4861 N N . VAL A 1 694 ? 4.931 -0.264 4.803 1.00 74.69 694 VAL A N 1
ATOM 4862 C CA . VAL A 1 694 ? 3.498 -0.003 5.035 1.00 74.69 694 VAL A CA 1
ATOM 4863 C C . VAL A 1 694 ? 2.982 -0.777 6.252 1.00 74.69 694 VAL A C 1
ATOM 4865 O O . VAL A 1 694 ? 2.359 -0.197 7.147 1.00 74.69 694 VAL A O 1
ATOM 4868 N N . VAL A 1 695 ? 3.287 -2.076 6.348 1.00 78.44 695 VAL A N 1
ATOM 4869 C CA . VAL A 1 695 ? 2.873 -2.883 7.504 1.00 78.44 695 VAL A CA 1
ATOM 4870 C C . VAL A 1 695 ? 3.567 -2.437 8.783 1.00 78.44 695 VAL A C 1
ATOM 4872 O O . VAL A 1 695 ? 2.907 -2.362 9.819 1.00 78.44 695 VAL A O 1
ATOM 4875 N N . ALA A 1 696 ? 4.865 -2.131 8.748 1.00 81.56 696 ALA A N 1
ATOM 4876 C CA . ALA A 1 696 ? 5.613 -1.695 9.924 1.00 81.56 696 ALA A CA 1
ATOM 4877 C C . ALA A 1 696 ? 5.043 -0.390 10.505 1.00 81.56 696 ALA A C 1
ATOM 4879 O O . ALA A 1 696 ? 4.851 -0.292 11.719 1.00 81.56 696 ALA A O 1
ATOM 4880 N N . ALA A 1 697 ? 4.694 0.569 9.643 1.00 80.81 697 ALA A N 1
ATOM 4881 C CA . ALA A 1 697 ? 4.052 1.826 10.012 1.00 80.81 697 ALA A CA 1
ATOM 4882 C C . ALA A 1 697 ? 2.692 1.614 10.707 1.00 80.81 697 ALA A C 1
ATOM 4884 O O . ALA A 1 697 ? 2.487 2.060 11.842 1.00 80.81 697 ALA A O 1
ATOM 4885 N N . ILE A 1 698 ? 1.776 0.883 10.061 1.00 80.69 698 ILE A N 1
ATOM 4886 C CA . ILE A 1 698 ? 0.415 0.653 10.575 1.00 80.69 698 ILE A CA 1
ATOM 4887 C C . ILE A 1 698 ? 0.448 -0.222 11.838 1.00 80.69 698 ILE A C 1
ATOM 4889 O O . ILE A 1 698 ? -0.188 0.099 12.844 1.00 80.69 698 ILE A O 1
ATOM 4893 N N . THR A 1 699 ? 1.257 -1.285 11.844 1.00 82.94 699 THR A N 1
ATOM 4894 C CA . THR A 1 699 ? 1.452 -2.148 13.022 1.00 82.94 699 THR A CA 1
ATOM 4895 C C . THR A 1 699 ? 2.063 -1.366 14.184 1.00 82.94 699 THR A C 1
ATOM 4897 O O . THR A 1 699 ? 1.655 -1.568 15.325 1.00 82.94 699 THR A O 1
ATOM 4900 N N . GLY A 1 700 ? 2.976 -0.425 13.916 1.00 85.19 700 GLY A N 1
ATOM 4901 C CA . GLY A 1 700 ? 3.531 0.489 14.916 1.00 85.19 700 GLY A CA 1
ATOM 4902 C C . GLY A 1 700 ? 2.451 1.308 15.628 1.00 85.19 700 GLY A C 1
ATOM 4903 O O . GLY A 1 700 ? 2.402 1.317 16.860 1.00 85.19 700 GLY A O 1
ATOM 4904 N N . PHE A 1 701 ? 1.520 1.910 14.881 1.00 82.44 701 PHE A N 1
ATOM 4905 C CA . PHE A 1 701 ? 0.370 2.599 15.475 1.00 82.44 701 PHE A CA 1
ATOM 4906 C C . PHE A 1 701 ? -0.549 1.668 16.268 1.00 82.44 701 PHE A C 1
ATOM 4908 O O . PHE A 1 701 ? -0.936 2.015 17.386 1.00 82.44 701 PHE A O 1
ATOM 4915 N N . ILE A 1 702 ? -0.893 0.492 15.726 1.00 85.19 702 ILE A N 1
ATOM 4916 C CA . ILE A 1 702 ? -1.757 -0.469 16.427 1.00 85.19 702 ILE A CA 1
ATOM 4917 C C . ILE A 1 702 ? -1.093 -0.899 17.745 1.00 85.19 702 ILE A C 1
ATOM 4919 O O . ILE A 1 702 ? -1.766 -0.960 18.772 1.00 85.19 702 ILE A O 1
ATOM 4923 N N . LEU A 1 703 ? 0.227 -1.120 17.756 1.00 85.94 703 LEU A N 1
ATOM 4924 C CA . LEU A 1 703 ? 0.996 -1.420 18.965 1.00 85.94 703 LEU A CA 1
ATOM 4925 C C . LEU A 1 703 ? 1.008 -0.247 19.960 1.00 85.94 703 LEU A C 1
ATOM 4927 O O . LEU A 1 703 ? 0.827 -0.483 21.153 1.00 85.94 703 LEU A O 1
ATOM 4931 N N . ILE A 1 704 ? 1.164 1.005 19.515 1.00 84.56 704 ILE A N 1
ATOM 4932 C CA . ILE A 1 704 ? 1.095 2.193 20.390 1.00 84.56 704 ILE A CA 1
ATOM 4933 C C . ILE A 1 704 ? -0.304 2.346 21.007 1.00 84.56 704 ILE A C 1
ATOM 4935 O O . ILE A 1 704 ? -0.420 2.561 22.219 1.00 84.56 704 ILE A O 1
ATOM 4939 N N . GLY A 1 705 ? -1.363 2.184 20.209 1.00 80.38 705 GLY A N 1
ATOM 4940 C CA . GLY A 1 705 ? -2.747 2.176 20.682 1.00 80.38 705 GLY A CA 1
ATOM 4941 C C . GLY A 1 705 ? -2.983 1.058 21.700 1.00 80.38 705 GLY A C 1
ATOM 4942 O O . GLY A 1 705 ? -3.382 1.329 22.831 1.00 80.38 705 GLY A O 1
ATOM 4943 N N . LEU A 1 706 ? -2.623 -0.181 21.351 1.00 86.81 706 LEU A N 1
ATOM 4944 C CA . LEU A 1 706 ? -2.698 -1.362 22.215 1.00 86.81 706 LEU A CA 1
ATOM 4945 C C . LEU A 1 706 ? -1.985 -1.150 23.559 1.00 86.81 706 LEU A C 1
ATOM 4947 O O . LEU A 1 706 ? -2.587 -1.338 24.619 1.00 86.81 706 LEU A O 1
ATOM 4951 N N . VAL A 1 707 ? -0.709 -0.754 23.524 1.00 85.81 707 VAL A N 1
ATOM 4952 C CA . VAL A 1 707 ? 0.112 -0.524 24.721 1.00 85.81 707 VAL A CA 1
ATOM 4953 C C . VAL A 1 707 ? -0.515 0.553 25.599 1.00 85.81 707 VAL A C 1
ATOM 4955 O O . VAL A 1 707 ? -0.617 0.368 26.813 1.00 85.81 707 VAL A O 1
ATOM 4958 N N . THR A 1 708 ? -0.985 1.653 25.013 1.00 79.00 708 THR A N 1
ATOM 4959 C CA . THR A 1 708 ? -1.538 2.761 25.797 1.00 79.00 708 THR A CA 1
ATOM 4960 C C . THR A 1 708 ? -2.907 2.407 26.393 1.00 79.00 708 THR A C 1
ATOM 4962 O O . THR A 1 708 ? -3.138 2.666 27.577 1.00 79.00 708 THR A O 1
ATOM 4965 N N . THR A 1 709 ? -3.783 1.723 25.647 1.00 79.19 709 THR A N 1
ATOM 4966 C CA . THR A 1 709 ? -5.080 1.227 26.144 1.00 79.19 709 THR A CA 1
ATOM 4967 C C . THR A 1 709 ? -4.909 0.207 27.275 1.00 79.19 709 THR A C 1
ATOM 4969 O O . THR A 1 709 ? -5.527 0.362 28.330 1.00 79.19 709 THR A O 1
ATOM 4972 N N . LEU A 1 710 ? -4.032 -0.794 27.118 1.00 85.25 710 LEU A N 1
ATOM 4973 C CA . LEU A 1 710 ? -3.734 -1.782 28.168 1.00 85.25 710 LEU A CA 1
ATOM 4974 C C . LEU A 1 710 ? -3.122 -1.137 29.424 1.00 85.25 710 LEU A C 1
ATOM 4976 O O . LEU A 1 710 ? -3.471 -1.510 30.552 1.00 85.25 710 LEU A O 1
ATOM 4980 N N . ALA A 1 711 ? -2.230 -0.158 29.248 1.00 81.69 711 ALA A N 1
ATOM 4981 C CA . ALA A 1 711 ? -1.592 0.544 30.356 1.00 81.69 711 ALA A CA 1
ATOM 4982 C C . ALA A 1 711 ? -2.589 1.391 31.161 1.00 81.69 711 ALA A C 1
ATOM 4984 O O . ALA A 1 711 ? -2.589 1.325 32.395 1.00 81.69 711 ALA A O 1
ATOM 4985 N N . LEU A 1 712 ? -3.470 2.139 30.488 1.00 75.44 712 LEU A N 1
ATOM 4986 C CA . LEU A 1 712 ? -4.491 2.966 31.138 1.00 75.44 712 LEU A CA 1
ATOM 4987 C C . LEU A 1 712 ? -5.585 2.113 31.800 1.00 75.44 712 LEU A C 1
ATOM 4989 O O . LEU A 1 712 ? -5.926 2.358 32.958 1.00 75.44 712 LEU A O 1
ATOM 4993 N N . ALA A 1 713 ? -6.047 1.041 31.147 1.00 77.94 713 ALA A N 1
ATOM 4994 C CA . ALA A 1 713 ? -6.976 0.081 31.752 1.00 77.94 713 ALA A CA 1
ATOM 4995 C C . ALA A 1 713 ? -6.399 -0.573 33.023 1.00 77.94 713 ALA A C 1
ATOM 4997 O O . ALA A 1 713 ? -7.113 -0.791 34.004 1.00 77.94 713 ALA A O 1
ATOM 4998 N N . THR A 1 714 ? -5.086 -0.824 33.054 1.00 81.94 714 THR A N 1
ATOM 4999 C CA . THR A 1 714 ? -4.404 -1.316 34.260 1.00 81.94 714 THR A CA 1
ATOM 5000 C C . THR A 1 714 ? -4.235 -0.220 35.322 1.00 81.94 714 THR A C 1
ATOM 5002 O O . THR A 1 714 ? -4.346 -0.498 36.516 1.00 81.94 714 THR A O 1
ATOM 5005 N N . ALA A 1 715 ? -3.999 1.035 34.928 1.00 76.12 715 ALA A N 1
ATOM 5006 C CA . ALA A 1 715 ? -3.860 2.164 35.852 1.00 76.12 715 ALA A CA 1
ATOM 5007 C C . ALA A 1 715 ? -5.177 2.524 36.570 1.00 76.12 715 ALA A C 1
ATOM 5009 O O . ALA A 1 715 ? -5.156 2.841 37.766 1.00 76.12 715 ALA A O 1
ATOM 5010 N N . ALA A 1 716 ? -6.320 2.411 35.884 1.00 73.25 716 ALA A N 1
ATOM 5011 C CA . ALA A 1 716 ? -7.652 2.644 36.451 1.00 73.25 716 ALA A CA 1
ATOM 5012 C C . ALA A 1 716 ? -7.933 1.750 37.678 1.00 73.25 716 ALA A C 1
ATOM 5014 O O . ALA A 1 716 ? -8.458 2.208 38.697 1.00 73.25 716 ALA A O 1
ATOM 5015 N N . ARG A 1 717 ? -7.466 0.495 37.641 1.00 80.38 717 ARG A N 1
ATOM 5016 C CA . ARG A 1 717 ? -7.665 -0.540 38.677 1.00 80.38 717 ARG A CA 1
ATOM 5017 C C . ARG A 1 717 ? -6.837 -0.336 39.957 1.00 80.38 717 ARG A C 1
ATOM 5019 O O . ARG A 1 717 ? -6.811 -1.188 40.845 1.00 80.38 717 ARG A O 1
ATOM 5026 N N . ARG A 1 718 ? -6.210 0.837 40.124 1.00 77.44 718 ARG A N 1
ATOM 5027 C CA . ARG A 1 718 ? -5.468 1.247 41.335 1.00 77.44 718 ARG A CA 1
ATOM 5028 C C . ARG A 1 718 ? -6.236 1.048 42.651 1.00 77.44 718 ARG A C 1
ATOM 5030 O O . ARG A 1 718 ? -5.601 0.757 43.661 1.00 77.44 718 ARG A O 1
ATOM 5037 N N . ARG A 1 719 ? -7.572 1.190 42.648 1.00 76.50 719 ARG A N 1
ATOM 5038 C CA . ARG A 1 719 ? -8.431 0.950 43.827 1.00 76.50 719 ARG A CA 1
ATOM 5039 C C . ARG A 1 719 ? -8.521 -0.542 44.171 1.00 76.50 719 ARG A C 1
ATOM 5041 O O . ARG A 1 719 ? -8.257 -0.900 45.314 1.00 76.50 719 ARG A O 1
ATOM 5048 N N . GLU A 1 720 ? -8.776 -1.407 43.187 1.00 81.69 720 GLU A N 1
ATOM 5049 C CA . GLU A 1 720 ? -8.803 -2.873 43.353 1.00 81.69 720 GLU A CA 1
ATOM 5050 C C . GLU A 1 720 ? -7.476 -3.392 43.931 1.00 81.69 720 GLU A C 1
ATOM 5052 O O . GLU A 1 720 ? -7.451 -4.120 44.923 1.00 81.69 720 GLU A O 1
ATOM 5057 N N . PHE A 1 721 ? -6.346 -2.957 43.361 1.00 85.12 721 PHE A N 1
ATOM 5058 C CA . PHE A 1 721 ? -5.016 -3.379 43.815 1.00 85.12 721 PHE A CA 1
ATOM 5059 C C . PHE A 1 721 ? -4.643 -2.837 45.204 1.00 85.12 721 PHE A C 1
ATOM 5061 O O . PHE A 1 721 ? -3.788 -3.420 45.873 1.00 85.12 721 PHE A O 1
ATOM 5068 N N . ALA A 1 722 ? -5.250 -1.729 45.644 1.00 81.44 722 ALA A N 1
ATOM 5069 C CA . ALA A 1 722 ? -5.106 -1.228 47.007 1.00 81.44 722 ALA A CA 1
ATOM 5070 C C . ALA A 1 722 ? -5.961 -2.045 47.988 1.00 81.44 722 ALA A C 1
ATOM 5072 O O . ALA A 1 722 ? -5.443 -2.475 49.016 1.00 81.44 722 ALA A O 1
ATOM 5073 N N . LEU A 1 723 ? -7.220 -2.332 47.642 1.00 84.88 723 LEU A N 1
ATOM 5074 C CA . LEU A 1 723 ? -8.140 -3.113 48.472 1.00 84.88 723 LEU A CA 1
ATOM 5075 C C . LEU A 1 723 ? -7.638 -4.548 48.679 1.00 84.88 723 LEU A C 1
ATOM 5077 O O . LEU A 1 723 ? -7.524 -4.990 49.818 1.00 84.88 723 LEU A O 1
ATOM 5081 N N . LEU A 1 724 ? -7.197 -5.234 47.617 1.00 84.12 724 LEU A N 1
ATOM 5082 C CA . LEU A 1 724 ? -6.570 -6.560 47.728 1.00 84.12 724 LEU A CA 1
ATOM 5083 C C . LEU A 1 724 ? -5.362 -6.563 48.682 1.00 84.12 724 LEU A C 1
ATOM 5085 O O . LEU A 1 724 ? -5.132 -7.545 49.384 1.00 84.12 724 LEU A O 1
ATOM 5089 N N . ARG A 1 725 ? -4.591 -5.468 48.735 1.00 86.62 725 ARG A N 1
ATOM 5090 C CA . ARG A 1 725 ? -3.455 -5.321 49.660 1.00 86.62 725 ARG A CA 1
ATOM 5091 C C . ARG A 1 725 ? -3.871 -5.016 51.098 1.00 86.62 725 ARG A C 1
ATOM 5093 O O . ARG A 1 725 ? -3.149 -5.428 51.999 1.00 86.62 725 ARG A O 1
ATOM 5100 N N . LEU A 1 726 ? -4.987 -4.316 51.314 1.00 86.38 726 LEU A N 1
ATOM 5101 C CA . LEU A 1 726 ? -5.570 -4.105 52.646 1.00 86.38 726 LEU A CA 1
ATOM 5102 C C . LEU A 1 726 ? -6.118 -5.424 53.217 1.00 86.38 726 LEU A C 1
ATOM 5104 O O . LEU A 1 726 ? -5.895 -5.715 54.384 1.00 86.38 726 LEU A O 1
ATOM 5108 N N . VAL A 1 727 ? -6.690 -6.278 52.361 1.00 84.94 727 VAL A N 1
ATOM 5109 C CA . VAL A 1 727 ? -7.082 -7.673 52.665 1.00 84.94 727 VAL A CA 1
ATOM 5110 C C . VAL A 1 727 ? -5.858 -8.619 52.785 1.00 84.94 727 VAL A C 1
ATOM 5112 O O . VAL A 1 727 ? -5.992 -9.824 52.972 1.00 84.94 727 VAL A O 1
ATOM 5115 N N . GLY A 1 728 ? -4.628 -8.093 52.710 1.00 85.75 728 GLY A N 1
ATOM 5116 C CA . GLY A 1 728 ? -3.389 -8.825 53.007 1.00 85.75 728 GLY A CA 1
ATOM 5117 C C . GLY A 1 728 ? -2.648 -9.434 51.809 1.00 85.75 728 GLY A C 1
ATOM 5118 O O . GLY A 1 728 ? -1.593 -10.044 51.994 1.00 85.75 728 GLY A O 1
ATOM 5119 N N . ALA A 1 729 ? -3.118 -9.263 50.566 1.00 86.00 729 ALA A N 1
ATOM 5120 C CA . ALA A 1 729 ? -2.426 -9.815 49.399 1.00 86.00 729 ALA A CA 1
ATOM 5121 C C . ALA A 1 729 ? -1.046 -9.162 49.188 1.00 86.00 729 ALA A C 1
ATOM 5123 O O . ALA A 1 729 ? -0.911 -7.949 49.011 1.00 86.00 729 ALA A O 1
ATOM 5124 N N . THR A 1 730 ? 0.012 -9.972 49.131 1.00 87.50 730 THR A N 1
ATOM 5125 C CA . THR A 1 730 ? 1.373 -9.466 48.906 1.00 87.50 730 THR A CA 1
ATOM 5126 C C . THR A 1 730 ? 1.556 -8.927 47.485 1.00 87.50 730 THR A C 1
ATOM 5128 O O . THR A 1 730 ? 0.969 -9.414 46.514 1.00 87.50 730 THR A O 1
ATOM 5131 N N . ARG A 1 731 ? 2.501 -7.991 47.312 1.00 85.44 731 ARG A N 1
ATOM 5132 C CA . ARG A 1 731 ? 2.911 -7.475 45.989 1.00 85.44 731 ARG A CA 1
ATOM 5133 C C . ARG A 1 731 ? 3.319 -8.588 45.006 1.00 85.44 731 ARG A C 1
ATOM 5135 O O . ARG A 1 731 ? 3.148 -8.420 43.801 1.00 85.44 731 ARG A O 1
ATOM 5142 N N . ARG A 1 732 ? 3.836 -9.725 45.499 1.00 85.25 732 ARG A N 1
ATOM 5143 C CA . ARG A 1 732 ? 4.168 -10.904 44.675 1.00 85.25 732 ARG A CA 1
ATOM 5144 C C . ARG A 1 732 ? 2.917 -11.669 44.223 1.00 85.25 732 ARG A C 1
ATOM 5146 O O . ARG A 1 732 ? 2.884 -12.100 43.075 1.00 85.25 732 ARG A O 1
ATOM 5153 N N . GLN A 1 733 ? 1.892 -11.806 45.070 1.00 87.62 733 GLN A N 1
ATOM 5154 C CA . GLN A 1 733 ? 0.615 -12.435 44.699 1.00 87.62 733 GLN A CA 1
ATOM 5155 C C . GLN A 1 733 ? -0.157 -11.592 43.675 1.00 87.62 733 GLN A C 1
ATOM 5157 O O . GLN A 1 733 ? -0.542 -12.133 42.642 1.00 87.62 733 GLN A O 1
ATOM 5162 N N . VAL A 1 734 ? -0.291 -10.275 43.886 1.00 87.81 734 VAL A N 1
ATOM 5163 C CA . VAL A 1 734 ? -0.987 -9.374 42.939 1.00 87.81 734 VAL A CA 1
ATOM 5164 C C . VAL A 1 734 ? -0.309 -9.381 41.560 1.00 87.81 734 VAL A C 1
ATOM 5166 O O . VAL A 1 734 ? -0.973 -9.552 40.541 1.00 87.81 734 VAL A O 1
ATOM 5169 N N . LEU A 1 735 ? 1.029 -9.312 41.503 1.00 88.38 735 LEU A N 1
ATOM 5170 C CA . LEU A 1 735 ? 1.770 -9.422 40.236 1.00 88.38 735 LEU A CA 1
ATOM 5171 C C . LEU A 1 735 ? 1.733 -10.832 39.611 1.00 88.38 735 LEU A C 1
ATOM 5173 O O . LEU A 1 735 ? 1.954 -10.957 38.409 1.00 88.38 735 LEU A O 1
ATOM 5177 N N . ARG A 1 736 ? 1.467 -11.898 40.382 1.00 88.75 736 ARG A N 1
ATOM 5178 C CA . ARG A 1 736 ? 1.258 -13.254 39.838 1.00 88.75 736 ARG A CA 1
ATOM 5179 C C . ARG A 1 736 ? -0.154 -13.420 39.273 1.00 88.75 736 ARG A C 1
ATOM 5181 O O . ARG A 1 736 ? -0.290 -14.041 38.227 1.00 88.75 736 ARG A O 1
ATOM 5188 N N . MET A 1 737 ? -1.166 -12.835 39.914 1.00 90.00 737 MET A N 1
ATOM 5189 C CA . MET A 1 737 ? -2.536 -12.765 39.393 1.00 90.00 737 MET A CA 1
ATOM 5190 C C . MET A 1 737 ? -2.568 -12.015 38.056 1.00 90.00 737 MET A C 1
ATOM 5192 O O . MET A 1 737 ? -2.983 -12.587 37.055 1.00 90.00 737 MET A O 1
ATOM 5196 N N . LEU A 1 738 ? -2.013 -10.797 38.008 1.00 88.94 738 LEU A N 1
ATOM 5197 C CA . LEU A 1 738 ? -1.964 -9.975 36.790 1.00 88.94 738 LEU A CA 1
ATOM 5198 C C . LEU A 1 738 ? -1.213 -10.631 35.623 1.00 88.94 738 LEU A C 1
ATOM 5200 O O . LEU A 1 738 ? -1.546 -10.376 34.474 1.00 88.94 738 LEU A O 1
ATOM 5204 N N . ARG A 1 739 ? -0.229 -11.502 35.887 1.00 91.62 739 ARG A N 1
ATOM 5205 C CA . ARG A 1 739 ? 0.427 -12.305 34.837 1.00 91.62 739 ARG A CA 1
ATOM 5206 C C . ARG A 1 739 ? -0.517 -13.327 34.205 1.00 91.62 739 ARG A C 1
ATOM 5208 O O . ARG A 1 739 ? -0.487 -13.486 32.992 1.00 91.62 739 ARG A O 1
ATOM 5215 N N . PHE A 1 740 ? -1.338 -14.009 35.005 1.00 91.50 740 PHE A N 1
ATOM 5216 C CA . PHE A 1 740 ? -2.348 -14.929 34.476 1.00 91.50 740 PHE A CA 1
ATOM 5217 C C . PHE A 1 740 ? -3.496 -14.179 33.797 1.00 91.50 740 PHE A C 1
ATOM 5219 O O . PHE A 1 740 ? -3.966 -14.618 32.758 1.00 91.50 740 PHE A O 1
ATOM 5226 N N . GLU A 1 741 ? -3.902 -13.029 34.334 1.00 89.75 741 GLU A N 1
ATOM 5227 C CA . GLU A 1 741 ? -4.926 -12.179 33.722 1.00 89.75 741 GLU A CA 1
ATOM 5228 C C . GLU A 1 741 ? -4.465 -11.648 32.352 1.00 89.75 741 GLU A C 1
ATOM 5230 O O . GLU A 1 741 ? -5.169 -11.809 31.357 1.00 89.75 741 GLU A O 1
ATOM 5235 N N . ALA A 1 742 ? -3.229 -11.140 32.267 1.00 90.75 742 ALA A N 1
ATOM 5236 C CA . ALA A 1 742 ? -2.591 -10.761 31.008 1.00 90.75 742 ALA A CA 1
ATOM 5237 C C . ALA A 1 742 ? -2.485 -11.943 30.033 1.00 90.75 742 ALA A C 1
ATOM 5239 O O . ALA A 1 742 ? -2.778 -11.776 28.856 1.00 90.75 742 ALA A O 1
ATOM 5240 N N . ALA A 1 743 ? -2.120 -13.142 30.500 1.00 92.31 743 ALA A N 1
ATOM 5241 C CA . ALA A 1 743 ? -2.063 -14.331 29.647 1.00 92.31 743 ALA A CA 1
ATOM 5242 C C . ALA A 1 743 ? -3.444 -14.742 29.097 1.00 92.31 743 ALA A C 1
ATOM 5244 O O . ALA A 1 743 ? -3.525 -15.197 27.960 1.00 92.31 743 ALA A O 1
ATOM 5245 N N . ILE A 1 744 ? -4.528 -14.546 29.858 1.00 91.19 744 ILE A N 1
ATOM 5246 C CA . ILE A 1 744 ? -5.901 -14.778 29.381 1.00 91.19 744 ILE A CA 1
ATOM 5247 C C . ILE A 1 744 ? -6.281 -13.727 28.330 1.00 91.19 744 ILE A C 1
ATOM 5249 O O . ILE A 1 744 ? -6.717 -14.101 27.245 1.00 91.19 744 ILE A O 1
ATOM 5253 N N . VAL A 1 745 ? -6.091 -12.431 28.607 1.00 90.25 745 VAL A N 1
ATOM 5254 C CA . VAL A 1 745 ? -6.466 -11.337 27.686 1.00 90.25 745 VAL A CA 1
ATOM 5255 C C . VAL A 1 745 ? -5.636 -11.373 26.399 1.00 90.25 745 VAL A C 1
ATOM 5257 O O . VAL A 1 745 ? -6.197 -11.459 25.307 1.00 90.25 745 VAL A O 1
ATOM 5260 N N . LEU A 1 746 ? -4.305 -11.368 26.519 1.00 93.19 746 LEU A N 1
ATOM 5261 C CA . LEU A 1 746 ? -3.388 -11.382 25.377 1.00 93.19 746 LEU A CA 1
ATOM 5262 C C . LEU A 1 746 ? -3.490 -12.698 24.608 1.00 93.19 746 LEU A C 1
ATOM 5264 O O . LEU A 1 746 ? -3.550 -12.669 23.388 1.00 93.19 746 LEU A O 1
ATOM 5268 N N . GLY A 1 747 ? -3.574 -13.841 25.299 1.00 94.38 747 GLY A N 1
ATOM 5269 C CA . GLY A 1 747 ? -3.751 -15.140 24.652 1.00 94.38 747 GLY A CA 1
ATOM 5270 C C . GLY A 1 747 ? -5.050 -15.209 23.850 1.00 94.38 747 GLY A C 1
ATOM 5271 O O . GLY A 1 747 ? -5.023 -15.619 22.698 1.00 94.38 747 GLY A O 1
ATOM 5272 N N . THR A 1 748 ? -6.166 -14.725 24.406 1.00 93.31 748 THR A N 1
ATOM 5273 C CA . THR A 1 748 ? -7.454 -14.695 23.689 1.00 93.31 748 THR A CA 1
ATOM 5274 C C . THR A 1 748 ? -7.391 -13.791 22.456 1.00 93.31 748 THR A C 1
ATOM 5276 O O . THR A 1 748 ? -7.834 -14.197 21.386 1.00 93.31 748 THR A O 1
ATOM 5279 N N . GLY A 1 749 ? -6.811 -12.591 22.578 1.00 93.12 749 GLY A N 1
ATOM 5280 C CA . GLY A 1 749 ? -6.646 -11.673 21.448 1.00 93.12 749 GLY A CA 1
ATOM 5281 C C . GLY A 1 749 ? -5.699 -12.199 20.371 1.00 93.12 749 GLY A C 1
ATOM 5282 O O . GLY A 1 749 ? -6.019 -12.116 19.191 1.00 93.12 749 GLY A O 1
ATOM 5283 N N . ILE A 1 750 ? -4.581 -12.815 20.764 1.00 95.56 750 ILE A N 1
ATOM 5284 C CA . ILE A 1 750 ? -3.635 -13.446 19.838 1.00 95.56 750 ILE A CA 1
ATOM 5285 C C . ILE A 1 750 ? -4.302 -14.618 19.112 1.00 95.56 750 ILE A C 1
ATOM 5287 O O . ILE A 1 750 ? -4.193 -14.699 17.894 1.00 95.56 750 ILE A O 1
ATOM 5291 N N . THR A 1 751 ? -5.032 -15.494 19.811 1.00 95.62 751 THR A N 1
ATOM 5292 C CA . THR A 1 751 ? -5.764 -16.601 19.173 1.00 95.62 751 THR A CA 1
ATOM 5293 C C . THR A 1 751 ? -6.857 -16.093 18.232 1.00 95.62 751 THR A C 1
ATOM 5295 O O . THR A 1 751 ? -6.996 -16.637 17.142 1.00 95.62 751 THR A O 1
ATOM 5298 N N . ALA A 1 752 ? -7.597 -15.041 18.597 1.00 93.75 752 ALA A N 1
ATOM 5299 C CA . ALA A 1 752 ? -8.606 -14.444 17.721 1.00 93.75 752 ALA A CA 1
ATOM 5300 C C . ALA A 1 752 ? -7.977 -13.827 16.458 1.00 93.75 752 ALA A C 1
ATOM 5302 O O . ALA A 1 752 ? -8.402 -14.139 15.349 1.00 93.75 752 ALA A O 1
ATOM 5303 N N . GLY A 1 753 ? -6.923 -13.018 16.607 1.00 94.19 753 GLY A N 1
ATOM 5304 C CA . GLY A 1 753 ? -6.219 -12.412 15.474 1.00 94.19 753 GLY A CA 1
ATOM 5305 C C . GLY A 1 753 ? -5.530 -13.440 14.573 1.00 94.19 753 GLY A C 1
ATOM 5306 O O . GLY A 1 753 ? -5.599 -13.333 13.353 1.00 94.19 753 GLY A O 1
ATOM 5307 N N . ALA A 1 754 ? -4.935 -14.485 15.158 1.00 94.88 754 ALA A N 1
ATOM 5308 C CA . ALA A 1 754 ? -4.345 -15.594 14.411 1.00 94.88 754 ALA A CA 1
ATOM 5309 C C . ALA A 1 754 ? -5.403 -16.445 13.688 1.00 94.88 754 ALA A C 1
ATOM 5311 O O . ALA A 1 754 ? -5.126 -16.931 12.598 1.00 94.88 754 ALA A O 1
ATOM 5312 N N . LEU A 1 755 ? -6.612 -16.599 14.244 1.00 94.25 755 LEU A N 1
ATOM 5313 C CA . LEU A 1 755 ? -7.725 -17.278 13.572 1.00 94.25 755 LEU A CA 1
ATOM 5314 C C . LEU A 1 755 ? -8.248 -16.460 12.382 1.00 94.25 755 LEU A C 1
ATOM 5316 O O . LEU A 1 755 ? -8.435 -17.022 11.307 1.00 94.25 755 LEU A O 1
ATOM 5320 N N . ILE A 1 756 ? -8.422 -15.142 12.547 1.00 92.75 756 ILE A N 1
ATOM 5321 C CA . ILE A 1 756 ? -8.776 -14.227 11.446 1.00 92.75 756 ILE A CA 1
ATOM 5322 C C . ILE A 1 756 ? -7.721 -14.305 10.337 1.00 92.75 756 ILE A C 1
ATOM 5324 O O . ILE A 1 756 ? -8.069 -14.471 9.166 1.00 92.75 756 ILE A O 1
ATOM 5328 N N . ALA A 1 757 ? -6.437 -14.243 10.709 1.00 92.12 757 ALA A N 1
ATOM 5329 C CA . ALA A 1 757 ? -5.340 -14.362 9.759 1.00 92.12 757 ALA A CA 1
ATOM 5330 C C . ALA A 1 757 ? -5.339 -15.721 9.056 1.00 92.12 757 ALA A C 1
ATOM 5332 O O . ALA A 1 757 ? -5.264 -15.758 7.834 1.00 92.12 757 ALA A O 1
ATOM 5333 N N . ALA A 1 758 ? -5.488 -16.825 9.792 1.00 92.12 758 ALA A N 1
ATOM 5334 C CA . ALA A 1 758 ? -5.522 -18.167 9.222 1.00 92.12 758 ALA A CA 1
ATOM 5335 C C . ALA A 1 758 ? -6.674 -18.340 8.222 1.00 92.12 758 ALA A C 1
ATOM 5337 O O . ALA A 1 758 ? -6.421 -18.768 7.101 1.00 92.12 758 ALA A O 1
ATOM 5338 N N . VAL A 1 759 ? -7.911 -17.966 8.575 1.00 89.75 759 VAL A N 1
ATOM 5339 C CA . VAL A 1 759 ? -9.078 -18.077 7.674 1.00 89.75 759 VAL A CA 1
ATOM 5340 C C . VAL A 1 759 ? -8.858 -17.267 6.394 1.00 89.75 759 VAL A C 1
ATOM 5342 O O . VAL A 1 759 ? -8.999 -17.798 5.293 1.00 89.75 759 VAL A O 1
ATOM 5345 N N . THR A 1 760 ? -8.431 -16.012 6.541 1.00 88.06 760 THR A N 1
ATOM 5346 C CA . THR A 1 760 ? -8.174 -15.094 5.423 1.00 88.06 760 THR A CA 1
ATOM 5347 C C . THR A 1 760 ? -7.060 -15.603 4.505 1.00 88.06 760 THR A C 1
ATOM 5349 O O . THR A 1 760 ? -7.241 -15.710 3.295 1.00 88.06 760 THR A O 1
ATOM 5352 N N . LEU A 1 761 ? -5.912 -15.974 5.080 1.00 88.25 761 LEU A N 1
ATOM 5353 C CA . LEU A 1 761 ? -4.751 -16.467 4.338 1.00 88.25 761 LEU A CA 1
ATOM 5354 C C . LEU A 1 761 ? -4.992 -17.838 3.703 1.00 88.25 761 LEU A C 1
ATOM 5356 O O . LEU A 1 761 ? -4.400 -18.127 2.672 1.00 88.25 761 LEU A O 1
ATOM 5360 N N . THR A 1 762 ? -5.859 -18.673 4.281 1.00 88.12 762 THR A N 1
ATOM 5361 C CA . THR A 1 762 ? -6.216 -19.982 3.710 1.00 88.12 762 THR A CA 1
ATOM 5362 C C . THR A 1 762 ? -7.065 -19.816 2.451 1.00 88.12 762 THR A C 1
ATOM 5364 O O . THR A 1 762 ? -6.771 -20.454 1.443 1.00 88.12 762 THR A O 1
ATOM 5367 N N . ALA A 1 763 ? -8.068 -18.928 2.468 1.00 83.88 763 ALA A N 1
ATOM 5368 C CA . ALA A 1 763 ? -8.861 -18.614 1.276 1.00 83.88 763 ALA A CA 1
ATOM 5369 C C . ALA A 1 763 ? -8.018 -17.923 0.191 1.00 83.88 763 ALA A C 1
ATOM 5371 O O . ALA A 1 763 ? -8.129 -18.262 -0.986 1.00 83.88 763 ALA A O 1
ATOM 5372 N N . PHE A 1 764 ? -7.122 -17.016 0.593 1.00 82.94 764 PHE A N 1
ATOM 5373 C CA . PHE A 1 764 ? -6.181 -16.371 -0.319 1.00 82.94 764 PHE A CA 1
ATOM 5374 C C . PHE A 1 764 ? -5.206 -17.369 -0.963 1.00 82.94 764 PHE A C 1
ATOM 5376 O O . PHE A 1 764 ? -5.093 -17.420 -2.187 1.00 82.94 764 PHE A O 1
ATOM 5383 N N . ALA A 1 765 ? -4.547 -18.212 -0.159 1.00 85.06 765 ALA A N 1
ATOM 5384 C CA . ALA A 1 765 ? -3.641 -19.246 -0.654 1.00 85.06 765 ALA A CA 1
ATOM 5385 C C . ALA A 1 765 ? -4.357 -20.206 -1.612 1.00 85.06 765 ALA A C 1
ATOM 5387 O O . ALA A 1 765 ? -3.849 -20.455 -2.700 1.00 85.06 765 ALA A O 1
ATOM 5388 N N . ALA A 1 766 ? -5.580 -20.641 -1.286 1.00 83.44 766 ALA A N 1
ATOM 5389 C CA . ALA A 1 766 ? -6.366 -21.514 -2.155 1.00 83.44 766 ALA A CA 1
ATOM 5390 C C . ALA A 1 766 ? -6.614 -20.933 -3.563 1.00 83.44 766 ALA A C 1
ATOM 5392 O O . ALA A 1 766 ? -6.789 -21.707 -4.503 1.00 83.44 766 ALA A O 1
ATOM 5393 N N . ARG A 1 767 ? -6.586 -19.601 -3.737 1.00 78.50 767 ARG A N 1
ATOM 5394 C CA . ARG A 1 767 ? -6.641 -18.948 -5.058 1.00 78.50 767 ARG A CA 1
ATOM 5395 C C . ARG A 1 767 ? -5.278 -18.634 -5.677 1.00 78.50 767 ARG A C 1
ATOM 5397 O O . ARG A 1 767 ? -5.173 -18.683 -6.895 1.00 78.50 767 ARG A O 1
ATOM 5404 N N . VAL A 1 768 ? -4.246 -18.359 -4.880 1.00 76.50 768 VAL A N 1
ATOM 5405 C CA . VAL A 1 768 ? -2.907 -17.966 -5.370 1.00 76.50 768 VAL A CA 1
ATOM 5406 C C . VAL A 1 768 ? -1.975 -19.154 -5.640 1.00 76.50 768 VAL A C 1
ATOM 5408 O O . VAL A 1 768 ? -1.183 -19.117 -6.578 1.00 76.50 768 VAL A O 1
ATOM 5411 N N . THR A 1 769 ? -2.051 -20.214 -4.835 1.00 74.50 769 THR A N 1
ATOM 5412 C CA . THR A 1 769 ? -1.228 -21.433 -4.973 1.00 74.50 769 THR A CA 1
ATOM 5413 C C . THR A 1 769 ? -2.029 -22.632 -5.490 1.00 74.50 769 THR A C 1
ATOM 5415 O O . THR A 1 769 ? -1.450 -23.678 -5.769 1.00 74.50 769 THR A O 1
ATOM 5418 N N . GLY A 1 770 ? -3.361 -22.515 -5.564 1.00 74.94 770 GLY A N 1
ATOM 5419 C CA . GLY A 1 770 ? -4.274 -23.641 -5.784 1.00 74.94 770 GLY A CA 1
ATOM 5420 C C . GLY A 1 770 ? -4.447 -24.561 -4.565 1.00 74.94 770 GLY A C 1
ATOM 5421 O O . GLY A 1 770 ? -5.196 -25.533 -4.638 1.00 74.94 770 GLY A O 1
ATOM 5422 N N . LEU A 1 771 ? -3.782 -24.272 -3.437 1.00 79.06 771 LEU A N 1
ATOM 5423 C CA . LEU A 1 771 ? -3.811 -25.079 -2.215 1.00 79.06 771 LEU A CA 1
ATOM 5424 C C . LEU A 1 771 ? -4.133 -24.217 -0.981 1.00 79.06 771 LEU A C 1
ATOM 5426 O O . LEU A 1 771 ? -3.601 -23.116 -0.843 1.00 79.06 771 LEU A O 1
ATOM 5430 N N . PRO A 1 772 ? -4.933 -24.711 -0.017 1.00 80.75 772 PRO A N 1
ATOM 5431 C CA . PRO A 1 772 ? -5.279 -23.995 1.217 1.00 80.75 772 PRO A CA 1
ATOM 5432 C C . PRO A 1 772 ? -4.120 -23.980 2.242 1.00 80.75 772 PRO A C 1
ATOM 5434 O O . PRO A 1 772 ? -4.303 -24.291 3.417 1.00 80.75 772 PRO A O 1
ATOM 5437 N N . LEU A 1 773 ? -2.903 -23.657 1.795 1.00 86.12 773 LEU A N 1
ATOM 5438 C CA . LEU A 1 773 ? -1.661 -23.677 2.571 1.00 86.12 773 LEU A CA 1
ATOM 5439 C C . LEU A 1 773 ? -0.868 -22.375 2.328 1.00 86.12 773 LEU A C 1
ATOM 5441 O O . LEU A 1 773 ? -0.120 -22.289 1.352 1.00 86.12 773 LEU A O 1
ATOM 5445 N N . PRO A 1 774 ? -1.024 -21.343 3.180 1.00 87.50 774 PRO A N 1
ATOM 5446 C CA . PRO A 1 774 ? -0.260 -20.104 3.064 1.00 87.50 774 PRO A CA 1
ATOM 5447 C C . PRO A 1 774 ? 1.201 -20.282 3.498 1.00 87.50 774 PRO A C 1
ATOM 5449 O O . PRO A 1 774 ? 1.509 -21.004 4.449 1.00 87.50 774 PRO A O 1
ATOM 5452 N N . SER A 1 775 ? 2.108 -19.554 2.847 1.00 87.38 775 SER A N 1
ATOM 5453 C CA . SER A 1 775 ? 3.529 -19.542 3.201 1.00 87.38 775 SER A CA 1
ATOM 5454 C C . SER A 1 775 ? 3.773 -18.584 4.362 1.00 87.38 775 SER A C 1
ATOM 5456 O O . SER A 1 775 ? 3.783 -17.363 4.185 1.00 87.38 775 SER A O 1
ATOM 5458 N N . VAL A 1 776 ? 3.963 -19.139 5.561 1.00 88.50 776 VAL A N 1
ATOM 5459 C CA . VAL A 1 776 ? 4.151 -18.391 6.813 1.00 88.50 776 VAL A CA 1
ATOM 5460 C C . VAL A 1 776 ? 5.582 -18.596 7.333 1.00 88.50 776 VAL A C 1
ATOM 5462 O O . VAL A 1 776 ? 5.865 -19.632 7.939 1.00 88.50 776 VAL A O 1
ATOM 5465 N N . PRO A 1 777 ? 6.505 -17.631 7.147 1.00 88.19 777 PRO A N 1
ATOM 5466 C CA . PRO A 1 777 ? 7.858 -17.730 7.685 1.00 88.19 777 PRO A CA 1
ATOM 5467 C C . PRO A 1 777 ? 7.831 -17.815 9.224 1.00 88.19 777 PRO A C 1
ATOM 5469 O O . PRO A 1 777 ? 7.343 -16.885 9.879 1.00 88.19 777 PRO A O 1
ATOM 5472 N N . PRO A 1 778 ? 8.365 -18.889 9.841 1.00 90.62 778 PRO A N 1
ATOM 5473 C CA . PRO A 1 778 ? 8.188 -19.135 11.273 1.00 90.62 778 PRO A CA 1
ATOM 5474 C C . PRO A 1 778 ? 8.877 -18.077 12.143 1.00 90.62 778 PRO A C 1
ATOM 5476 O O . PRO A 1 778 ? 8.366 -17.738 13.209 1.00 90.62 778 PRO A O 1
ATOM 5479 N N . VAL A 1 779 ? 9.989 -17.501 11.671 1.00 90.00 779 VAL A N 1
ATOM 5480 C CA . VAL A 1 779 ? 10.690 -16.398 12.350 1.00 90.00 779 VAL A CA 1
ATOM 5481 C C . VAL A 1 779 ? 9.826 -15.135 12.372 1.00 90.00 779 VAL A C 1
ATOM 5483 O O . VAL A 1 779 ? 9.609 -14.572 13.440 1.00 90.00 779 VAL A O 1
ATOM 5486 N N . THR A 1 780 ? 9.264 -14.722 11.232 1.00 87.38 780 THR A N 1
ATOM 5487 C CA . THR A 1 780 ? 8.382 -13.544 11.142 1.00 87.38 780 THR A CA 1
ATOM 5488 C C . THR A 1 780 ? 7.123 -13.725 11.992 1.00 87.38 780 THR A C 1
ATOM 5490 O O . THR A 1 780 ? 6.736 -12.821 12.729 1.00 87.38 780 THR A O 1
ATOM 5493 N N . CYS A 1 781 ? 6.529 -14.922 11.974 1.00 91.56 781 CYS A N 1
ATOM 5494 C CA . CYS A 1 781 ? 5.400 -15.269 12.835 1.00 91.56 781 CYS A CA 1
ATOM 5495 C C . CYS A 1 781 ? 5.763 -15.189 14.327 1.00 91.56 781 CYS A C 1
ATOM 5497 O O . CYS A 1 781 ? 5.059 -14.535 15.098 1.00 91.56 781 CYS A O 1
ATOM 5499 N N . ALA A 1 782 ? 6.906 -15.749 14.735 1.00 92.75 782 ALA A N 1
ATOM 5500 C CA . ALA A 1 782 ? 7.401 -15.618 16.102 1.00 92.75 782 ALA A CA 1
ATOM 5501 C C . ALA A 1 782 ? 7.649 -14.149 16.495 1.00 92.75 782 ALA A C 1
ATOM 5503 O O . ALA A 1 782 ? 7.272 -13.755 17.595 1.00 92.75 782 ALA A O 1
ATOM 5504 N N . VAL A 1 783 ? 8.211 -13.320 15.608 1.00 90.94 783 VAL A N 1
ATOM 5505 C CA . VAL A 1 783 ? 8.444 -11.884 15.857 1.00 90.94 783 VAL A CA 1
ATOM 5506 C C . VAL A 1 783 ? 7.132 -11.123 16.070 1.00 90.94 783 VAL A C 1
ATOM 5508 O O . VAL A 1 783 ? 7.034 -10.375 17.042 1.00 90.94 783 VAL A O 1
ATOM 5511 N N . ILE A 1 784 ? 6.101 -11.345 15.246 1.00 91.12 784 ILE A N 1
ATOM 5512 C CA . ILE A 1 784 ? 4.778 -10.713 15.423 1.00 91.12 784 ILE A CA 1
ATOM 5513 C C . ILE A 1 784 ? 4.152 -11.153 16.754 1.00 91.12 784 ILE A C 1
ATOM 5515 O O . ILE A 1 784 ? 3.773 -10.317 17.577 1.00 91.12 784 ILE A O 1
ATOM 5519 N N . LEU A 1 785 ? 4.077 -12.465 17.000 1.00 94.19 785 LEU A N 1
ATOM 5520 C CA . LEU A 1 785 ? 3.410 -13.022 18.179 1.00 94.19 785 LEU A CA 1
ATOM 5521 C C . LEU A 1 785 ? 4.121 -12.630 19.484 1.00 94.19 785 LEU A C 1
ATOM 5523 O O . LEU A 1 785 ? 3.463 -12.224 20.444 1.00 94.19 785 LEU A O 1
ATOM 5527 N N . LEU A 1 786 ? 5.456 -12.697 19.525 1.00 94.25 786 LEU A N 1
ATOM 5528 C CA . LEU A 1 786 ? 6.255 -12.285 20.684 1.00 94.25 786 LEU A CA 1
ATOM 5529 C C . LEU A 1 786 ? 6.307 -10.759 20.838 1.00 94.25 786 LEU A C 1
ATOM 5531 O O . LEU A 1 786 ? 6.340 -10.276 21.969 1.00 94.25 786 LEU A O 1
ATOM 5535 N N . GLY A 1 787 ? 6.255 -9.997 19.743 1.00 92.38 787 GLY A N 1
ATOM 5536 C CA . GLY A 1 787 ? 6.159 -8.537 19.762 1.00 92.38 787 GLY A CA 1
ATOM 5537 C C . GLY A 1 787 ? 4.849 -8.060 20.389 1.00 92.38 787 GLY A C 1
ATOM 5538 O O . GLY A 1 787 ? 4.867 -7.274 21.340 1.00 92.38 787 GLY A O 1
ATOM 5539 N N . VAL A 1 788 ? 3.709 -8.594 19.939 1.00 93.50 788 VAL A N 1
ATOM 5540 C CA . VAL A 1 788 ? 2.380 -8.283 20.497 1.00 93.50 788 VAL A CA 1
ATOM 5541 C C . VAL A 1 788 ? 2.249 -8.794 21.939 1.00 93.50 788 VAL A C 1
ATOM 5543 O O . VAL A 1 788 ? 1.840 -8.043 22.826 1.00 93.50 788 VAL A O 1
ATOM 5546 N N . ALA A 1 789 ? 2.654 -10.039 22.221 1.00 94.19 789 ALA A N 1
ATOM 5547 C CA . ALA A 1 789 ? 2.601 -10.591 23.576 1.00 94.19 789 ALA A CA 1
ATOM 5548 C C . ALA A 1 789 ? 3.525 -9.841 24.551 1.00 94.19 789 ALA A C 1
ATOM 5550 O O . ALA A 1 789 ? 3.135 -9.559 25.684 1.00 94.19 789 ALA A O 1
ATOM 5551 N N . GLY A 1 790 ? 4.743 -9.502 24.122 1.00 94.44 790 GLY A N 1
ATOM 5552 C CA . GLY A 1 790 ? 5.752 -8.815 24.926 1.00 94.44 790 GLY A CA 1
ATOM 5553 C C . GLY A 1 790 ? 5.383 -7.364 25.223 1.00 94.44 790 GLY A C 1
ATOM 5554 O O . GLY A 1 790 ? 5.413 -6.954 26.385 1.00 94.44 790 GLY A O 1
ATOM 5555 N N . SER A 1 791 ? 4.973 -6.605 24.202 1.00 92.56 791 SER A N 1
ATOM 5556 C CA . SER A 1 791 ? 4.506 -5.220 24.358 1.00 92.56 791 SER A CA 1
ATOM 5557 C C . SER A 1 791 ? 3.237 -5.143 25.213 1.00 92.56 791 SER A C 1
ATOM 5559 O O . SER A 1 791 ? 3.197 -4.372 26.172 1.00 92.56 791 SER A O 1
ATOM 5561 N N . GLY A 1 792 ? 2.247 -6.010 24.971 1.00 91.62 792 GLY A N 1
ATOM 5562 C CA . GLY A 1 792 ? 1.034 -6.091 25.785 1.00 91.62 792 GLY A CA 1
ATOM 5563 C C . GLY A 1 792 ? 1.301 -6.518 27.235 1.00 91.62 792 GLY A C 1
ATOM 5564 O O . GLY A 1 792 ? 0.757 -5.934 28.177 1.00 91.62 792 GLY A O 1
ATOM 5565 N N . ALA A 1 793 ? 2.201 -7.480 27.462 1.00 93.25 793 ALA A N 1
ATOM 5566 C CA . ALA A 1 793 ? 2.597 -7.875 28.814 1.00 93.25 793 ALA A CA 1
ATOM 5567 C C . ALA A 1 793 ? 3.382 -6.766 29.532 1.00 93.25 793 ALA A C 1
ATOM 5569 O O . ALA A 1 793 ? 3.206 -6.577 30.738 1.00 93.25 793 ALA A O 1
ATOM 5570 N N . ALA A 1 794 ? 4.216 -6.001 28.821 1.00 91.94 794 ALA A N 1
ATOM 5571 C CA . ALA A 1 794 ? 4.887 -4.825 29.368 1.00 91.94 794 ALA A CA 1
ATOM 5572 C C . ALA A 1 794 ? 3.876 -3.722 29.729 1.00 91.94 794 ALA A C 1
ATOM 5574 O O . ALA A 1 794 ? 3.930 -3.193 30.843 1.00 91.94 794 ALA A O 1
ATOM 5575 N N . ALA A 1 795 ? 2.912 -3.447 28.846 1.00 89.00 795 ALA A N 1
ATOM 5576 C CA . ALA A 1 795 ? 1.845 -2.469 29.043 1.00 89.00 795 ALA A CA 1
ATOM 5577 C C . ALA A 1 795 ? 1.001 -2.742 30.296 1.00 89.00 795 ALA A C 1
ATOM 5579 O O . ALA A 1 795 ? 0.680 -1.815 31.030 1.00 89.00 795 ALA A O 1
ATOM 5580 N N . ILE A 1 796 ? 0.697 -4.008 30.597 1.00 89.19 796 ILE A N 1
ATOM 5581 C CA . ILE A 1 796 ? -0.020 -4.384 31.826 1.00 89.19 796 ILE A CA 1
ATOM 5582 C C . ILE A 1 796 ? 0.931 -4.371 33.040 1.00 89.19 796 ILE A C 1
ATOM 5584 O O . ILE A 1 796 ? 0.635 -3.803 34.095 1.00 89.19 796 ILE A O 1
ATOM 5588 N N . LEU A 1 797 ? 2.108 -4.997 32.936 1.00 90.19 797 LEU A N 1
ATOM 5589 C CA . LEU A 1 797 ? 2.944 -5.262 34.111 1.00 90.19 797 LEU A CA 1
ATOM 5590 C C . LEU A 1 797 ? 3.772 -4.056 34.582 1.00 90.19 797 LEU A C 1
ATOM 5592 O O . LEU A 1 797 ? 4.089 -3.992 35.774 1.00 90.19 797 LEU A O 1
ATOM 5596 N N . LEU A 1 798 ? 4.137 -3.106 33.714 1.00 88.56 798 LEU A N 1
ATOM 5597 C CA . LEU A 1 798 ? 4.937 -1.936 34.105 1.00 88.56 798 LEU A CA 1
ATOM 5598 C C . LEU A 1 798 ? 4.132 -0.914 34.939 1.00 88.56 798 LEU A C 1
ATOM 5600 O O . LEU A 1 798 ? 4.592 -0.605 36.048 1.00 88.56 798 LEU A O 1
ATOM 5604 N N . PRO A 1 799 ? 2.923 -0.461 34.539 1.00 83.38 799 PRO A N 1
ATOM 5605 C CA . PRO A 1 799 ? 2.088 0.411 35.369 1.00 83.38 799 PRO A CA 1
ATOM 5606 C C . PRO A 1 799 ? 1.716 -0.253 36.695 1.00 83.38 799 PRO A C 1
ATOM 5608 O O . PRO A 1 799 ? 1.881 0.356 37.752 1.00 83.38 799 PRO A O 1
ATOM 5611 N N . ALA A 1 800 ? 1.332 -1.536 36.678 1.00 85.75 800 ALA A N 1
ATOM 5612 C CA . ALA A 1 800 ? 1.049 -2.290 37.899 1.00 85.75 800 ALA A CA 1
ATOM 5613 C C . ALA A 1 800 ? 2.255 -2.321 38.857 1.00 85.75 800 ALA A C 1
ATOM 5615 O O . ALA A 1 800 ? 2.118 -2.054 40.053 1.00 85.75 800 ALA A O 1
ATOM 5616 N N . ARG A 1 801 ? 3.471 -2.582 38.350 1.00 86.31 801 ARG A N 1
ATOM 5617 C CA . ARG A 1 801 ? 4.708 -2.545 39.155 1.00 86.31 801 ARG A CA 1
ATOM 5618 C C . ARG A 1 801 ? 4.979 -1.167 39.762 1.00 86.31 801 ARG A C 1
ATOM 5620 O O . ARG A 1 801 ? 5.520 -1.138 40.873 1.00 86.31 801 ARG A O 1
ATOM 5627 N N . ALA A 1 802 ? 4.635 -0.083 39.062 1.00 81.44 802 ALA A N 1
ATOM 5628 C CA . ALA A 1 802 ? 4.821 1.300 39.501 1.00 81.44 802 ALA A CA 1
ATOM 5629 C C . ALA A 1 802 ? 3.779 1.732 40.549 1.00 81.44 802 ALA A C 1
ATOM 5631 O O . ALA A 1 802 ? 4.159 2.235 41.608 1.00 81.44 802 ALA A O 1
ATOM 5632 N N . VAL A 1 803 ? 2.490 1.453 40.319 1.00 80.62 803 VAL A N 1
ATOM 5633 C CA . VAL A 1 803 ? 1.403 1.669 41.295 1.00 80.62 803 VAL A CA 1
ATOM 5634 C C . VAL A 1 803 ? 1.711 0.920 42.594 1.00 80.62 803 VAL A C 1
ATOM 5636 O O . VAL A 1 803 ? 1.723 1.515 43.668 1.00 80.62 803 VAL A O 1
ATOM 5639 N N . LEU A 1 804 ? 2.105 -0.354 42.497 1.00 81.25 804 LEU A N 1
ATOM 5640 C CA . LEU A 1 804 ? 2.490 -1.187 43.643 1.00 81.25 804 LEU A CA 1
ATOM 5641 C C . LEU A 1 804 ? 3.837 -0.797 44.295 1.00 81.25 804 LEU A C 1
ATOM 5643 O O . LEU A 1 804 ? 4.257 -1.470 45.236 1.00 81.25 804 LEU A O 1
ATOM 5647 N N . ARG A 1 805 ? 4.552 0.221 43.793 1.00 78.12 805 ARG A N 1
ATOM 5648 C CA . ARG A 1 805 ? 5.803 0.745 44.382 1.00 78.12 805 ARG A CA 1
ATOM 5649 C C . ARG A 1 805 ? 5.569 1.950 45.297 1.00 78.12 805 ARG A C 1
ATOM 5651 O O . ARG A 1 805 ? 6.358 2.149 46.216 1.00 78.12 805 ARG A O 1
ATOM 5658 N N . ARG A 1 806 ? 4.514 2.742 45.069 1.00 66.75 806 ARG A N 1
ATOM 5659 C CA . ARG A 1 806 ? 4.184 3.894 45.924 1.00 66.75 806 ARG A CA 1
ATOM 5660 C C . ARG A 1 806 ? 3.694 3.375 47.288 1.00 66.75 806 ARG A C 1
ATOM 5662 O O . ARG A 1 806 ? 2.823 2.505 47.344 1.00 66.75 806 ARG A O 1
ATOM 5669 N N . ARG A 1 807 ? 4.278 3.866 48.391 1.00 46.38 807 ARG A N 1
ATOM 5670 C CA . ARG A 1 807 ? 3.763 3.595 49.747 1.00 46.38 807 ARG A CA 1
ATOM 5671 C C . ARG A 1 807 ? 2.397 4.272 49.881 1.00 46.38 807 ARG A C 1
ATOM 5673 O O . ARG A 1 807 ? 2.258 5.435 49.511 1.00 46.38 807 ARG A O 1
ATOM 5680 N N . THR A 1 808 ? 1.407 3.547 50.390 1.00 46.31 808 THR A N 1
ATOM 5681 C CA . THR A 1 808 ? 0.105 4.122 50.744 1.00 46.31 808 THR A CA 1
ATOM 5682 C C . THR A 1 808 ? 0.312 5.112 51.893 1.00 46.31 808 THR A C 1
ATOM 5684 O O . THR A 1 808 ? 0.950 4.724 52.874 1.00 46.31 808 THR A O 1
ATOM 5687 N N . PRO A 1 809 ? -0.199 6.352 51.824 1.00 39.34 809 PRO A N 1
ATOM 5688 C CA . PRO A 1 809 ? -0.333 7.182 53.014 1.00 39.34 809 PRO A CA 1
ATOM 5689 C C . PRO A 1 809 ? -1.283 6.488 53.994 1.00 39.34 809 PRO A C 1
ATOM 5691 O O . PRO A 1 809 ? -2.355 6.032 53.594 1.00 39.34 809 PRO A O 1
ATOM 5694 N N . SER A 1 810 ? -0.899 6.395 55.264 1.00 34.38 810 SER A N 1
ATOM 5695 C CA . SER A 1 810 ? -1.820 6.025 56.339 1.00 34.38 810 SER A CA 1
ATOM 5696 C C . SER A 1 810 ? -2.876 7.121 56.490 1.00 34.38 810 SER A C 1
ATOM 5698 O O . SER A 1 810 ? -2.513 8.284 56.660 1.00 34.38 810 SER A O 1
ATOM 5700 N N . LEU A 1 811 ? -4.162 6.764 56.433 1.00 35.72 811 LEU A N 1
ATOM 5701 C CA . LEU A 1 811 ? -5.260 7.696 56.706 1.00 35.72 811 LEU A CA 1
ATOM 5702 C C . LEU A 1 811 ? -5.189 8.144 58.181 1.00 35.72 811 LEU A C 1
ATOM 5704 O O . LEU A 1 811 ? -5.248 7.282 59.057 1.00 35.72 811 LEU A O 1
ATOM 5708 N N . PRO A 1 812 ? -5.057 9.449 58.484 1.00 38.88 812 PRO A N 1
ATOM 5709 C CA . PRO A 1 812 ? -4.800 9.931 59.843 1.00 38.88 812 PRO A CA 1
ATOM 5710 C C . PRO A 1 812 ? -6.076 10.152 60.683 1.00 38.88 812 PRO A C 1
ATOM 5712 O O . PRO A 1 812 ? -6.054 10.931 61.627 1.00 38.88 812 PRO A O 1
ATOM 5715 N N . HIS A 1 813 ? -7.182 9.465 60.373 1.00 39.72 813 HIS A N 1
ATOM 5716 C CA . HIS A 1 813 ? -8.458 9.590 61.091 1.00 39.72 813 HIS A CA 1
ATOM 5717 C C . HIS A 1 813 ? -9.049 8.215 61.425 1.00 39.72 813 HIS A C 1
ATOM 5719 O O . HIS A 1 813 ? -9.903 7.715 60.704 1.00 39.72 813 HIS A O 1
ATOM 5725 N N . LEU A 1 814 ? -8.548 7.602 62.505 1.00 34.59 814 LEU A N 1
ATOM 5726 C CA . LEU A 1 814 ? -9.204 6.524 63.274 1.00 34.59 814 LEU A CA 1
ATOM 5727 C C . LEU A 1 814 ? -8.427 6.257 64.586 1.00 34.59 814 LEU A C 1
ATOM 5729 O O . LEU A 1 814 ? -8.050 5.133 64.907 1.00 34.59 814 LEU A O 1
ATOM 5733 N N . LYS A 1 815 ? -8.087 7.333 65.313 1.00 31.97 815 LYS A N 1
ATOM 5734 C CA . LYS A 1 815 ? -7.296 7.255 66.560 1.00 31.97 815 LYS A CA 1
ATOM 5735 C C . LYS A 1 815 ? -7.665 8.268 67.655 1.00 31.97 815 LYS A C 1
ATOM 5737 O O . LYS A 1 815 ? -6.968 8.333 68.659 1.00 31.97 815 LYS A O 1
ATOM 5742 N N . GLY A 1 816 ? -8.743 9.028 67.465 1.00 32.00 816 GLY A N 1
ATOM 5743 C CA . GLY A 1 816 ? -9.245 10.035 68.406 1.00 32.00 816 GLY A CA 1
ATOM 5744 C C . GLY A 1 816 ? -10.761 9.931 68.543 1.00 32.00 816 GLY A C 1
ATOM 5745 O O . GLY A 1 816 ? -11.472 10.808 68.074 1.00 32.00 816 GLY A O 1
ATOM 5746 N N . ALA A 1 817 ? -11.238 8.801 69.076 1.00 33.31 817 ALA A N 1
ATOM 5747 C CA . ALA A 1 817 ? -12.662 8.532 69.315 1.00 33.31 817 ALA A CA 1
ATOM 5748 C C . ALA A 1 817 ? -12.907 7.455 70.402 1.00 33.31 817 ALA A C 1
ATOM 5750 O O . ALA A 1 817 ? -13.954 6.819 70.406 1.00 33.31 817 ALA A O 1
ATOM 5751 N N . SER A 1 818 ? -11.934 7.188 71.289 1.00 34.81 818 SER A N 1
ATOM 5752 C CA . SER A 1 818 ? -12.079 6.172 72.351 1.00 34.81 818 SER A CA 1
ATOM 5753 C C . SER A 1 818 ? -10.964 6.241 73.412 1.00 34.81 818 SER A C 1
ATOM 5755 O O . SER A 1 818 ? -10.162 5.310 73.517 1.00 34.81 818 SER A O 1
ATOM 5757 N N . ARG A 1 819 ? -10.891 7.367 74.146 1.00 35.06 819 ARG A N 1
ATOM 5758 C CA . ARG A 1 819 ? -10.332 7.555 75.513 1.00 35.06 819 ARG A CA 1
ATOM 5759 C C . ARG A 1 819 ? -10.112 9.050 75.785 1.00 35.06 819 ARG A C 1
ATOM 5761 O O . ARG A 1 819 ? -9.125 9.578 75.298 1.00 35.06 819 ARG A O 1
ATOM 5768 N N . GLU A 1 820 ? -11.016 9.671 76.548 1.00 32.50 820 GLU A N 1
ATOM 5769 C CA . GLU A 1 820 ? -10.757 10.750 77.532 1.00 32.50 820 GLU A CA 1
ATOM 5770 C C . GLU A 1 820 ? -12.091 11.289 78.083 1.00 32.50 820 GLU A C 1
ATOM 5772 O O . GLU A 1 820 ? -12.620 12.290 77.616 1.00 32.50 820 GLU A O 1
ATOM 5777 N N . GLN A 1 821 ? -12.657 10.579 79.066 1.00 34.34 821 GLN A N 1
ATOM 5778 C CA . GLN A 1 821 ? -13.654 11.109 80.007 1.00 34.34 821 GLN A CA 1
ATOM 5779 C C . GLN A 1 821 ? -13.820 10.126 81.179 1.00 34.34 821 GLN A C 1
ATOM 5781 O O . GLN A 1 821 ? -14.582 9.169 81.091 1.00 34.34 821 GLN A O 1
ATOM 5786 N N . LEU A 1 822 ? -13.040 10.334 82.243 1.00 30.88 822 LEU A N 1
ATOM 5787 C CA . LEU A 1 822 ? -13.281 9.886 83.624 1.00 30.88 822 LEU A CA 1
ATOM 5788 C C . LEU A 1 822 ? -12.200 10.512 84.525 1.00 30.88 822 LEU A C 1
ATOM 5790 O O . LEU A 1 822 ? -11.059 10.676 84.095 1.00 30.88 822 LEU A O 1
ATOM 5794 N N . HIS A 1 823 ? -12.579 10.920 85.737 1.00 30.34 823 HIS A N 1
ATOM 5795 C CA . HIS A 1 823 ? -11.712 11.657 86.668 1.00 30.34 823 HIS A CA 1
ATOM 5796 C C . HIS A 1 823 ? -10.659 10.753 87.349 1.00 30.34 823 HIS A C 1
ATOM 5798 O O . HIS A 1 823 ? -10.871 9.542 87.445 1.00 30.34 823 HIS A O 1
ATOM 5804 N N . PRO A 1 824 ? -9.540 11.318 87.847 1.00 41.47 824 PRO A N 1
ATOM 5805 C CA . PRO A 1 824 ? -8.530 10.578 88.601 1.00 41.47 824 PRO A CA 1
ATOM 5806 C C . PRO A 1 824 ? -8.892 10.440 90.088 1.00 41.47 824 PRO A C 1
ATOM 5808 O O . PRO A 1 824 ? -9.485 11.351 90.664 1.00 41.47 824 PRO A O 1
ATOM 5811 N N . LEU A 1 825 ? -8.446 9.348 90.717 1.00 29.94 825 LEU A N 1
ATOM 5812 C CA . LEU A 1 825 ? -8.277 9.235 92.170 1.00 29.94 825 LEU A CA 1
ATOM 5813 C C . LEU A 1 825 ? -7.215 8.167 92.504 1.00 29.94 825 LEU A C 1
ATOM 5815 O O . LEU A 1 825 ? -7.425 6.995 92.215 1.00 29.94 825 LEU A O 1
ATOM 5819 N N . ASP A 1 826 ? -6.109 8.642 93.084 1.00 31.62 826 ASP A N 1
ATOM 5820 C CA . ASP A 1 826 ? -5.054 7.993 93.888 1.00 31.62 826 ASP A CA 1
ATOM 5821 C C . ASP A 1 826 ? -4.348 6.663 93.487 1.00 31.62 826 ASP A C 1
ATOM 5823 O O . ASP A 1 826 ? -4.824 5.893 92.651 1.00 31.62 826 ASP A O 1
ATOM 5827 N N . PRO A 1 827 ? -3.124 6.421 94.022 1.00 50.78 827 PRO A N 1
ATOM 5828 C CA . PRO A 1 827 ? -2.230 5.342 93.585 1.00 50.78 827 PRO A CA 1
ATOM 5829 C C . PRO A 1 827 ? -2.120 4.177 94.585 1.00 50.78 827 PRO A C 1
ATOM 5831 O O . PRO A 1 827 ? -2.358 4.370 95.772 1.00 50.78 827 PRO A O 1
ATOM 5834 N N . ASP A 1 828 ? -1.583 3.029 94.139 1.00 30.92 828 ASP A N 1
ATOM 5835 C CA . ASP A 1 828 ? -0.469 2.387 94.865 1.00 30.92 828 ASP A CA 1
ATOM 5836 C C . ASP A 1 828 ? 0.318 1.333 94.036 1.00 30.92 828 ASP A C 1
ATOM 5838 O O . ASP A 1 828 ? -0.120 0.883 92.976 1.00 30.92 828 ASP A O 1
ATOM 5842 N N . LEU A 1 829 ? 1.465 0.921 94.592 1.00 30.94 829 LEU A N 1
ATOM 5843 C CA . LEU A 1 829 ? 2.245 -0.313 94.389 1.00 30.94 829 LEU A CA 1
ATOM 5844 C C . LEU A 1 829 ? 3.055 -0.549 93.083 1.00 30.94 829 LEU A C 1
ATOM 5846 O O . LEU A 1 829 ? 2.576 -0.811 91.981 1.00 30.94 829 LEU A O 1
ATOM 5850 N N . HIS A 1 830 ? 4.374 -0.577 93.298 1.00 29.53 830 HIS A N 1
ATOM 5851 C CA . HIS A 1 830 ? 5.483 -1.054 92.452 1.00 29.53 830 HIS A CA 1
ATOM 5852 C C . HIS A 1 830 ? 5.806 -2.558 92.749 1.00 29.53 830 HIS A C 1
ATOM 5854 O O . HIS A 1 830 ? 5.190 -3.125 93.647 1.00 29.53 830 HIS A O 1
ATOM 5860 N N . PRO A 1 831 ? 6.872 -3.196 92.199 1.00 56.59 831 PRO A N 1
ATOM 5861 C CA . PRO A 1 831 ? 7.354 -3.283 90.801 1.00 56.59 831 PRO A CA 1
ATOM 5862 C C . PRO A 1 831 ? 7.838 -4.724 90.403 1.00 56.59 831 PRO A C 1
ATOM 5864 O O . PRO A 1 831 ? 7.936 -5.594 91.258 1.00 56.59 831 PRO A O 1
ATOM 5867 N N . HIS A 1 832 ? 8.272 -4.977 89.146 1.00 32.06 832 HIS A N 1
ATOM 5868 C CA . HIS A 1 832 ? 9.698 -5.291 88.825 1.00 32.06 832 HIS A CA 1
ATOM 5869 C C . HIS A 1 832 ? 10.052 -5.834 87.411 1.00 32.06 832 HIS A C 1
ATOM 5871 O O . HIS A 1 832 ? 9.413 -6.720 86.862 1.00 32.06 832 HIS A O 1
ATOM 5877 N N . ARG A 1 833 ? 11.223 -5.342 86.956 1.00 29.94 833 ARG A N 1
ATOM 5878 C CA . ARG A 1 833 ? 12.306 -5.917 86.114 1.00 29.94 833 ARG A CA 1
ATOM 5879 C C . ARG A 1 833 ? 12.076 -6.438 84.677 1.00 29.94 833 ARG A C 1
ATOM 5881 O O . ARG A 1 833 ? 11.056 -6.976 84.276 1.00 29.94 833 ARG A O 1
ATOM 5888 N N . ARG A 1 834 ? 13.153 -6.236 83.906 1.00 30.81 834 ARG A N 1
ATOM 5889 C CA . ARG A 1 834 ? 13.460 -6.699 82.541 1.00 30.81 834 ARG A CA 1
ATOM 5890 C C . ARG A 1 834 ? 14.593 -7.734 82.637 1.00 30.81 834 ARG A C 1
ATOM 5892 O O . ARG A 1 834 ? 15.267 -7.739 83.660 1.00 30.81 834 ARG A O 1
ATOM 5899 N N . GLU A 1 835 ? 14.925 -8.420 81.537 1.00 31.23 835 GLU A N 1
ATOM 5900 C CA . GLU A 1 835 ? 16.253 -8.261 80.897 1.00 31.23 835 GLU A CA 1
ATOM 5901 C C . GLU A 1 835 ? 16.322 -8.847 79.468 1.00 31.23 835 GLU A C 1
ATOM 5903 O O . GLU A 1 835 ? 15.289 -9.204 78.897 1.00 31.23 835 GLU A O 1
ATOM 5908 N N . ARG A 1 836 ? 17.491 -8.750 78.809 1.00 26.30 836 ARG A N 1
ATOM 5909 C CA . ARG A 1 836 ? 17.681 -8.868 77.342 1.00 26.30 836 ARG A CA 1
ATOM 5910 C C . ARG A 1 836 ? 19.108 -9.385 76.968 1.00 26.30 836 ARG A C 1
ATOM 5912 O O . ARG A 1 836 ? 19.853 -9.701 77.886 1.00 26.30 836 ARG A O 1
ATOM 5919 N N . PRO A 1 837 ? 19.477 -9.569 75.671 1.00 62.72 837 PRO A N 1
ATOM 5920 C CA . PRO A 1 837 ? 20.397 -10.639 75.235 1.00 62.72 837 PRO A CA 1
ATOM 5921 C C . PRO A 1 837 ? 21.801 -10.183 74.772 1.00 62.72 837 PRO A C 1
ATOM 5923 O O . PRO A 1 837 ? 22.073 -8.988 74.697 1.00 62.72 837 PRO A O 1
ATOM 5926 N N . VAL A 1 838 ? 22.638 -11.151 74.352 1.00 30.06 838 VAL A N 1
ATOM 5927 C CA . VAL A 1 838 ? 23.940 -10.969 73.658 1.00 30.06 838 VAL A CA 1
ATOM 5928 C C . VAL A 1 838 ? 24.071 -11.941 72.448 1.00 30.06 838 VAL A C 1
ATOM 5930 O O . VAL A 1 838 ? 23.239 -12.832 72.274 1.00 30.06 838 VAL A O 1
ATOM 5933 N N . GLU A 1 839 ? 25.061 -11.708 71.574 1.00 32.09 839 GLU A N 1
ATOM 5934 C CA . GLU A 1 839 ? 25.224 -12.180 70.176 1.00 32.09 839 GLU A CA 1
ATOM 5935 C C . GLU A 1 839 ? 26.303 -13.297 69.939 1.00 32.09 839 GLU A C 1
ATOM 5937 O O . GLU A 1 839 ? 26.905 -13.758 70.908 1.00 32.09 839 GLU A O 1
ATOM 5942 N N . PRO A 1 840 ? 26.527 -13.803 68.690 1.00 58.47 840 PRO A N 1
ATOM 5943 C CA . PRO A 1 840 ? 27.250 -15.069 68.410 1.00 58.47 840 PRO A CA 1
ATOM 5944 C C . PRO A 1 840 ? 28.665 -14.964 67.765 1.00 58.47 840 PRO A C 1
ATOM 5946 O O . PRO A 1 840 ? 29.073 -13.903 67.301 1.00 58.47 840 PRO A O 1
ATOM 5949 N N . GLY A 1 841 ? 29.379 -16.103 67.619 1.00 28.09 841 GLY A N 1
ATOM 5950 C CA . GLY A 1 841 ? 30.673 -16.231 66.899 1.00 28.09 841 GLY A CA 1
ATOM 5951 C C . GLY A 1 841 ? 30.956 -17.629 66.264 1.00 28.09 841 GLY A C 1
ATOM 5952 O O . GLY A 1 841 ? 30.219 -18.564 66.580 1.00 28.09 841 GLY A O 1
ATOM 5953 N N . PRO A 1 842 ? 31.923 -17.797 65.309 1.00 54.25 842 PRO A N 1
ATOM 5954 C CA . PRO A 1 842 ? 31.752 -18.797 64.221 1.00 54.25 842 PRO A CA 1
ATOM 5955 C C . PRO A 1 842 ? 32.989 -19.591 63.660 1.00 54.25 842 PRO A C 1
ATOM 5957 O O . PRO A 1 842 ? 34.134 -19.204 63.857 1.00 54.25 842 PRO A O 1
ATOM 5960 N N . ARG A 1 843 ? 32.706 -20.575 62.763 1.00 34.09 843 ARG A N 1
ATOM 5961 C CA . ARG A 1 843 ? 33.587 -21.308 61.776 1.00 34.09 843 ARG A CA 1
ATOM 5962 C C . ARG A 1 843 ? 34.544 -22.406 62.321 1.00 34.09 843 ARG A C 1
ATOM 5964 O O . ARG A 1 843 ? 35.079 -22.251 63.403 1.00 34.09 843 ARG A O 1
ATOM 5971 N N . GLY A 1 844 ? 34.865 -23.506 61.604 1.00 29.33 844 GLY A N 1
ATOM 5972 C CA . GLY A 1 844 ? 34.268 -24.123 60.388 1.00 29.33 844 GLY A CA 1
ATOM 5973 C C . GLY A 1 844 ? 35.247 -24.898 59.453 1.00 29.33 844 GLY A C 1
ATOM 5974 O O . GLY A 1 844 ? 36.370 -24.440 59.279 1.00 29.33 844 GLY A O 1
ATOM 5975 N N . ARG A 1 845 ? 34.805 -26.019 58.827 1.00 28.97 845 ARG A N 1
ATOM 5976 C CA . ARG A 1 845 ? 35.281 -26.740 57.587 1.00 28.97 845 ARG A CA 1
ATOM 5977 C C . ARG A 1 845 ? 34.333 -27.959 57.348 1.00 28.97 845 ARG A C 1
ATOM 5979 O O . ARG A 1 845 ? 33.886 -28.524 58.338 1.00 28.97 845 ARG A O 1
ATOM 5986 N N . LEU A 1 846 ? 33.715 -28.176 56.169 1.00 32.88 846 LEU A N 1
ATOM 5987 C CA . LEU A 1 846 ? 34.164 -28.926 54.958 1.00 32.88 846 LEU A CA 1
ATOM 5988 C C . LEU A 1 846 ? 34.491 -30.416 55.221 1.00 32.88 846 LEU A C 1
ATOM 5990 O O . LEU A 1 846 ? 35.274 -30.666 56.127 1.00 32.88 846 LEU A O 1
ATOM 5994 N N . ASP A 1 847 ? 34.034 -31.435 54.468 1.00 29.45 847 ASP A N 1
ATOM 5995 C CA . ASP A 1 847 ? 33.019 -31.636 53.382 1.00 29.45 847 ASP A CA 1
ATOM 5996 C C . ASP A 1 847 ? 32.849 -33.195 53.199 1.00 29.45 847 ASP A C 1
ATOM 5998 O O . ASP A 1 847 ? 33.471 -33.904 53.997 1.00 29.45 847 ASP A O 1
ATOM 6002 N N . PRO A 1 848 ? 32.138 -33.825 52.219 1.00 48.06 848 PRO A N 1
ATOM 6003 C CA . PRO A 1 848 ? 31.124 -33.369 51.255 1.00 48.06 848 PRO A CA 1
ATOM 6004 C C . PRO A 1 848 ? 29.830 -34.246 51.161 1.00 48.06 848 PRO A C 1
ATOM 6006 O O . PRO A 1 848 ? 29.632 -35.233 51.864 1.00 48.06 848 PRO A O 1
ATOM 6009 N N . ASP A 1 849 ? 28.989 -33.874 50.185 1.00 31.64 849 ASP A N 1
ATOM 6010 C CA . ASP A 1 849 ? 27.941 -34.643 49.474 1.00 31.64 849 ASP A CA 1
ATOM 6011 C C . ASP A 1 849 ? 26.555 -34.905 50.129 1.00 31.64 849 ASP A C 1
ATOM 6013 O O . ASP A 1 849 ? 26.340 -34.783 51.338 1.00 31.64 849 ASP A O 1
ATOM 6017 N N . ARG A 1 850 ? 25.521 -35.074 49.282 1.00 32.03 850 ARG A N 1
ATOM 6018 C CA . ARG A 1 850 ? 24.156 -34.609 49.583 1.00 32.03 850 ARG A CA 1
ATOM 6019 C C . ARG A 1 850 ? 22.977 -35.448 49.060 1.00 32.03 850 ARG A C 1
ATOM 6021 O O . ARG A 1 850 ? 22.654 -35.483 47.880 1.00 32.03 850 ARG A O 1
ATOM 6028 N N . ARG A 1 851 ? 22.117 -35.740 50.045 1.00 31.12 851 ARG A N 1
ATOM 6029 C CA . ARG A 1 851 ? 20.641 -35.586 50.037 1.00 31.12 851 ARG A CA 1
ATOM 6030 C C . ARG A 1 851 ? 19.747 -36.663 49.393 1.00 31.12 851 ARG A C 1
ATOM 6032 O O . ARG A 1 851 ? 19.273 -36.555 48.271 1.00 31.12 851 ARG A O 1
ATOM 6039 N N . GLN A 1 852 ? 19.212 -37.465 50.318 1.00 31.67 852 GLN A N 1
ATOM 6040 C CA . GLN A 1 852 ? 17.767 -37.537 50.606 1.00 31.67 852 GLN A CA 1
ATOM 6041 C C . GLN A 1 852 ? 16.830 -38.060 49.497 1.00 31.67 852 GLN A C 1
ATOM 6043 O O . GLN A 1 852 ? 16.122 -37.305 48.832 1.00 31.67 852 GLN A O 1
ATOM 6048 N N . ARG A 1 853 ? 16.608 -39.379 49.517 1.00 25.97 853 ARG A N 1
ATOM 6049 C CA . ARG A 1 853 ? 15.281 -39.970 49.270 1.00 25.97 853 ARG A CA 1
ATOM 6050 C C . ARG A 1 853 ? 14.913 -40.900 50.430 1.00 25.97 853 ARG A C 1
ATOM 6052 O O . ARG A 1 853 ? 15.471 -41.984 50.541 1.00 25.97 853 ARG A O 1
ATOM 6059 N N . ARG A 1 854 ? 13.977 -40.497 51.303 1.00 31.58 854 ARG A N 1
ATOM 6060 C CA . ARG A 1 854 ? 13.375 -41.424 52.285 1.00 31.58 854 ARG A CA 1
ATOM 6061 C C . ARG A 1 854 ? 12.295 -42.260 51.597 1.00 31.58 854 ARG A C 1
ATOM 6063 O O . ARG A 1 854 ? 11.405 -41.711 50.953 1.00 31.58 854 ARG A O 1
ATOM 6070 N N . HIS A 1 855 ? 12.385 -43.578 51.741 1.00 28.00 855 HIS A N 1
ATOM 6071 C CA . HIS A 1 855 ? 11.459 -44.535 51.137 1.00 28.00 855 HIS A CA 1
ATOM 6072 C C . HIS A 1 855 ? 10.271 -44.873 52.056 1.00 28.00 855 HIS A C 1
ATOM 6074 O O . HIS A 1 855 ? 10.378 -44.829 53.278 1.00 28.00 855 HIS A O 1
ATOM 6080 N N . ARG A 1 856 ? 9.145 -45.261 51.441 1.00 35.25 856 ARG A N 1
ATOM 6081 C CA . ARG A 1 856 ? 8.055 -46.038 52.072 1.00 35.25 856 ARG A CA 1
ATOM 6082 C C . ARG A 1 856 ? 8.476 -47.511 52.204 1.00 35.25 856 ARG A C 1
ATOM 6084 O O . ARG A 1 856 ? 9.211 -47.982 51.333 1.00 35.25 856 ARG A O 1
ATOM 6091 N N . PRO A 1 857 ? 7.925 -48.266 53.171 1.00 42.38 857 PRO A N 1
ATOM 6092 C CA . PRO A 1 857 ? 6.771 -49.150 52.855 1.00 42.38 857 PRO A CA 1
ATOM 6093 C C . PRO A 1 857 ? 5.408 -48.591 53.357 1.00 42.38 857 PRO A C 1
ATOM 6095 O O . PRO A 1 857 ? 5.415 -47.629 54.113 1.00 42.38 857 PRO A O 1
ATOM 6098 N N . ARG A 1 858 ? 4.184 -48.956 52.903 1.00 32.81 858 ARG A N 1
ATOM 6099 C CA . ARG A 1 858 ? 3.573 -50.200 52.339 1.00 32.81 858 ARG A CA 1
ATOM 6100 C C . ARG A 1 858 ? 3.454 -51.317 53.397 1.00 32.81 858 ARG A C 1
ATOM 6102 O O . ARG A 1 858 ? 4.405 -51.517 54.123 1.00 32.81 858 ARG A O 1
ATOM 6109 N N . ARG A 1 859 ? 2.368 -52.093 53.544 1.00 32.06 859 ARG A N 1
ATOM 6110 C CA . ARG A 1 859 ? 1.149 -52.459 52.751 1.00 32.06 859 ARG A CA 1
ATOM 6111 C C . ARG A 1 859 ? 0.036 -52.859 53.787 1.00 32.06 859 ARG A C 1
ATOM 6113 O O . ARG A 1 859 ? 0.334 -52.794 54.967 1.00 32.06 859 ARG A O 1
ATOM 6120 N N . ARG A 1 860 ? -1.216 -53.276 53.504 1.00 31.78 860 ARG A N 1
ATOM 6121 C CA . ARG A 1 860 ? -2.001 -53.615 52.285 1.00 31.78 860 ARG A CA 1
ATOM 6122 C C . ARG A 1 860 ? -3.514 -53.450 52.596 1.00 31.78 860 ARG A C 1
ATOM 6124 O O . ARG A 1 860 ? -3.899 -53.675 53.732 1.00 31.78 860 ARG A O 1
ATOM 6131 N N . GLY A 1 861 ? -4.355 -53.151 51.596 1.00 26.84 861 GLY A N 1
ATOM 6132 C CA . GLY A 1 861 ? -5.831 -53.179 51.709 1.00 26.84 861 GLY A CA 1
ATOM 6133 C C . GLY A 1 861 ? -6.537 -52.480 50.529 1.00 26.84 861 GLY A C 1
ATOM 6134 O O . GLY A 1 861 ? -6.335 -51.288 50.325 1.00 26.84 861 GLY A O 1
ATOM 6135 N N . ARG A 1 862 ? -7.278 -53.240 49.709 1.00 31.66 862 ARG A N 1
ATOM 6136 C CA . ARG A 1 862 ? -8.071 -52.878 48.494 1.00 31.66 862 ARG A CA 1
ATOM 6137 C C . ARG A 1 862 ? -8.886 -54.138 48.089 1.00 31.66 862 ARG A C 1
ATOM 6139 O O . ARG A 1 862 ? -8.502 -55.189 48.612 1.00 31.66 862 ARG A O 1
ATOM 6146 N N . PRO A 1 863 ? -9.901 -54.124 47.183 1.00 47.12 863 PRO A N 1
ATOM 6147 C CA . PRO A 1 863 ? -10.263 -53.133 46.135 1.00 47.12 863 PRO A CA 1
ATOM 6148 C C . PRO A 1 863 ? -11.743 -52.637 46.214 1.00 47.12 863 PRO A C 1
ATOM 6150 O O . PRO A 1 863 ? -12.489 -53.123 47.050 1.00 47.12 863 PRO A O 1
ATOM 6153 N N . ASP A 1 864 ? -12.297 -51.716 45.402 1.00 29.67 864 ASP A N 1
ATOM 6154 C CA . ASP A 1 864 ? -11.729 -50.564 44.665 1.00 29.67 864 ASP A CA 1
ATOM 6155 C C . ASP A 1 864 ? -12.763 -49.411 44.508 1.00 29.67 864 ASP A C 1
ATOM 6157 O O . ASP A 1 864 ? -12.646 -48.390 45.185 1.00 29.67 864 ASP A O 1
ATOM 6161 N N . ARG A 1 865 ? -13.710 -49.557 43.558 1.00 34.47 865 ARG A N 1
ATOM 6162 C CA . ARG A 1 865 ? -14.709 -48.602 42.996 1.00 34.47 865 ARG A CA 1
ATOM 6163 C C . ARG A 1 865 ? -15.352 -49.280 41.749 1.00 34.47 865 ARG A C 1
ATOM 6165 O O . ARG A 1 865 ? -14.724 -50.227 41.273 1.00 34.47 865 ARG A O 1
ATOM 6172 N N . PRO A 1 866 ? -16.517 -48.861 41.187 1.00 42.25 866 PRO A N 1
ATOM 6173 C CA . PRO A 1 866 ? -16.857 -47.472 40.833 1.00 42.25 866 PRO A CA 1
ATOM 6174 C C . PRO A 1 866 ? -18.333 -47.069 41.097 1.00 42.25 866 PRO A C 1
ATOM 6176 O O . PRO A 1 866 ? -18.987 -47.624 41.971 1.00 42.25 866 PRO A O 1
ATOM 6179 N N . ALA A 1 867 ? -18.815 -46.033 40.397 1.00 30.36 867 ALA A N 1
ATOM 6180 C CA . ALA A 1 867 ? -20.164 -45.466 40.508 1.00 30.36 867 ALA A CA 1
ATOM 6181 C C . ALA A 1 867 ? -21.242 -46.271 39.747 1.00 30.36 867 ALA A C 1
ATOM 6183 O O . ALA A 1 867 ? -20.927 -47.099 38.894 1.00 30.36 867 ALA A O 1
ATOM 6184 N N . ALA A 1 868 ? -22.514 -45.989 40.048 1.00 31.83 868 ALA A N 1
ATOM 6185 C CA . ALA A 1 868 ? -23.680 -46.718 39.545 1.00 31.83 868 ALA A CA 1
ATOM 6186 C C . ALA A 1 868 ? -24.110 -46.344 38.102 1.00 31.83 868 ALA A C 1
ATOM 6188 O O . ALA A 1 868 ? -24.032 -45.170 37.726 1.00 31.83 868 ALA A O 1
ATOM 6189 N N . PRO A 1 869 ? -24.644 -47.308 37.323 1.00 38.91 869 PRO A N 1
ATOM 6190 C CA . PRO A 1 869 ? -25.398 -47.077 36.088 1.00 38.91 869 PRO A CA 1
ATOM 6191 C C . PRO A 1 869 ? -26.933 -47.221 36.265 1.00 38.91 869 PRO A C 1
ATOM 6193 O O . PRO A 1 869 ? -27.413 -47.761 37.258 1.00 38.91 869 PRO A O 1
ATOM 6196 N N . ARG A 1 870 ? -27.702 -46.778 35.253 1.00 42.59 870 ARG A N 1
ATOM 6197 C CA . ARG A 1 870 ? -29.127 -47.149 35.005 1.00 42.59 870 ARG A CA 1
ATOM 6198 C C . ARG A 1 870 ? -29.219 -48.635 34.559 1.00 42.59 870 ARG A C 1
ATOM 6200 O O . ARG A 1 870 ? -28.157 -49.161 34.211 1.00 42.59 870 ARG A O 1
ATOM 6207 N N . PRO A 1 871 ? -30.398 -49.314 34.464 1.00 52.53 871 PRO A N 1
ATOM 6208 C CA . PRO A 1 871 ? -31.240 -49.249 33.239 1.00 52.53 871 PRO A CA 1
ATOM 6209 C C . PRO A 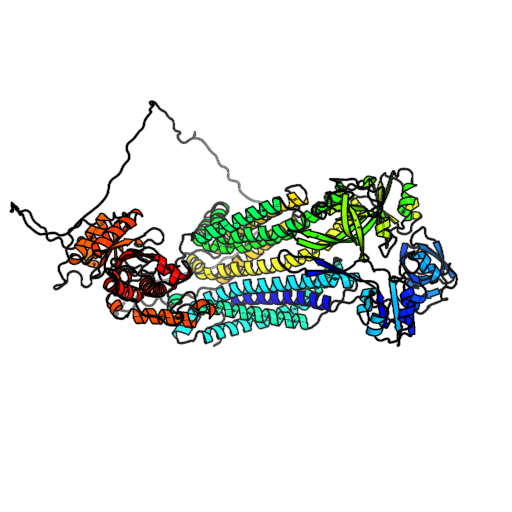1 871 ? -32.795 -49.434 33.490 1.00 52.53 871 PRO A C 1
ATOM 6211 O O . PRO A 1 871 ? -33.272 -48.712 34.358 1.00 52.53 871 PRO A O 1
ATOM 6214 N N . PRO A 1 872 ? -33.645 -50.170 32.706 1.00 59.06 872 PRO A N 1
ATOM 6215 C CA . PRO A 1 872 ? -34.576 -49.522 31.746 1.00 59.06 872 PRO A CA 1
ATOM 6216 C C . PRO A 1 872 ? -36.015 -50.128 31.580 1.00 59.06 872 PRO A C 1
ATOM 6218 O O . PRO A 1 872 ? -36.326 -51.166 32.150 1.00 59.06 872 PRO A O 1
ATOM 6221 N N . ARG A 1 873 ? -36.779 -49.580 30.600 1.00 34.38 873 ARG A N 1
ATOM 6222 C CA . ARG A 1 873 ? -37.936 -50.176 29.852 1.00 34.38 873 ARG A CA 1
ATOM 6223 C C . ARG A 1 873 ? -39.261 -50.370 30.634 1.00 34.38 873 ARG A C 1
ATOM 6225 O O . ARG A 1 873 ? -39.230 -50.616 31.827 1.00 34.38 873 ARG A O 1
ATOM 6232 N N . ALA A 1 874 ? -40.460 -50.281 30.033 1.00 28.66 874 ALA A N 1
ATOM 6233 C CA . ALA A 1 874 ? -40.895 -50.025 28.634 1.00 28.66 874 ALA A CA 1
ATOM 6234 C C . ALA A 1 874 ? -42.141 -49.068 28.619 1.00 28.66 874 ALA A C 1
ATOM 6236 O O . ALA A 1 874 ? -42.157 -48.202 29.484 1.00 28.66 874 ALA A O 1
ATOM 6237 N N . LEU A 1 875 ? -43.177 -49.057 27.748 1.00 29.78 875 LEU A N 1
ATOM 6238 C CA . LEU A 1 875 ? -43.626 -49.825 26.553 1.00 29.78 875 LEU A CA 1
ATOM 6239 C C . LEU A 1 875 ? -44.585 -48.934 25.686 1.00 29.78 875 LEU A C 1
ATOM 6241 O O . LEU A 1 875 ? -44.693 -47.735 25.929 1.00 29.78 875 LEU A O 1
ATOM 6245 N N . THR A 1 876 ? -45.275 -49.515 24.695 1.00 34.78 876 THR A N 1
ATOM 6246 C CA . THR A 1 876 ? -46.357 -48.978 23.811 1.00 34.78 876 THR A CA 1
ATOM 6247 C C . THR A 1 876 ? -47.382 -50.122 23.553 1.00 34.78 876 THR A C 1
ATOM 6249 O O . THR A 1 876 ? -47.138 -51.193 24.117 1.00 34.78 876 THR A O 1
ATOM 6252 N N . PRO A 1 877 ? -48.485 -50.036 22.754 1.00 53.34 877 PRO A N 1
ATOM 6253 C CA . PRO A 1 877 ? -49.081 -48.972 21.908 1.00 53.34 877 PRO A CA 1
ATOM 6254 C C . PRO A 1 877 ? -50.498 -48.548 22.436 1.00 53.34 877 PRO A C 1
ATOM 6256 O O . PRO A 1 877 ? -50.726 -48.745 23.621 1.00 53.34 877 PRO A O 1
ATOM 6259 N N . THR A 1 878 ? -51.453 -47.862 21.769 1.00 30.83 878 THR A N 1
ATOM 6260 C CA . THR A 1 878 ? -52.080 -48.007 20.421 1.00 30.83 878 THR A CA 1
ATOM 6261 C C . THR A 1 878 ? -52.779 -46.736 19.888 1.00 30.83 878 THR A C 1
ATOM 6263 O O . THR A 1 878 ? -53.419 -46.013 20.643 1.00 30.83 878 THR A O 1
ATOM 6266 N N . GLY A 1 879 ? -52.770 -46.567 18.558 1.00 28.39 879 GLY A N 1
ATOM 6267 C CA . GLY A 1 879 ? -53.847 -45.968 17.731 1.00 28.39 879 GLY A CA 1
ATOM 6268 C C . GLY A 1 879 ? -54.145 -46.944 16.568 1.00 28.39 879 GLY A C 1
ATOM 6269 O O . GLY A 1 879 ? -53.750 -48.106 16.724 1.00 28.39 879 GLY A O 1
ATOM 6270 N N . PRO A 1 880 ? -54.691 -46.558 15.386 1.00 58.72 880 PRO A N 1
ATOM 6271 C CA . PRO A 1 880 ? -55.251 -45.274 14.894 1.00 58.72 880 PRO A CA 1
ATOM 6272 C C . PRO A 1 880 ? -56.693 -45.525 14.314 1.00 58.72 880 PRO A C 1
ATOM 6274 O O . PRO A 1 880 ? -57.349 -46.399 14.880 1.00 58.72 880 PRO A O 1
ATOM 6277 N N . PRO A 1 881 ? -57.209 -44.952 13.186 1.00 57.34 881 PRO A N 1
ATOM 6278 C CA . PRO A 1 881 ? -57.023 -43.667 12.471 1.00 57.34 881 PRO A CA 1
ATOM 6279 C C . PRO A 1 881 ? -58.359 -42.861 12.280 1.00 57.34 881 PRO A C 1
ATOM 6281 O O . PRO A 1 881 ? -59.359 -43.169 12.918 1.00 57.34 881 PRO A O 1
ATOM 6284 N N . GLY A 1 882 ? -58.380 -41.822 11.417 1.00 28.17 882 GLY A N 1
ATOM 6285 C CA . GLY A 1 882 ? -59.594 -41.085 10.952 1.00 28.17 882 GLY A CA 1
ATOM 6286 C C . GLY A 1 882 ? -60.269 -41.720 9.708 1.00 28.17 882 GLY A C 1
ATOM 6287 O O . GLY A 1 882 ? -60.141 -42.939 9.581 1.00 28.17 882 GLY A O 1
ATOM 6288 N N . PRO A 1 883 ? -60.892 -40.976 8.745 1.00 52.06 883 PRO A N 1
ATOM 6289 C CA . PRO A 1 883 ? -60.954 -39.506 8.537 1.00 52.06 883 PRO A CA 1
ATOM 6290 C C . PRO A 1 883 ? -62.353 -38.964 8.058 1.00 52.06 883 PRO A C 1
ATOM 6292 O O . PRO A 1 883 ? -63.343 -39.681 8.151 1.00 52.06 883 PRO A O 1
ATOM 6295 N N . THR A 1 884 ? -62.404 -37.762 7.431 1.00 29.70 884 THR A N 1
ATOM 6296 C CA . THR A 1 884 ? -63.460 -37.235 6.489 1.00 29.70 884 THR A CA 1
ATOM 6297 C C . THR A 1 884 ? -64.889 -36.939 7.030 1.00 29.70 884 THR A C 1
ATOM 6299 O O . THR A 1 884 ? -65.324 -37.597 7.961 1.00 29.70 884 THR A O 1
ATOM 6302 N N . ALA A 1 885 ? -65.701 -35.989 6.513 1.00 25.48 885 ALA A N 1
ATOM 6303 C CA . ALA A 1 885 ? -65.514 -34.895 5.529 1.00 25.48 885 ALA A CA 1
ATOM 6304 C C . ALA A 1 885 ? -66.528 -33.717 5.729 1.00 25.48 885 ALA A C 1
ATOM 6306 O O . ALA A 1 885 ? -67.465 -33.812 6.515 1.00 25.48 885 ALA A O 1
ATOM 6307 N N . GLU A 1 886 ? -66.290 -32.640 4.965 1.00 32.59 886 GLU A N 1
ATOM 6308 C CA . GLU A 1 886 ? -67.156 -31.570 4.391 1.00 32.59 886 GLU A CA 1
ATOM 6309 C C . GLU A 1 886 ? -68.641 -31.891 4.014 1.00 32.59 886 GLU A C 1
ATOM 6311 O O . GLU A 1 886 ? -68.996 -33.070 4.028 1.00 32.59 886 GLU A O 1
ATOM 6316 N N . PRO A 1 887 ? -69.484 -30.931 3.506 1.00 56.50 887 PRO A N 1
ATOM 6317 C CA . PRO A 1 887 ? -69.381 -29.444 3.426 1.00 56.50 887 PRO A CA 1
ATOM 6318 C C . PRO A 1 887 ? -70.723 -28.646 3.642 1.00 56.50 887 PRO A C 1
ATOM 6320 O O . PRO A 1 887 ? -71.754 -29.201 4.006 1.00 56.50 887 PRO A O 1
ATOM 6323 N N . HIS A 1 888 ? -70.697 -27.347 3.270 1.00 30.23 888 HIS A N 1
ATOM 6324 C CA . HIS A 1 888 ? -71.782 -26.486 2.718 1.00 30.23 888 HIS A CA 1
ATOM 6325 C C . HIS A 1 888 ? -72.617 -25.548 3.625 1.00 30.23 888 HIS A C 1
ATOM 6327 O O . HIS A 1 888 ? -73.024 -25.879 4.731 1.00 30.23 888 HIS A O 1
ATOM 6333 N N . GLY A 1 889 ? -72.932 -24.366 3.058 1.00 28.05 889 GLY A N 1
ATOM 6334 C CA . GLY A 1 889 ? -73.862 -23.351 3.583 1.00 28.05 889 GLY A CA 1
ATOM 6335 C C . GLY A 1 889 ? -73.340 -21.916 3.399 1.00 28.05 889 GLY A C 1
ATOM 6336 O O . GLY A 1 889 ? -72.370 -21.526 4.040 1.00 28.05 889 GLY A O 1
ATOM 6337 N N . SER A 1 890 ? -73.939 -21.109 2.514 1.00 29.36 890 SER A N 1
ATOM 6338 C CA . SER A 1 890 ? -73.566 -19.686 2.306 1.00 29.36 890 SER A CA 1
ATOM 6339 C C . SER A 1 890 ? -74.842 -18.796 2.179 1.00 29.36 890 SER A C 1
ATOM 6341 O O . SER A 1 890 ? -75.892 -19.278 2.597 1.00 29.36 890 SER A O 1
ATOM 6343 N N . PRO A 1 891 ? -74.813 -17.496 1.795 1.00 61.97 891 PRO A N 1
ATOM 6344 C CA . PRO A 1 891 ? -75.519 -16.403 2.502 1.00 61.97 891 PRO A CA 1
ATOM 6345 C C . PRO A 1 891 ? -76.760 -15.923 1.680 1.00 61.97 891 PRO A C 1
ATOM 6347 O O . PRO A 1 891 ? -77.280 -16.762 0.944 1.00 61.97 891 PRO A O 1
ATOM 6350 N N . PRO A 1 892 ? -77.256 -14.649 1.662 1.00 57.12 892 PRO A N 1
ATOM 6351 C CA . PRO A 1 892 ? -77.004 -13.427 2.466 1.00 57.12 892 PRO A CA 1
ATOM 6352 C C . PRO A 1 892 ? -78.287 -12.653 2.921 1.00 57.12 892 PRO A C 1
ATOM 6354 O O . PRO A 1 892 ? -79.405 -13.084 2.664 1.00 57.12 892 PRO A O 1
ATOM 6357 N N . GLY A 1 893 ? -78.151 -11.458 3.536 1.00 28.27 893 GLY A N 1
ATOM 6358 C CA . GLY A 1 893 ? -79.288 -10.539 3.789 1.00 28.27 893 GLY A CA 1
ATOM 6359 C C . GLY A 1 893 ? -78.947 -9.172 4.434 1.00 28.27 893 GLY A C 1
ATOM 6360 O O . GLY A 1 893 ? -78.037 -9.076 5.250 1.00 28.27 893 GLY A O 1
ATOM 6361 N N . ARG A 1 894 ? -79.679 -8.109 4.055 1.00 27.30 894 ARG A N 1
ATOM 6362 C CA . ARG A 1 894 ? -79.622 -6.676 4.488 1.00 27.30 894 ARG A CA 1
ATOM 6363 C C . ARG A 1 894 ? -81.064 -6.088 4.354 1.00 27.30 894 ARG A C 1
ATOM 6365 O O . ARG A 1 894 ? -81.830 -6.731 3.637 1.00 27.30 894 ARG A O 1
ATOM 6372 N N . PRO A 1 895 ? -81.442 -4.869 4.837 1.00 43.16 895 PRO A N 1
ATOM 6373 C CA . PRO A 1 895 ? -80.751 -3.905 5.710 1.00 43.16 895 PRO A CA 1
ATOM 6374 C C . PRO A 1 895 ? -81.588 -3.428 6.971 1.00 43.16 895 PRO A C 1
ATOM 6376 O O . PRO A 1 895 ? -81.666 -4.257 7.869 1.00 43.16 895 PRO A O 1
ATOM 6379 N N . PRO A 1 896 ? -82.114 -2.178 7.184 1.00 50.81 896 PRO A N 1
ATOM 6380 C CA . PRO A 1 896 ? -82.037 -1.471 8.497 1.00 50.81 896 PRO A CA 1
ATOM 6381 C C . PRO A 1 896 ? -83.415 -0.940 9.041 1.00 50.81 896 PRO A C 1
ATOM 6383 O O . PRO A 1 896 ? -84.444 -1.409 8.564 1.00 50.81 896 PRO A O 1
ATOM 6386 N N . PRO A 1 897 ? -83.506 0.172 9.820 1.00 52.91 897 PRO A N 1
ATOM 6387 C CA . PRO A 1 897 ? -83.161 0.484 11.233 1.00 52.91 897 PRO A CA 1
ATOM 6388 C C . PRO A 1 897 ? -84.491 0.676 12.062 1.00 52.91 897 PRO A C 1
ATOM 6390 O O . PRO A 1 897 ? -85.385 -0.126 11.806 1.00 52.91 897 PRO A O 1
ATOM 6393 N N . PRO A 1 898 ? -84.781 1.682 12.951 1.00 48.12 898 PRO A N 1
ATOM 6394 C CA . PRO A 1 898 ? -83.991 2.600 13.815 1.00 48.12 898 PRO A CA 1
ATOM 6395 C C . PRO A 1 898 ? -84.499 2.817 15.291 1.00 48.12 898 PRO A C 1
ATOM 6397 O O . PRO A 1 898 ? -85.611 2.457 15.644 1.00 48.12 898 PRO A O 1
ATOM 6400 N N . LEU A 1 899 ? -83.724 3.602 16.072 1.00 29.67 899 LEU A N 1
ATOM 6401 C CA . LEU A 1 899 ? -84.125 4.579 17.132 1.00 29.67 899 LEU A CA 1
ATOM 6402 C C . LEU A 1 899 ? -84.765 4.173 18.499 1.00 29.67 899 LEU A C 1
ATOM 6404 O O . LEU A 1 899 ? -85.844 3.606 18.571 1.00 29.67 899 LEU A O 1
ATOM 6408 N N . ARG A 1 900 ? -84.181 4.784 19.557 1.00 25.42 900 ARG A N 1
ATOM 6409 C CA . ARG A 1 900 ? -84.717 5.186 20.893 1.00 25.42 900 ARG A CA 1
ATOM 6410 C C . ARG A 1 900 ? -85.011 4.134 21.985 1.00 25.42 900 ARG A C 1
ATOM 6412 O O . ARG A 1 900 ? -85.784 3.204 21.814 1.00 25.42 900 ARG A O 1
ATOM 6419 N N . SER A 1 901 ? -84.471 4.420 23.176 1.00 34.59 901 SER A N 1
ATOM 6420 C CA . SER A 1 901 ? -84.821 3.847 24.490 1.00 34.59 901 SER A CA 1
ATOM 6421 C C . SER A 1 901 ? -86.222 4.285 24.964 1.00 34.59 901 SER A C 1
ATOM 6423 O O . SER A 1 901 ? -86.722 5.312 24.493 1.00 34.59 901 SER A O 1
ATOM 6425 N N . PRO A 1 902 ? -86.822 3.594 25.958 1.00 37.69 902 PRO A N 1
ATOM 6426 C CA . PRO A 1 902 ? -86.715 4.131 27.325 1.00 37.69 902 PRO A CA 1
ATOM 6427 C C . PRO A 1 902 ? -86.632 3.100 28.481 1.00 37.69 902 PRO A C 1
ATOM 6429 O O . PRO A 1 902 ? -86.898 1.915 28.326 1.00 37.69 902 PRO A O 1
ATOM 6432 N N . LEU A 1 903 ? -86.267 3.640 29.651 1.00 28.50 903 LEU A N 1
ATOM 6433 C CA . LEU A 1 903 ? -86.571 3.244 31.044 1.00 28.50 903 LEU A CA 1
ATOM 6434 C C . LEU A 1 903 ? -87.584 2.095 31.283 1.00 28.50 903 LEU A C 1
ATOM 6436 O O . LEU A 1 903 ? -88.698 2.166 30.775 1.00 28.50 903 LEU A O 1
ATOM 6440 N N . ALA A 1 904 ? -87.297 1.192 32.239 1.00 24.14 904 ALA A N 1
ATOM 6441 C CA . ALA A 1 904 ? -87.939 1.185 33.578 1.00 24.14 904 ALA A CA 1
ATOM 6442 C C . ALA A 1 904 ? -87.698 -0.108 34.402 1.00 24.14 904 ALA A C 1
ATOM 6444 O O . ALA A 1 904 ? -87.483 -1.196 33.881 1.00 24.14 904 ALA A O 1
ATOM 6445 N N . CYS A 1 905 ? -87.763 0.059 35.723 1.00 25.88 905 CYS A N 1
ATOM 6446 C CA . CYS A 1 905 ? -87.510 -0.884 36.813 1.00 25.88 905 CYS A CA 1
ATOM 6447 C C . CYS A 1 905 ? -88.273 -2.228 36.804 1.00 25.88 905 CYS A C 1
ATOM 6449 O O . CYS A 1 905 ? -89.476 -2.267 36.559 1.00 25.88 905 CYS A O 1
ATOM 6451 N N . SER A 1 906 ? -87.637 -3.267 37.362 1.00 23.52 906 SER A N 1
ATOM 6452 C CA . SER A 1 906 ? -88.287 -4.111 38.383 1.00 23.52 906 SER A CA 1
ATOM 6453 C C . SER A 1 906 ? -87.261 -4.571 39.431 1.00 23.52 906 SER A C 1
ATOM 6455 O O . SER A 1 906 ? -86.192 -5.070 39.091 1.00 23.52 906 SER A O 1
ATOM 6457 N N . VAL A 1 907 ? -87.566 -4.340 40.710 1.00 38.34 907 VAL A N 1
ATOM 6458 C CA . VAL A 1 907 ? -86.756 -4.742 41.875 1.00 38.34 907 VAL A CA 1
ATOM 6459 C C . VAL A 1 907 ? -87.438 -5.934 42.552 1.00 38.34 907 VAL A C 1
ATOM 6461 O O . VAL A 1 907 ? -88.658 -5.901 42.705 1.00 38.34 907 VAL A O 1
ATOM 6464 N N . PRO A 1 908 ? -86.681 -6.939 43.021 1.00 31.55 908 PRO A N 1
ATOM 6465 C CA . PRO A 1 908 ? -87.078 -7.786 44.145 1.00 31.55 908 PRO A CA 1
ATOM 6466 C C . PRO A 1 908 ? -86.316 -7.389 45.419 1.00 31.55 908 PRO A C 1
ATOM 6468 O O . PRO A 1 908 ? -85.132 -7.055 45.368 1.00 31.55 908 PRO A O 1
ATOM 6471 N N . GLU A 1 909 ? -86.988 -7.423 46.570 1.00 28.20 909 GLU A N 1
ATOM 6472 C CA . GLU A 1 909 ? -86.414 -6.982 47.845 1.00 28.20 909 GLU A CA 1
ATOM 6473 C C . GLU A 1 909 ? -85.681 -8.072 48.646 1.00 28.20 909 GLU A C 1
ATOM 6475 O O . GLU A 1 909 ? -85.849 -9.276 48.467 1.00 28.20 909 GLU A O 1
ATOM 6480 N N . ARG A 1 910 ? -84.860 -7.565 49.569 1.00 32.47 910 ARG A N 1
ATOM 6481 C CA . ARG A 1 910 ? -83.970 -8.226 50.530 1.00 32.47 910 ARG A CA 1
ATOM 6482 C C . ARG A 1 910 ? -84.567 -9.424 51.287 1.00 32.47 910 ARG A C 1
ATOM 6484 O O . ARG A 1 910 ? -85.605 -9.296 51.930 1.00 32.47 910 ARG A O 1
ATOM 6491 N N . ARG A 1 911 ? -83.746 -10.468 51.426 1.00 26.12 911 ARG A N 1
ATOM 6492 C CA . ARG A 1 911 ? -83.375 -11.133 52.697 1.00 26.12 911 ARG A CA 1
ATOM 6493 C C . ARG A 1 911 ? -82.054 -11.892 52.471 1.00 26.12 911 ARG A C 1
ATOM 6495 O O . ARG A 1 911 ? -81.859 -12.399 51.375 1.00 26.12 911 ARG A O 1
ATOM 6502 N N . GLU A 1 912 ? -81.118 -11.991 53.411 1.00 27.72 912 GLU A N 1
ATOM 6503 C CA . GLU A 1 912 ? -80.995 -11.362 54.740 1.00 27.72 912 GLU A CA 1
ATOM 6504 C C . GLU A 1 912 ? -79.493 -11.076 55.011 1.00 27.72 912 GLU A C 1
ATOM 6506 O O . GLU A 1 912 ? -78.688 -11.162 54.086 1.00 27.72 912 GLU A O 1
ATOM 6511 N N . MET A 1 913 ? -79.124 -10.637 56.217 1.00 32.69 913 MET A N 1
ATOM 6512 C CA . MET A 1 913 ? -77.783 -10.113 56.541 1.00 32.69 913 MET A CA 1
ATOM 6513 C C . MET A 1 913 ? -76.642 -11.141 56.413 1.00 32.69 913 MET A C 1
ATOM 6515 O O . MET A 1 913 ? -76.790 -12.262 56.885 1.00 32.69 913 MET A O 1
ATOM 6519 N N . ASP A 1 914 ? -75.487 -10.693 55.916 1.00 26.91 914 ASP A N 1
ATOM 6520 C CA . ASP A 1 914 ? -74.150 -11.055 56.418 1.00 26.91 914 ASP A CA 1
ATOM 6521 C C . ASP A 1 914 ? -73.183 -9.891 56.101 1.00 26.91 914 ASP A C 1
ATOM 6523 O O . ASP A 1 914 ? -73.480 -9.050 55.244 1.00 26.91 914 ASP A O 1
ATOM 6527 N N . ASP A 1 915 ? -72.080 -9.773 56.844 1.00 31.14 915 ASP A N 1
ATOM 6528 C CA . ASP A 1 915 ? -71.314 -8.522 56.948 1.00 31.14 915 ASP A CA 1
ATOM 6529 C C . ASP A 1 915 ? -70.652 -8.048 55.639 1.00 31.14 915 ASP A C 1
ATOM 6531 O O . ASP A 1 915 ? -69.721 -8.663 55.113 1.00 31.14 915 ASP A O 1
ATOM 6535 N N . VAL A 1 916 ? -71.033 -6.846 55.182 1.00 37.19 916 VAL A N 1
ATOM 6536 C CA . VAL A 1 916 ? -70.216 -6.060 54.241 1.00 37.19 916 VAL A CA 1
ATOM 6537 C C . VAL A 1 916 ? -69.081 -5.406 55.027 1.00 37.19 916 VAL A C 1
ATOM 6539 O O . VAL A 1 916 ? -69.116 -4.224 55.372 1.00 37.19 916 VAL A O 1
ATOM 6542 N N . GLU A 1 917 ? -68.074 -6.223 55.323 1.00 36.34 917 GLU A N 1
ATOM 6543 C CA . GLU A 1 917 ? -66.781 -5.821 55.867 1.00 36.34 917 GLU A CA 1
ATOM 6544 C C . GLU A 1 917 ? -66.242 -4.605 55.090 1.00 36.34 917 GLU A C 1
ATOM 6546 O O . GLU A 1 917 ? -65.984 -4.682 53.885 1.00 36.34 917 GLU A O 1
ATOM 6551 N N . VAL A 1 918 ? -66.084 -3.458 55.765 1.00 41.50 918 VAL A N 1
ATOM 6552 C CA . VAL A 1 918 ? -65.571 -2.226 55.142 1.00 41.50 918 VAL A CA 1
ATOM 6553 C C . VAL A 1 918 ? -64.070 -2.391 54.910 1.00 41.50 918 VAL A C 1
ATOM 6555 O O . VAL A 1 918 ? -63.238 -1.977 55.720 1.00 41.50 918 VAL A O 1
ATOM 6558 N N . ARG A 1 919 ? -63.726 -3.046 53.797 1.00 51.59 919 ARG A N 1
ATOM 6559 C CA . ARG A 1 919 ? -62.349 -3.351 53.400 1.00 51.59 919 ARG A CA 1
ATOM 6560 C C . ARG A 1 919 ? -61.588 -2.079 53.055 1.00 51.59 919 ARG A C 1
ATOM 6562 O O . ARG A 1 919 ? -61.615 -1.585 51.925 1.00 51.59 919 ARG A O 1
ATOM 6569 N N . HIS A 1 920 ? -60.897 -1.582 54.075 1.00 71.94 920 HIS A N 1
ATOM 6570 C CA . HIS A 1 920 ? -59.774 -0.665 53.956 1.00 71.94 920 HIS A CA 1
ATOM 6571 C C . HIS A 1 920 ? -58.735 -1.266 52.992 1.00 71.94 920 HIS A C 1
ATOM 6573 O O . HIS A 1 920 ? -58.699 -2.484 52.797 1.00 71.94 920 HIS A O 1
ATOM 6579 N N . LEU A 1 921 ? -57.896 -0.424 52.382 1.00 78.69 921 LEU A N 1
ATOM 6580 C CA . LEU A 1 921 ? -56.845 -0.880 51.463 1.00 78.69 921 LEU A CA 1
ATOM 6581 C C . LEU A 1 921 ? -56.000 -2.012 52.098 1.00 78.69 921 LEU A C 1
ATOM 6583 O O . LEU A 1 921 ? -55.444 -1.799 53.177 1.00 78.69 921 LEU A O 1
ATOM 6587 N N . PRO A 1 922 ? -55.912 -3.202 51.471 1.00 76.38 922 PRO A N 1
ATOM 6588 C CA . PRO A 1 922 ? -55.293 -4.373 52.085 1.00 76.38 922 PRO A CA 1
ATOM 6589 C C . PRO A 1 922 ? -53.762 -4.291 52.113 1.00 76.38 922 PRO A C 1
ATOM 6591 O O . PRO A 1 922 ? -53.134 -3.719 51.219 1.00 76.38 922 PRO A O 1
ATOM 6594 N N . GLY A 1 923 ? -53.169 -4.936 53.121 1.00 76.31 923 GLY A N 1
ATOM 6595 C CA . GLY A 1 923 ? -51.718 -5.029 53.284 1.00 76.31 923 GLY A CA 1
ATOM 6596 C C . GLY A 1 923 ? -51.055 -3.656 53.397 1.00 76.31 923 GLY A C 1
ATOM 6597 O O . GLY A 1 923 ? -51.565 -2.757 54.063 1.00 76.31 923 GLY A O 1
ATOM 6598 N N . ASP A 1 924 ? -49.920 -3.497 52.722 1.00 80.69 924 ASP A N 1
ATOM 6599 C CA . ASP A 1 924 ? -49.109 -2.280 52.772 1.00 80.69 924 ASP A CA 1
ATOM 6600 C C . ASP A 1 924 ? -49.512 -1.199 51.746 1.00 80.69 924 ASP A C 1
ATOM 6602 O O . ASP A 1 924 ? -48.900 -0.132 51.708 1.00 80.69 924 ASP A O 1
ATOM 6606 N N . LEU A 1 925 ? -50.573 -1.401 50.951 1.00 84.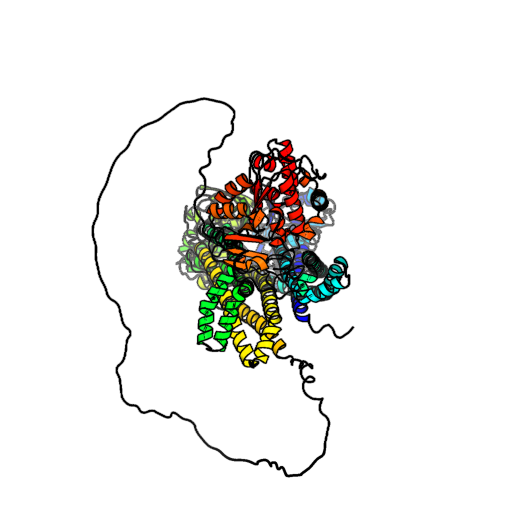81 925 LEU A N 1
ATOM 6607 C CA . LEU A 1 925 ? -51.063 -0.403 49.981 1.00 84.81 925 LEU A CA 1
ATOM 6608 C C . LEU A 1 925 ? -51.306 1.018 50.551 1.00 84.81 925 LEU A C 1
ATOM 6610 O O . LEU A 1 925 ? -51.079 1.978 49.806 1.00 84.81 925 LEU A O 1
ATOM 6614 N N . PRO A 1 926 ? -51.700 1.226 51.830 1.00 85.31 926 PRO A N 1
ATOM 6615 C CA . PRO A 1 926 ? -51.750 2.562 52.428 1.00 85.31 926 PRO A CA 1
ATOM 6616 C C . PRO A 1 926 ? -50.430 3.351 52.367 1.00 85.31 926 PRO A C 1
ATOM 6618 O O . PRO A 1 926 ? -50.478 4.580 52.356 1.00 85.31 926 PRO A O 1
ATOM 6621 N N . GLN A 1 927 ? -49.267 2.686 52.288 1.00 84.75 927 GLN A N 1
ATOM 6622 C CA . GLN A 1 927 ? -47.945 3.332 52.247 1.00 84.75 927 GLN A CA 1
ATOM 6623 C C . GLN A 1 927 ? -47.689 4.150 50.965 1.00 84.75 927 GLN A C 1
ATOM 6625 O O . GLN A 1 927 ? -46.755 4.950 50.926 1.00 84.75 927 GLN A O 1
ATOM 6630 N N . LEU A 1 928 ? -48.502 3.973 49.916 1.00 86.56 928 LEU A N 1
ATOM 6631 C CA . LEU A 1 928 ? -48.397 4.741 48.670 1.00 86.56 928 LEU A CA 1
ATOM 6632 C C . LEU A 1 928 ? -48.893 6.194 48.820 1.00 86.56 928 LEU A C 1
ATOM 6634 O O . LEU A 1 928 ? -48.434 7.088 48.105 1.00 86.56 928 LEU A O 1
ATOM 6638 N N . PHE A 1 929 ? -49.820 6.451 49.747 1.00 85.00 929 PHE A N 1
ATOM 6639 C CA . PHE A 1 929 ? -50.484 7.749 49.905 1.00 85.00 929 PHE A CA 1
ATOM 6640 C C . PHE A 1 929 ? -49.754 8.658 50.907 1.00 85.00 929 PHE A C 1
ATOM 6642 O O . PHE A 1 929 ? -49.191 8.198 51.899 1.00 85.00 929 PHE A O 1
ATOM 6649 N N . ASP A 1 930 ? -49.792 9.973 50.674 1.00 65.81 930 ASP A N 1
ATOM 6650 C CA . ASP A 1 930 ? -49.265 10.953 51.629 1.00 65.81 930 ASP A CA 1
ATOM 6651 C C . ASP A 1 930 ? -50.114 10.977 52.910 1.00 65.81 930 ASP A C 1
ATOM 6653 O O . ASP A 1 930 ? -51.335 11.112 52.849 1.00 65.81 930 ASP A O 1
ATOM 6657 N N . GLY A 1 931 ? -49.465 10.874 54.075 1.00 57.75 931 GLY A N 1
ATOM 6658 C CA . GLY A 1 931 ? -50.145 10.915 55.377 1.00 57.75 931 GLY A CA 1
ATOM 6659 C C . GLY A 1 931 ? -50.865 9.615 55.753 1.00 57.75 931 GLY A C 1
ATOM 6660 O O . GLY A 1 931 ? -52.053 9.636 56.074 1.00 57.75 931 GLY A O 1
ATOM 6661 N N . GLY A 1 932 ? -50.150 8.483 55.728 1.00 51.34 932 GLY A N 1
ATOM 6662 C CA . GLY A 1 932 ? -50.699 7.162 56.051 1.00 51.34 932 GLY A CA 1
ATOM 6663 C C . GLY A 1 932 ? -51.511 7.125 57.356 1.00 51.34 932 GLY A C 1
ATOM 6664 O O . GLY A 1 932 ? -50.974 7.374 58.433 1.00 51.34 932 GLY A O 1
ATOM 6665 N N . ALA A 1 933 ? -52.800 6.788 57.231 1.00 48.28 933 ALA A N 1
ATOM 6666 C CA . ALA A 1 933 ? -53.765 6.580 58.319 1.00 48.28 933 ALA A CA 1
ATOM 6667 C C . ALA A 1 933 ? -53.903 7.730 59.350 1.00 48.28 933 ALA A C 1
ATOM 6669 O O . ALA A 1 933 ? -54.226 7.480 60.510 1.00 48.28 933 ALA A O 1
ATOM 6670 N N . GLY A 1 934 ? -53.685 8.986 58.944 1.00 48.81 934 GLY A N 1
ATOM 6671 C CA . GLY A 1 934 ? -53.937 10.155 59.797 1.00 48.81 934 GLY A CA 1
ATOM 6672 C C . GLY A 1 934 ? -55.420 10.546 59.890 1.00 48.81 934 GLY A C 1
ATOM 6673 O O . GLY A 1 934 ? -56.145 10.487 58.892 1.00 48.81 934 GLY A O 1
ATOM 6674 N N . ASP A 1 935 ? -55.853 11.009 61.070 1.00 44.38 935 ASP A N 1
ATOM 6675 C CA . ASP A 1 935 ? -57.203 11.545 61.307 1.00 44.38 935 ASP A CA 1
ATOM 6676 C C . ASP A 1 935 ? -57.514 12.714 60.353 1.00 44.38 935 ASP A C 1
ATOM 6678 O O . ASP A 1 935 ? -56.986 13.818 60.495 1.00 44.38 935 ASP A O 1
ATOM 6682 N N . GLY A 1 936 ? -58.380 12.460 59.367 1.00 53.16 936 GLY A N 1
ATOM 6683 C CA . GLY A 1 936 ? -58.776 13.421 58.330 1.00 53.16 936 GLY A CA 1
ATOM 6684 C C . GLY A 1 936 ? -58.541 12.955 56.888 1.00 53.16 936 GLY A C 1
ATOM 6685 O O . GLY A 1 936 ? -59.053 13.587 55.964 1.00 53.16 936 GLY A O 1
ATOM 6686 N N . ALA A 1 937 ? -57.819 11.851 56.664 1.00 58.59 937 ALA A N 1
ATOM 6687 C CA . ALA A 1 937 ? -57.694 11.256 55.332 1.00 58.59 937 ALA A CA 1
ATOM 6688 C C . ALA A 1 937 ? -59.036 10.650 54.844 1.00 58.59 937 ALA A C 1
ATOM 6690 O O . ALA A 1 937 ? -59.774 10.070 55.646 1.00 58.59 937 ALA A O 1
ATOM 6691 N N . PRO A 1 938 ? -59.372 10.729 53.539 1.00 64.50 938 PRO A N 1
ATOM 6692 C CA . PRO A 1 938 ? -60.573 10.091 53.002 1.00 64.50 938 PRO A CA 1
ATOM 6693 C C . PRO A 1 938 ? -60.473 8.561 53.097 1.00 64.50 938 PRO A C 1
ATOM 6695 O O . PRO A 1 938 ? -59.433 7.978 52.785 1.00 64.50 938 PRO A O 1
ATOM 6698 N N . VAL A 1 939 ? -61.567 7.900 53.490 1.00 70.88 939 VAL A N 1
ATOM 6699 C CA . VAL A 1 939 ? -61.617 6.439 53.674 1.00 70.88 939 VAL A CA 1
ATOM 6700 C C . VAL A 1 939 ? -61.551 5.726 52.319 1.00 70.88 939 VAL A C 1
ATOM 6702 O O . VAL A 1 939 ? -62.552 5.595 51.614 1.00 70.88 939 VAL A O 1
ATOM 6705 N N . ARG A 1 940 ? -60.352 5.260 51.956 1.00 83.38 940 ARG A N 1
ATOM 6706 C CA . ARG A 1 940 ? -60.086 4.499 50.726 1.00 83.38 940 ARG A CA 1
ATOM 6707 C C . ARG A 1 940 ? -60.418 3.023 50.930 1.00 83.38 940 ARG A C 1
ATOM 6709 O O . ARG A 1 940 ? -59.969 2.408 51.897 1.00 83.38 940 ARG A O 1
ATOM 6716 N N . THR A 1 941 ? -61.179 2.453 50.001 1.00 82.81 941 THR A N 1
ATOM 6717 C CA . THR A 1 941 ? -61.623 1.049 50.045 1.00 82.81 941 THR A CA 1
ATOM 6718 C C . THR A 1 941 ? -61.328 0.332 48.732 1.00 82.81 941 THR A C 1
ATOM 6720 O O . THR A 1 941 ? -61.185 0.969 47.686 1.00 82.81 941 THR A O 1
ATOM 6723 N N . LEU A 1 942 ? -61.204 -0.996 48.786 1.00 85.56 942 LEU A N 1
ATOM 6724 C CA . LEU A 1 942 ? -60.944 -1.838 47.617 1.00 85.56 942 LEU A CA 1
ATOM 6725 C C . LEU A 1 942 ? -61.718 -3.159 47.732 1.00 85.56 942 LEU A C 1
ATOM 6727 O O . LEU A 1 942 ? -61.453 -3.971 48.615 1.00 85.56 942 LEU A O 1
ATOM 6731 N N . SER A 1 943 ? -62.679 -3.370 46.828 1.00 82.25 943 SER A N 1
ATOM 6732 C CA . SER A 1 943 ? -63.515 -4.582 46.776 1.00 82.25 943 SER A CA 1
ATOM 6733 C C . SER A 1 943 ? -62.860 -5.745 46.014 1.00 82.25 943 SER A C 1
ATOM 6735 O O . SER A 1 943 ? -63.175 -6.912 46.251 1.00 82.25 943 SER A O 1
ATOM 6737 N N . VAL A 1 944 ? -61.959 -5.426 45.079 1.00 85.62 944 VAL A N 1
ATOM 6738 C CA . VAL A 1 944 ? -61.331 -6.373 44.151 1.00 85.62 944 VAL A CA 1
ATOM 6739 C C . VAL A 1 944 ? -60.175 -7.101 44.850 1.00 85.62 944 VAL A C 1
ATOM 6741 O O . VAL A 1 944 ? -59.317 -6.431 45.427 1.00 85.62 944 VAL A O 1
ATOM 6744 N N . PRO A 1 945 ? -60.099 -8.446 44.786 1.00 83.62 945 PRO A N 1
ATOM 6745 C CA . PRO A 1 945 ? -58.951 -9.191 45.296 1.00 83.62 945 PRO A CA 1
ATOM 6746 C C . PRO A 1 945 ? -57.645 -8.745 44.630 1.00 83.62 945 PRO A C 1
ATOM 6748 O O . PRO A 1 945 ? -57.559 -8.683 43.402 1.00 83.62 945 PRO A O 1
ATOM 6751 N N . LEU A 1 946 ? -56.633 -8.455 45.446 1.00 86.00 946 LEU A N 1
ATOM 6752 C CA . LEU A 1 946 ? -55.284 -8.157 44.976 1.00 86.00 946 LEU A CA 1
ATOM 6753 C C . LEU A 1 946 ? -54.597 -9.462 44.512 1.00 86.00 946 LEU A C 1
ATOM 6755 O O . LEU A 1 946 ? -54.757 -10.478 45.192 1.00 86.00 946 LEU A O 1
ATOM 6759 N N . PRO A 1 947 ? -53.868 -9.471 43.379 1.00 86.62 947 PRO A N 1
ATOM 6760 C CA . PRO A 1 947 ? -52.947 -10.559 43.037 1.00 86.62 947 PRO A CA 1
ATOM 6761 C C . PRO A 1 947 ? -51.760 -10.633 44.014 1.00 86.62 947 PRO A C 1
ATOM 6763 O O . PRO A 1 947 ? -51.556 -9.718 44.811 1.00 86.62 947 PRO A O 1
ATOM 6766 N N . ASP A 1 948 ? -50.937 -11.675 43.897 1.00 88.06 948 ASP A N 1
ATOM 6767 C CA . ASP A 1 948 ? -49.605 -11.688 44.514 1.00 88.06 948 ASP A CA 1
ATOM 6768 C C . ASP A 1 948 ? -48.694 -10.633 43.844 1.00 88.06 948 ASP A C 1
ATOM 6770 O O . ASP A 1 948 ? -48.781 -10.394 42.630 1.00 88.06 948 ASP A O 1
ATOM 6774 N N . GLY A 1 949 ? -47.861 -9.961 44.643 1.00 89.75 949 GLY A N 1
ATOM 6775 C CA . GLY A 1 949 ? -46.979 -8.878 44.200 1.00 89.75 949 GLY A CA 1
ATOM 6776 C C . GLY A 1 949 ? -46.565 -7.912 45.314 1.00 89.75 949 GLY A C 1
ATOM 6777 O O . GLY A 1 949 ? -47.164 -7.882 46.393 1.00 89.75 949 GLY A O 1
ATOM 6778 N N . ASP A 1 950 ? -45.561 -7.083 45.028 1.00 91.06 950 ASP A N 1
ATOM 6779 C CA . ASP A 1 950 ? -44.806 -6.284 46.004 1.00 91.06 950 ASP A CA 1
ATOM 6780 C C . ASP A 1 950 ? -44.897 -4.760 45.770 1.00 91.06 950 ASP A C 1
ATOM 6782 O O . ASP A 1 950 ? -45.245 -4.265 44.694 1.00 91.06 950 ASP A O 1
ATOM 6786 N N . LEU A 1 951 ? -44.539 -3.982 46.798 1.00 92.50 951 LEU A N 1
ATOM 6787 C CA . LEU A 1 951 ? -44.370 -2.526 46.699 1.00 92.50 951 LEU A CA 1
ATOM 6788 C C . LEU A 1 951 ? -43.004 -2.157 46.107 1.00 92.50 951 LEU A C 1
ATOM 6790 O O . LEU A 1 951 ? -41.958 -2.466 46.681 1.00 92.50 951 LEU A O 1
ATOM 6794 N N . VAL A 1 952 ? -43.007 -1.411 45.002 1.00 91.56 952 VAL A N 1
ATOM 6795 C CA . VAL A 1 952 ? -41.788 -0.966 44.320 1.00 91.56 952 VAL A CA 1
ATOM 6796 C C . VAL A 1 952 ? -41.258 0.321 44.949 1.00 91.56 952 VAL A C 1
ATOM 6798 O O . VAL A 1 952 ? -41.881 1.387 44.895 1.00 91.56 952 VAL A O 1
ATOM 6801 N N . TRP A 1 953 ? -40.059 0.223 45.521 1.00 90.88 953 TRP A N 1
ATOM 6802 C CA . TRP A 1 953 ? -39.309 1.346 46.080 1.00 90.88 953 TRP A CA 1
ATOM 6803 C C . TRP A 1 953 ? -38.297 1.901 45.063 1.00 90.88 953 TRP A C 1
ATOM 6805 O O . TRP A 1 953 ? -37.595 1.111 44.428 1.00 90.88 953 TRP A O 1
ATOM 6815 N N . PRO A 1 954 ? -38.151 3.234 44.935 1.00 86.62 954 PRO A N 1
ATOM 6816 C CA . PRO A 1 954 ? -37.084 3.838 44.136 1.00 86.62 954 PRO A CA 1
ATOM 6817 C C . PRO A 1 954 ? -35.681 3.440 44.633 1.00 86.62 954 PRO A C 1
ATOM 6819 O O . PRO A 1 954 ? -35.329 3.691 45.788 1.00 86.62 954 PRO A O 1
ATOM 6822 N N . ASP A 1 955 ? -34.857 2.857 43.758 1.00 81.94 955 ASP A N 1
ATOM 6823 C CA . ASP A 1 955 ? -33.484 2.415 44.039 1.00 81.94 955 ASP A CA 1
ATOM 6824 C C . ASP A 1 955 ? -32.636 3.603 44.545 1.00 81.94 955 ASP A C 1
ATOM 6826 O O . ASP A 1 955 ? -32.432 4.568 43.798 1.00 81.94 955 ASP A O 1
ATOM 6830 N N . PRO A 1 956 ? -32.089 3.555 45.779 1.00 75.69 956 PRO A N 1
ATOM 6831 C CA . PRO A 1 956 ? -31.235 4.615 46.323 1.00 75.69 956 PRO A CA 1
ATOM 6832 C C . PRO A 1 956 ? -29.931 4.855 45.541 1.00 75.69 956 PRO A C 1
ATOM 6834 O O . PRO A 1 956 ? -29.238 5.843 45.788 1.00 75.69 956 PRO A O 1
ATOM 6837 N N . GLY A 1 957 ? -29.555 3.945 44.637 1.00 70.44 957 GLY A N 1
ATOM 6838 C CA . GLY A 1 957 ? -28.456 4.105 43.686 1.00 70.44 957 GLY A CA 1
ATOM 6839 C C . GLY A 1 957 ? -28.847 4.770 42.359 1.00 70.44 957 GLY A C 1
ATOM 6840 O O . GLY A 1 957 ? -27.950 5.145 41.596 1.00 70.44 957 GLY A O 1
ATOM 6841 N N . TYR A 1 958 ? -30.142 4.928 42.073 1.00 74.94 958 TYR A N 1
ATOM 6842 C CA . TYR A 1 958 ? -30.651 5.518 40.834 1.00 74.94 958 TYR A CA 1
ATOM 6843 C C . TYR A 1 958 ? -30.730 7.060 40.930 1.00 74.94 958 TYR A C 1
ATOM 6845 O O . TYR A 1 958 ? -30.924 7.595 42.025 1.00 74.94 958 TYR A O 1
ATOM 6853 N N . PRO A 1 959 ? -30.552 7.826 39.831 1.00 69.88 959 PRO A N 1
ATOM 6854 C CA . PRO A 1 959 ? -30.524 9.291 39.894 1.00 69.88 959 PRO A CA 1
ATOM 6855 C C . PRO A 1 959 ? -31.907 9.915 40.161 1.00 69.88 959 PRO A C 1
ATOM 6857 O O . PRO A 1 959 ? -32.652 10.220 39.237 1.00 69.88 959 PRO A O 1
ATOM 6860 N N . GLN A 1 960 ? -32.229 10.161 41.431 1.00 68.81 960 GLN A N 1
ATOM 6861 C CA . GLN A 1 960 ? -33.464 10.834 41.852 1.00 68.81 960 GLN A CA 1
ATOM 6862 C C . GLN A 1 960 ? -33.233 12.342 42.083 1.00 68.81 960 GLN A C 1
ATOM 6864 O O . GLN A 1 960 ? -32.193 12.748 42.610 1.00 68.81 960 GLN A O 1
ATOM 6869 N N . ARG A 1 961 ? -34.203 13.192 41.705 1.00 64.44 961 ARG A N 1
ATOM 6870 C CA . ARG A 1 961 ? -34.149 14.660 41.906 1.00 64.44 961 ARG A CA 1
ATOM 6871 C C . ARG A 1 961 ? -34.535 15.073 43.332 1.00 64.44 961 ARG A C 1
ATOM 6873 O O . ARG A 1 961 ? -33.990 16.040 43.860 1.00 64.44 961 ARG A O 1
ATOM 6880 N N . GLN A 1 962 ? -35.446 14.322 43.941 1.00 66.94 962 GLN A N 1
ATOM 6881 C CA . GLN A 1 962 ? -35.844 14.381 45.347 1.00 66.94 962 GLN A CA 1
ATOM 6882 C C . GLN A 1 962 ? -35.854 12.942 45.872 1.00 66.94 962 GLN A C 1
ATOM 6884 O O . GLN A 1 962 ? -36.208 12.034 45.126 1.00 66.94 962 GLN A O 1
ATOM 6889 N N . VAL A 1 963 ? -35.451 12.715 47.124 1.00 67.38 963 VAL A N 1
ATOM 6890 C CA . VAL A 1 963 ? -35.487 11.368 47.720 1.00 67.38 963 VAL A CA 1
ATOM 6891 C C . VAL A 1 963 ? -36.878 11.132 48.293 1.00 67.38 963 VAL A C 1
ATOM 6893 O O . VAL A 1 963 ? -37.244 11.748 49.294 1.00 67.38 963 VAL A O 1
ATOM 6896 N N . LEU A 1 964 ? -37.642 10.238 47.670 1.00 67.31 964 LEU A N 1
ATOM 6897 C CA . LEU A 1 964 ? -38.929 9.799 48.202 1.00 67.31 964 LEU A CA 1
ATOM 6898 C C . LEU A 1 964 ? -38.717 8.772 49.319 1.00 67.31 964 LEU A C 1
ATOM 6900 O O . LEU A 1 964 ? -37.955 7.820 49.177 1.00 67.31 964 LEU A O 1
ATOM 6904 N N . LEU A 1 965 ? -39.412 8.973 50.440 1.00 72.44 965 LEU A N 1
ATOM 6905 C CA . LEU A 1 965 ? -39.383 8.089 51.613 1.00 72.44 965 LEU A CA 1
ATOM 6906 C C . LEU A 1 965 ? -40.585 7.123 51.644 1.00 72.44 965 LEU A C 1
ATOM 6908 O O . LEU A 1 965 ? -40.999 6.684 52.713 1.00 72.44 965 LEU A O 1
ATOM 6912 N N . ARG A 1 966 ? -41.147 6.815 50.468 1.00 81.69 966 ARG A N 1
ATOM 6913 C CA . ARG A 1 966 ? -42.293 5.919 50.250 1.00 81.69 966 ARG A CA 1
ATOM 6914 C C . ARG A 1 966 ? -42.085 5.065 48.988 1.00 81.69 966 ARG A C 1
ATOM 6916 O O . ARG A 1 966 ? -41.306 5.480 48.122 1.00 81.69 966 ARG A O 1
ATOM 6923 N N . PRO A 1 967 ? -42.788 3.927 48.842 1.00 88.50 967 PRO A N 1
ATOM 6924 C CA . PRO A 1 967 ? -42.911 3.245 47.555 1.00 88.50 967 PRO A CA 1
ATOM 6925 C C . PRO A 1 967 ? -43.624 4.135 46.523 1.00 88.50 967 PRO A C 1
ATOM 6927 O O . PRO A 1 967 ? -44.382 5.036 46.884 1.00 88.50 967 PRO A O 1
ATOM 6930 N N . ALA A 1 968 ? -43.382 3.878 45.236 1.00 89.31 968 ALA A N 1
ATOM 6931 C CA . ALA A 1 968 ? -43.971 4.643 44.131 1.00 89.31 968 ALA A CA 1
ATOM 6932 C C . ALA A 1 968 ? -45.274 4.012 43.603 1.00 89.31 968 ALA A C 1
ATOM 6934 O O . ALA A 1 968 ? -46.240 4.709 43.296 1.00 89.31 968 ALA A O 1
ATOM 6935 N N . PHE A 1 969 ? -45.306 2.681 43.514 1.00 93.50 969 PHE A N 1
ATOM 6936 C CA . PHE A 1 969 ? -46.454 1.882 43.080 1.00 93.50 969 PHE A CA 1
ATOM 6937 C C . PHE A 1 969 ? -46.347 0.458 43.640 1.00 93.50 969 PHE A C 1
ATOM 6939 O O . PHE A 1 969 ? -45.287 0.038 44.106 1.00 93.50 969 PHE A O 1
ATOM 6946 N N . TRP A 1 970 ? -47.449 -0.283 43.602 1.00 94.69 970 TRP A N 1
ATOM 6947 C CA . TRP A 1 970 ? -47.467 -1.736 43.803 1.00 94.69 970 TRP A CA 1
ATOM 6948 C C . TRP A 1 970 ? -47.437 -2.449 42.443 1.00 94.69 970 TRP A C 1
ATOM 6950 O O . TRP A 1 970 ? -47.972 -1.899 41.481 1.00 94.69 970 TRP A O 1
ATOM 6960 N N . LEU A 1 971 ? -46.827 -3.633 42.345 1.00 94.50 971 LEU A N 1
ATOM 6961 C CA . LEU A 1 971 ? -46.632 -4.377 41.093 1.00 94.50 971 LEU A CA 1
ATOM 6962 C C . LEU A 1 971 ? -46.926 -5.877 41.271 1.00 94.50 971 LEU A C 1
ATOM 6964 O O . LEU A 1 971 ? -46.396 -6.488 42.194 1.00 94.50 971 LEU A O 1
ATOM 6968 N N . SER A 1 972 ? -47.710 -6.478 40.367 1.00 93.75 972 SER A N 1
ATOM 6969 C CA . SER A 1 972 ? -48.016 -7.919 40.401 1.00 93.75 972 SER A CA 1
ATOM 6970 C C . SER A 1 972 ? -46.873 -8.810 39.897 1.00 93.75 972 SER A C 1
ATOM 6972 O O . SER A 1 972 ? -46.261 -8.524 38.862 1.00 93.75 972 SER A O 1
ATOM 6974 N N . ASP A 1 973 ? -46.659 -9.937 40.583 1.00 88.62 973 ASP A N 1
ATOM 6975 C CA . ASP A 1 973 ? -45.656 -10.952 40.218 1.00 88.62 973 ASP A CA 1
ATOM 6976 C C . ASP A 1 973 ? -45.997 -11.662 38.898 1.00 88.62 973 ASP A C 1
ATOM 6978 O O . ASP A 1 973 ? -45.123 -11.928 38.072 1.00 88.62 973 ASP A O 1
ATOM 6982 N N . GLU A 1 974 ? -47.283 -11.959 38.693 1.00 87.50 974 GLU A N 1
ATOM 6983 C CA . GLU A 1 974 ? -47.810 -12.617 37.493 1.00 87.50 974 GLU A CA 1
ATOM 6984 C C . GLU A 1 974 ? -48.531 -11.612 36.566 1.00 87.50 974 GLU A C 1
ATOM 6986 O O . GLU A 1 974 ? -49.105 -10.623 37.048 1.00 87.50 974 GLU A O 1
ATOM 6991 N N . PRO A 1 975 ? -48.561 -11.849 35.237 1.00 88.94 975 PRO A N 1
ATOM 6992 C CA . PRO A 1 975 ? -49.273 -11.002 34.282 1.00 88.94 975 PRO A CA 1
ATOM 6993 C C . PRO A 1 975 ? -50.784 -10.907 34.519 1.00 88.94 975 PRO A C 1
ATOM 6995 O O . PRO A 1 975 ? -51.463 -11.902 34.783 1.00 88.94 975 PRO A O 1
ATOM 6998 N N . ALA A 1 976 ? -51.349 -9.715 34.324 1.00 85.19 976 ALA A N 1
ATOM 6999 C CA . ALA A 1 976 ? -52.768 -9.460 34.5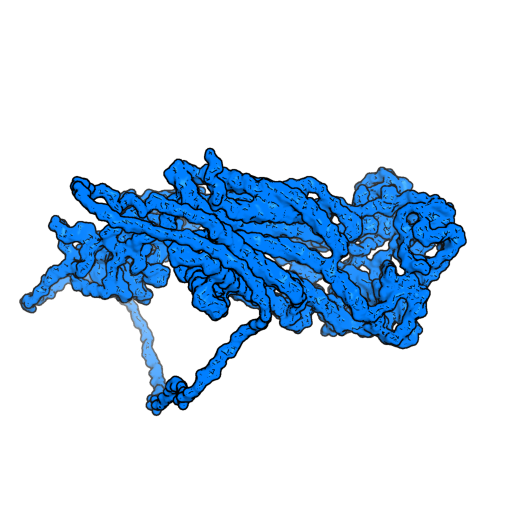53 1.00 85.19 976 ALA A CA 1
ATOM 7000 C C . ALA A 1 976 ? -53.602 -9.465 33.263 1.00 85.19 976 ALA A C 1
ATOM 7002 O O . ALA A 1 976 ? -53.286 -8.803 32.274 1.00 85.19 976 ALA A O 1
ATOM 7003 N N . GLY A 1 977 ? -54.741 -10.162 33.296 1.00 88.38 977 GLY A N 1
ATOM 7004 C CA . GLY A 1 977 ? -55.742 -10.101 32.230 1.00 88.38 977 GLY A CA 1
ATOM 7005 C C . GLY A 1 977 ? -56.467 -8.749 32.179 1.00 88.38 977 GLY A C 1
ATOM 7006 O O . GLY A 1 977 ? -56.692 -8.109 33.205 1.00 88.38 977 GLY A O 1
ATOM 7007 N N . GLY A 1 978 ? -56.911 -8.329 30.990 1.00 88.81 978 GLY A N 1
ATOM 7008 C CA . GLY A 1 978 ? -57.571 -7.027 30.803 1.00 88.81 978 GLY A CA 1
ATOM 7009 C C . GLY A 1 978 ? -58.884 -6.843 31.580 1.00 88.81 978 GLY A C 1
ATOM 7010 O O . GLY A 1 978 ? -59.228 -5.720 31.932 1.00 88.81 978 GLY A O 1
ATOM 7011 N N . GLU A 1 979 ? -59.590 -7.930 31.917 1.00 90.88 979 GLU A N 1
ATOM 7012 C CA . GLU A 1 979 ? -60.739 -7.887 32.840 1.00 90.88 979 GLU A CA 1
ATOM 7013 C C . GLU A 1 979 ? -60.326 -7.528 34.276 1.00 90.88 979 GLU A C 1
ATOM 7015 O O . GLU A 1 979 ? -61.069 -6.851 34.982 1.00 90.88 979 GLU A O 1
ATOM 7020 N N . THR A 1 980 ? -59.135 -7.944 34.716 1.00 91.25 980 THR A N 1
ATOM 7021 C CA . THR A 1 980 ? -58.575 -7.554 36.016 1.00 91.25 980 THR A CA 1
ATOM 7022 C C . THR A 1 980 ? -58.267 -6.058 36.015 1.00 91.25 980 THR A C 1
ATOM 7024 O O . THR A 1 980 ? -58.727 -5.344 36.903 1.00 91.25 980 THR A O 1
ATOM 7027 N N . TRP A 1 981 ? -57.587 -5.562 34.973 1.00 94.31 981 TRP A N 1
ATOM 7028 C CA . TRP A 1 981 ? -57.304 -4.130 34.796 1.00 94.31 981 TRP A CA 1
ATOM 7029 C C . TRP A 1 981 ? -58.591 -3.283 34.814 1.00 94.31 981 TRP A C 1
ATOM 7031 O O . TRP A 1 981 ? -58.689 -2.325 35.580 1.00 94.31 981 TRP A O 1
ATOM 7041 N N . ALA A 1 982 ? -59.618 -3.690 34.057 1.00 94.00 982 ALA A N 1
ATOM 7042 C CA . ALA A 1 982 ? -60.909 -2.997 33.994 1.00 94.00 982 ALA A CA 1
ATOM 7043 C C . ALA A 1 982 ? -61.628 -2.924 35.359 1.00 94.00 982 ALA A C 1
ATOM 7045 O O . ALA A 1 982 ? -62.242 -1.907 35.685 1.00 94.00 982 ALA A O 1
ATOM 7046 N N . ARG A 1 983 ? -61.519 -3.968 36.196 1.00 92.88 983 ARG A N 1
ATOM 7047 C CA . ARG A 1 983 ? -62.076 -3.976 37.564 1.00 92.88 983 ARG A CA 1
ATOM 7048 C C . ARG A 1 983 ? -61.362 -2.986 38.484 1.00 92.88 983 ARG A C 1
ATOM 7050 O O . ARG A 1 983 ? -62.033 -2.222 39.172 1.00 92.88 983 ARG A O 1
ATOM 7057 N N . PHE A 1 984 ? -60.028 -2.939 38.461 1.00 93.62 984 PHE A N 1
ATOM 7058 C CA . PHE A 1 984 ? -59.277 -1.932 39.224 1.00 93.62 984 PHE A CA 1
ATOM 7059 C C . PHE A 1 984 ? -59.579 -0.506 38.735 1.00 93.62 984 PHE A C 1
ATOM 7061 O O . PHE A 1 984 ? -59.788 0.388 39.551 1.00 93.62 984 PHE A O 1
ATOM 7068 N N . ARG A 1 985 ? -59.725 -0.303 37.418 1.00 94.62 985 ARG A N 1
ATOM 7069 C CA . ARG A 1 985 ? -60.110 0.982 36.806 1.00 94.62 985 ARG A CA 1
ATOM 7070 C C . ARG A 1 985 ? -61.532 1.409 37.192 1.00 94.62 985 ARG A C 1
ATOM 7072 O O . ARG A 1 985 ? -61.817 2.602 37.261 1.00 94.62 985 ARG A O 1
ATOM 7079 N N . ALA A 1 986 ? -62.428 0.464 37.482 1.00 92.38 986 ALA A N 1
ATOM 7080 C CA . ALA A 1 986 ? -63.769 0.747 37.996 1.00 92.38 986 ALA A CA 1
ATOM 7081 C C . ALA A 1 986 ? -63.793 1.137 39.488 1.00 92.38 986 ALA A C 1
ATOM 7083 O O . ALA A 1 986 ? -64.608 1.974 39.868 1.00 92.38 986 ALA A O 1
ATOM 7084 N N . GLU A 1 987 ? -62.899 0.588 40.318 1.00 91.50 987 GLU A N 1
ATOM 7085 C CA . GLU A 1 987 ? -62.780 0.958 41.742 1.00 91.50 987 GLU A CA 1
ATOM 7086 C C . GLU A 1 987 ? -61.822 2.140 42.003 1.00 91.50 987 GLU A C 1
ATOM 7088 O O . GLU A 1 987 ? -61.803 2.666 43.116 1.00 91.50 987 GLU A O 1
ATOM 7093 N N . HIS A 1 988 ? -61.062 2.611 41.002 1.00 92.81 988 HIS A N 1
ATOM 7094 C CA . HIS A 1 988 ? -60.162 3.776 41.113 1.00 92.81 988 HIS A CA 1
ATOM 7095 C C . HIS A 1 988 ? -60.788 5.002 41.818 1.00 92.81 988 HIS A C 1
ATOM 7097 O O . HIS A 1 988 ? -60.134 5.529 42.720 1.00 92.81 988 HIS A O 1
ATOM 7103 N N . PRO A 1 989 ? -62.048 5.416 41.552 1.00 89.00 989 PRO A N 1
ATOM 7104 C CA . PRO A 1 989 ? -62.677 6.543 42.255 1.00 89.00 989 PRO A CA 1
ATOM 7105 C C . PRO A 1 989 ? -62.893 6.348 43.769 1.00 89.00 989 PRO A C 1
ATOM 7107 O O . PRO A 1 989 ? -63.217 7.309 44.462 1.00 89.00 989 PRO A O 1
ATOM 7110 N N . ARG A 1 990 ? -62.747 5.122 44.293 1.00 88.62 990 ARG A N 1
ATOM 7111 C CA . ARG A 1 990 ? -62.866 4.774 45.726 1.00 88.62 990 ARG A CA 1
ATOM 7112 C C . ARG A 1 990 ? -61.533 4.377 46.357 1.00 88.62 990 ARG A C 1
ATOM 7114 O O . ARG A 1 990 ? -61.306 4.655 47.534 1.00 88.62 990 ARG A O 1
ATOM 7121 N N . SER A 1 991 ? -60.654 3.732 45.593 1.00 89.31 991 SER A N 1
ATOM 7122 C CA . SER A 1 991 ? -59.336 3.296 46.062 1.00 89.31 991 SER A CA 1
ATOM 7123 C C . SER A 1 991 ? -58.278 4.396 45.933 1.00 89.31 991 SER A C 1
ATOM 7125 O O . SER A 1 991 ? -57.393 4.502 46.777 1.00 89.31 991 SER A O 1
ATOM 7127 N N . GLY A 1 992 ? -58.365 5.244 44.903 1.00 89.94 992 GLY A N 1
ATOM 7128 C CA . GLY A 1 992 ? -57.294 6.150 44.476 1.00 89.94 992 GLY A CA 1
ATOM 7129 C C . GLY A 1 992 ? -56.109 5.453 43.801 1.00 89.94 992 GLY A C 1
ATOM 7130 O O . GLY A 1 992 ? -55.060 6.072 43.659 1.00 89.94 992 GLY A O 1
ATOM 7131 N N . LEU A 1 993 ? -56.248 4.176 43.427 1.00 93.31 993 LEU A N 1
ATOM 7132 C CA . LEU A 1 993 ? -55.207 3.385 42.765 1.00 93.31 993 LEU A CA 1
ATOM 7133 C C . LEU A 1 993 ? -55.519 3.255 41.269 1.00 93.31 993 LEU A C 1
ATOM 7135 O O . LEU A 1 993 ? -56.466 2.563 40.892 1.00 93.31 993 LEU A O 1
ATOM 7139 N N . TRP A 1 994 ? -54.756 3.945 40.420 1.00 95.88 994 TRP A N 1
ATOM 7140 C CA . TRP A 1 994 ? -54.875 3.842 38.965 1.00 95.88 994 TRP A CA 1
ATOM 7141 C C . TRP A 1 994 ? -54.103 2.613 38.462 1.00 95.88 994 TRP A C 1
ATOM 7143 O O . TRP A 1 994 ? -52.920 2.475 38.796 1.00 95.88 994 TRP A O 1
ATOM 7153 N N . PRO A 1 995 ? -54.725 1.720 37.671 1.00 96.31 995 PRO A N 1
ATOM 7154 C CA . PRO A 1 995 ? -54.046 0.550 37.140 1.00 96.31 995 PRO A CA 1
ATOM 7155 C C . PRO A 1 995 ? -53.251 0.868 35.869 1.00 96.31 995 PRO A C 1
ATOM 7157 O O . PRO A 1 995 ? -53.742 1.514 34.943 1.00 96.31 995 PRO A O 1
ATOM 7160 N N . LEU A 1 996 ? -52.042 0.323 35.777 1.00 95.12 996 LEU A N 1
ATOM 7161 C CA . LEU A 1 996 ? -51.198 0.333 34.583 1.00 95.12 996 LEU A CA 1
ATOM 7162 C C . LEU A 1 996 ? -50.822 -1.097 34.199 1.00 95.12 996 LEU A C 1
ATOM 7164 O O . LEU A 1 996 ? -50.592 -1.932 35.068 1.00 95.12 996 LEU A O 1
ATOM 7168 N N . LEU A 1 997 ? -50.708 -1.375 32.904 1.00 94.69 997 LEU A N 1
ATOM 7169 C CA . LEU A 1 997 ? -50.023 -2.570 32.415 1.00 94.69 997 LEU A CA 1
ATOM 7170 C C . LEU A 1 997 ? -48.539 -2.238 32.195 1.00 94.69 997 LEU A C 1
ATOM 7172 O O . LEU A 1 997 ? -48.220 -1.276 31.499 1.00 94.69 997 LEU A O 1
ATOM 7176 N N . MET A 1 998 ? -47.629 -2.999 32.798 1.00 92.56 998 MET A N 1
ATOM 7177 C CA . MET A 1 998 ? -46.196 -2.689 32.833 1.00 92.56 998 MET A CA 1
ATOM 7178 C C . MET A 1 998 ? -45.379 -3.800 32.159 1.00 92.56 998 MET A C 1
ATOM 7180 O O . MET A 1 998 ? -45.554 -4.983 32.457 1.00 92.56 998 MET A O 1
ATOM 7184 N N . ASP A 1 999 ? -44.509 -3.427 31.217 1.00 88.69 999 ASP A N 1
ATOM 7185 C CA . ASP A 1 999 ? -43.663 -4.372 30.472 1.00 88.69 999 ASP A CA 1
ATOM 7186 C C . ASP A 1 999 ? -42.334 -4.619 31.210 1.00 88.69 999 ASP A C 1
ATOM 7188 O O . ASP A 1 999 ? -41.399 -3.824 31.116 1.00 88.69 999 ASP A O 1
ATOM 7192 N N . GLU A 1 1000 ? -42.260 -5.723 31.960 1.00 82.12 1000 GLU A N 1
ATOM 7193 C CA . GLU A 1 1000 ? -41.076 -6.171 32.721 1.00 82.12 1000 GLU A CA 1
ATOM 7194 C C . GLU A 1 1000 ? -39.887 -6.626 31.843 1.00 82.12 1000 GLU A C 1
ATOM 7196 O O . GLU A 1 1000 ? -38.796 -6.901 32.354 1.00 82.12 1000 GLU A O 1
ATOM 7201 N N . SER A 1 1001 ? -40.072 -6.788 30.526 1.00 74.81 1001 SER A N 1
ATOM 7202 C CA . SER A 1 1001 ? -39.179 -7.641 29.727 1.00 74.81 1001 SER A CA 1
ATOM 7203 C C . SER A 1 1001 ? -37.792 -7.045 29.439 1.00 74.81 1001 SER A C 1
ATOM 7205 O O . SER A 1 1001 ? -36.790 -7.776 29.485 1.00 74.81 1001 SER A O 1
ATOM 7207 N N . ASP A 1 1002 ? -37.712 -5.737 29.168 1.00 64.75 1002 ASP A N 1
ATOM 7208 C CA . ASP A 1 1002 ? -36.472 -5.059 28.758 1.00 64.75 1002 ASP A CA 1
ATOM 7209 C C . ASP A 1 1002 ? -35.851 -4.163 29.855 1.00 64.75 1002 ASP A C 1
ATOM 7211 O O . ASP A 1 1002 ? -34.620 -4.140 29.975 1.00 64.75 1002 ASP A O 1
ATOM 7215 N N . GLN A 1 1003 ? -36.657 -3.554 30.736 1.00 68.94 1003 GLN A N 1
ATOM 7216 C CA . GLN A 1 1003 ? -36.216 -3.046 32.046 1.00 68.94 1003 GLN A CA 1
ATOM 7217 C C . GLN A 1 1003 ? -37.243 -3.457 33.120 1.00 68.94 1003 GLN A C 1
ATOM 7219 O O . GLN A 1 1003 ? -38.367 -2.969 33.069 1.00 68.94 1003 GLN A O 1
ATOM 7224 N N . PRO A 1 1004 ? -36.887 -4.327 34.085 1.00 75.00 1004 PRO A N 1
ATOM 7225 C CA . PRO A 1 1004 ? -37.818 -4.755 35.125 1.00 75.00 1004 PRO A CA 1
ATOM 7226 C C . PRO A 1 1004 ? -38.098 -3.610 36.103 1.00 75.00 1004 PRO A C 1
ATOM 7228 O O . PRO A 1 1004 ? -37.180 -3.088 36.744 1.00 75.00 1004 PRO A O 1
ATOM 7231 N N . TRP A 1 1005 ? -39.364 -3.236 36.239 1.00 83.12 1005 TRP A N 1
ATOM 7232 C CA . TRP A 1 1005 ? -39.860 -2.200 37.140 1.00 83.12 1005 TRP A CA 1
ATOM 7233 C C . TRP A 1 1005 ? -39.695 -2.623 38.599 1.00 83.12 1005 TRP A C 1
ATOM 7235 O O . TRP A 1 1005 ? -39.328 -1.799 39.436 1.00 83.12 1005 TRP A O 1
ATOM 7245 N N . ALA A 1 1006 ? -39.808 -3.927 38.872 1.00 85.56 1006 ALA A N 1
ATOM 7246 C CA . ALA A 1 1006 ? -39.461 -4.552 40.151 1.00 85.56 1006 ALA A CA 1
ATOM 7247 C C . ALA A 1 1006 ? -38.020 -4.252 40.634 1.00 85.56 1006 ALA A C 1
ATOM 7249 O O . ALA A 1 1006 ? -37.715 -4.409 41.814 1.00 85.56 1006 ALA A O 1
ATOM 7250 N N . ALA A 1 1007 ? -37.112 -3.799 39.755 1.00 84.25 1007 ALA A N 1
ATOM 7251 C CA . ALA A 1 1007 ? -35.764 -3.371 40.143 1.00 84.25 1007 ALA A CA 1
ATOM 7252 C C . ALA A 1 1007 ? -35.684 -1.929 40.689 1.00 84.25 1007 ALA A C 1
ATOM 7254 O O . ALA A 1 1007 ? -34.585 -1.476 41.011 1.00 84.25 1007 ALA A O 1
ATOM 7255 N N . GLY A 1 1008 ? -36.799 -1.191 40.763 1.00 83.56 1008 GLY A N 1
ATOM 7256 C CA . GLY A 1 1008 ? -36.859 0.141 41.378 1.00 83.56 1008 GLY A CA 1
ATOM 7257 C C . GLY A 1 1008 ? -36.095 1.239 40.629 1.00 83.56 1008 GLY A C 1
ATOM 7258 O O . GLY A 1 1008 ? -35.807 2.286 41.201 1.00 83.56 1008 GLY A O 1
ATOM 7259 N N . GLN A 1 1009 ? -35.735 1.037 39.358 1.00 86.62 1009 GLN A N 1
ATOM 7260 C CA . GLN A 1 1009 ? -34.925 1.983 38.573 1.00 86.62 1009 GLN A CA 1
ATOM 7261 C C . GLN A 1 1009 ? -35.758 3.137 37.997 1.00 86.62 1009 GLN A C 1
ATOM 7263 O O . GLN A 1 1009 ? -35.836 3.334 36.786 1.00 86.62 1009 GLN A O 1
ATOM 7268 N N . ILE A 1 1010 ? -36.387 3.873 38.908 1.00 86.56 1010 ILE A N 1
ATOM 7269 C CA . ILE A 1 1010 ? -37.367 4.933 38.676 1.00 86.56 1010 ILE A CA 1
ATOM 7270 C C . ILE A 1 1010 ? -36.941 6.221 39.387 1.00 86.56 1010 ILE A C 1
ATOM 7272 O O . ILE A 1 1010 ? -36.218 6.189 40.386 1.00 86.56 1010 ILE A O 1
ATOM 7276 N N . ALA A 1 1011 ? -37.406 7.366 38.890 1.00 87.44 1011 ALA A N 1
ATOM 7277 C CA . ALA A 1 1011 ? -37.144 8.675 39.488 1.00 87.44 1011 ALA A CA 1
ATOM 7278 C C . ALA A 1 1011 ? -38.452 9.480 39.598 1.00 87.44 1011 ALA A C 1
ATOM 7280 O O . ALA A 1 1011 ? -38.715 10.310 38.727 1.00 87.44 1011 ALA A O 1
ATOM 7281 N N . PRO A 1 1012 ? -39.304 9.213 40.611 1.00 88.56 1012 PRO A N 1
ATOM 7282 C CA . PRO A 1 1012 ? -40.634 9.808 40.674 1.00 88.56 1012 PRO A CA 1
ATOM 7283 C C . PRO A 1 1012 ? -40.616 11.279 41.084 1.00 88.56 1012 PRO A C 1
ATOM 7285 O O . PRO A 1 1012 ? -39.792 11.721 41.888 1.00 88.56 1012 PRO A O 1
ATOM 7288 N N . GLU A 1 1013 ? -41.549 12.032 40.510 1.00 87.00 1013 GLU A N 1
ATOM 7289 C CA . GLU A 1 1013 ? -41.712 13.473 40.691 1.00 87.00 1013 GLU A CA 1
ATOM 7290 C C . GLU A 1 1013 ? -43.013 13.755 41.465 1.00 87.00 1013 GLU A C 1
ATOM 7292 O O . GLU A 1 1013 ? -44.011 13.055 41.266 1.00 87.00 1013 GLU A O 1
ATOM 7297 N N . PRO A 1 1014 ? -43.058 14.769 42.353 1.00 85.94 1014 PRO A N 1
ATOM 7298 C CA . PRO A 1 1014 ? -44.282 15.090 43.079 1.00 85.94 1014 PRO A CA 1
ATOM 7299 C C . PRO A 1 1014 ? -45.419 15.468 42.120 1.00 85.94 1014 PRO A C 1
ATOM 7301 O O . PRO A 1 1014 ? -45.291 16.404 41.334 1.00 85.94 1014 PRO A O 1
ATOM 7304 N N . VAL A 1 1015 ? -46.576 14.810 42.241 1.00 87.50 1015 VAL A N 1
ATOM 7305 C CA . VAL A 1 1015 ? -47.781 15.056 41.412 1.00 87.50 1015 VAL A CA 1
ATOM 7306 C C . VAL A 1 1015 ? -48.264 16.519 41.472 1.00 87.50 1015 VAL A C 1
ATOM 7308 O O . VAL A 1 1015 ? -48.891 17.024 40.537 1.00 87.50 1015 VAL A O 1
ATOM 7311 N N . ALA A 1 1016 ? -47.915 17.239 42.543 1.00 86.25 1016 ALA A N 1
ATOM 7312 C CA . ALA A 1 1016 ? -48.130 18.678 42.671 1.00 86.25 1016 ALA A CA 1
ATOM 7313 C C . ALA A 1 1016 ? -47.306 19.515 41.666 1.00 86.25 1016 ALA A C 1
ATOM 7315 O O . ALA A 1 1016 ? -47.805 20.527 41.176 1.00 86.25 1016 ALA A O 1
ATOM 7316 N N . GLU A 1 1017 ? -46.084 19.099 41.304 1.00 86.62 1017 GLU A N 1
ATOM 7317 C CA . GLU A 1 1017 ? -45.226 19.840 40.364 1.00 86.62 1017 GLU A CA 1
ATOM 7318 C C . GLU A 1 1017 ? -45.778 19.846 38.932 1.00 86.62 1017 GLU A C 1
ATOM 7320 O O . GLU A 1 1017 ? -45.520 20.795 38.195 1.00 86.62 1017 GLU A O 1
ATOM 7325 N N . ILE A 1 1018 ? -46.618 18.869 38.563 1.00 90.31 1018 ILE A N 1
ATOM 7326 C CA . ILE A 1 1018 ? -47.331 18.829 37.271 1.00 90.31 1018 ILE A CA 1
ATOM 7327 C C . ILE A 1 1018 ? -48.145 20.119 37.052 1.00 90.31 1018 ILE A C 1
ATOM 7329 O O . ILE A 1 1018 ? -48.246 20.608 35.931 1.00 90.31 1018 ILE A O 1
ATOM 7333 N N . GLY A 1 1019 ? -48.693 20.711 38.123 1.00 87.62 1019 GLY A N 1
ATOM 7334 C CA . GLY A 1 1019 ? -49.464 21.959 38.058 1.00 87.62 1019 GLY A CA 1
ATOM 7335 C C . GLY A 1 1019 ? -48.654 23.204 37.668 1.00 87.62 1019 GLY A C 1
ATOM 7336 O O . GLY A 1 1019 ? -49.251 24.218 37.317 1.00 87.62 1019 GLY A O 1
ATOM 7337 N N . ASN A 1 1020 ? -47.319 23.136 37.694 1.00 89.69 1020 ASN A N 1
ATOM 7338 C CA . ASN A 1 1020 ? -46.440 24.246 37.315 1.00 89.69 1020 ASN A CA 1
ATOM 7339 C C . ASN A 1 1020 ? -46.179 24.324 35.799 1.00 89.69 1020 ASN A C 1
ATOM 7341 O O . ASN A 1 1020 ? -45.602 25.305 35.331 1.00 89.69 1020 ASN A O 1
ATOM 7345 N N . TYR A 1 1021 ? -46.569 23.300 35.032 1.00 90.38 1021 TYR A N 1
ATOM 7346 C CA . TYR A 1 1021 ? -46.273 23.183 33.604 1.00 90.38 1021 TYR A CA 1
ATOM 7347 C C . TYR A 1 1021 ? -47.531 23.392 32.757 1.00 90.38 1021 TYR A C 1
ATOM 7349 O O . TYR A 1 1021 ? -48.582 22.811 33.020 1.00 90.38 1021 TYR A O 1
ATOM 7357 N N . HIS A 1 1022 ? -47.422 24.207 31.705 1.00 91.31 1022 HIS A N 1
ATOM 7358 C CA . HIS A 1 1022 ? -48.528 24.489 30.790 1.00 91.31 1022 HIS A CA 1
ATOM 7359 C C . HIS A 1 1022 ? -48.259 23.863 29.407 1.00 91.31 1022 HIS A C 1
ATOM 7361 O O . HIS A 1 1022 ? -47.210 24.158 28.828 1.00 91.31 1022 HIS A O 1
ATOM 7367 N N . PRO A 1 1023 ? -49.179 23.066 28.823 1.00 90.00 1023 PRO A N 1
ATOM 7368 C CA . PRO A 1 1023 ? -48.943 22.344 27.563 1.00 90.00 1023 PRO A CA 1
ATOM 7369 C C . PRO A 1 1023 ? -48.498 23.239 26.402 1.00 90.00 1023 PRO A C 1
ATOM 7371 O O . PRO A 1 1023 ? -47.582 22.891 25.667 1.00 90.00 1023 PRO A O 1
ATOM 7374 N N . HIS A 1 1024 ? -49.091 24.431 26.272 1.00 90.56 1024 HIS A N 1
ATOM 7375 C CA . HIS A 1 1024 ? -48.691 25.406 25.250 1.00 90.56 1024 HIS A CA 1
ATOM 7376 C C . HIS A 1 1024 ? -47.265 25.940 25.471 1.00 90.56 1024 HIS A C 1
ATOM 7378 O O . HIS A 1 1024 ? -46.576 26.243 24.502 1.00 90.56 1024 HIS A O 1
ATOM 7384 N N . ALA A 1 1025 ? -46.810 26.082 26.721 1.00 88.81 1025 ALA A N 1
ATOM 7385 C CA . ALA A 1 1025 ? -45.454 26.555 26.997 1.00 88.81 1025 ALA A CA 1
ATOM 7386 C C . ALA A 1 1025 ? -44.430 25.476 26.625 1.00 88.81 1025 ALA A C 1
ATOM 7388 O O . ALA A 1 1025 ? -43.517 25.758 25.859 1.00 88.81 1025 ALA A O 1
ATOM 7389 N N . PHE A 1 1026 ? -44.665 24.232 27.058 1.00 88.94 1026 PHE A N 1
ATOM 7390 C CA . PHE A 1 1026 ? -43.859 23.066 26.681 1.00 88.94 1026 PHE A CA 1
ATOM 7391 C C . PHE A 1 1026 ? -43.780 22.890 25.153 1.00 88.94 1026 PHE A C 1
ATOM 7393 O O . PHE A 1 1026 ? -42.694 22.799 24.589 1.00 88.94 1026 PHE A O 1
ATOM 7400 N N . MET A 1 1027 ? -44.927 22.926 24.465 1.00 91.25 1027 MET A N 1
ATOM 7401 C CA . MET A 1 1027 ? -44.985 22.788 23.007 1.00 91.25 1027 MET A CA 1
ATOM 7402 C C . MET A 1 1027 ? -44.277 23.936 22.270 1.00 91.25 1027 MET A C 1
ATOM 7404 O O . MET A 1 1027 ? -43.729 23.718 21.195 1.00 91.25 1027 MET A O 1
ATOM 7408 N N . TYR A 1 1028 ? -44.275 25.153 22.822 1.00 89.94 1028 TYR A N 1
ATOM 7409 C CA . TYR A 1 1028 ? -43.548 26.289 22.248 1.00 89.94 1028 TYR A CA 1
ATOM 7410 C C . TYR A 1 1028 ? -42.034 26.183 22.485 1.00 89.94 1028 TYR A C 1
ATOM 7412 O O . TYR A 1 1028 ? -41.261 26.451 21.571 1.00 89.94 1028 TYR A O 1
ATOM 7420 N N . GLU A 1 1029 ? -41.615 25.763 23.683 1.00 87.69 1029 GLU A N 1
ATOM 7421 C CA . GLU A 1 1029 ? -40.209 25.569 24.067 1.00 87.69 1029 GLU A CA 1
ATOM 7422 C C . GLU A 1 1029 ? -39.529 24.529 23.162 1.00 87.69 1029 GLU A C 1
ATOM 7424 O O . GLU A 1 1029 ? -38.526 24.843 22.526 1.00 87.69 1029 GLU A O 1
ATOM 7429 N N . VAL A 1 1030 ? -40.141 23.350 22.980 1.00 86.19 1030 VAL A N 1
ATOM 7430 C CA . VAL A 1 1030 ? -39.633 22.300 22.072 1.00 86.19 1030 VAL A CA 1
ATOM 7431 C C . VAL A 1 1030 ? -39.552 22.781 20.615 1.00 86.19 1030 VAL A C 1
ATOM 7433 O O . VAL A 1 1030 ? -38.572 22.506 19.922 1.00 86.19 1030 VAL A O 1
ATOM 7436 N N . TRP A 1 1031 ? -40.553 23.532 20.140 1.00 88.81 1031 TRP A N 1
ATOM 7437 C CA . TRP A 1 1031 ? -40.580 24.037 18.761 1.00 88.81 1031 TRP A CA 1
ATOM 7438 C C . TRP A 1 1031 ? -39.513 25.112 18.508 1.00 88.81 1031 TRP A C 1
ATOM 7440 O O . TRP A 1 1031 ? -38.931 25.161 17.424 1.00 88.81 1031 TRP A O 1
ATOM 7450 N N . ALA A 1 1032 ? -39.239 25.961 19.503 1.00 84.62 1032 ALA A N 1
ATOM 7451 C CA . ALA A 1 1032 ? -38.197 26.982 19.438 1.00 84.62 1032 ALA A CA 1
ATOM 7452 C C . ALA A 1 1032 ? -36.791 26.358 19.470 1.00 84.62 1032 ALA A C 1
ATOM 7454 O O . ALA A 1 1032 ? -35.977 26.661 18.597 1.00 84.62 1032 ALA A O 1
ATOM 7455 N N . ASP A 1 1033 ? -36.538 25.432 20.403 1.00 81.44 1033 ASP A N 1
ATOM 7456 C CA . ASP A 1 1033 ? -35.268 24.698 20.502 1.00 81.44 1033 ASP A CA 1
ATOM 7457 C C . ASP A 1 1033 ? -34.959 23.919 19.210 1.00 81.44 1033 ASP A C 1
ATOM 7459 O O . ASP A 1 1033 ? -33.801 23.846 18.791 1.00 81.44 1033 ASP A O 1
ATOM 7463 N N . TRP A 1 1034 ? -35.975 23.357 18.543 1.00 81.38 1034 TRP A N 1
ATOM 7464 C CA . TRP A 1 1034 ? -35.812 22.731 17.227 1.00 81.38 1034 TRP A CA 1
ATOM 7465 C C . TRP A 1 1034 ? -35.527 23.758 16.119 1.00 81.38 1034 TRP A C 1
ATOM 7467 O O . TRP A 1 1034 ? -34.601 23.565 15.331 1.00 81.38 1034 TRP A O 1
ATOM 7477 N N . ALA A 1 1035 ? -36.259 24.876 16.076 1.00 75.75 1035 ALA A N 1
ATOM 7478 C CA . ALA A 1 1035 ? -36.110 25.898 15.036 1.00 75.75 1035 ALA A CA 1
ATOM 7479 C C . ALA A 1 1035 ? -34.759 26.651 15.076 1.00 75.75 1035 ALA A C 1
ATOM 7481 O O . ALA A 1 1035 ? -34.357 27.213 14.053 1.00 75.75 1035 ALA A O 1
ATOM 7482 N N . GLU A 1 1036 ? -34.045 26.643 16.211 1.00 73.25 1036 GLU A N 1
ATOM 7483 C CA . GLU A 1 1036 ? -32.638 27.080 16.308 1.00 73.25 1036 GLU A CA 1
ATOM 7484 C C . GLU A 1 1036 ? -31.623 26.043 15.775 1.00 73.25 1036 GLU A C 1
ATOM 7486 O O . GLU A 1 1036 ? -30.468 26.391 15.519 1.00 73.25 1036 GLU A O 1
ATOM 7491 N N . GLN A 1 1037 ? -32.017 24.772 15.634 1.00 69.25 1037 GLN A N 1
ATOM 7492 C CA . GLN A 1 1037 ? -31.129 23.650 15.292 1.00 69.25 1037 GLN A CA 1
ATOM 7493 C C . GLN A 1 1037 ? -31.331 23.095 13.869 1.00 69.25 1037 GLN A C 1
ATOM 7495 O O . GLN A 1 1037 ? -30.400 22.490 13.336 1.00 69.25 1037 GLN A O 1
ATOM 7500 N N . ALA A 1 1038 ? -32.506 23.302 13.269 1.00 65.06 1038 ALA A N 1
ATOM 7501 C CA . ALA A 1 1038 ? -32.873 22.843 11.928 1.00 65.06 1038 ALA A CA 1
ATOM 7502 C C . ALA A 1 1038 ? -32.157 23.605 10.791 1.00 65.06 1038 ALA A C 1
ATOM 7504 O O . ALA A 1 1038 ? -31.983 24.828 10.853 1.00 65.06 1038 ALA A O 1
ATOM 7505 N N . ALA A 1 1039 ? -31.787 22.894 9.723 1.00 65.75 1039 ALA A N 1
ATOM 7506 C CA . ALA A 1 1039 ? -31.380 23.484 8.448 1.00 65.75 1039 ALA A CA 1
ATOM 7507 C C . ALA A 1 1039 ? -32.609 23.988 7.669 1.00 65.75 1039 ALA A C 1
ATOM 7509 O O . ALA A 1 1039 ? -33.735 23.585 7.948 1.00 65.75 1039 ALA A O 1
ATOM 7510 N N . ASP A 1 1040 ? -32.426 24.876 6.684 1.00 59.72 1040 ASP A N 1
ATOM 7511 C CA . ASP A 1 1040 ? -33.573 25.445 5.957 1.00 59.72 1040 ASP A CA 1
ATOM 7512 C C . ASP A 1 1040 ? -34.396 24.381 5.202 1.00 59.72 1040 ASP A C 1
ATOM 7514 O O . ASP A 1 1040 ? -35.621 24.485 5.195 1.00 59.72 1040 ASP A O 1
ATOM 7518 N N . ASP A 1 1041 ? -33.767 23.311 4.702 1.00 56.31 1041 ASP A N 1
ATOM 7519 C CA . ASP A 1 1041 ? -34.453 22.195 4.026 1.00 56.31 1041 ASP A CA 1
ATOM 7520 C C . ASP A 1 1041 ? -35.338 21.346 4.975 1.00 56.31 1041 ASP A C 1
ATOM 7522 O O . ASP A 1 1041 ? -36.331 20.771 4.534 1.00 56.31 1041 ASP A O 1
ATOM 7526 N N . ASP A 1 1042 ? -35.049 21.309 6.285 1.00 63.50 1042 ASP A N 1
ATOM 7527 C CA . ASP A 1 1042 ? -35.776 20.482 7.275 1.00 63.50 1042 ASP A CA 1
ATOM 7528 C C . ASP A 1 1042 ? -37.198 21.016 7.595 1.00 63.50 1042 ASP A C 1
ATOM 7530 O O . ASP A 1 1042 ? -37.928 20.451 8.412 1.00 63.50 1042 ASP A O 1
ATOM 7534 N N . HIS A 1 1043 ? -37.606 22.147 7.006 1.00 67.81 1043 HIS A N 1
ATOM 7535 C CA . HIS A 1 1043 ? -38.855 22.839 7.352 1.00 67.81 1043 HIS A CA 1
ATOM 7536 C C . HIS A 1 1043 ? -40.102 22.285 6.658 1.00 67.81 1043 HIS A C 1
ATOM 7538 O O . HIS A 1 1043 ? -41.209 22.483 7.171 1.00 67.81 1043 HIS A O 1
ATOM 7544 N N . ASP A 1 1044 ? -39.936 21.586 5.534 1.00 75.06 1044 ASP A N 1
ATOM 7545 C CA . ASP A 1 1044 ? -41.048 21.013 4.769 1.00 75.06 1044 ASP A CA 1
ATOM 7546 C C . ASP A 1 1044 ? -41.697 19.816 5.495 1.00 75.06 1044 ASP A C 1
ATOM 7548 O O . ASP A 1 1044 ? -42.911 19.623 5.397 1.00 75.06 1044 ASP A O 1
ATOM 7552 N N . ASP A 1 1045 ? -40.944 19.079 6.320 1.00 77.50 1045 ASP A N 1
ATOM 7553 C CA . ASP A 1 1045 ? -41.468 17.972 7.141 1.00 77.50 1045 ASP A CA 1
ATOM 7554 C C . ASP A 1 1045 ? -42.518 18.442 8.169 1.00 77.50 1045 ASP A C 1
ATOM 7556 O O . ASP A 1 1045 ? -43.478 17.721 8.476 1.00 77.50 1045 ASP A O 1
ATOM 7560 N N . LEU A 1 1046 ? -42.384 19.687 8.649 1.00 83.19 1046 LEU A N 1
ATOM 7561 C CA . LEU A 1 1046 ? -43.332 20.348 9.553 1.00 83.19 1046 LEU A CA 1
ATOM 7562 C C . LEU A 1 1046 ? -44.370 21.223 8.827 1.00 83.19 1046 LEU A C 1
ATOM 7564 O O . LEU A 1 1046 ? -45.063 22.025 9.466 1.00 83.19 1046 LEU A O 1
ATOM 7568 N N . ALA A 1 1047 ? -44.536 21.087 7.508 1.00 84.56 1047 ALA A N 1
ATOM 7569 C CA . ALA A 1 1047 ? -45.623 21.742 6.785 1.00 84.56 1047 ALA A CA 1
ATOM 7570 C C . ALA A 1 1047 ? -47.004 21.310 7.342 1.00 84.56 1047 ALA A C 1
ATOM 7572 O O . ALA A 1 1047 ? -47.221 20.129 7.628 1.00 84.56 1047 ALA A O 1
ATOM 7573 N N . PRO A 1 1048 ? -47.977 22.233 7.503 1.00 87.88 1048 PRO A N 1
ATOM 7574 C CA . PRO A 1 1048 ? -47.998 23.621 7.027 1.00 87.88 1048 PRO A CA 1
ATOM 7575 C C . PRO A 1 1048 ? -47.472 24.662 8.038 1.00 87.88 1048 PRO A C 1
ATOM 7577 O O . PRO A 1 1048 ? -47.667 25.857 7.827 1.00 87.88 1048 PRO A O 1
ATOM 7580 N N . TYR A 1 1049 ? -46.879 24.238 9.156 1.00 89.00 1049 TYR A N 1
ATOM 7581 C CA . TYR A 1 1049 ? -46.537 25.109 10.286 1.00 89.00 1049 TYR A CA 1
ATOM 7582 C C . TYR A 1 1049 ? -45.078 25.602 10.253 1.00 89.00 1049 TYR A C 1
ATOM 7584 O O . TYR A 1 1049 ? -44.806 26.772 10.545 1.00 89.00 1049 TYR A O 1
ATOM 7592 N N . GLY A 1 1050 ? -44.139 24.739 9.849 1.00 85.31 1050 GLY A N 1
ATOM 7593 C CA . GLY A 1 1050 ? -42.717 25.065 9.706 1.00 85.31 1050 GLY A CA 1
ATOM 7594 C C . GLY A 1 1050 ? -42.124 25.641 10.996 1.00 85.31 1050 GLY A C 1
ATOM 7595 O O . GLY A 1 1050 ? -42.218 25.035 12.060 1.00 85.31 1050 GLY A O 1
ATOM 7596 N N . ARG A 1 1051 ? -41.552 26.851 10.928 1.00 82.56 1051 ARG A N 1
ATOM 7597 C CA . ARG A 1 1051 ? -40.967 27.556 12.091 1.00 82.56 1051 ARG A CA 1
ATOM 7598 C C . ARG A 1 1051 ? -41.993 28.040 13.138 1.00 82.56 1051 ARG A C 1
ATOM 7600 O O . ARG A 1 1051 ? -41.581 28.468 14.211 1.00 82.56 1051 ARG A O 1
ATOM 7607 N N . HIS A 1 1052 ? -43.302 28.011 12.860 1.00 87.25 1052 HIS A N 1
ATOM 7608 C CA . HIS A 1 1052 ? -44.329 28.575 13.749 1.00 87.25 1052 HIS A CA 1
ATOM 7609 C C . HIS A 1 1052 ? -45.087 27.489 14.522 1.00 87.25 1052 HIS A C 1
ATOM 7611 O O . HIS A 1 1052 ? -45.925 26.794 13.955 1.00 87.25 1052 HIS A O 1
ATOM 7617 N N . CYS A 1 1053 ? -44.862 27.401 15.836 1.00 89.31 1053 CYS A N 1
ATOM 7618 C CA . CYS A 1 1053 ? -45.622 26.507 16.711 1.00 89.31 1053 CYS A CA 1
ATOM 7619 C C . CYS A 1 1053 ? -47.136 26.830 16.667 1.00 89.31 1053 CYS A C 1
ATOM 7621 O O . CYS A 1 1053 ? -47.517 27.956 17.000 1.00 89.31 1053 CYS A O 1
ATOM 7623 N N . PRO A 1 1054 ? -48.019 25.874 16.312 1.00 91.81 1054 PRO A N 1
ATOM 7624 C CA . PRO A 1 1054 ? -49.465 26.109 16.241 1.00 91.81 1054 PRO A CA 1
ATOM 7625 C C . PRO A 1 1054 ? -50.179 26.078 17.603 1.00 91.81 1054 PRO A C 1
ATOM 7627 O O . PRO A 1 1054 ? -51.397 26.262 17.657 1.00 91.81 1054 PRO A O 1
ATOM 7630 N N . GLY A 1 1055 ? -49.449 25.808 18.691 1.00 91.25 1055 GLY A N 1
ATOM 7631 C CA . GLY A 1 1055 ? -50.013 25.546 20.015 1.00 91.25 1055 GLY A CA 1
ATOM 7632 C C . GLY A 1 1055 ? -50.865 24.265 20.070 1.00 91.25 1055 GLY A C 1
ATOM 7633 O O . GLY A 1 1055 ? -51.017 23.576 19.057 1.00 91.25 1055 GLY A O 1
ATOM 7634 N N . PRO A 1 1056 ? -51.428 23.919 21.242 1.00 93.69 1056 PRO A N 1
ATOM 7635 C CA . PRO A 1 1056 ? -52.189 22.684 21.416 1.00 93.69 1056 PRO A CA 1
ATOM 7636 C C . PRO A 1 1056 ? -53.445 22.621 20.534 1.00 93.69 1056 PRO A C 1
ATOM 7638 O O . PRO A 1 1056 ? -54.144 23.618 20.343 1.00 93.69 1056 PRO A O 1
ATOM 7641 N N . ALA A 1 1057 ? -53.755 21.431 20.025 1.00 94.00 1057 ALA A N 1
ATOM 7642 C CA . ALA A 1 1057 ? -54.894 21.181 19.153 1.00 94.00 1057 ALA A CA 1
ATOM 7643 C C . ALA A 1 1057 ? -56.249 21.367 19.876 1.00 94.00 1057 ALA A C 1
ATOM 7645 O O . ALA A 1 1057 ? -56.357 21.102 21.081 1.00 94.00 1057 ALA A O 1
ATOM 7646 N N . PRO A 1 1058 ? -57.321 21.772 19.164 1.00 92.25 1058 PRO A N 1
ATOM 7647 C CA . PRO A 1 1058 ? -58.662 21.836 19.740 1.00 92.25 1058 PRO A CA 1
ATOM 7648 C C . PRO A 1 1058 ? -59.154 20.448 20.179 1.00 92.25 1058 PRO A C 1
ATOM 7650 O O . PRO A 1 1058 ? -58.727 19.425 19.638 1.00 92.25 1058 PRO A O 1
ATOM 7653 N N . ALA A 1 1059 ? -60.072 20.426 21.149 1.00 92.19 1059 ALA A N 1
ATOM 7654 C CA . ALA A 1 1059 ? -60.674 19.201 21.673 1.00 92.19 1059 ALA A CA 1
ATOM 7655 C C . ALA A 1 1059 ? -61.372 18.366 20.583 1.00 92.19 1059 ALA A C 1
ATOM 7657 O O . ALA A 1 1059 ? -61.880 18.900 19.593 1.00 92.19 1059 ALA A O 1
ATOM 7658 N N . GLY A 1 1060 ? -61.389 17.048 20.775 1.00 89.56 1060 GLY A N 1
ATOM 7659 C CA . GLY A 1 1060 ? -62.069 16.114 19.878 1.00 89.56 1060 GLY A CA 1
ATOM 7660 C C . GLY A 1 1060 ? -63.557 15.950 20.187 1.00 89.56 1060 GLY A C 1
ATOM 7661 O O . GLY A 1 1060 ? -64.056 16.405 21.215 1.00 89.56 1060 GLY A O 1
ATOM 7662 N N . VAL A 1 1061 ? -64.265 15.237 19.307 1.00 90.06 1061 VAL A N 1
ATOM 7663 C CA . VAL A 1 1061 ? -65.634 14.764 19.566 1.00 90.06 1061 VAL A CA 1
ATOM 7664 C C . VAL A 1 1061 ? -65.557 13.322 20.087 1.00 90.06 1061 VAL A C 1
ATOM 7666 O O . VAL A 1 1061 ? -65.056 12.468 19.353 1.00 90.06 1061 VAL A O 1
ATOM 7669 N N . PRO A 1 1062 ? -66.009 13.022 21.322 1.00 89.44 1062 PRO A N 1
ATOM 7670 C CA . PRO A 1 1062 ? -65.983 11.662 21.859 1.00 89.44 1062 PRO A CA 1
ATOM 7671 C C . PRO A 1 1062 ? -66.810 10.679 21.029 1.00 89.44 1062 PRO A C 1
ATOM 7673 O O . PRO A 1 1062 ? -67.951 10.965 20.665 1.00 89.44 1062 PRO A O 1
ATOM 7676 N N . LEU A 1 1063 ? -66.229 9.511 20.756 1.00 88.50 1063 LEU A N 1
ATOM 7677 C CA . LEU A 1 1063 ? -66.876 8.399 20.056 1.00 88.50 1063 LEU A CA 1
ATOM 7678 C C . LEU A 1 1063 ? -67.587 7.435 21.022 1.00 88.50 1063 LEU A C 1
ATOM 7680 O O . LEU A 1 1063 ? -68.557 6.790 20.633 1.00 88.50 1063 LEU A O 1
ATOM 7684 N N . ASP A 1 1064 ? -67.090 7.326 22.256 1.00 89.06 1064 ASP A N 1
ATOM 7685 C CA . ASP A 1 1064 ? -67.613 6.491 23.344 1.00 89.06 1064 ASP A CA 1
ATOM 7686 C C . ASP A 1 1064 ? -67.052 6.992 24.697 1.00 89.06 1064 ASP A C 1
ATOM 7688 O O . ASP A 1 1064 ? -66.238 7.919 24.729 1.00 89.06 1064 ASP A O 1
ATOM 7692 N N . ASP A 1 1065 ? -67.457 6.383 25.812 1.00 91.88 1065 ASP A N 1
ATOM 7693 C CA . ASP A 1 1065 ? -66.924 6.675 27.146 1.00 91.88 1065 ASP A CA 1
ATOM 7694 C C . ASP A 1 1065 ? -65.396 6.412 27.250 1.00 91.88 1065 ASP A C 1
ATOM 7696 O O . ASP A 1 1065 ? -64.925 5.336 26.856 1.00 91.88 1065 ASP A O 1
ATOM 7700 N N . PRO A 1 1066 ? -64.600 7.341 27.824 1.00 93.00 1066 PRO A N 1
ATOM 7701 C CA . PRO A 1 1066 ? -63.161 7.156 28.028 1.00 93.00 1066 PRO A CA 1
ATOM 7702 C C . PRO A 1 1066 ? -62.764 5.925 28.851 1.00 93.00 1066 PRO A C 1
ATOM 7704 O O . PRO A 1 1066 ? -61.724 5.326 28.573 1.00 93.00 1066 PRO A O 1
ATOM 7707 N N . GLY A 1 1067 ? -63.563 5.532 29.848 1.00 91.81 1067 GLY A N 1
ATOM 7708 C CA . GLY A 1 1067 ? -63.320 4.335 30.655 1.00 91.81 1067 GLY A CA 1
ATOM 7709 C C . GLY A 1 1067 ? -63.573 3.056 29.859 1.00 91.81 1067 GLY A C 1
ATOM 7710 O O . GLY A 1 1067 ? -62.712 2.180 29.808 1.00 91.81 1067 GLY A O 1
ATOM 7711 N N . ALA A 1 1068 ? -64.707 2.978 29.159 1.00 91.62 1068 ALA A N 1
ATOM 7712 C CA . ALA A 1 1068 ? -65.046 1.867 28.273 1.00 91.62 1068 ALA A CA 1
ATOM 7713 C C . ALA A 1 1068 ? -64.035 1.704 27.124 1.00 91.62 1068 ALA A C 1
ATOM 7715 O O . ALA A 1 1068 ? -63.693 0.578 26.751 1.00 91.62 1068 ALA A O 1
ATOM 7716 N N . MET A 1 1069 ? -63.514 2.809 26.581 1.00 92.81 1069 MET A N 1
ATOM 7717 C CA . MET A 1 1069 ? -62.435 2.776 25.591 1.00 92.81 1069 MET A CA 1
ATOM 7718 C C . MET A 1 1069 ? -61.127 2.249 26.190 1.00 92.81 1069 MET A C 1
ATOM 7720 O O . MET A 1 1069 ? -60.518 1.350 25.601 1.00 92.81 1069 MET A O 1
ATOM 7724 N N . ALA A 1 1070 ? -60.748 2.718 27.384 1.00 94.19 1070 ALA A N 1
ATOM 7725 C CA . ALA A 1 1070 ? -59.545 2.254 28.068 1.00 94.19 1070 ALA A CA 1
ATOM 7726 C C . ALA A 1 1070 ? -59.615 0.758 28.409 1.00 94.19 1070 ALA A C 1
ATOM 7728 O O . ALA A 1 1070 ? -58.668 0.030 28.121 1.00 94.19 1070 ALA A O 1
ATOM 7729 N N . ASP A 1 1071 ? -60.760 0.263 28.886 1.00 94.81 1071 ASP A N 1
ATOM 7730 C CA . ASP A 1 1071 ? -60.968 -1.168 29.131 1.00 94.81 1071 ASP A CA 1
ATOM 7731 C C . ASP A 1 1071 ? -60.850 -2.010 27.845 1.00 94.81 1071 ASP A C 1
ATOM 7733 O O . ASP A 1 1071 ? -60.413 -3.162 27.887 1.00 94.81 1071 ASP A O 1
ATOM 7737 N N . ARG A 1 1072 ? -61.274 -1.490 26.683 1.00 93.25 1072 ARG A N 1
ATOM 7738 C CA . ARG A 1 1072 ? -61.119 -2.198 25.397 1.00 93.25 1072 ARG A CA 1
ATOM 7739 C C . ARG A 1 1072 ? -59.661 -2.225 24.938 1.00 93.25 1072 ARG A C 1
ATOM 7741 O O . ARG A 1 1072 ? -59.214 -3.256 24.439 1.00 93.25 1072 ARG A O 1
ATOM 7748 N N . HIS A 1 1073 ? -58.910 -1.146 25.147 1.00 94.31 1073 HIS A N 1
ATOM 7749 C CA . HIS A 1 1073 ? -57.483 -1.102 24.822 1.00 94.31 1073 HIS A CA 1
ATOM 7750 C C . HIS A 1 1073 ? -56.645 -1.974 25.776 1.00 94.31 1073 HIS A C 1
ATOM 7752 O O . HIS A 1 1073 ? -55.812 -2.755 25.317 1.00 94.31 1073 HIS A O 1
ATOM 7758 N N . ALA A 1 1074 ? -56.937 -1.948 27.080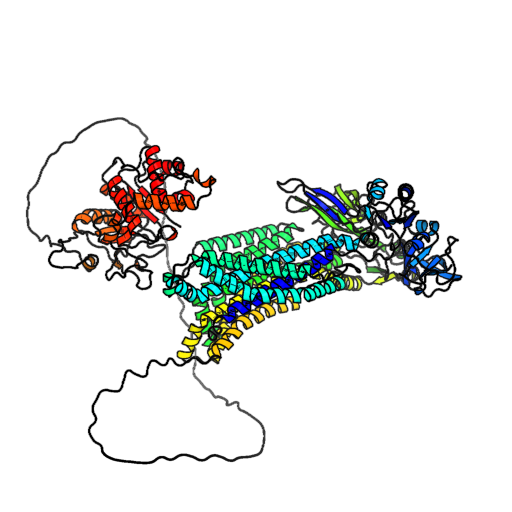 1.00 94.12 1074 ALA A N 1
ATOM 7759 C CA . ALA A 1 1074 ? -56.292 -2.791 28.088 1.00 94.12 1074 ALA A CA 1
ATOM 7760 C C . ALA A 1 1074 ? -56.482 -4.291 27.811 1.00 94.12 1074 ALA A C 1
ATOM 7762 O O . ALA A 1 1074 ? -55.533 -5.062 27.934 1.00 94.12 1074 ALA A O 1
ATOM 7763 N N . ARG A 1 1075 ? -57.672 -4.718 27.356 1.00 93.56 1075 ARG A N 1
ATOM 7764 C CA . ARG A 1 1075 ? -57.908 -6.101 26.892 1.00 93.56 1075 ARG A CA 1
ATOM 7765 C C . ARG A 1 1075 ? -57.005 -6.510 25.727 1.00 93.56 1075 ARG A C 1
ATOM 7767 O O . ARG A 1 1075 ? -56.551 -7.650 25.707 1.00 93.56 1075 ARG A O 1
ATOM 7774 N N . ALA A 1 1076 ? -56.733 -5.606 24.786 1.00 91.75 1076 ALA A N 1
ATOM 7775 C CA . ALA A 1 1076 ? -55.833 -5.881 23.667 1.00 91.75 1076 ALA A CA 1
ATOM 7776 C C . ALA A 1 1076 ? -54.358 -5.942 24.109 1.00 91.75 1076 ALA A C 1
ATOM 7778 O O . ALA A 1 1076 ? -53.625 -6.830 23.681 1.00 91.75 1076 ALA A O 1
ATOM 7779 N N . LEU A 1 1077 ? -53.930 -5.038 24.997 1.00 91.69 1077 LEU A N 1
ATOM 7780 C CA . LEU A 1 1077 ? -52.550 -4.981 25.493 1.00 91.69 1077 LEU A CA 1
ATOM 7781 C C . LEU A 1 1077 ? -52.211 -6.115 26.471 1.00 91.69 1077 LEU A C 1
ATOM 7783 O O . LEU A 1 1077 ? -51.109 -6.654 26.406 1.00 91.69 1077 LEU A O 1
ATOM 7787 N N . ALA A 1 1078 ? -53.153 -6.542 27.318 1.00 88.94 1078 ALA A N 1
ATOM 7788 C CA . ALA A 1 1078 ? -52.961 -7.642 28.267 1.00 88.94 1078 ALA A CA 1
ATOM 7789 C C . ALA A 1 1078 ? -52.574 -8.974 27.592 1.00 88.94 1078 ALA A C 1
ATOM 7791 O O . ALA A 1 1078 ? -51.883 -9.794 28.194 1.00 88.94 1078 ALA A O 1
ATOM 7792 N N . ALA A 1 1079 ? -52.933 -9.171 26.317 1.00 85.62 1079 ALA A N 1
ATOM 7793 C CA . ALA A 1 1079 ? -52.509 -10.327 25.522 1.00 85.62 1079 ALA A CA 1
ATOM 7794 C C . ALA A 1 1079 ? -50.979 -10.419 25.311 1.00 85.62 1079 ALA A C 1
ATOM 7796 O O . ALA A 1 1079 ? -50.487 -11.472 24.910 1.00 85.62 1079 ALA A O 1
ATOM 7797 N N . ARG A 1 1080 ? -50.218 -9.349 25.601 1.00 86.94 1080 ARG A N 1
ATOM 7798 C CA . ARG A 1 1080 ? -48.742 -9.344 25.619 1.00 86.94 1080 ARG A CA 1
ATOM 7799 C C . ARG A 1 1080 ? -48.137 -9.988 26.877 1.00 86.94 1080 ARG A C 1
ATOM 7801 O O . ARG A 1 1080 ? -46.938 -10.239 26.877 1.00 86.94 1080 ARG A O 1
ATOM 7808 N N . GLY A 1 1081 ? -48.928 -10.254 27.923 1.00 87.06 1081 GLY A N 1
ATOM 7809 C CA . GLY A 1 1081 ? -48.431 -10.790 29.197 1.00 87.06 1081 GLY A CA 1
ATOM 7810 C C . GLY A 1 1081 ? -47.742 -9.736 30.070 1.00 87.06 1081 GLY A C 1
ATOM 7811 O O . GLY A 1 1081 ? -46.620 -9.946 30.516 1.00 87.06 1081 GLY A O 1
ATOM 7812 N N . LEU A 1 1082 ? -48.410 -8.600 30.291 1.00 91.31 1082 LEU A N 1
ATOM 7813 C CA . LEU A 1 1082 ? -47.910 -7.468 31.085 1.00 91.31 1082 LEU A CA 1
ATOM 7814 C C . LEU A 1 1082 ? -48.333 -7.587 32.563 1.00 91.31 1082 LEU A C 1
ATOM 7816 O O . LEU A 1 1082 ? -49.458 -8.009 32.845 1.00 91.31 1082 LEU A O 1
ATOM 7820 N N . SER A 1 1083 ? -47.470 -7.173 33.496 1.00 93.38 1083 SER A N 1
ATOM 7821 C CA . SER A 1 1083 ? -47.795 -7.104 34.933 1.00 93.38 1083 SER A CA 1
ATOM 7822 C C . SER A 1 1083 ? -48.714 -5.920 35.247 1.00 93.38 1083 SER A C 1
ATOM 7824 O O . SER A 1 1083 ? -48.764 -4.944 34.498 1.00 93.38 1083 SER A O 1
ATOM 7826 N N . LEU A 1 1084 ? -49.446 -5.987 36.360 1.00 94.62 1084 LEU A N 1
ATOM 7827 C CA . LEU A 1 1084 ? -50.310 -4.908 36.842 1.00 94.62 1084 LEU A CA 1
ATOM 7828 C C . LEU A 1 1084 ? -49.556 -4.016 37.829 1.00 94.62 1084 LEU A C 1
ATOM 7830 O O . LEU A 1 1084 ? -49.258 -4.442 38.941 1.00 94.62 1084 LEU A O 1
ATOM 7834 N N . GLY A 1 1085 ? -49.324 -2.764 37.447 1.00 94.25 1085 GLY A N 1
ATOM 7835 C CA . GLY A 1 1085 ? -48.981 -1.691 38.374 1.00 94.25 1085 GLY A CA 1
ATOM 7836 C C . GLY A 1 1085 ? -50.237 -1.052 38.974 1.00 94.25 1085 GLY A C 1
ATOM 7837 O O . GLY A 1 1085 ? -51.215 -0.838 38.258 1.00 94.25 1085 GLY A O 1
ATOM 7838 N N . LEU A 1 1086 ? -50.210 -0.699 40.260 1.00 95.06 1086 LEU A N 1
ATOM 7839 C CA . LEU A 1 1086 ? -51.225 0.122 40.932 1.00 95.06 1086 LEU A CA 1
ATOM 7840 C C . LEU A 1 1086 ? -50.566 1.378 41.518 1.00 95.06 1086 LEU A C 1
ATOM 7842 O O . LEU A 1 1086 ? -49.736 1.287 42.425 1.00 95.06 1086 LEU A O 1
ATOM 7846 N N . VAL A 1 1087 ? -50.942 2.550 40.999 1.00 94.75 1087 VAL A N 1
ATOM 7847 C CA . VAL A 1 1087 ? -50.303 3.845 41.294 1.00 94.75 1087 VAL A CA 1
ATOM 7848 C C . VAL A 1 1087 ? -51.263 4.756 42.061 1.00 94.75 1087 VAL A C 1
ATOM 7850 O O . VAL A 1 1087 ? -52.411 4.920 41.653 1.00 94.75 1087 VAL A O 1
ATOM 7853 N N . ALA A 1 1088 ? -50.814 5.378 43.153 1.00 92.75 1088 ALA A N 1
ATOM 7854 C CA . ALA A 1 1088 ? -51.642 6.271 43.970 1.00 92.75 1088 ALA A CA 1
ATOM 7855 C C . ALA A 1 1088 ? -51.782 7.674 43.343 1.00 92.75 1088 ALA A C 1
ATOM 7857 O O . ALA A 1 1088 ? -50.985 8.568 43.621 1.00 92.75 1088 ALA A O 1
ATOM 7858 N N . VAL A 1 1089 ? -52.797 7.869 42.493 1.00 92.31 1089 VAL A N 1
ATOM 7859 C CA . VAL A 1 1089 ? -53.063 9.131 41.772 1.00 92.31 1089 VAL A CA 1
ATOM 7860 C C . VAL A 1 1089 ? -54.557 9.394 41.568 1.00 92.31 1089 VAL A C 1
ATOM 7862 O O . VAL A 1 1089 ? -55.358 8.473 41.413 1.00 92.31 1089 VAL A O 1
ATOM 7865 N N . GLU A 1 1090 ? -54.943 10.671 41.509 1.00 88.81 1090 GLU A N 1
ATOM 7866 C CA . GLU A 1 1090 ? -56.332 11.087 41.242 1.00 88.81 1090 GLU A CA 1
ATOM 7867 C C . GLU A 1 1090 ? -56.694 11.079 39.746 1.00 88.81 1090 GLU A C 1
ATOM 7869 O O . GLU A 1 1090 ? -57.864 10.936 39.397 1.00 88.81 1090 GLU A O 1
ATOM 7874 N N . ARG A 1 1091 ? -55.699 11.187 38.854 1.00 91.88 1091 ARG A N 1
ATOM 7875 C CA . ARG A 1 1091 ? -55.856 11.169 37.390 1.00 91.88 1091 ARG A CA 1
ATOM 7876 C C . ARG A 1 1091 ? -54.916 10.153 36.749 1.00 91.88 1091 ARG A C 1
ATOM 7878 O O . ARG A 1 1091 ? -53.797 9.962 37.218 1.00 91.88 1091 ARG A O 1
ATOM 7885 N N . GLY A 1 1092 ? -55.340 9.551 35.638 1.00 91.00 1092 GLY A N 1
ATOM 7886 C CA . GLY A 1 1092 ? -54.523 8.574 34.907 1.00 91.00 1092 GLY A CA 1
ATOM 7887 C C . GLY A 1 1092 ? -53.287 9.211 34.265 1.00 91.00 1092 GLY A C 1
ATOM 7888 O O . GLY A 1 1092 ? -52.222 8.601 34.245 1.00 91.00 1092 GLY A O 1
ATOM 7889 N N . ALA A 1 1093 ? -53.404 10.464 33.815 1.00 94.00 1093 ALA A N 1
ATOM 7890 C CA . ALA A 1 1093 ? -52.285 11.268 33.322 1.00 94.00 1093 ALA A CA 1
ATOM 7891 C C . ALA A 1 1093 ? -51.133 11.445 34.334 1.00 94.00 1093 ALA A C 1
ATOM 7893 O O . ALA A 1 1093 ? -49.973 11.536 33.934 1.00 94.00 1093 ALA A O 1
ATOM 7894 N N . ASP A 1 1094 ? -51.437 11.467 35.634 1.00 94.88 1094 ASP A N 1
ATOM 7895 C CA . ASP A 1 1094 ? -50.462 11.758 36.695 1.00 94.88 1094 ASP A CA 1
ATOM 7896 C C . ASP A 1 1094 ? -49.590 10.545 37.039 1.00 94.88 1094 ASP A C 1
ATOM 7898 O O . ASP A 1 1094 ? -48.529 10.686 37.654 1.00 94.88 1094 ASP A O 1
ATOM 7902 N N . ALA A 1 1095 ? -50.019 9.348 36.623 1.00 93.50 1095 ALA A N 1
ATOM 7903 C CA . ALA A 1 1095 ? -49.325 8.100 36.903 1.00 93.50 1095 ALA A CA 1
ATOM 7904 C C . ALA A 1 1095 ? -47.895 8.088 36.334 1.00 93.50 1095 ALA A C 1
ATOM 7906 O O . ALA A 1 1095 ? -47.022 7.453 36.916 1.00 93.50 1095 ALA A O 1
ATOM 7907 N N . LEU A 1 1096 ? -47.623 8.825 35.248 1.00 92.12 1096 LEU A N 1
ATOM 7908 C CA . LEU A 1 1096 ? -46.294 8.894 34.630 1.00 92.12 1096 LEU A CA 1
ATOM 7909 C C . LEU A 1 1096 ? -45.246 9.529 35.566 1.00 92.12 1096 LEU A C 1
ATOM 7911 O O . LEU A 1 1096 ? -44.145 8.993 35.719 1.00 92.12 1096 LEU A O 1
ATOM 7915 N N . ALA A 1 1097 ? -45.611 10.630 36.232 1.00 91.56 1097 ALA A N 1
ATOM 7916 C CA . ALA A 1 1097 ? -44.768 11.304 37.220 1.00 91.56 1097 ALA A CA 1
ATOM 7917 C C . ALA A 1 1097 ? -44.729 10.573 38.569 1.00 91.56 1097 ALA A C 1
ATOM 7919 O O . ALA A 1 1097 ? -43.657 10.448 39.160 1.00 91.56 1097 ALA A O 1
ATOM 7920 N N . ALA A 1 1098 ? -45.864 10.026 39.020 1.00 90.94 1098 ALA A N 1
ATOM 7921 C CA . ALA A 1 1098 ? -45.940 9.249 40.260 1.00 90.94 1098 ALA A CA 1
ATOM 7922 C C . ALA A 1 1098 ? -45.157 7.921 40.196 1.00 90.94 1098 ALA A C 1
ATOM 7924 O O . ALA A 1 1098 ? -44.616 7.480 41.207 1.00 90.94 1098 ALA A O 1
ATOM 7925 N N . VAL A 1 1099 ? -45.045 7.310 39.010 1.00 91.38 1099 VAL A N 1
ATOM 7926 C CA . VAL A 1 1099 ? -44.144 6.176 38.738 1.00 91.38 1099 VAL A CA 1
ATOM 7927 C C . VAL A 1 1099 ? -42.699 6.640 38.552 1.00 91.38 1099 VAL A C 1
ATOM 7929 O O . VAL A 1 1099 ? -41.784 5.927 38.949 1.00 91.38 1099 VAL A O 1
ATOM 7932 N N . GLY A 1 1100 ? -42.467 7.817 37.961 1.00 87.94 1100 GLY A N 1
ATOM 7933 C CA . GLY A 1 1100 ? -41.119 8.318 37.679 1.00 87.94 1100 GLY A CA 1
ATOM 7934 C C . GLY A 1 1100 ? -40.469 7.689 36.457 1.00 87.94 1100 GLY A C 1
ATOM 7935 O O . GLY A 1 1100 ? -39.290 7.327 36.497 1.00 87.94 1100 GLY A O 1
ATOM 7936 N N . TRP A 1 1101 ? -41.256 7.505 35.399 1.00 89.56 1101 TRP A N 1
ATOM 7937 C CA . TRP A 1 1101 ? -40.856 6.806 34.183 1.00 89.56 1101 TRP A CA 1
ATOM 7938 C C . TRP A 1 1101 ? -39.890 7.620 33.309 1.00 89.56 1101 TRP A C 1
ATOM 7940 O O . TRP A 1 1101 ? -40.231 8.684 32.806 1.00 89.56 1101 TRP A O 1
ATOM 7950 N N . GLN A 1 1102 ? -38.690 7.091 33.075 1.00 84.31 1102 GLN A N 1
ATOM 7951 C CA . GLN A 1 1102 ? -37.601 7.791 32.377 1.00 84.31 1102 GLN A CA 1
ATOM 7952 C C . GLN A 1 1102 ? -37.461 7.403 30.889 1.00 84.31 1102 GLN A C 1
ATOM 7954 O O . GLN A 1 1102 ? -36.388 7.557 30.308 1.00 84.31 1102 GLN A O 1
ATOM 7959 N N . GLY A 1 1103 ? -38.523 6.900 30.250 1.00 81.50 1103 GLY A N 1
ATOM 7960 C CA . GLY A 1 1103 ? -38.455 6.413 28.864 1.00 81.50 1103 GLY A CA 1
ATOM 7961 C C . GLY A 1 1103 ? -38.189 7.492 27.806 1.00 81.50 1103 GLY A C 1
ATOM 7962 O O . GLY A 1 1103 ? -37.606 7.187 26.774 1.00 81.50 1103 GLY A O 1
ATOM 7963 N N . ALA A 1 1104 ? -38.538 8.755 28.074 1.00 81.38 1104 ALA A N 1
ATOM 7964 C CA . ALA A 1 1104 ? -38.327 9.888 27.161 1.00 81.38 1104 ALA A CA 1
ATOM 7965 C C . ALA A 1 1104 ? -36.971 10.619 27.340 1.00 81.38 1104 ALA A C 1
ATOM 7967 O O . ALA A 1 1104 ? -36.761 11.678 26.743 1.00 81.38 1104 ALA A O 1
ATOM 7968 N N . LEU A 1 1105 ? -36.052 10.083 28.159 1.00 79.19 1105 LEU A N 1
ATOM 7969 C CA . LEU A 1 1105 ? -34.883 10.791 28.720 1.00 79.19 1105 LEU A CA 1
ATOM 7970 C C . LEU A 1 1105 ? -33.941 11.457 27.697 1.00 79.19 1105 LEU A C 1
ATOM 7972 O O . LEU A 1 1105 ? -33.271 12.431 28.045 1.00 79.19 1105 LEU A O 1
ATOM 7976 N N . ASN A 1 1106 ? -33.871 10.973 26.453 1.00 72.00 1106 ASN A N 1
ATOM 7977 C CA . ASN A 1 1106 ? -33.040 11.588 25.409 1.00 72.00 1106 ASN A CA 1
ATOM 7978 C C . ASN A 1 1106 ? -33.619 12.903 24.845 1.00 72.00 1106 ASN A C 1
ATOM 7980 O O . ASN A 1 1106 ? -32.848 13.718 24.335 1.00 72.00 1106 ASN A O 1
ATOM 7984 N N . HIS A 1 1107 ? -34.929 13.139 24.993 1.00 71.12 1107 HIS A N 1
ATOM 7985 C CA . HIS A 1 1107 ? -35.618 14.370 24.570 1.00 71.12 1107 HIS A CA 1
ATOM 7986 C C . HIS A 1 1107 ? -36.093 15.211 25.761 1.00 71.12 1107 HIS A C 1
ATOM 7988 O O . HIS A 1 1107 ? -35.963 16.432 25.740 1.00 71.12 1107 HIS A O 1
ATOM 7994 N N . ASN A 1 1108 ? -36.596 14.577 26.825 1.00 74.06 1108 ASN A N 1
ATOM 7995 C CA . ASN A 1 1108 ? -37.035 15.248 28.047 1.00 74.06 1108 ASN A CA 1
ATOM 7996 C C . ASN A 1 1108 ? -36.613 14.454 29.298 1.00 74.06 1108 ASN A C 1
ATOM 7998 O O . ASN A 1 1108 ? -37.040 13.321 29.503 1.00 74.06 1108 ASN A O 1
ATOM 8002 N N . GLU A 1 1109 ? -35.798 15.070 30.163 1.00 68.75 1109 GLU A N 1
ATOM 8003 C CA . GLU A 1 1109 ? -35.348 14.484 31.440 1.00 68.75 1109 GLU A CA 1
ATOM 8004 C C . GLU A 1 1109 ? -36.432 14.510 32.548 1.00 68.75 1109 GLU A C 1
ATOM 8006 O O . GLU A 1 1109 ? -36.174 14.019 33.648 1.00 68.75 1109 GLU A O 1
ATOM 8011 N N . TRP A 1 1110 ? -37.606 15.119 32.315 1.00 78.75 1110 TRP A N 1
ATOM 8012 C CA . TRP A 1 1110 ? -38.650 15.352 33.327 1.00 78.75 1110 TRP A CA 1
ATOM 8013 C C . TRP A 1 1110 ? -40.015 14.771 32.933 1.00 78.75 1110 TRP A C 1
ATOM 8015 O O . TRP A 1 1110 ? -40.506 14.951 31.817 1.00 78.75 1110 TRP A O 1
ATOM 8025 N N . THR A 1 1111 ? -40.684 14.148 33.899 1.00 86.25 1111 THR A N 1
ATOM 8026 C CA . THR A 1 1111 ? -41.994 13.499 33.742 1.00 86.25 1111 THR A CA 1
ATOM 8027 C C . THR A 1 1111 ? -43.171 14.417 34.061 1.00 86.25 1111 THR A C 1
ATOM 8029 O O . THR A 1 1111 ? -44.240 14.252 33.468 1.00 86.25 1111 THR A O 1
ATOM 8032 N N . ALA A 1 1112 ? -43.003 15.424 34.926 1.00 89.69 1112 ALA A N 1
ATOM 8033 C CA . ALA A 1 1112 ? -44.062 16.386 35.232 1.00 89.69 1112 ALA A CA 1
ATOM 8034 C C . ALA A 1 1112 ? -44.546 17.212 34.010 1.00 89.69 1112 ALA A C 1
ATOM 8036 O O . ALA A 1 1112 ? -45.763 17.343 33.858 1.00 89.69 1112 ALA A O 1
ATOM 8037 N N . PRO A 1 1113 ? -43.685 17.697 33.083 1.00 89.88 1113 PRO A N 1
ATOM 8038 C CA . PRO A 1 1113 ? -44.140 18.371 31.860 1.00 89.88 1113 PRO A CA 1
ATOM 8039 C C . PRO A 1 1113 ? -44.936 17.446 30.930 1.00 89.88 1113 PRO A C 1
ATOM 8041 O O . PRO A 1 1113 ? -45.986 17.838 30.424 1.00 89.88 1113 PRO A O 1
ATOM 8044 N N . LEU A 1 1114 ? -44.481 16.198 30.751 1.00 91.69 1114 LEU A N 1
ATOM 8045 C CA . LEU A 1 1114 ? -45.194 15.198 29.947 1.00 91.69 1114 LEU A CA 1
ATOM 8046 C C . LEU A 1 1114 ? -46.563 14.886 30.567 1.00 91.69 1114 LEU A C 1
ATOM 8048 O O . LEU A 1 1114 ? -47.572 14.875 29.868 1.00 91.69 1114 LEU A O 1
ATOM 8052 N N . SER A 1 1115 ? -46.619 14.734 31.892 1.00 94.19 1115 SER A N 1
ATOM 8053 C CA . SER A 1 1115 ? -47.869 14.519 32.632 1.00 94.19 1115 SER A CA 1
ATOM 8054 C C . SER A 1 1115 ? -48.834 15.708 32.504 1.00 94.19 1115 SER A C 1
ATOM 8056 O O . SER A 1 1115 ? -50.045 15.512 32.464 1.00 94.19 1115 SER A O 1
ATOM 8058 N N . ALA A 1 1116 ? -48.334 16.943 32.368 1.00 94.44 1116 ALA A N 1
ATOM 8059 C CA . ALA A 1 1116 ? -49.172 18.120 32.126 1.00 94.44 1116 ALA A CA 1
ATOM 8060 C C . ALA A 1 1116 ? -49.788 18.124 30.712 1.00 94.44 1116 ALA A C 1
ATOM 8062 O O . ALA A 1 1116 ? -50.964 18.466 30.555 1.00 94.44 1116 ALA A O 1
ATOM 8063 N N . VAL A 1 1117 ? -49.042 17.681 29.690 1.00 94.62 1117 VAL A N 1
ATOM 8064 C CA . VAL A 1 1117 ? -49.599 17.430 28.346 1.00 94.62 1117 VAL A CA 1
ATOM 8065 C C . VAL A 1 1117 ? -50.639 16.306 28.404 1.00 94.62 1117 VAL A C 1
ATOM 8067 O O . VAL A 1 1117 ? -51.752 16.484 27.908 1.00 94.62 1117 VAL A O 1
ATOM 8070 N N . LEU A 1 1118 ? -50.348 15.205 29.106 1.00 95.44 1118 LEU A N 1
ATOM 8071 C CA . LEU A 1 1118 ? -51.292 14.099 29.293 1.00 95.44 1118 LEU A CA 1
ATOM 8072 C C . LEU A 1 1118 ? -52.571 14.518 30.030 1.00 95.44 1118 LEU A C 1
ATOM 8074 O O . LEU A 1 1118 ? -53.646 14.114 29.597 1.00 95.44 1118 LEU A O 1
ATOM 8078 N N . ARG A 1 1119 ? -52.508 15.369 31.068 1.00 95.50 1119 ARG A N 1
ATOM 8079 C CA . ARG A 1 1119 ? -53.706 15.959 31.709 1.00 95.50 1119 ARG A CA 1
ATOM 8080 C C . ARG A 1 1119 ? -54.553 16.701 30.678 1.00 95.50 1119 ARG A C 1
ATOM 8082 O O . ARG A 1 1119 ? -55.770 16.553 30.633 1.00 95.50 1119 ARG A O 1
ATOM 8089 N N . SER A 1 1120 ? -53.898 17.459 29.803 1.00 96.00 1120 SER A N 1
ATOM 8090 C CA . SER A 1 1120 ? -54.569 18.209 28.747 1.00 96.00 1120 SER A CA 1
ATOM 8091 C C . SER A 1 1120 ? -55.200 17.315 27.675 1.00 96.00 1120 SER A C 1
ATOM 8093 O O . SER A 1 1120 ? -56.237 17.688 27.134 1.00 96.00 1120 SER A O 1
ATOM 8095 N N . TRP A 1 1121 ? -54.634 16.140 27.380 1.00 96.75 1121 TRP A N 1
ATOM 8096 C CA . TRP A 1 1121 ? -55.256 15.135 26.505 1.00 96.75 1121 TRP A CA 1
ATOM 8097 C C . TRP A 1 1121 ? -56.347 14.322 27.215 1.00 96.75 1121 TRP A C 1
ATOM 8099 O O . TRP A 1 1121 ? -57.333 13.942 26.583 1.00 96.75 1121 TRP A O 1
ATOM 8109 N N . GLU A 1 1122 ? -56.220 14.093 28.522 1.00 95.25 1122 GLU A N 1
ATOM 8110 C CA . GLU A 1 1122 ? -57.268 13.507 29.362 1.00 95.25 1122 GLU A CA 1
ATOM 8111 C C . GLU A 1 1122 ? -58.529 14.388 29.328 1.00 95.25 1122 GLU A C 1
ATOM 8113 O O . GLU A 1 1122 ? -59.625 13.875 29.096 1.00 95.25 1122 GLU A O 1
ATOM 8118 N N . ASP A 1 1123 ? -58.359 15.710 29.436 1.00 94.62 1123 ASP A N 1
ATOM 8119 C CA . ASP A 1 1123 ? -59.447 16.693 29.382 1.00 94.62 1123 ASP A CA 1
ATOM 8120 C C . ASP A 1 1123 ? -59.950 16.984 27.939 1.00 94.62 1123 ASP A C 1
ATOM 8122 O O . ASP A 1 1123 ? -61.156 17.114 27.734 1.00 94.62 1123 ASP A O 1
ATOM 8126 N N . ARG A 1 1124 ? -59.074 17.077 26.916 1.00 95.06 1124 ARG A N 1
ATOM 8127 C CA . ARG A 1 1124 ? -59.459 17.424 25.517 1.00 95.06 1124 ARG A CA 1
ATOM 8128 C C . ARG A 1 1124 ? -59.858 16.250 24.624 1.00 95.06 1124 ARG A C 1
ATOM 8130 O O . ARG A 1 1124 ? -60.607 16.450 23.665 1.00 95.06 1124 ARG A O 1
ATOM 8137 N N . PHE A 1 1125 ? -59.315 15.061 24.872 1.00 96.12 1125 PHE A N 1
ATOM 8138 C CA . PHE A 1 1125 ? -59.461 13.895 23.992 1.00 96.12 1125 PHE A CA 1
ATOM 8139 C C . PHE A 1 1125 ? -59.994 12.649 24.714 1.00 96.12 1125 PHE A C 1
ATOM 8141 O O . PHE A 1 1125 ? -60.157 11.591 24.096 1.00 96.12 1125 PHE A O 1
ATOM 8148 N N . GLY A 1 1126 ? -60.259 12.751 26.022 1.00 95.12 1126 GLY A N 1
ATOM 8149 C CA . GLY A 1 1126 ? -60.575 11.602 26.865 1.00 95.12 1126 GLY A CA 1
ATOM 8150 C C . GLY A 1 1126 ? -59.431 10.588 26.905 1.00 95.12 1126 GLY A C 1
ATOM 8151 O O . GLY A 1 1126 ? -59.693 9.389 26.988 1.00 95.12 1126 GLY A O 1
ATOM 8152 N N . ALA A 1 1127 ? -58.181 11.045 26.769 1.00 96.00 1127 ALA A N 1
ATOM 8153 C CA . ALA A 1 1127 ? -57.022 10.163 26.761 1.00 96.00 1127 ALA A CA 1
ATOM 8154 C C . ALA A 1 1127 ? -56.815 9.509 28.137 1.00 96.00 1127 ALA A C 1
ATOM 8156 O O . ALA A 1 1127 ? -56.998 10.144 29.174 1.00 96.00 1127 ALA A O 1
ATOM 8157 N N . ARG A 1 1128 ? -56.430 8.232 28.161 1.00 96.38 1128 ARG A N 1
ATOM 8158 C CA . ARG A 1 1128 ? -56.168 7.469 29.390 1.00 96.38 1128 ARG A CA 1
ATOM 8159 C C . ARG A 1 1128 ? -54.878 6.678 29.234 1.00 96.38 1128 ARG A C 1
ATOM 8161 O O . ARG A 1 1128 ? -54.743 5.931 28.268 1.00 96.38 1128 ARG A O 1
ATOM 8168 N N . VAL A 1 1129 ? -53.957 6.824 30.187 1.00 96.12 1129 VAL A N 1
ATOM 8169 C CA . VAL A 1 1129 ? -52.726 6.022 30.250 1.00 96.12 1129 VAL A CA 1
ATOM 8170 C C . VAL A 1 1129 ? -53.102 4.587 30.614 1.00 96.12 1129 VAL A C 1
ATOM 8172 O O . VAL A 1 1129 ? -53.694 4.360 31.671 1.00 96.12 1129 VAL A O 1
ATOM 8175 N N . VAL A 1 1130 ? -52.793 3.633 29.730 1.00 95.81 1130 VAL A N 1
ATOM 8176 C CA . VAL A 1 1130 ? -53.140 2.213 29.911 1.00 95.81 1130 VAL A CA 1
ATOM 8177 C C . VAL A 1 1130 ? -51.905 1.361 30.186 1.00 95.81 1130 VAL A C 1
ATOM 8179 O O . VAL A 1 1130 ? -51.954 0.506 31.072 1.00 95.81 1130 VAL A O 1
ATOM 8182 N N . ALA A 1 1131 ? -50.802 1.584 29.464 1.00 94.12 1131 ALA A N 1
ATOM 8183 C CA . ALA A 1 1131 ? -49.584 0.797 29.642 1.00 94.12 1131 ALA A CA 1
ATOM 8184 C C . ALA A 1 1131 ? -48.292 1.607 29.496 1.00 94.12 1131 ALA A C 1
ATOM 8186 O O . ALA A 1 1131 ? -48.246 2.602 28.771 1.00 94.12 1131 ALA A O 1
ATOM 8187 N N . LEU A 1 1132 ? -47.240 1.122 30.160 1.00 92.62 1132 LEU A N 1
ATOM 8188 C CA . LEU A 1 1132 ? -45.870 1.621 30.067 1.00 92.62 1132 LEU A CA 1
ATOM 8189 C C . LEU A 1 1132 ? -44.903 0.468 29.762 1.00 92.62 1132 LEU A C 1
ATOM 8191 O O . LEU A 1 1132 ? -44.983 -0.605 30.364 1.00 92.62 1132 LEU A O 1
ATOM 8195 N N . GLY A 1 1133 ? -43.947 0.709 28.870 1.00 89.38 1133 GLY A N 1
ATOM 8196 C CA . GLY A 1 1133 ? -42.748 -0.114 28.702 1.00 89.38 1133 GLY A CA 1
ATOM 8197 C C . GLY A 1 1133 ? -41.481 0.676 29.023 1.00 89.38 1133 GLY A C 1
ATOM 8198 O O . GLY A 1 1133 ? -41.555 1.809 29.492 1.00 89.38 1133 GLY A O 1
ATOM 8199 N N . PHE A 1 1134 ? -40.309 0.099 28.741 1.00 85.25 1134 PHE A N 1
ATOM 8200 C CA . PHE A 1 1134 ? -39.010 0.754 28.966 1.00 85.25 1134 PHE A CA 1
ATOM 8201 C C . PHE A 1 1134 ? -38.958 2.180 28.385 1.00 85.25 1134 PHE A C 1
ATOM 8203 O O . PHE A 1 1134 ? -38.657 3.140 29.090 1.00 85.25 1134 PHE A O 1
ATOM 8210 N N . ASN A 1 1135 ? -39.314 2.304 27.109 1.00 88.00 1135 ASN A N 1
ATOM 8211 C CA . ASN A 1 1135 ? -39.289 3.530 26.316 1.00 88.00 1135 ASN A CA 1
ATOM 8212 C C . ASN A 1 1135 ? -40.588 3.724 25.510 1.00 88.00 1135 ASN A C 1
ATOM 8214 O O . ASN A 1 1135 ? -40.584 4.427 24.504 1.00 88.00 1135 ASN A O 1
ATOM 8218 N N . THR A 1 1136 ? -41.691 3.087 25.928 1.00 90.62 1136 THR A N 1
ATOM 8219 C CA . THR A 1 1136 ? -42.993 3.138 25.242 1.00 90.62 1136 THR A CA 1
ATOM 8220 C C . THR A 1 1136 ? -44.136 3.547 26.172 1.00 90.62 1136 THR A C 1
ATOM 8222 O O . THR A 1 1136 ? -44.168 3.156 27.340 1.00 90.62 1136 THR A O 1
ATOM 8225 N N . LEU A 1 1137 ? -45.100 4.298 25.636 1.00 94.12 1137 LEU A N 1
ATOM 8226 C CA . LEU A 1 1137 ? -46.295 4.792 26.329 1.00 94.12 1137 LEU A CA 1
ATOM 8227 C C . LEU A 1 1137 ? -47.542 4.485 25.490 1.00 94.12 1137 LEU A C 1
ATOM 8229 O O . LEU A 1 1137 ? -47.637 4.935 24.350 1.00 94.12 1137 LEU A O 1
ATOM 8233 N N . GLU A 1 1138 ? -48.505 3.757 26.059 1.00 95.31 1138 GLU A N 1
ATOM 8234 C CA . GLU A 1 1138 ? -49.763 3.389 25.393 1.00 95.31 1138 GLU A CA 1
ATOM 8235 C C . GLU A 1 1138 ? -50.951 4.152 25.998 1.00 95.31 1138 GLU A C 1
ATOM 8237 O O . GLU A 1 1138 ? -51.273 4.001 27.188 1.00 95.31 1138 GLU A O 1
ATOM 8242 N N . LEU A 1 1139 ? -51.630 4.949 25.169 1.00 96.75 1139 LEU A N 1
ATOM 8243 C CA . LEU A 1 1139 ? -52.819 5.716 25.535 1.00 96.75 1139 LEU A CA 1
ATOM 8244 C C . LEU A 1 1139 ? -54.063 5.194 24.810 1.00 96.75 1139 LEU A C 1
ATOM 8246 O O . LEU A 1 1139 ? -54.086 5.094 23.585 1.00 96.75 1139 LEU A O 1
ATOM 8250 N N . SER A 1 1140 ? -55.148 4.980 25.551 1.00 96.50 1140 SER A N 1
ATOM 8251 C CA . SER A 1 1140 ? -56.496 4.885 24.974 1.00 96.50 1140 SER A CA 1
ATOM 8252 C C . SER A 1 1140 ? -57.054 6.284 24.726 1.00 96.50 1140 SER A C 1
ATOM 8254 O O . SER A 1 1140 ? -56.838 7.168 25.549 1.00 96.50 1140 SER A O 1
ATOM 8256 N N . VAL A 1 1141 ? -57.816 6.482 23.646 1.00 96.44 1141 VAL A N 1
ATOM 8257 C CA . VAL A 1 1141 ? -58.314 7.800 23.214 1.00 96.44 1141 VAL A CA 1
ATOM 8258 C C . VAL A 1 1141 ? -59.797 7.724 22.858 1.00 96.44 1141 VAL A C 1
ATOM 8260 O O . VAL A 1 1141 ? -60.190 6.989 21.953 1.00 96.44 1141 VAL A O 1
ATOM 8263 N N . ALA A 1 1142 ? -60.625 8.508 23.552 1.00 95.00 1142 ALA A N 1
ATOM 8264 C CA . ALA A 1 1142 ? -62.074 8.524 23.344 1.00 95.00 1142 ALA A CA 1
ATOM 8265 C C . ALA A 1 1142 ? -62.510 9.400 22.158 1.00 95.00 1142 ALA A C 1
ATOM 8267 O O . ALA A 1 1142 ? -63.504 9.098 21.501 1.00 95.00 1142 ALA A O 1
ATOM 8268 N N . ALA A 1 1143 ? -61.781 10.488 21.895 1.00 95.25 1143 ALA A N 1
ATOM 8269 C CA . ALA A 1 1143 ? -62.149 11.527 20.933 1.00 95.25 1143 ALA A CA 1
ATOM 8270 C C . ALA A 1 1143 ? -61.027 11.816 19.907 1.00 95.25 1143 ALA A C 1
ATOM 8272 O O . ALA A 1 1143 ? -60.500 12.930 19.871 1.00 95.25 1143 ALA A O 1
ATOM 8273 N N . PRO A 1 1144 ? -60.602 10.830 19.094 1.00 94.62 1144 PRO A N 1
ATOM 8274 C CA . PRO A 1 1144 ? -59.491 11.001 18.158 1.00 94.62 1144 PRO A CA 1
ATOM 8275 C C . PRO A 1 1144 ? -59.816 11.990 17.023 1.00 94.62 1144 PRO A C 1
ATOM 8277 O O . PRO A 1 1144 ? -60.988 12.195 16.693 1.00 94.62 1144 PRO A O 1
ATOM 8280 N N . PRO A 1 1145 ? -58.802 12.590 16.373 1.00 94.94 1145 PRO A N 1
ATOM 8281 C CA . PRO A 1 1145 ? -59.026 13.531 15.281 1.00 94.94 1145 PRO A CA 1
ATOM 8282 C C . PRO A 1 1145 ? -59.662 12.837 14.071 1.00 94.94 1145 PRO A C 1
ATOM 8284 O O . PRO A 1 1145 ? -59.136 11.850 13.562 1.00 94.94 1145 PRO A O 1
ATOM 8287 N N . VAL A 1 1146 ? -60.789 13.364 13.582 1.00 91.38 1146 VAL A N 1
ATOM 8288 C CA . VAL A 1 1146 ? -61.560 12.761 12.470 1.00 91.38 1146 VAL A CA 1
ATOM 8289 C C . VAL A 1 1146 ? -61.385 13.466 11.122 1.00 91.38 1146 VAL A C 1
ATOM 8291 O O . VAL A 1 1146 ? -61.658 12.872 10.084 1.00 91.38 1146 VAL A O 1
ATOM 8294 N N . SER A 1 1147 ? -60.909 14.715 11.107 1.00 93.19 1147 SER A N 1
ATOM 8295 C CA . SER A 1 1147 ? -60.625 15.467 9.873 1.00 93.19 1147 SER A CA 1
ATOM 8296 C C . SER A 1 1147 ? -59.120 15.639 9.680 1.00 93.19 1147 SER A C 1
ATOM 8298 O O . SER A 1 1147 ? -58.405 15.831 10.660 1.00 93.19 1147 SER A O 1
ATOM 8300 N N . THR A 1 1148 ? -58.627 15.631 8.436 1.00 91.12 1148 THR A N 1
ATOM 8301 C CA . THR A 1 1148 ? -57.182 15.765 8.160 1.00 91.12 1148 THR A CA 1
ATOM 8302 C C . THR A 1 1148 ? -56.598 17.067 8.726 1.00 91.12 1148 THR A C 1
ATOM 8304 O O . THR A 1 1148 ? -55.521 17.034 9.306 1.00 91.12 1148 THR A O 1
ATOM 8307 N N . ARG A 1 1149 ? -57.323 18.200 8.692 1.00 91.81 1149 ARG A N 1
ATOM 8308 C CA . ARG A 1 1149 ? -56.856 19.455 9.325 1.00 91.81 1149 ARG A CA 1
ATOM 8309 C C . ARG A 1 1149 ? -56.679 19.323 10.843 1.00 91.81 1149 ARG A C 1
ATOM 8311 O O . ARG A 1 1149 ? -55.726 19.864 11.391 1.00 91.81 1149 ARG A O 1
ATOM 8318 N N . HIS A 1 1150 ? -57.590 18.626 11.524 1.00 94.38 1150 HIS A N 1
ATOM 8319 C CA . HIS A 1 1150 ? -57.480 18.387 12.966 1.00 94.38 1150 HIS A CA 1
ATOM 8320 C C . HIS A 1 1150 ? -56.384 17.366 13.278 1.00 94.38 1150 HIS A C 1
ATOM 8322 O O . HIS A 1 1150 ? -55.614 17.576 14.206 1.00 94.38 1150 HIS A O 1
ATOM 8328 N N . ALA A 1 1151 ? -56.251 16.322 12.457 1.00 95.06 1151 ALA A N 1
ATOM 8329 C CA . ALA A 1 1151 ? -55.199 15.322 12.587 1.00 95.06 1151 ALA A CA 1
ATOM 8330 C C . ALA A 1 1151 ? -53.796 15.912 12.369 1.00 95.06 1151 ALA A C 1
ATOM 8332 O O . ALA A 1 1151 ? -52.893 15.558 13.109 1.00 95.06 1151 ALA A O 1
ATOM 8333 N N . VAL A 1 1152 ? -53.615 16.864 11.445 1.00 95.00 1152 VAL A N 1
ATOM 8334 C CA . VAL A 1 1152 ? -52.345 17.599 11.261 1.00 95.00 1152 VAL A CA 1
ATOM 8335 C C . VAL A 1 1152 ? -52.005 18.468 12.479 1.00 95.00 1152 VAL A C 1
ATOM 8337 O O . VAL A 1 1152 ? -50.843 18.546 12.870 1.00 95.00 1152 VAL A O 1
ATOM 8340 N N . HIS A 1 1153 ? -53.002 19.066 13.142 1.00 95.31 1153 HIS A N 1
ATOM 8341 C CA . HIS A 1 1153 ? -52.777 19.821 14.384 1.00 95.31 1153 HIS A CA 1
ATOM 8342 C C . HIS A 1 1153 ? -52.426 18.887 15.558 1.00 95.31 1153 HIS A C 1
ATOM 8344 O O . HIS A 1 1153 ? -51.489 19.158 16.303 1.00 95.31 1153 HIS A O 1
ATOM 8350 N N . VAL A 1 1154 ? -53.115 17.750 15.697 1.00 95.31 1154 VAL A N 1
ATOM 8351 C CA . VAL A 1 1154 ? -52.782 16.734 16.715 1.00 95.31 1154 VAL A CA 1
ATOM 8352 C C . VAL A 1 1154 ? -51.412 16.094 16.434 1.00 95.31 1154 VAL A C 1
ATOM 8354 O O . VAL A 1 1154 ? -50.639 15.904 17.364 1.00 95.31 1154 VAL A O 1
ATOM 8357 N N . ALA A 1 1155 ? -51.053 15.854 15.169 1.00 94.06 1155 ALA A N 1
ATOM 8358 C CA . ALA A 1 1155 ? -49.730 15.374 14.761 1.00 94.06 1155 ALA A CA 1
ATOM 8359 C C . ALA A 1 1155 ? -48.608 16.353 15.150 1.00 94.06 1155 ALA A C 1
ATOM 8361 O O . ALA A 1 1155 ? -47.568 15.919 15.637 1.00 94.06 1155 ALA A O 1
ATOM 8362 N N . ALA A 1 1156 ? -48.832 17.664 15.002 1.00 93.06 1156 ALA A N 1
ATOM 8363 C CA . ALA A 1 1156 ? -47.897 18.692 15.462 1.00 93.06 1156 ALA A CA 1
ATOM 8364 C C . ALA A 1 1156 ? -47.700 18.655 16.991 1.00 93.06 1156 ALA A C 1
ATOM 8366 O O . ALA A 1 1156 ? -46.578 18.766 17.481 1.00 93.06 1156 ALA A O 1
ATOM 8367 N N . GLU A 1 1157 ? -48.777 18.458 17.755 1.00 93.94 1157 GLU A N 1
ATOM 8368 C CA . GLU A 1 1157 ? -48.700 18.330 19.214 1.00 93.94 1157 GLU A CA 1
ATOM 8369 C C . GLU A 1 1157 ? -48.039 17.009 19.656 1.00 93.94 1157 GLU A C 1
ATOM 8371 O O . GLU A 1 1157 ? -47.248 16.998 20.597 1.00 93.94 1157 GLU A O 1
ATOM 8376 N N . HIS A 1 1158 ? -48.291 15.909 18.939 1.00 94.00 1158 HIS A N 1
ATOM 8377 C CA . HIS A 1 1158 ? -47.617 14.624 19.141 1.00 94.00 1158 HIS A CA 1
ATOM 8378 C C . HIS A 1 1158 ? -46.114 14.710 18.863 1.00 94.00 1158 HIS A C 1
ATOM 8380 O O . HIS A 1 1158 ? -45.337 14.176 19.648 1.00 94.00 1158 HIS A O 1
ATOM 8386 N N . TRP A 1 1159 ? -45.695 15.396 17.795 1.00 91.50 1159 TRP A N 1
ATOM 8387 C CA . TRP A 1 1159 ? -44.278 15.604 17.482 1.00 91.50 1159 TRP A CA 1
ATOM 8388 C C . TRP A 1 1159 ? -43.561 16.377 18.596 1.00 91.50 1159 TRP A C 1
ATOM 8390 O O . TRP A 1 1159 ? -42.503 15.954 19.049 1.00 91.50 1159 TRP A O 1
ATOM 8400 N N . ALA A 1 1160 ? -44.167 17.445 19.122 1.00 90.50 1160 ALA A N 1
ATOM 8401 C CA . ALA A 1 1160 ? -43.587 18.197 20.238 1.00 90.50 1160 ALA A CA 1
ATOM 8402 C C . ALA A 1 1160 ? -43.536 17.396 21.561 1.00 90.50 1160 ALA A C 1
ATOM 8404 O O . ALA A 1 1160 ? -42.724 17.690 22.435 1.00 90.50 1160 ALA A O 1
ATOM 8405 N N . PHE A 1 1161 ? -44.391 16.382 21.721 1.00 92.06 1161 PHE A N 1
ATOM 8406 C CA . PHE A 1 1161 ? -44.379 15.451 22.856 1.00 92.06 1161 PHE A CA 1
ATOM 8407 C C . PHE A 1 1161 ? -43.390 14.282 22.662 1.00 92.06 1161 PHE A C 1
ATOM 8409 O O . PHE A 1 1161 ? -42.806 13.784 23.626 1.00 92.06 1161 PHE A O 1
ATOM 8416 N N . CYS A 1 1162 ? -43.196 13.843 21.418 1.00 91.62 1162 CYS A N 1
ATOM 8417 C CA . CYS A 1 1162 ? -42.427 12.666 21.026 1.00 91.62 1162 CYS A CA 1
ATOM 8418 C C . CYS A 1 1162 ? -41.877 12.845 19.592 1.00 91.62 1162 CYS A C 1
ATOM 8420 O O . CYS A 1 1162 ? -42.511 12.400 18.633 1.00 91.62 1162 CYS A O 1
ATOM 8422 N N . PRO A 1 1163 ? -40.708 13.492 19.407 1.00 86.06 1163 PRO A N 1
ATOM 8423 C CA . PRO A 1 1163 ? -40.218 13.830 18.064 1.00 86.06 1163 PRO A CA 1
ATOM 8424 C C . PRO A 1 1163 ? -39.864 12.606 17.203 1.00 86.06 1163 PRO A C 1
ATOM 8426 O O . PRO A 1 1163 ? -40.041 12.627 15.982 1.00 86.06 1163 PRO A O 1
ATOM 8429 N N . ASP A 1 1164 ? -39.417 11.515 17.837 1.00 83.31 1164 ASP A N 1
ATOM 8430 C CA . ASP A 1 1164 ? -39.024 10.266 17.166 1.00 83.31 1164 ASP A CA 1
ATOM 8431 C C . ASP A 1 1164 ? -40.168 9.630 16.361 1.00 83.31 1164 ASP A C 1
ATOM 8433 O O . ASP A 1 1164 ? -39.915 8.983 15.343 1.00 83.31 1164 ASP A O 1
ATOM 8437 N N . ILE A 1 1165 ? -41.428 9.878 16.746 1.00 82.00 1165 ILE A N 1
ATOM 8438 C CA . ILE A 1 1165 ? -42.619 9.359 16.056 1.00 82.00 1165 ILE A CA 1
ATOM 8439 C C . ILE A 1 1165 ? -42.748 9.865 14.609 1.00 82.00 1165 ILE A C 1
ATOM 8441 O O . ILE A 1 1165 ? -43.439 9.250 13.796 1.00 82.00 1165 ILE A O 1
ATOM 8445 N N . LEU A 1 1166 ? -42.072 10.975 14.292 1.00 80.06 1166 LEU A N 1
ATOM 8446 C CA . LEU A 1 1166 ? -42.003 11.566 12.961 1.00 80.06 1166 LEU A CA 1
ATOM 8447 C C . LEU A 1 1166 ? -40.711 11.154 12.245 1.00 80.06 1166 LEU A C 1
ATOM 8449 O O . LEU A 1 1166 ? -40.770 10.542 11.178 1.00 80.06 1166 LEU A O 1
ATOM 8453 N N . PHE A 1 1167 ? -39.555 11.428 12.867 1.00 69.69 1167 PHE A N 1
ATOM 8454 C CA . PHE A 1 1167 ? -38.225 11.216 12.277 1.00 69.69 1167 PHE A CA 1
ATOM 8455 C C . PHE A 1 1167 ? -37.894 9.743 12.008 1.00 69.69 1167 PHE A C 1
ATOM 8457 O O . PHE A 1 1167 ? -37.123 9.440 11.100 1.00 69.69 1167 PHE A O 1
ATOM 8464 N N . GLN A 1 1168 ? -38.469 8.825 12.787 1.00 67.62 1168 GLN A N 1
ATOM 8465 C CA . GLN A 1 1168 ? -38.329 7.376 12.609 1.00 67.62 1168 GLN A CA 1
ATOM 8466 C C . GLN A 1 1168 ? -39.655 6.724 12.158 1.00 67.62 1168 GLN A C 1
ATOM 8468 O O . GLN A 1 1168 ? -39.809 5.504 12.210 1.00 67.62 1168 GLN A O 1
ATOM 8473 N N . GLY A 1 1169 ? -40.607 7.552 11.710 1.00 71.06 1169 GLY A N 1
ATOM 8474 C CA . GLY A 1 1169 ? -41.941 7.187 11.239 1.00 71.06 1169 GLY A CA 1
ATOM 8475 C C . GLY A 1 1169 ? -42.224 7.744 9.832 1.00 71.06 1169 GLY A C 1
ATOM 8476 O O . GLY A 1 1169 ? -41.369 7.626 8.954 1.00 71.06 1169 GLY A O 1
ATOM 8477 N N . PRO A 1 1170 ? -43.406 8.343 9.572 1.00 79.25 1170 PRO A N 1
ATOM 8478 C CA . PRO A 1 1170 ? -43.795 8.827 8.237 1.00 79.25 1170 PRO A CA 1
ATOM 8479 C C . PRO A 1 1170 ? -43.032 10.045 7.676 1.00 79.25 1170 PRO A C 1
ATOM 8481 O O . PRO A 1 1170 ? -43.413 10.539 6.612 1.00 79.25 1170 PRO A O 1
ATOM 8484 N N . GLY A 1 1171 ? -42.025 10.576 8.380 1.00 79.62 1171 GLY A N 1
ATOM 8485 C CA . GLY A 1 1171 ? -41.221 11.744 7.986 1.00 79.62 1171 GLY A CA 1
ATOM 8486 C C . GLY A 1 1171 ? -41.939 13.093 8.110 1.00 79.62 1171 GLY A C 1
ATOM 8487 O O . GLY A 1 1171 ? -41.389 14.030 8.672 1.00 79.62 1171 GLY A O 1
ATOM 8488 N N . THR A 1 1172 ? -43.195 13.180 7.665 1.00 88.81 1172 THR A N 1
ATOM 8489 C CA . THR A 1 1172 ? -43.955 14.440 7.569 1.00 88.81 1172 THR A CA 1
ATOM 8490 C C . THR A 1 1172 ? -45.178 14.474 8.487 1.00 88.81 1172 THR A C 1
ATOM 8492 O O . THR A 1 1172 ? -45.831 13.448 8.721 1.00 88.81 1172 THR A O 1
ATOM 8495 N N . LEU A 1 1173 ? -45.566 15.673 8.949 1.00 90.31 1173 LEU A N 1
ATOM 8496 C CA . LEU A 1 1173 ? -46.796 15.865 9.737 1.00 90.31 1173 LEU A CA 1
ATOM 8497 C C . LEU A 1 1173 ? -48.047 15.379 8.993 1.00 90.31 1173 LEU A C 1
ATOM 8499 O O . LEU A 1 1173 ? -48.952 14.824 9.613 1.00 90.31 1173 LEU A O 1
ATOM 8503 N N . ALA A 1 1174 ? -48.097 15.552 7.669 1.00 88.88 1174 ALA A N 1
ATOM 8504 C CA . ALA A 1 1174 ? -49.201 15.076 6.839 1.00 88.88 1174 ALA A CA 1
ATOM 8505 C C . ALA A 1 1174 ? -49.279 13.538 6.794 1.00 88.88 1174 ALA A C 1
ATOM 8507 O O . ALA A 1 1174 ? -50.370 12.982 6.924 1.00 88.88 1174 ALA A O 1
ATOM 8508 N N . GLY A 1 1175 ? -48.139 12.848 6.671 1.00 88.25 1175 GLY A N 1
ATOM 8509 C CA . GLY A 1 1175 ? -48.084 11.384 6.701 1.00 88.25 1175 GLY A CA 1
ATOM 8510 C C . GLY A 1 1175 ? -48.562 10.815 8.039 1.00 88.25 1175 GLY A C 1
ATOM 8511 O O . GLY A 1 1175 ? -49.432 9.945 8.072 1.00 88.25 1175 GLY A O 1
ATOM 8512 N N . TYR A 1 1176 ? -48.066 11.361 9.152 1.00 92.19 1176 TYR A N 1
ATOM 8513 C CA . TYR A 1 1176 ? -48.473 10.914 10.487 1.00 92.19 1176 TYR A CA 1
ATOM 8514 C C . TYR A 1 1176 ? -49.922 11.311 10.843 1.00 92.19 1176 TYR A C 1
ATOM 8516 O O . TYR A 1 1176 ? -50.627 10.555 11.513 1.00 92.19 1176 TYR A O 1
ATOM 8524 N N . ALA A 1 1177 ? -50.431 12.434 10.325 1.00 92.44 1177 ALA A N 1
ATOM 8525 C CA . ALA A 1 1177 ? -51.837 12.817 10.463 1.00 92.44 1177 ALA A CA 1
ATOM 8526 C C . ALA A 1 1177 ? -52.802 11.802 9.827 1.00 92.44 1177 ALA A C 1
ATOM 8528 O O . ALA A 1 1177 ? -53.823 11.460 10.429 1.00 92.44 1177 ALA A O 1
ATOM 8529 N N . GLU A 1 1178 ? -52.486 11.295 8.631 1.00 91.19 1178 GLU A N 1
ATOM 8530 C CA . GLU A 1 1178 ? -53.282 10.245 7.984 1.00 91.19 1178 GLU A CA 1
ATOM 8531 C C . GLU A 1 1178 ? -53.247 8.931 8.785 1.00 91.19 1178 GLU A C 1
ATOM 8533 O O . GLU A 1 1178 ? -54.253 8.220 8.825 1.00 91.19 1178 GLU A O 1
ATOM 8538 N N . GLU A 1 1179 ? -52.145 8.645 9.488 1.00 90.75 1179 GLU A N 1
ATOM 8539 C CA . GLU A 1 1179 ? -52.046 7.497 10.388 1.00 90.75 1179 GLU A CA 1
ATOM 8540 C C . GLU A 1 1179 ? -52.890 7.617 11.662 1.00 90.75 1179 GLU A C 1
ATOM 8542 O O . GLU A 1 1179 ? -53.462 6.612 12.082 1.00 90.75 1179 GLU A O 1
ATOM 8547 N N . ILE A 1 1180 ? -52.939 8.776 12.329 1.00 92.81 1180 ILE A N 1
ATOM 8548 C CA . ILE A 1 1180 ? -53.669 8.919 13.607 1.00 92.81 1180 ILE A CA 1
ATOM 8549 C C . ILE A 1 1180 ? -55.163 9.208 13.437 1.00 92.81 1180 ILE A C 1
ATOM 8551 O O . ILE A 1 1180 ? -55.922 9.090 14.405 1.00 92.81 1180 ILE A O 1
ATOM 8555 N N . ARG A 1 1181 ? -55.611 9.576 12.230 1.00 93.75 1181 ARG A N 1
ATOM 8556 C CA . ARG A 1 1181 ? -57.005 9.956 11.970 1.00 93.75 1181 ARG A CA 1
ATOM 8557 C C . ARG A 1 1181 ? -57.969 8.810 12.305 1.00 93.75 1181 ARG A C 1
ATOM 8559 O O . ARG A 1 1181 ? -58.000 7.782 11.635 1.00 93.75 1181 ARG A O 1
ATOM 8566 N N . GLY A 1 1182 ? -58.788 9.011 13.336 1.00 91.44 1182 GLY A N 1
ATOM 8567 C CA . GLY A 1 1182 ? -59.759 8.033 13.836 1.00 91.44 1182 GLY A CA 1
ATOM 8568 C C . GLY A 1 1182 ? -59.191 6.880 14.683 1.00 91.44 1182 GLY A C 1
ATOM 8569 O O . GLY A 1 1182 ? -59.979 6.046 15.129 1.00 91.44 1182 GLY A O 1
ATOM 8570 N N . LYS A 1 1183 ? -57.876 6.808 14.951 1.00 92.19 1183 LYS A N 1
ATOM 8571 C CA . LYS A 1 1183 ? -57.307 5.783 15.852 1.00 92.19 1183 LYS A CA 1
ATOM 8572 C C . LYS A 1 1183 ? -57.688 6.077 17.308 1.00 92.19 1183 LYS A C 1
ATOM 8574 O O . LYS A 1 1183 ? -57.266 7.080 17.868 1.00 92.19 1183 LYS A O 1
ATOM 8579 N N . THR A 1 1184 ? -58.416 5.165 17.954 1.00 93.38 1184 THR A N 1
ATOM 8580 C CA . THR A 1 1184 ? -58.805 5.234 19.383 1.00 93.38 1184 THR A CA 1
ATOM 8581 C C . THR A 1 1184 ? -57.697 4.800 20.356 1.00 93.38 1184 THR A C 1
ATOM 8583 O O . THR A 1 1184 ? -57.952 4.516 21.527 1.00 93.38 1184 THR A O 1
ATOM 8586 N N . ASN A 1 1185 ? -56.455 4.734 19.879 1.00 93.62 1185 ASN A N 1
ATOM 8587 C CA . ASN A 1 1185 ? -55.250 4.530 20.674 1.00 93.62 1185 ASN A CA 1
ATOM 8588 C C . ASN A 1 1185 ? -54.089 5.324 20.066 1.00 93.62 1185 ASN A C 1
ATOM 8590 O O . ASN A 1 1185 ? -54.001 5.451 18.842 1.00 93.62 1185 ASN A O 1
ATOM 8594 N N . TRP A 1 1186 ? -53.207 5.832 20.925 1.00 95.56 1186 TRP A N 1
ATOM 8595 C CA . TRP A 1 1186 ? -51.940 6.457 20.554 1.00 95.56 1186 TRP A CA 1
ATOM 8596 C C . TRP A 1 1186 ? -50.812 5.743 21.303 1.00 95.56 1186 TRP A C 1
ATOM 8598 O O . TRP A 1 1186 ? -50.786 5.742 22.533 1.00 95.56 1186 TRP A O 1
ATOM 8608 N N . SER A 1 1187 ? -49.896 5.139 20.548 1.00 93.06 1187 SER A N 1
ATOM 8609 C CA . SER A 1 1187 ? -48.666 4.528 21.058 1.00 93.06 1187 SER A CA 1
ATOM 8610 C C . SER A 1 1187 ? -47.503 5.461 20.733 1.00 93.06 1187 SER A C 1
ATOM 8612 O O . SER A 1 1187 ? -47.372 5.902 19.588 1.00 93.06 1187 SER A O 1
ATOM 8614 N N . PHE A 1 1188 ? -46.687 5.782 21.734 1.00 93.38 1188 PHE A N 1
ATOM 8615 C CA . PHE A 1 1188 ? -45.506 6.636 21.610 1.00 93.38 1188 PHE A CA 1
ATOM 8616 C C . PHE A 1 1188 ? -44.254 5.863 22.015 1.00 93.38 1188 PHE A C 1
ATOM 8618 O O . PHE A 1 1188 ? -44.306 5.033 22.928 1.00 93.38 1188 PHE A O 1
ATOM 8625 N N . TRP A 1 1189 ? -43.128 6.149 21.361 1.00 89.69 1189 TRP A N 1
ATOM 8626 C CA . TRP A 1 1189 ? -41.841 5.524 21.650 1.00 89.69 1189 TRP A CA 1
ATOM 8627 C C . TRP A 1 1189 ? -40.683 6.500 21.409 1.00 89.69 1189 TRP A C 1
ATOM 8629 O O . TRP A 1 1189 ? -40.778 7.364 20.542 1.00 89.69 1189 TRP A O 1
ATOM 8639 N N . TRP A 1 1190 ? -39.605 6.354 22.177 1.00 87.00 1190 TRP A N 1
ATOM 8640 C CA . TRP A 1 1190 ? -38.408 7.204 22.123 1.00 87.00 1190 TRP A CA 1
ATOM 8641 C C . TRP A 1 1190 ? -37.146 6.315 22.040 1.00 87.00 1190 TRP A C 1
ATOM 8643 O O . TRP A 1 1190 ? -37.142 5.238 22.641 1.00 87.00 1190 TRP A O 1
ATOM 8653 N N . ASP A 1 1191 ? -36.096 6.711 21.310 1.00 70.38 1191 ASP A N 1
ATOM 8654 C CA . ASP A 1 1191 ? -34.787 5.993 21.250 1.00 70.38 1191 ASP A CA 1
ATOM 8655 C C . ASP A 1 1191 ? -33.831 6.408 22.393 1.00 70.38 1191 ASP A C 1
ATOM 8657 O O . ASP A 1 1191 ? -33.919 7.574 22.845 1.00 70.38 1191 ASP A O 1
#

Foldseek 3Di:
DPPDPPPQVQLLVLLLQLLLLLLQQLLLLVLLLVLLVPFFFDQFLQQQFQKKWFFDQKDWDFWDDDPDGTDIDIAGFQFTFWAFPVLQVLLCVFPFFPHKDQWAWFWKAWLVLDIATEIAPSSCVSPVFDFPDFDDADDLQEKEWAVVVVDDQQDWIFMDTQDFTDIHGHRTHTDDGGTHIHGHPVSRCVSLVPPRIGSMIGTHGGGDQVSSCVSDPRIDMGGDRCSSCSVHVQLVSLSVVSNCLSVVSSVLSLVLSLVLLLVSLLLSCLVCVLVVLVCVVVPQALVNVLVVLLVVLCVSSQVSLLSSLVSNLVSSVVLVVLCVVLVNHDPRSDRDRDCVSSVVSSVSSSCSSNVSSNVSSVVSSPDHSVVSVQPPDDDDQDQPPVLLVLLVVLVVQLVVLLVQLLPDAAVQVVVSLVSNLVSLLSSLLSCLLVLLQVLLVPLLVVLCVVPVPLSVLLSVVSNRPSVLLSNLLSLLLSLLQLLLQLVLLLVQLLVLQLVLQVVWFQFQKKKAFPDDFARPCLQVLLCPFPFWDHKKFKAKWWKWFQAQHPRITDTDTWTEIAIALCCVNGTDLAWPDADSNVQDDLAKEFEPNRCNPPDQQAWGWMATSSRRIGTGGHRTYGHSCSHHIGMYHHNVVNCVRRSGVGTRMMGTHGDGPCVVSCSRTSRIDMDGPVRVSVVVSSSSVSNCVSSVVSSVSSSVSSLSSSLSSLLSVLLVCLVVVVVVVVVPQDLVSVLSSLVSSLCSSSVSSNVSSVVSSLSSQQSSSCRSNVGSDTDDDVVSSCCSSCVSSVSSSCSNNVSSVVSSVDDDDDDPPDDPDDDDDDDDDDDDDDDDDDDDDDDDDYDDDDDDDDDDDDDDDDDDDDDDDDDDDDDDDDDDDDDDDDDDDDDDDDDDDDDYDDDDDDDDDDDDDDDDDDDPPQAQDPDCLLQQDPPRPDDPDAGAHDPADDADWDFAAADPSADAPDHDPTGLWIKHPWFDALVSQLRCLVSCVRHLWHKAFEDCDPPHSSVNNAHADPLVVLVVAALQVLLLVLLQVVLVVDDPVLQQQLPPQRSHRPGAFAFFDFPDQLSVQLSVVSNVVSVVTTMMIIGRHPAQLSSQRSSRQCLAVVRDRHSSNLSNVVVVQCVRFVWGFHYDYNNKTKIFTRGFAADLVRLLNVLSSVCSSAVCCQVVHVVHSSSRSVVRRPDRMDMGGHD

Secondary structure (DSSP, 8-state):
--S-TTTTHHHHHHHHHHHHHHHHHHHHHHHHHHHHHH------SSTT-SEEEES-SEEEEEEE-SSS-EEEEEEE-SSPPPEETTHHHHHTTSTTEEEEEEE-EEEEEETTS-EEEEEEGGGGGTTT--EEEE----STTEEEEEGGG-PPTT-EEEEESSSSPEEEEEEEEE-SSSSEEEE-HHHHHHHH--TTEESEEEEEE---HHHHHHHSTTSEEEETTTTHHHH-HHHHHHHHHHHHHHHHHHHHHHHHHHHHHHHHHHHHHHHTHHHHHHHHHTT--HHHHHHHHHHHHHHHHHHHHHHHHHHHHHHHHHHHHHHHHTTSS-TT------SHHHHHHHHHHHHHHHHHHHHHHHHHHTS-HHHHHH------SSPPHHHHHHHHHHHHHHHHHHHHHTT--HHHHHHHHHHHHHHHHHHHHHHHHHHHHHHHHHHHHHHHHH-TTHHHHHHHHHHHTHHHHHHHHHHHHHHHHHHHHHHHHHHHHHHHHHHHHHHTB--SEEEEESSS-B-THHHHHHHTSTT--EEEEEEEEEEEEEEEEBTEEEEEEEEEEEE-TTHHHHB---EEEE-GGG--SSEEEEEHHHHTT--TTPEEEEE-TTS-EEEEEEEEEES-HHHH-SEEEEHHHHHHTSS---BSEEEEES----HHHHHHSTTEEEE-HHHHHHHHHHHHHHHTHHHHHHHHHHHHHHHHHHHHHHHHHHHHTHHHHHHHHHTT--HHHHHHHHHHHHHHHHHHHHHHHHHHHHHHHHHHHHHHTSSS-----HHHHHHHHHHHHHHHHHHHHHHHHHHTTSPPPPPS-SSSSS-----------------------------------PPPP---------PPPP-------------------------------------------------BSPTTGGGGSSSTT-TT----B--SPPPSEEEEPPPTTS--SS--SS-SEEEEEEEPPHHHHHHHHHHHHHH-EEEEEE-TTTS-GGG-------TTGGGG--HHHHHHHHHHHHHTT--GGGGSTTTTTTTS---SPPPPPPSS-HHHHHHHHHHHHHTT--EEEEEE-SSGGGHHHHHT--TTTTT-S-HHHHHHHHHHHHHHH--EEEEE-SSEEEEE-SS---SHHHHHHHHHHHHHH-THHHHTTTSSHHHHHHHHTT-SEEEEE--

Radius of gyration: 44.5 Å; chains: 1; bounding box: 135×84×135 Å